Protein AF-A0A7L4TT10-F1 (afdb_monomer_lite)

Foldseek 3Di:
DDDDDDDYDDDDDDDDDDDDDDDDDDDDDDDDDDDDDDDPVVVVVVVVVVCPDPVVVVVVVVVVVVVVPDDDDDDDDDDDDDDDDDDQFDAAAQWEEEEADDCVQCVVCVVVVQVVFCVHHNAGEAELQRDDLDDDDDDDDDDDDDPPPQPDPQNLLLLLLLLLLLQLLVLLVVLVVLCVVPVDLDDDPVVLVVSLVSNVVSLVSNLVSLVSSQVSLVVVPCPDPSVVNDDPLLSVLSVVSNVLSVVLNVLSVVLVVVSVVDGPSRCSVVVSVVSSVVSNVSSVSNNVSSCSNANPHSVSSLLVSLVSNLVSSQSNGSHTTYYYDHQVSLVSVVVVPPDDDDGSGHYHHNVSHCVVPLQRFGDDPNDTDRRDDDDDDDDDDDDDDDDDDPDPVVVVVVVVVVVVVPPPDDDDDDDDDDDDPDPPPDPPPDPPPDDPDDDDDDDDDDPPVVVVVVVVVVVCVCPPPVVLVVVLVVVLVRLLVQVQVLVVLLVVLLVVLVPDDQPPVVVNVVSLVVNVVSLVVLLVSLVVCVVSVHFQHADPLQDPVLRVLLRVLLVCALVVNFLEDEDDVDPVRSSSVSSLSSLLSNFPLSSVLSVVLRHQDDVPNFAREYEYEDDDDDAKDFPDDDPVLQAATYIYQYDDPPDDFFQFAFPVRHGWNHDRSLVSQLSSLCRSCRRRSNQDQPDDLVVPPPDPLLCVLEPGVNSVCSLPPTSQSSCVSSSTTGGDGPDHSQVSVLSVVVVVLLVVLLVLLVVLVVLCVVLVCVVVLVVDPVSVVLNCVLVQSNPCVRPVVVDGPVCVVVVSVVNVVSSVVNVVVSVVSSVVSD

Radius of gyration: 45.11 Å; chains: 1; bounding box: 110×108×139 Å

Sequence (822 aa):
MNTYADNSKENNKQQTPADTQKKNNKAVVFPISDSHPSSVADQMQLQKIADNSPQVKQAVQLQAIANTHTTVPLEKKDPTTTSSVFQLQKLEKGKLNVVGEHHFESDERREQEIDLAAREVGGEYWTEDNFRIREKESEENYTKDTPEDPRILGDALYLRIAESIQYVYDAKNKFEQKWSQSAKPKLPEKESKKLRGELHDLLVDCKTHTLEANRLAQAYSIYNEESITLPKFVTDQITQLHKLLPKTEELFLMLVETWKSNTLEQLISKRFLNSFNVFGSNIEVLNMYAELIGGASRTDTSKLRSYEMDNAADFAHDKIGVWKIGFDHVTHIQDEMQHNDVKSYVLINREEFNDEYKELPILVGNRMVQRKQDSAKPTLQMKGRVNVNDDAGLEKEADVMGTKALDLSTDKPIQMMPNWANYLLGTAGIVAAGAAAIGTAPIWAGLGGIVALGTAAKGIYDNSPEQVRIKKAKEKIKLDTQFKTLHEQEEQLLGVLREMPADQIERRSEVEQELDKINIKRRSLIDRTIKGDHELWLPPSVQDKDRDTARDLFSSISKNQGNIKIAQNDPKFRLNALSDISKLVQSNHARKMLGSLNATQPGGNLRNIDIAPIAGETANSPKDKNEDGNIGEGSTVSMNYDEPSSNSMGTNGAPIYDPTYIKLGHELGHASHYLAGTASSEVDVPAAKGDRIENELWTDGEEYNNITKEENPMREDLGLTTRVYHKNYSEVPRIRIIRPIQEKIIIRINEILKRIRELNITQQINQNKNHTAVLDAADSWRHPEKRWHQYPTEKLASAEKQAEQEILLLESLVEKVGKKQK

Structure (mmCIF, N/CA/C/O backbone):
data_AF-A0A7L4TT10-F1
#
_entry.id   AF-A0A7L4TT10-F1
#
loop_
_atom_site.group_PDB
_atom_site.id
_atom_site.type_symbol
_atom_site.label_atom_id
_atom_site.label_alt_id
_atom_site.label_comp_id
_atom_site.label_asym_id
_atom_site.label_entity_id
_atom_site.label_seq_id
_atom_site.pdbx_PDB_ins_code
_atom_site.Cartn_x
_atom_site.Cartn_y
_atom_site.Cartn_z
_atom_site.occupancy
_atom_site.B_iso_or_equiv
_atom_site.auth_seq_id
_atom_site.auth_comp_id
_atom_site.auth_asym_id
_atom_site.auth_atom_id
_atom_site.pdbx_PDB_model_num
ATOM 1 N N . MET A 1 1 ? 7.634 -74.064 -0.257 1.00 33.44 1 MET A N 1
ATOM 2 C CA . MET A 1 1 ? 8.195 -74.688 0.963 1.00 33.44 1 MET A CA 1
ATOM 3 C C . MET A 1 1 ? 7.527 -74.030 2.163 1.00 33.44 1 MET A C 1
ATOM 5 O O . MET A 1 1 ? 7.282 -72.841 2.058 1.00 33.44 1 MET A O 1
ATOM 9 N N . ASN A 1 2 ? 7.209 -74.826 3.191 1.00 30.20 2 ASN A N 1
ATOM 10 C CA . ASN A 1 2 ? 6.817 -74.552 4.594 1.00 30.20 2 ASN A CA 1
ATOM 11 C C . ASN A 1 2 ? 6.006 -73.263 4.912 1.00 30.20 2 ASN A C 1
ATOM 13 O O . ASN A 1 2 ? 6.511 -72.183 4.645 1.00 30.20 2 ASN A O 1
ATOM 17 N N . THR A 1 3 ? 4.767 -73.225 5.447 1.00 32.03 3 THR A N 1
ATOM 18 C CA . THR A 1 3 ? 3.895 -74.072 6.331 1.00 32.03 3 THR A CA 1
ATOM 19 C C . THR A 1 3 ? 3.897 -73.717 7.835 1.00 32.03 3 THR A C 1
ATOM 21 O O . THR A 1 3 ? 4.878 -73.171 8.324 1.00 32.03 3 THR A O 1
ATOM 24 N N . TYR A 1 4 ? 2.810 -74.117 8.534 1.00 28.09 4 TYR A N 1
ATOM 25 C CA . TYR A 1 4 ? 2.414 -73.869 9.948 1.00 28.09 4 TYR A CA 1
ATOM 26 C C . TYR A 1 4 ? 1.799 -72.481 10.218 1.00 28.09 4 TYR A C 1
ATOM 28 O O . TYR A 1 4 ? 2.460 -71.477 9.987 1.00 28.09 4 TYR A O 1
ATOM 36 N N . ALA A 1 5 ? 0.533 -72.295 10.632 1.00 32.16 5 ALA A N 1
ATOM 37 C CA . ALA A 1 5 ? -0.609 -73.166 11.010 1.00 32.16 5 ALA A CA 1
ATOM 38 C C . ALA A 1 5 ? -0.667 -73.782 12.435 1.00 32.16 5 ALA A C 1
ATOM 40 O O . ALA A 1 5 ? 0.325 -74.321 12.914 1.00 32.16 5 ALA A O 1
ATOM 41 N N . ASP A 1 6 ? -1.898 -73.775 12.991 1.00 30.70 6 ASP A N 1
ATOM 42 C CA . ASP A 1 6 ? -2.439 -74.460 14.194 1.00 30.70 6 ASP A CA 1
ATOM 43 C C . ASP A 1 6 ? -1.944 -74.063 15.617 1.00 30.70 6 ASP A C 1
ATOM 45 O O . ASP A 1 6 ? -0.789 -73.702 15.795 1.00 30.70 6 ASP A O 1
ATOM 49 N N . ASN A 1 7 ? -2.734 -74.170 16.712 1.00 29.75 7 ASN A N 1
ATOM 50 C CA . ASN A 1 7 ? -4.200 -74.011 16.920 1.00 29.75 7 ASN A CA 1
ATOM 51 C C . ASN A 1 7 ? -4.574 -74.024 18.437 1.00 29.75 7 ASN A C 1
ATOM 53 O O . ASN A 1 7 ? -3.866 -74.648 19.225 1.00 29.75 7 ASN A O 1
ATOM 57 N N . SER A 1 8 ? -5.790 -73.555 18.786 1.00 28.00 8 SER A N 1
ATOM 58 C CA . SER A 1 8 ? -6.626 -74.052 19.919 1.00 28.00 8 SER A CA 1
ATOM 59 C C . SER A 1 8 ? -6.226 -73.666 21.385 1.00 28.00 8 SER A C 1
ATOM 61 O O . SER A 1 8 ? -5.067 -73.364 21.634 1.00 28.00 8 SER A O 1
ATOM 63 N N . LYS A 1 9 ? -7.104 -73.642 22.421 1.00 30.75 9 LYS A N 1
ATOM 64 C CA . LYS A 1 9 ? -8.561 -73.949 22.531 1.00 30.75 9 LYS A CA 1
ATOM 65 C C . LYS A 1 9 ? -9.203 -73.550 23.899 1.00 30.75 9 LYS A C 1
ATOM 67 O O . LYS A 1 9 ? -8.480 -73.418 24.876 1.00 30.75 9 LYS A O 1
ATOM 72 N N . GLU A 1 10 ? -10.554 -73.585 23.957 1.00 28.58 10 GLU A N 1
ATOM 73 C CA . GLU A 1 10 ? -11.442 -73.825 25.145 1.00 28.58 10 GLU A CA 1
ATOM 74 C C . GLU A 1 10 ? -11.514 -72.740 26.260 1.00 28.58 10 GLU A C 1
ATOM 76 O O . GLU A 1 10 ? -10.576 -71.978 26.433 1.00 28.58 10 GLU A O 1
ATOM 81 N N . ASN A 1 11 ? -12.577 -72.561 27.077 1.00 27.88 11 ASN A N 1
ATOM 82 C CA . ASN A 1 11 ? -13.992 -73.032 27.177 1.00 27.88 11 ASN A CA 1
ATOM 83 C C . ASN A 1 11 ? -14.731 -72.096 28.201 1.00 27.88 11 ASN A C 1
ATOM 85 O O . ASN A 1 11 ? -14.045 -71.507 29.028 1.00 27.88 11 ASN A O 1
ATOM 89 N N . ASN A 1 12 ? -16.063 -71.919 28.342 1.00 27.02 12 ASN A N 1
ATOM 90 C CA . ASN A 1 12 ? -17.287 -72.141 27.534 1.00 27.02 12 ASN A CA 1
ATOM 91 C C . ASN A 1 12 ? -18.476 -71.333 28.180 1.00 27.02 12 ASN A C 1
ATOM 93 O O . ASN A 1 12 ? -18.236 -70.513 29.064 1.00 27.02 12 ASN A O 1
ATOM 97 N N . LYS A 1 13 ? -19.753 -71.565 27.808 1.00 29.64 13 LYS A N 1
ATOM 98 C CA . LYS A 1 13 ? -20.983 -71.055 28.481 1.00 29.64 13 LYS A CA 1
ATOM 99 C C . LYS A 1 13 ? -21.975 -72.178 28.839 1.00 29.64 13 LYS A C 1
ATOM 101 O O . LYS A 1 13 ? -22.163 -73.073 28.027 1.00 29.64 13 LYS A O 1
ATOM 106 N N . GLN A 1 14 ? -22.689 -72.047 29.967 1.00 27.36 14 GLN A N 1
ATOM 107 C CA . GLN A 1 14 ? -23.980 -72.688 30.339 1.00 27.36 14 GLN A CA 1
ATOM 108 C C . GLN A 1 14 ? -24.475 -72.078 31.685 1.00 27.36 14 GLN A C 1
ATOM 110 O O . GLN A 1 14 ? -23.680 -71.422 32.352 1.00 27.36 14 GLN A O 1
ATOM 115 N N . GLN A 1 15 ? -25.694 -72.297 32.209 1.00 27.19 15 GLN A N 1
ATOM 116 C CA . GLN A 1 15 ? -27.047 -72.025 31.667 1.00 27.19 15 GLN A CA 1
ATOM 117 C C . GLN A 1 15 ? -28.043 -71.904 32.863 1.00 27.19 15 GLN A C 1
ATOM 119 O O . GLN A 1 15 ? -27.603 -71.672 33.987 1.00 27.19 15 GLN A O 1
ATOM 124 N N . THR A 1 16 ? -29.363 -72.016 32.659 1.00 27.47 16 THR A N 1
ATOM 125 C CA . THR A 1 16 ? -30.402 -71.953 33.717 1.00 27.47 16 THR A CA 1
ATOM 126 C C . THR A 1 16 ? -30.709 -73.322 34.348 1.00 27.47 16 THR A C 1
ATOM 128 O O . THR A 1 16 ? -30.311 -74.358 33.812 1.00 27.47 16 THR A O 1
ATOM 131 N N . PRO A 1 17 ? -31.424 -73.347 35.491 1.00 32.91 17 PRO A N 1
ATOM 132 C CA . PRO A 1 17 ? -32.827 -73.790 35.427 1.00 32.91 17 PRO A CA 1
ATOM 133 C C . PRO A 1 17 ? -33.784 -72.970 36.324 1.00 32.91 17 PRO A C 1
ATOM 135 O O . PRO A 1 17 ? -33.376 -72.043 37.018 1.00 32.91 17 PRO A O 1
ATOM 138 N N . ALA A 1 18 ? -35.069 -73.333 36.319 1.00 26.81 18 ALA A N 1
ATOM 139 C CA . ALA A 1 18 ? -36.117 -72.820 37.208 1.00 26.81 18 ALA A CA 1
ATOM 140 C C . ALA A 1 18 ? -37.000 -73.984 37.693 1.00 26.81 18 ALA A C 1
ATOM 142 O O . ALA A 1 18 ? -37.070 -74.980 36.979 1.00 26.81 18 ALA A O 1
ATOM 143 N N . ASP A 1 19 ? -37.726 -73.836 38.814 1.00 27.30 19 ASP A N 1
ATOM 144 C CA . ASP A 1 19 ? -39.100 -74.368 38.911 1.00 27.30 19 ASP A CA 1
ATOM 145 C C . ASP A 1 19 ? -39.956 -73.764 40.058 1.00 27.30 19 ASP A C 1
ATOM 147 O O . ASP A 1 19 ? -39.551 -72.849 40.774 1.00 27.30 19 ASP A O 1
ATOM 151 N N . THR A 1 20 ? -41.186 -74.268 40.171 1.00 27.02 20 THR A N 1
ATOM 152 C CA . THR A 1 20 ? -42.421 -73.640 40.653 1.00 27.02 20 THR A CA 1
ATOM 153 C C . THR A 1 20 ? -42.983 -74.319 41.912 1.00 27.02 20 THR A C 1
ATOM 155 O O . THR A 1 20 ? -42.921 -75.542 41.994 1.00 27.02 20 THR A O 1
ATOM 158 N N . GLN A 1 21 ? -43.726 -73.612 42.791 1.00 28.42 21 GLN A N 1
ATOM 159 C CA . GLN A 1 21 ? -44.864 -74.240 43.511 1.00 28.42 21 GLN A CA 1
ATOM 160 C C . GLN A 1 21 ? -45.961 -73.285 44.053 1.00 28.42 21 GLN A C 1
ATOM 162 O O . GLN A 1 21 ? -45.891 -72.072 43.877 1.00 28.42 21 GLN A O 1
ATOM 167 N N . LYS A 1 22 ? -47.070 -73.876 44.542 1.00 27.27 22 LYS A N 1
ATOM 168 C CA . LYS A 1 22 ? -48.467 -73.358 44.651 1.00 27.27 22 LYS A CA 1
ATOM 169 C C . LYS A 1 22 ? -49.164 -74.095 45.838 1.00 27.27 22 LYS A C 1
ATOM 171 O O . LYS A 1 22 ? -48.719 -75.197 46.131 1.00 27.27 22 LYS A O 1
ATOM 176 N N . LYS A 1 23 ? -50.256 -73.700 46.531 1.00 28.25 23 LYS A N 1
ATOM 177 C CA . LYS A 1 23 ? -51.237 -72.571 46.540 1.00 28.25 23 LYS A CA 1
ATOM 178 C C . LYS A 1 23 ? -52.095 -72.657 47.845 1.00 28.25 23 LYS A C 1
ATOM 180 O O . LYS A 1 23 ? -52.117 -73.745 48.411 1.00 28.25 23 LYS A O 1
ATOM 185 N N . ASN A 1 24 ? -52.891 -71.629 48.231 1.00 24.72 24 ASN A N 1
ATOM 186 C CA . ASN A 1 24 ? -54.351 -71.697 48.595 1.00 24.72 24 ASN A CA 1
ATOM 187 C C . ASN A 1 24 ? -54.901 -70.596 49.551 1.00 24.72 24 ASN A C 1
ATOM 189 O O . ASN A 1 24 ? -54.150 -69.820 50.129 1.00 24.72 24 ASN A O 1
ATOM 193 N N . ASN A 1 25 ? -56.243 -70.531 49.664 1.00 26.95 25 ASN A N 1
ATOM 194 C CA . ASN A 1 25 ? -57.062 -69.449 50.254 1.00 26.95 25 ASN A CA 1
ATOM 195 C C . ASN A 1 25 ? -57.770 -69.842 51.577 1.00 26.95 25 ASN A C 1
ATOM 197 O O . ASN A 1 25 ? -58.043 -71.028 51.768 1.00 26.95 25 ASN A O 1
ATOM 201 N N . LYS A 1 26 ? -58.280 -68.852 52.347 1.00 26.20 26 LYS A N 1
ATOM 202 C CA . LYS A 1 26 ? -59.691 -68.775 52.841 1.00 26.20 26 LYS A CA 1
ATOM 203 C C . LYS A 1 26 ? -60.035 -67.407 53.489 1.00 26.20 26 LYS A C 1
ATOM 205 O O . LYS A 1 26 ? -59.153 -66.568 53.616 1.00 26.20 26 LYS A O 1
ATOM 210 N N . ALA A 1 27 ? -61.316 -67.171 53.814 1.00 29.25 27 ALA A N 1
ATOM 211 C CA . ALA A 1 27 ? -61.894 -65.899 54.307 1.00 29.25 27 ALA A CA 1
ATOM 212 C C . ALA A 1 27 ? -63.097 -66.132 55.274 1.00 29.25 27 ALA A C 1
ATOM 214 O O . ALA A 1 27 ? -63.343 -67.293 55.601 1.00 29.25 27 ALA A O 1
ATOM 215 N N . VAL A 1 28 ? -63.857 -65.061 55.622 1.00 28.28 28 VAL A N 1
ATOM 216 C CA . VAL A 1 28 ? -64.974 -64.898 56.623 1.00 28.28 28 VAL A CA 1
ATOM 217 C C . VAL A 1 28 ? -64.461 -64.316 57.976 1.00 28.28 28 VAL A C 1
ATOM 219 O O . VAL A 1 28 ? -63.549 -64.920 58.524 1.00 28.28 28 VAL A O 1
ATOM 222 N N . VAL A 1 29 ? -64.807 -63.121 58.532 1.00 26.70 29 VAL A N 1
ATOM 223 C CA . VAL A 1 29 ? -66.037 -62.250 58.672 1.00 26.70 29 VAL A CA 1
ATOM 224 C C . VAL A 1 29 ? -66.858 -62.615 59.944 1.00 26.70 29 VAL A C 1
ATOM 226 O O . VAL A 1 29 ? -67.051 -63.801 60.169 1.00 26.70 29 VAL A O 1
ATOM 229 N N . PHE A 1 30 ? -67.347 -61.746 60.863 1.00 25.19 30 PHE A N 1
ATOM 230 C CA . PHE A 1 30 ? -67.697 -60.288 60.930 1.00 25.19 30 PHE A CA 1
ATOM 231 C C . PHE A 1 30 ? -67.393 -59.712 62.375 1.00 25.19 30 PHE A C 1
ATOM 233 O O . PHE A 1 30 ? -66.417 -60.202 62.937 1.00 25.19 30 PHE A O 1
ATOM 240 N N . PRO A 1 31 ? -68.210 -58.888 63.108 1.00 42.62 31 PRO A N 1
ATOM 241 C CA . PRO A 1 31 ? -68.772 -57.511 62.940 1.00 42.62 31 PRO A CA 1
ATOM 242 C C . PRO A 1 31 ? -68.476 -56.524 64.146 1.00 42.62 31 PRO A C 1
ATOM 244 O O . PRO A 1 31 ? -67.684 -56.871 65.011 1.00 42.62 31 PRO A O 1
ATOM 247 N N . ILE A 1 32 ? -69.200 -55.372 64.255 1.00 26.41 32 ILE A N 1
ATOM 248 C CA . ILE A 1 32 ? -69.393 -54.450 65.444 1.00 26.41 32 ILE A CA 1
ATOM 249 C C . ILE A 1 32 ? -68.222 -53.460 65.752 1.00 26.41 32 ILE A C 1
ATOM 251 O O . ILE A 1 32 ? -67.072 -53.873 65.697 1.00 26.41 32 ILE A O 1
ATOM 255 N N . SER A 1 33 ? -68.384 -52.153 66.078 1.00 27.89 33 SER A N 1
ATOM 256 C CA . SER A 1 33 ? -69.539 -51.218 66.264 1.00 27.89 33 SER A CA 1
ATOM 257 C C . SER A 1 33 ? -69.210 -49.758 65.851 1.00 27.89 33 SER A C 1
ATOM 259 O O . SER A 1 33 ? -68.042 -49.384 65.813 1.00 27.89 33 SER A O 1
ATOM 261 N N . ASP A 1 34 ? -70.241 -48.923 65.649 1.00 31.75 34 ASP A N 1
ATOM 262 C CA . ASP A 1 34 ? -70.188 -47.456 65.430 1.00 31.75 34 ASP A CA 1
ATOM 263 C C . ASP A 1 34 ? -70.658 -46.671 66.683 1.00 31.75 34 ASP A C 1
ATOM 265 O O . ASP A 1 34 ? -71.505 -47.174 67.426 1.00 31.75 34 ASP A O 1
ATOM 269 N N . SER A 1 35 ? -70.134 -45.453 66.909 1.00 29.11 35 SER A N 1
ATOM 270 C CA . SER A 1 35 ? -70.649 -44.474 67.890 1.00 29.11 35 SER A CA 1
ATOM 271 C C . SER A 1 35 ? -70.096 -43.035 67.703 1.00 29.11 35 SER A C 1
ATOM 273 O O . SER A 1 35 ? -69.298 -42.547 68.508 1.00 29.11 35 SER A O 1
ATOM 275 N N . HIS A 1 36 ? -70.542 -42.317 66.669 1.00 40.72 36 HIS A N 1
ATOM 276 C CA . HIS A 1 36 ? -70.510 -40.834 66.604 1.00 40.72 36 HIS A CA 1
ATOM 277 C C . HIS A 1 36 ? -71.454 -40.197 67.670 1.00 40.72 36 HIS A C 1
ATOM 279 O O . HIS A 1 36 ? -72.407 -40.880 68.057 1.00 40.72 36 HIS A O 1
ATOM 285 N N . PRO A 1 37 ? -71.263 -38.934 68.164 1.00 43.03 37 PRO A N 1
ATOM 286 C CA . PRO A 1 37 ? -71.516 -37.713 67.359 1.00 43.03 37 PRO A CA 1
ATOM 287 C C . PRO A 1 37 ? -70.772 -36.393 67.722 1.00 43.03 37 PRO A C 1
ATOM 289 O O . PRO A 1 37 ? -70.325 -36.186 68.845 1.00 43.03 37 PRO A O 1
ATOM 292 N N . SER A 1 38 ? -70.830 -35.419 66.790 1.00 33.03 38 SER A N 1
ATOM 293 C CA . SER A 1 38 ? -70.415 -33.991 66.909 1.00 33.03 38 SER A CA 1
ATOM 294 C C . SER A 1 38 ? -68.906 -33.749 67.155 1.00 33.03 38 SER A C 1
ATOM 296 O O . SER A 1 38 ? -68.234 -34.595 67.721 1.00 33.03 38 SER A O 1
ATOM 298 N N . SER A 1 39 ? -68.267 -32.677 66.669 1.00 42.91 39 SER A N 1
ATOM 299 C CA . SER A 1 39 ? -68.687 -31.267 66.558 1.00 42.91 39 SER A CA 1
ATOM 300 C C . SER A 1 39 ? -68.222 -30.572 65.256 1.00 42.91 39 SER A C 1
ATOM 302 O O . SER A 1 39 ? -67.076 -30.156 65.111 1.00 42.91 39 SER A O 1
ATOM 304 N N . VAL A 1 40 ? -69.150 -30.300 64.323 1.00 46.22 40 VAL A N 1
ATOM 305 C CA . VAL A 1 40 ? -68.875 -29.456 63.127 1.00 46.22 40 VAL A CA 1
ATOM 306 C C . VAL A 1 40 ? -68.472 -28.018 63.514 1.00 46.22 40 VAL A C 1
ATOM 308 O O . VAL A 1 40 ? -67.747 -27.345 62.782 1.00 46.22 40 VAL A O 1
ATOM 311 N N . ALA A 1 41 ? -68.890 -27.561 64.700 1.00 44.31 41 ALA A N 1
ATOM 312 C CA . ALA A 1 41 ? -68.535 -26.258 65.257 1.00 44.31 41 ALA A CA 1
ATOM 313 C C . ALA A 1 41 ? -67.015 -26.033 65.372 1.00 44.31 41 ALA A C 1
ATOM 315 O O . ALA A 1 41 ? -66.553 -24.919 65.124 1.00 44.31 41 ALA A O 1
ATOM 316 N N . ASP A 1 42 ? -66.236 -27.074 65.675 1.00 44.94 42 ASP A N 1
ATOM 317 C CA . ASP A 1 42 ? -64.803 -26.930 65.959 1.00 44.94 42 ASP A CA 1
ATOM 318 C C . ASP A 1 42 ? -64.000 -26.779 64.658 1.00 44.94 42 ASP A C 1
ATOM 320 O O . ASP A 1 42 ? -63.100 -25.941 64.566 1.00 44.94 42 ASP A O 1
ATOM 324 N N . GLN A 1 43 ? -64.418 -27.476 63.592 1.00 54.62 43 GLN A N 1
ATOM 325 C CA . GLN A 1 43 ? -63.947 -27.209 62.228 1.00 54.62 43 GLN A CA 1
ATOM 326 C C . GLN A 1 43 ? -64.294 -25.780 61.779 1.00 54.62 43 GLN A C 1
ATOM 328 O O . GLN A 1 43 ? -63.447 -25.096 61.203 1.00 54.62 43 GLN A O 1
ATOM 333 N N . MET A 1 44 ? -65.499 -25.285 62.085 1.00 50.03 44 MET A N 1
ATOM 334 C CA . MET A 1 44 ? -65.886 -23.906 61.754 1.00 50.03 44 MET A CA 1
ATOM 335 C C . MET A 1 44 ? -65.135 -22.843 62.574 1.00 50.03 44 MET A C 1
ATOM 337 O O . MET A 1 44 ? -64.932 -21.735 62.072 1.00 50.03 44 MET A O 1
ATOM 341 N N . GLN A 1 45 ? -64.700 -23.141 63.804 1.00 49.00 45 GLN A N 1
ATOM 342 C CA . GLN A 1 45 ? -63.816 -22.246 64.561 1.00 49.00 45 GLN A CA 1
ATOM 343 C C . GLN A 1 45 ? -62.403 -22.219 63.972 1.00 49.00 45 GLN A C 1
ATOM 345 O O . GLN A 1 45 ? -61.877 -21.133 63.733 1.00 49.00 45 GLN A O 1
ATOM 350 N N . LEU A 1 46 ? -61.817 -23.383 63.674 1.00 50.69 46 LEU A N 1
ATOM 351 C CA . LEU A 1 46 ? -60.492 -23.472 63.048 1.00 50.69 46 LEU A CA 1
ATOM 352 C C . LEU A 1 46 ? -60.450 -22.740 61.697 1.00 50.69 46 LEU A C 1
ATOM 354 O O . LEU A 1 46 ? -59.512 -21.981 61.448 1.00 50.69 46 LEU A O 1
ATOM 358 N N . GLN A 1 47 ? -61.498 -22.869 60.877 1.00 53.28 47 GLN A N 1
ATOM 359 C CA . GLN A 1 47 ? -61.614 -22.123 59.621 1.00 53.28 47 GLN A CA 1
ATOM 360 C C . GLN A 1 47 ? -61.664 -20.603 59.859 1.00 53.28 47 GLN A C 1
ATOM 362 O O . GLN A 1 47 ? -60.870 -19.870 59.279 1.00 53.28 47 GLN A O 1
ATOM 367 N N . LYS A 1 48 ? -62.497 -20.112 60.791 1.00 56.88 48 LYS A N 1
ATOM 368 C CA . LYS A 1 48 ? -62.587 -18.669 61.103 1.00 56.88 48 LYS A CA 1
ATOM 369 C C . LYS A 1 48 ? -61.296 -18.056 61.658 1.00 56.88 48 LYS A C 1
ATOM 371 O O . LYS A 1 48 ? -61.107 -16.843 61.532 1.00 56.88 48 LYS A O 1
ATOM 376 N N . ILE A 1 49 ? -60.432 -18.861 62.279 1.00 61.19 49 ILE A N 1
ATOM 377 C CA . ILE A 1 49 ? -59.089 -18.454 62.722 1.00 61.19 49 ILE A CA 1
ATOM 378 C C . ILE A 1 49 ? -58.149 -18.369 61.511 1.00 61.19 49 ILE A C 1
ATOM 380 O O . ILE A 1 49 ? -57.454 -17.362 61.364 1.00 61.19 49 ILE A O 1
ATOM 384 N N . ALA A 1 50 ? -58.173 -19.360 60.611 1.00 52.22 50 ALA A N 1
ATOM 385 C CA . ALA A 1 50 ? -57.407 -19.333 59.363 1.00 52.22 50 ALA A CA 1
ATOM 386 C C . ALA A 1 50 ? -57.782 -18.121 58.487 1.00 52.22 50 ALA A C 1
ATOM 388 O O . ALA A 1 50 ? -56.907 -17.335 58.125 1.00 52.22 50 ALA A O 1
ATOM 389 N N . ASP A 1 51 ? -59.077 -17.899 58.246 1.00 50.84 51 ASP A N 1
ATOM 390 C CA . ASP A 1 51 ? -59.611 -16.805 57.417 1.00 50.84 51 ASP A CA 1
ATOM 391 C C . ASP A 1 51 ? -59.234 -15.404 57.940 1.00 50.84 51 ASP A C 1
ATOM 393 O O . ASP A 1 51 ? -59.223 -14.422 57.195 1.00 50.84 51 ASP A O 1
ATOM 397 N N . ASN A 1 52 ? -58.916 -15.285 59.235 1.00 57.16 52 ASN A N 1
ATOM 398 C CA . ASN A 1 52 ? -58.535 -14.021 59.862 1.00 57.16 52 ASN A CA 1
ATOM 399 C C . ASN A 1 52 ? -57.028 -13.756 59.925 1.00 57.16 52 ASN A C 1
ATOM 401 O O . ASN A 1 52 ? -56.646 -12.653 60.339 1.00 57.16 52 ASN A O 1
ATOM 405 N N . SER A 1 53 ? -56.196 -14.706 59.494 1.00 71.06 53 SER A N 1
ATOM 406 C CA . SER A 1 53 ? -54.738 -14.581 59.459 1.00 71.06 53 SER A CA 1
ATOM 407 C C . SER A 1 53 ? -54.263 -13.327 58.692 1.00 71.06 53 SER A C 1
ATOM 409 O O . SER A 1 53 ? -54.818 -12.999 57.636 1.00 71.06 53 SER A O 1
ATOM 411 N N . PRO A 1 54 ? -53.183 -12.653 59.148 1.00 57.97 54 PRO A N 1
ATOM 412 C CA . PRO A 1 54 ? -52.499 -11.624 58.364 1.00 57.97 54 PRO A CA 1
ATOM 413 C C . PRO A 1 54 ? -52.027 -12.122 56.990 1.00 57.97 54 PRO A C 1
ATOM 415 O O . PRO A 1 54 ? -52.125 -11.378 56.017 1.00 57.97 54 PRO A O 1
ATOM 418 N N . GLN A 1 55 ? -51.578 -13.381 56.884 1.00 60.06 55 GLN A N 1
ATOM 419 C CA . GLN A 1 55 ? -51.149 -13.966 55.609 1.00 60.06 55 GLN A CA 1
ATOM 420 C C . GLN A 1 55 ? -52.328 -14.150 54.641 1.00 60.06 55 GLN A C 1
ATOM 422 O O . GLN A 1 55 ? -52.198 -13.848 53.457 1.00 60.06 55 GLN A O 1
ATOM 427 N N . VAL A 1 56 ? -53.501 -14.571 55.133 1.00 66.81 56 VAL A N 1
ATOM 428 C CA . VAL A 1 56 ? -54.712 -14.689 54.297 1.00 66.81 56 VAL A CA 1
ATOM 429 C C . VAL A 1 56 ? -55.210 -13.310 53.856 1.00 66.81 56 VAL A C 1
ATOM 431 O O . VAL A 1 56 ? -55.588 -13.133 52.700 1.00 66.81 56 VAL A O 1
ATOM 434 N N . LYS A 1 57 ? -55.123 -12.291 54.718 1.00 55.59 57 LYS A N 1
ATOM 435 C CA . LYS A 1 57 ? -55.474 -10.905 54.358 1.00 55.59 57 LYS A CA 1
ATOM 436 C C . LYS A 1 57 ? -54.518 -10.305 53.316 1.00 55.59 57 LYS A C 1
ATOM 438 O O . LYS A 1 57 ? -54.990 -9.627 52.406 1.00 55.59 57 LYS A O 1
ATOM 443 N N . GLN A 1 58 ? -53.220 -10.621 53.367 1.00 55.28 58 GLN A N 1
ATOM 444 C CA . GLN A 1 58 ? -52.281 -10.291 52.283 1.00 55.28 58 GLN A CA 1
ATOM 445 C C . GLN A 1 58 ? -52.598 -11.050 50.985 1.00 55.28 58 GLN A C 1
ATOM 447 O O . GLN A 1 58 ? -52.604 -10.439 49.918 1.00 55.28 58 GLN A O 1
ATOM 452 N N . ALA A 1 59 ? -52.922 -12.345 51.054 1.00 56.31 59 ALA A N 1
ATOM 453 C CA . ALA A 1 59 ? -53.301 -13.131 49.877 1.00 56.31 59 ALA A CA 1
ATOM 454 C C . ALA A 1 59 ? -54.563 -12.578 49.187 1.00 56.31 59 ALA A C 1
ATOM 456 O O . ALA A 1 59 ? -54.582 -12.444 47.966 1.00 56.31 59 ALA A O 1
ATOM 457 N N . VAL A 1 60 ? -55.582 -12.171 49.951 1.00 61.56 60 VAL A N 1
ATOM 458 C CA . VAL A 1 60 ? -56.800 -11.538 49.410 1.00 61.56 60 VAL A CA 1
ATOM 459 C C . VAL A 1 60 ? -56.505 -10.171 48.777 1.00 61.56 60 VAL A C 1
ATOM 461 O O . VAL A 1 60 ? -57.079 -9.855 47.736 1.00 61.56 60 VAL A O 1
ATOM 464 N N . GLN A 1 61 ? -55.582 -9.374 49.331 1.00 53.56 61 GLN A N 1
ATOM 465 C CA . GLN A 1 61 ? -55.141 -8.127 48.687 1.00 53.56 61 GLN A CA 1
ATOM 466 C C . GLN A 1 61 ? -54.384 -8.380 47.374 1.00 53.56 61 GLN A C 1
ATOM 468 O O . GLN A 1 61 ? -54.660 -7.711 46.380 1.00 53.56 61 GLN A O 1
ATOM 473 N N . LEU A 1 62 ? -53.490 -9.372 47.329 1.00 51.69 62 LEU A N 1
ATOM 474 C CA . LEU A 1 62 ? -52.792 -9.769 46.099 1.00 51.69 62 LEU A CA 1
ATOM 475 C C . LEU A 1 62 ? -53.770 -10.294 45.033 1.00 51.69 62 LEU A C 1
ATOM 477 O O . LEU A 1 62 ? -53.660 -9.924 43.865 1.00 51.69 62 LEU A O 1
ATOM 481 N N . GLN A 1 63 ? -54.777 -11.074 45.435 1.00 47.81 63 GLN A N 1
ATOM 482 C CA . GLN A 1 63 ? -55.845 -11.544 44.550 1.00 47.81 63 GLN A CA 1
ATOM 483 C C . GLN A 1 63 ? -56.688 -10.382 43.994 1.00 47.81 63 GLN A C 1
ATOM 485 O O . GLN A 1 63 ? -57.047 -10.393 42.818 1.00 47.81 63 GLN A O 1
ATOM 490 N N . ALA A 1 64 ? -56.980 -9.361 44.807 1.00 47.38 64 ALA A N 1
ATOM 491 C CA . ALA A 1 64 ? -57.695 -8.167 44.356 1.00 47.38 64 ALA A CA 1
ATOM 492 C C . ALA A 1 64 ? -56.888 -7.366 43.316 1.00 47.38 64 ALA A C 1
ATOM 494 O O . ALA A 1 64 ? -57.447 -6.978 42.293 1.00 47.38 64 ALA A O 1
ATOM 495 N N . ILE A 1 65 ? -55.578 -7.191 43.538 1.00 52.66 65 ILE A N 1
ATOM 496 C CA . ILE A 1 65 ? -54.660 -6.510 42.606 1.00 52.66 65 ILE A CA 1
ATOM 497 C C . ILE A 1 65 ? -54.561 -7.269 41.271 1.00 52.66 65 ILE A C 1
ATOM 499 O O . ILE A 1 65 ? -54.623 -6.654 40.204 1.00 52.66 65 ILE A O 1
ATOM 503 N N . ALA A 1 66 ? -54.471 -8.602 41.313 1.00 41.09 66 ALA A N 1
ATOM 504 C CA . ALA A 1 66 ? -54.473 -9.440 40.112 1.00 41.09 66 ALA A CA 1
ATOM 505 C C . ALA A 1 66 ? -55.784 -9.315 39.313 1.00 41.09 66 ALA A C 1
ATOM 507 O O . ALA A 1 66 ? -55.762 -9.216 38.087 1.00 41.09 66 ALA A O 1
ATOM 508 N N . ASN A 1 67 ? -56.929 -9.263 39.999 1.00 38.09 67 ASN A N 1
ATOM 509 C CA . ASN A 1 67 ? -58.240 -9.191 39.353 1.00 38.09 67 ASN A CA 1
ATOM 510 C C . ASN A 1 67 ? -58.535 -7.818 38.711 1.00 38.09 67 ASN A C 1
ATOM 512 O O . ASN A 1 67 ? -59.365 -7.745 37.807 1.00 38.09 67 ASN A O 1
ATOM 516 N N . THR A 1 68 ? -57.872 -6.733 39.133 1.00 38.09 68 THR A N 1
ATOM 517 C CA . THR A 1 68 ? -58.105 -5.379 38.587 1.00 38.09 68 THR A CA 1
ATOM 518 C C . THR A 1 68 ? -57.502 -5.106 37.205 1.00 38.09 68 THR A C 1
ATOM 520 O O . THR A 1 68 ? -57.798 -4.060 36.632 1.00 38.09 68 THR A O 1
ATOM 523 N N . HIS A 1 69 ? -56.693 -6.012 36.643 1.00 37.88 69 HIS A N 1
ATOM 524 C CA . HIS A 1 69 ? -55.990 -5.783 35.369 1.00 37.88 69 HIS A CA 1
ATOM 525 C C . HIS A 1 69 ? -56.483 -6.617 34.170 1.00 37.88 69 HIS A C 1
ATOM 527 O O . HIS A 1 69 ? -55.884 -6.525 33.099 1.00 37.88 69 HIS A O 1
ATOM 533 N N . THR A 1 70 ? -57.584 -7.373 34.298 1.00 33.84 70 THR A N 1
ATOM 534 C CA . THR A 1 70 ? -57.996 -8.338 33.254 1.00 33.84 70 THR A CA 1
ATOM 535 C C . THR A 1 70 ? -59.500 -8.341 32.929 1.00 33.84 70 THR A C 1
ATOM 537 O O . THR A 1 70 ? -60.143 -9.389 32.915 1.00 33.84 70 THR A O 1
ATOM 540 N N . THR A 1 71 ? -60.071 -7.180 32.592 1.00 29.17 71 THR A N 1
ATOM 541 C CA . THR A 1 71 ? -61.345 -7.089 31.846 1.00 29.17 71 THR A CA 1
ATOM 542 C C . THR A 1 71 ? -61.270 -6.034 30.738 1.00 29.17 71 THR A C 1
ATOM 544 O O . THR A 1 71 ? -60.705 -4.959 30.914 1.00 29.17 71 THR A O 1
ATOM 547 N N . VAL A 1 72 ? -61.814 -6.378 29.567 1.00 35.16 72 VAL A N 1
ATOM 548 C CA . VAL A 1 72 ? -61.722 -5.613 28.305 1.00 35.16 72 VAL A CA 1
ATOM 549 C C . VAL A 1 72 ? -63.037 -4.855 28.033 1.00 35.16 72 VAL A C 1
ATOM 551 O O . VAL A 1 72 ? -64.035 -5.091 28.718 1.00 35.16 72 VAL A O 1
ATOM 554 N N . PRO A 1 73 ? -63.094 -4.008 26.993 1.00 27.45 73 PRO A N 1
ATOM 555 C CA . PRO A 1 73 ? -63.959 -4.406 25.874 1.00 27.45 73 PRO A CA 1
ATOM 556 C C . PRO A 1 73 ? -63.301 -4.258 24.491 1.00 27.45 73 PRO A C 1
ATOM 558 O O . PRO A 1 73 ? -62.468 -3.385 24.264 1.00 27.45 73 PRO A O 1
ATOM 561 N N . LEU A 1 74 ? -63.706 -5.118 23.552 1.00 28.70 74 LEU A N 1
ATOM 562 C CA . LEU A 1 74 ? -63.309 -5.033 22.145 1.00 28.70 74 LEU A CA 1
ATOM 563 C C . LEU A 1 74 ? -64.138 -3.966 21.418 1.00 28.70 74 LEU A C 1
ATOM 565 O O . LEU A 1 74 ? -65.361 -3.951 21.555 1.00 28.70 74 LEU A O 1
ATOM 569 N N . GLU A 1 75 ? -63.512 -3.222 20.507 1.00 25.91 75 GLU A N 1
ATOM 570 C CA . GLU A 1 75 ? -64.205 -2.690 19.330 1.00 25.91 75 GLU A CA 1
ATOM 571 C C . GLU A 1 75 ? -63.323 -2.836 18.073 1.00 25.91 75 GLU A C 1
ATOM 573 O O . GLU A 1 75 ? -62.137 -3.153 18.162 1.00 25.91 75 GLU A O 1
ATOM 578 N N . LYS A 1 76 ? -63.930 -2.770 16.885 1.00 36.56 76 LYS A N 1
ATOM 579 C CA . LYS A 1 76 ? -63.401 -3.396 15.660 1.00 36.56 76 LYS A CA 1
ATOM 580 C C . LYS A 1 76 ? -62.515 -2.461 14.832 1.00 36.56 76 LYS A C 1
ATOM 582 O O . LYS A 1 76 ? -63.005 -1.402 14.445 1.00 36.56 76 LYS A O 1
ATOM 587 N N . LYS A 1 77 ? -61.355 -2.952 14.361 1.00 25.30 77 LYS A N 1
ATOM 588 C CA . LYS A 1 77 ? -60.990 -2.880 12.927 1.00 25.30 77 LYS A CA 1
ATOM 589 C C . LYS A 1 77 ? -59.761 -3.702 12.502 1.00 25.30 77 LYS A C 1
ATOM 591 O O . LYS A 1 77 ? -58.773 -3.718 13.217 1.00 25.30 77 LYS A O 1
ATOM 596 N N . ASP A 1 78 ? -59.892 -4.272 11.297 1.00 24.98 78 ASP A N 1
ATOM 597 C CA . ASP A 1 78 ? -58.915 -4.656 10.253 1.00 24.98 78 ASP A CA 1
ATOM 598 C C . ASP A 1 78 ? -57.661 -5.524 10.608 1.00 24.98 78 ASP A C 1
ATOM 600 O O . ASP A 1 78 ? -57.128 -5.430 11.710 1.00 24.98 78 ASP A O 1
ATOM 604 N N . PRO A 1 79 ? -57.172 -6.426 9.713 1.00 33.53 79 PRO A N 1
ATOM 605 C CA . PRO A 1 79 ? -56.414 -7.608 10.149 1.00 33.53 79 PRO A CA 1
ATOM 606 C C . PRO A 1 79 ? -55.018 -7.778 9.501 1.00 33.53 79 PRO A C 1
ATOM 608 O O . PRO A 1 79 ? -54.868 -8.568 8.570 1.00 33.53 79 PRO A O 1
ATOM 611 N N . THR A 1 80 ? -53.974 -7.122 10.026 1.00 33.59 80 THR A N 1
ATOM 612 C CA . THR A 1 80 ? -52.561 -7.418 9.666 1.00 33.59 80 THR A CA 1
ATOM 613 C C . THR A 1 80 ? -51.557 -7.138 10.799 1.00 33.59 80 THR A C 1
ATOM 615 O O . THR A 1 80 ? -50.780 -6.188 10.717 1.00 33.59 80 THR A O 1
ATOM 618 N N . THR A 1 81 ? -51.508 -8.002 11.820 1.00 26.28 81 THR A N 1
ATOM 619 C CA . THR A 1 81 ? -50.287 -8.220 12.628 1.00 26.28 81 THR A CA 1
ATOM 620 C C . THR A 1 81 ? -50.352 -9.556 13.367 1.00 26.28 81 THR A C 1
ATOM 622 O O . THR A 1 81 ? -51.186 -9.754 14.246 1.00 26.28 81 THR A O 1
ATOM 625 N N . THR A 1 82 ? -49.458 -10.486 13.032 1.00 28.80 82 THR A N 1
ATOM 626 C CA . THR A 1 82 ? -49.224 -11.706 13.818 1.00 28.80 82 THR A CA 1
ATOM 627 C C . THR A 1 82 ? -48.252 -11.407 14.953 1.00 28.80 82 THR A C 1
ATOM 629 O O . THR A 1 82 ? -47.121 -10.997 14.694 1.00 28.80 82 THR A O 1
ATOM 632 N N . SER A 1 83 ? -48.662 -11.635 16.202 1.00 28.27 83 SER A N 1
ATOM 633 C CA . SER A 1 83 ? -47.759 -11.545 17.353 1.00 28.27 83 SER A CA 1
ATOM 634 C C . SER A 1 83 ? -46.660 -12.602 17.251 1.00 28.27 83 SER A C 1
ATOM 636 O O . SER A 1 83 ? -46.953 -13.796 17.291 1.00 28.27 83 SER A O 1
ATOM 638 N N . SER A 1 84 ? -45.401 -12.169 17.155 1.00 28.95 84 SER A N 1
ATOM 639 C CA . SER A 1 84 ? -44.259 -13.070 17.310 1.00 28.95 84 SER A CA 1
ATOM 640 C C . SER A 1 84 ? -44.132 -13.487 18.775 1.00 28.95 84 SER A C 1
ATOM 642 O O . SER A 1 84 ? -44.116 -12.636 19.668 1.00 28.95 84 SER A O 1
ATOM 644 N N . VAL A 1 85 ? -44.045 -14.792 19.025 1.00 31.66 85 VAL A N 1
ATOM 645 C CA . VAL A 1 85 ? -43.637 -15.330 20.325 1.00 31.66 85 VAL A CA 1
ATOM 646 C C . VAL A 1 85 ? -42.116 -15.410 20.308 1.00 31.66 85 VAL A C 1
ATOM 648 O O . VAL A 1 85 ? -41.560 -16.138 19.490 1.00 31.66 85 VAL A O 1
ATOM 651 N N . PHE A 1 86 ? -41.444 -14.682 21.203 1.00 36.78 86 PHE A N 1
ATOM 652 C CA . PHE A 1 86 ? -40.000 -14.831 21.394 1.00 36.78 86 PHE A CA 1
ATOM 653 C C . PHE A 1 86 ? -39.702 -16.241 21.918 1.00 36.78 86 PHE A C 1
ATOM 655 O O . PHE A 1 86 ? -39.942 -16.552 23.085 1.00 36.78 86 PHE A O 1
ATOM 662 N N . GLN A 1 87 ? -39.210 -17.097 21.028 1.00 45.75 87 GLN A N 1
ATOM 663 C CA . GLN A 1 87 ? -38.724 -18.431 21.339 1.00 45.75 87 GLN A CA 1
ATOM 664 C C . GLN A 1 87 ? -37.213 -18.337 21.567 1.00 45.75 87 GLN A C 1
ATOM 666 O O . GLN A 1 87 ? -36.486 -17.972 20.648 1.00 45.75 87 GLN A O 1
ATOM 671 N N . LEU A 1 88 ? -36.753 -18.641 22.786 1.00 65.94 88 LEU A N 1
ATOM 672 C CA . LEU A 1 88 ? -35.322 -18.675 23.103 1.00 65.94 88 LEU A CA 1
ATOM 673 C C . LEU A 1 88 ? -34.610 -19.710 22.224 1.00 65.94 88 LEU A C 1
ATOM 675 O O . LEU A 1 88 ? -35.112 -20.826 22.041 1.00 65.94 88 LEU A O 1
ATOM 679 N N . GLN A 1 89 ? -33.446 -19.334 21.699 1.00 76.81 89 GLN A N 1
ATOM 680 C CA . GLN A 1 89 ? -32.610 -20.219 20.902 1.00 76.81 89 GLN A CA 1
ATOM 681 C C . GLN A 1 89 ? -31.877 -21.197 21.827 1.00 76.81 89 GLN A C 1
ATOM 683 O O . GLN A 1 89 ? -31.272 -20.800 22.822 1.00 76.81 89 GLN A O 1
ATOM 688 N N . LYS A 1 90 ? -31.991 -22.494 21.530 1.00 87.94 90 LYS A N 1
ATOM 689 C CA . LYS A 1 90 ? -31.431 -23.585 22.340 1.00 87.94 90 LYS A CA 1
ATOM 690 C C . LYS A 1 90 ? -30.243 -24.214 21.631 1.00 87.94 90 LYS A C 1
ATOM 692 O O . LYS A 1 90 ? -30.110 -24.070 20.418 1.00 87.94 90 LYS A O 1
ATOM 697 N N . LEU A 1 91 ? -29.436 -24.968 22.376 1.00 93.56 91 LEU A N 1
ATOM 698 C CA . LEU A 1 91 ? -28.434 -25.845 21.778 1.00 93.56 91 LEU A CA 1
ATOM 699 C C . LEU A 1 91 ? -29.114 -26.855 20.838 1.00 93.56 91 LEU A C 1
ATOM 701 O O . LEU A 1 91 ? -30.046 -27.552 21.250 1.00 93.56 91 LEU A O 1
ATOM 705 N N . GLU A 1 92 ? -28.644 -26.965 19.594 1.00 93.75 92 GLU A N 1
ATOM 706 C CA . GLU A 1 92 ? -29.093 -28.010 18.670 1.00 93.75 92 GLU A CA 1
ATOM 707 C C . GLU A 1 92 ? -28.144 -29.209 18.696 1.00 93.75 92 GLU A C 1
ATOM 709 O O . GLU A 1 92 ? -26.919 -29.083 18.619 1.00 93.75 92 GLU A O 1
ATOM 714 N N . LYS A 1 93 ? -28.736 -30.401 18.775 1.00 93.88 93 LYS A N 1
ATOM 715 C CA . LYS A 1 93 ? -28.014 -31.670 18.817 1.00 93.88 93 LYS A CA 1
ATOM 716 C C . LYS A 1 93 ? -27.425 -32.030 17.455 1.00 93.88 93 LYS A C 1
ATOM 718 O O . LYS A 1 93 ? -28.143 -32.014 16.458 1.00 93.88 93 LYS A O 1
ATOM 723 N N . GLY A 1 94 ? -26.155 -32.439 17.429 1.00 90.50 94 GLY A N 1
ATOM 724 C CA . GLY A 1 94 ? -25.486 -32.851 16.190 1.00 90.50 94 GLY A CA 1
ATOM 725 C C . GLY A 1 94 ? -25.032 -31.698 15.285 1.00 90.50 94 GLY A C 1
ATOM 726 O O . GLY A 1 94 ? -24.953 -31.894 14.078 1.00 90.50 94 GLY A O 1
ATOM 727 N N . LYS A 1 95 ? -24.759 -30.516 15.854 1.00 94.12 95 LYS A N 1
ATOM 728 C CA . LYS A 1 95 ? -24.219 -29.332 15.162 1.00 94.12 95 LYS A CA 1
ATOM 729 C C . LYS A 1 95 ? -23.125 -28.645 15.982 1.00 94.12 95 LYS A C 1
ATOM 731 O O . LYS A 1 95 ? -23.023 -28.863 17.195 1.00 94.12 95 LYS A O 1
ATOM 736 N N . LEU A 1 96 ? -22.395 -27.735 15.341 1.00 95.06 96 LEU A N 1
ATOM 737 C CA . LEU A 1 96 ? -21.620 -26.703 16.018 1.00 95.06 96 LEU A CA 1
ATOM 738 C C . LEU A 1 96 ? -22.567 -25.668 16.643 1.00 95.06 96 LEU A C 1
ATOM 740 O O . LEU A 1 96 ? -23.437 -25.110 15.969 1.00 95.06 96 LEU A O 1
ATOM 744 N N . ASN A 1 97 ? -22.377 -25.399 17.932 1.00 95.94 97 ASN A N 1
ATOM 745 C CA . ASN A 1 97 ? -23.093 -24.370 18.677 1.00 95.94 97 ASN A CA 1
ATOM 746 C C . ASN A 1 97 ? -22.090 -23.321 19.175 1.00 95.94 97 ASN A C 1
ATOM 748 O O . ASN A 1 97 ? -21.309 -23.588 20.087 1.00 95.94 97 ASN A O 1
ATOM 752 N N . VAL A 1 98 ? -22.109 -22.134 18.578 1.00 94.62 98 VAL A N 1
ATOM 753 C CA . VAL A 1 98 ? -21.287 -20.980 18.953 1.00 94.62 98 VAL A CA 1
ATOM 754 C C . VAL A 1 98 ? -22.034 -20.175 20.013 1.00 94.62 98 VAL A C 1
ATOM 756 O O . VAL A 1 98 ? -23.127 -19.664 19.767 1.00 94.62 98 VAL A O 1
ATOM 759 N N . VAL A 1 99 ? -21.462 -20.092 21.213 1.00 94.81 99 VAL A N 1
ATOM 760 C CA . VAL A 1 99 ? -22.141 -19.595 22.416 1.00 94.81 99 VAL A CA 1
ATOM 761 C C . VAL A 1 99 ? -21.338 -18.476 23.072 1.00 94.81 99 VAL A C 1
ATOM 763 O O . VAL A 1 99 ? -20.174 -18.659 23.432 1.00 94.81 99 VAL A O 1
ATOM 766 N N . GLY A 1 100 ? -21.992 -17.338 23.299 1.00 93.25 100 GLY A N 1
ATOM 767 C CA . GLY A 1 100 ? -21.396 -16.195 23.992 1.00 93.25 100 GLY A CA 1
ATOM 768 C C . GLY A 1 100 ? -21.037 -16.488 25.455 1.00 93.25 100 GLY A C 1
ATOM 769 O O . GLY A 1 100 ? -21.842 -17.037 26.210 1.00 93.25 100 GLY A O 1
ATOM 770 N N . GLU A 1 101 ? -19.850 -16.068 25.891 1.00 91.69 101 GLU A N 1
ATOM 771 C CA . GLU A 1 101 ? -19.433 -16.061 27.296 1.00 91.69 101 GLU A CA 1
ATOM 772 C C . GLU A 1 101 ? -18.875 -14.722 27.778 1.00 91.69 101 GLU A C 1
ATOM 774 O O . GLU A 1 101 ? -18.319 -13.916 27.035 1.00 91.69 101 GLU A O 1
ATOM 779 N N . HIS A 1 102 ? -18.978 -14.526 29.089 1.00 89.00 102 HIS A N 1
ATOM 780 C CA . HIS A 1 102 ? -18.094 -13.649 29.837 1.00 89.00 102 HIS A CA 1
ATOM 781 C C . HIS A 1 102 ? -17.065 -14.552 30.532 1.00 89.00 102 HIS A C 1
ATOM 783 O O . HIS A 1 102 ? -17.454 -15.283 31.442 1.00 89.00 102 HIS A O 1
ATOM 789 N N . HIS A 1 103 ? -15.789 -14.532 30.114 1.00 84.12 103 HIS A N 1
ATOM 790 C CA . HIS A 1 103 ? -14.791 -15.549 30.503 1.00 84.12 103 HIS A CA 1
ATOM 791 C C . HIS A 1 103 ? -14.818 -15.888 32.004 1.00 84.12 103 HIS A C 1
ATOM 793 O O . HIS A 1 103 ? -15.077 -17.032 32.344 1.00 84.12 103 HIS A O 1
ATOM 799 N N . PHE A 1 104 ? -14.737 -14.892 32.899 1.00 81.75 104 PHE A N 1
ATOM 800 C CA . PHE A 1 104 ? -14.781 -15.091 34.361 1.00 81.75 104 PHE A CA 1
ATOM 801 C C . PHE A 1 104 ? -15.999 -15.893 34.874 1.00 81.75 104 PHE A C 1
ATOM 803 O O . PHE A 1 104 ? -15.887 -16.655 35.827 1.00 81.75 104 PHE A O 1
ATOM 810 N N . GLU A 1 105 ? -17.172 -15.737 34.252 1.00 87.00 105 GLU A N 1
ATOM 811 C CA . GLU A 1 105 ? -18.385 -16.483 34.625 1.00 87.00 105 GLU A CA 1
ATOM 812 C C . GLU A 1 105 ? -18.297 -17.948 34.192 1.00 87.00 105 GLU A C 1
ATOM 814 O O . GLU A 1 105 ? -18.758 -18.836 34.904 1.00 87.00 105 GLU A O 1
ATOM 819 N N . SER A 1 106 ? -17.717 -18.181 33.014 1.00 87.56 106 SER A N 1
ATOM 820 C CA . SER A 1 106 ? -17.566 -19.508 32.414 1.00 87.56 106 SER A CA 1
ATOM 821 C C . SER A 1 106 ? -16.365 -20.257 33.005 1.00 87.56 106 SER A C 1
ATOM 823 O O . SER A 1 106 ? -16.439 -21.460 33.209 1.00 87.56 106 SER A O 1
ATOM 825 N N . ASP A 1 107 ? -15.307 -19.551 33.412 1.00 86.56 107 ASP A N 1
ATOM 826 C CA . ASP A 1 107 ? -14.149 -20.089 34.133 1.00 86.56 107 ASP A CA 1
ATOM 827 C C . ASP A 1 107 ? -14.562 -20.740 35.465 1.00 86.56 107 ASP A C 1
ATOM 829 O O . ASP A 1 107 ? -14.146 -21.863 35.746 1.00 86.56 107 ASP A O 1
ATOM 833 N N . GLU A 1 108 ? -15.430 -20.092 36.258 1.00 87.31 108 GLU A N 1
ATOM 834 C CA . GLU A 1 108 ? -15.926 -20.645 37.534 1.00 87.31 108 GLU A CA 1
ATOM 835 C C . GLU A 1 108 ? -16.899 -21.834 37.369 1.00 87.31 108 GLU A C 1
ATOM 837 O O . GLU A 1 108 ? -17.180 -22.527 38.350 1.00 87.31 108 GLU A O 1
ATOM 842 N N . ARG A 1 109 ? -17.419 -22.101 36.160 1.00 91.75 109 ARG A N 1
ATOM 843 C CA . ARG A 1 109 ? -18.428 -23.154 35.911 1.00 91.75 109 ARG A CA 1
ATOM 844 C C . ARG A 1 109 ? -18.101 -24.109 34.755 1.00 91.75 109 ARG A C 1
ATOM 846 O O . ARG A 1 109 ? -18.965 -24.898 34.381 1.00 91.75 109 ARG A O 1
ATOM 853 N N . ARG A 1 110 ? -16.885 -24.080 34.192 1.00 92.06 110 ARG A N 1
ATOM 854 C CA . ARG A 1 110 ? -16.590 -24.723 32.894 1.00 92.06 110 ARG A CA 1
ATOM 855 C C . ARG A 1 110 ? -16.863 -26.228 32.859 1.00 92.06 110 ARG A C 1
ATOM 857 O O . ARG A 1 110 ? -17.365 -26.712 31.854 1.00 92.06 110 ARG A O 1
ATOM 864 N N . GLU A 1 111 ? -16.619 -26.952 33.952 1.00 91.25 111 GLU A N 1
ATOM 865 C CA . GLU A 1 111 ? -16.972 -28.381 34.072 1.00 91.25 111 GLU A CA 1
ATOM 866 C C . GLU A 1 111 ? -18.477 -28.625 33.843 1.00 91.25 111 GLU A C 1
ATOM 868 O O . GLU A 1 111 ? -18.863 -29.569 33.161 1.00 91.25 111 GLU A O 1
ATOM 873 N N . GLN A 1 112 ? -19.329 -27.721 34.335 1.00 92.12 112 GLN A N 1
ATOM 874 C CA . GLN A 1 112 ? -20.788 -27.802 34.218 1.00 92.12 112 GLN A CA 1
ATOM 875 C C . GLN A 1 112 ? -21.263 -27.457 32.799 1.00 92.12 112 GLN A C 1
ATOM 877 O O . GLN A 1 112 ? -22.247 -28.021 32.327 1.00 92.12 112 GLN A O 1
ATOM 882 N N . GLU A 1 113 ? -20.565 -26.556 32.101 1.00 92.69 113 GLU A N 1
ATOM 883 C CA . GLU A 1 113 ? -20.834 -26.252 30.689 1.00 92.69 113 GLU A CA 1
ATOM 884 C C . GLU A 1 113 ? -20.332 -27.358 29.742 1.00 92.69 113 GLU A C 1
ATOM 886 O O . GLU A 1 113 ? -20.984 -27.619 28.731 1.00 92.69 113 GLU A O 1
ATOM 891 N N . ILE A 1 114 ? -19.245 -28.057 30.090 1.00 93.56 114 ILE A N 1
ATOM 892 C CA . ILE A 1 114 ? -18.773 -29.266 29.390 1.00 93.56 114 ILE A CA 1
ATOM 893 C C . ILE A 1 114 ? -19.795 -30.402 29.545 1.00 93.56 114 ILE A C 1
ATOM 895 O O . ILE A 1 114 ? -20.240 -30.962 28.541 1.00 93.56 114 ILE A O 1
ATOM 899 N N . ASP A 1 115 ? -20.224 -30.703 30.777 1.00 91.69 115 ASP A N 1
ATOM 900 C CA . ASP A 1 115 ? -21.270 -31.702 31.050 1.00 91.69 115 ASP A CA 1
ATOM 901 C C . ASP A 1 115 ? -22.570 -31.373 30.296 1.00 91.69 115 ASP A C 1
ATOM 903 O O . ASP A 1 115 ? -23.212 -32.258 29.726 1.00 91.69 115 ASP A O 1
ATOM 907 N N . LEU A 1 116 ? -22.950 -30.092 30.248 1.00 91.25 116 LEU A N 1
ATOM 908 C CA . LEU A 1 116 ? -24.121 -29.614 29.515 1.00 91.25 116 LEU A CA 1
ATOM 909 C C . LEU A 1 116 ? -23.981 -29.808 27.997 1.00 91.25 116 LEU A C 1
ATOM 911 O O . LEU A 1 116 ? -24.906 -30.313 27.360 1.00 91.25 116 LEU A O 1
ATOM 915 N N . ALA A 1 117 ? -22.834 -29.460 27.411 1.00 92.56 117 ALA A N 1
ATOM 916 C CA . ALA A 1 117 ? -22.568 -29.652 25.985 1.00 92.56 117 ALA A CA 1
ATOM 917 C C . ALA A 1 117 ? -22.598 -31.138 25.589 1.00 92.56 117 ALA A C 1
ATOM 919 O O . ALA A 1 117 ? -23.244 -31.510 24.605 1.00 92.56 117 ALA A O 1
ATOM 920 N N . ALA A 1 118 ? -21.984 -32.006 26.397 1.00 92.12 118 ALA A N 1
ATOM 921 C CA . ALA A 1 118 ? -22.028 -33.453 26.201 1.00 92.12 118 ALA A CA 1
ATOM 922 C C . ALA A 1 118 ? -23.462 -34.018 26.312 1.00 92.12 118 ALA A C 1
ATOM 924 O O . ALA A 1 118 ? -23.835 -34.922 25.560 1.00 92.12 118 ALA A O 1
ATOM 925 N N . ARG A 1 119 ? -24.284 -33.467 27.218 1.00 92.69 119 ARG A N 1
ATOM 926 C CA . ARG A 1 119 ? -25.680 -33.877 27.459 1.00 92.69 119 ARG A CA 1
ATOM 927 C C . ARG A 1 119 ? -26.628 -33.459 26.330 1.00 92.69 119 ARG A C 1
ATOM 929 O O . ARG A 1 119 ? -27.369 -34.300 25.814 1.00 92.69 119 ARG A O 1
ATOM 936 N N . GLU A 1 120 ? -26.605 -32.182 25.951 1.00 92.81 120 GLU A N 1
ATOM 937 C CA . GLU A 1 120 ? -27.548 -31.592 24.990 1.00 92.81 120 GLU A CA 1
ATOM 938 C C . GLU A 1 120 ? -27.080 -31.773 23.534 1.00 92.81 120 GLU A C 1
ATOM 940 O O . GLU A 1 120 ? -27.815 -32.328 22.711 1.00 92.81 120 GLU A O 1
ATOM 945 N N . VAL A 1 121 ? -25.840 -31.373 23.219 1.00 94.06 121 VAL A N 1
ATOM 946 C CA . VAL A 1 121 ? -25.301 -31.363 21.842 1.00 94.06 121 VAL A CA 1
ATOM 947 C C . VAL A 1 121 ? -24.728 -32.719 21.434 1.00 94.06 121 VAL A C 1
ATOM 949 O O . VAL A 1 121 ? -24.941 -33.158 20.302 1.00 94.06 121 VAL A O 1
ATOM 952 N N . GLY A 1 122 ? -24.048 -33.407 22.357 1.00 81.94 122 GLY A N 1
ATOM 953 C CA . GLY A 1 122 ? -23.433 -34.714 22.108 1.00 81.94 122 GLY A CA 1
ATOM 954 C C . GLY A 1 122 ? -22.172 -34.644 21.244 1.00 81.94 122 GLY A C 1
ATOM 955 O O . GLY A 1 122 ? -22.073 -35.372 20.260 1.00 81.94 122 GLY A O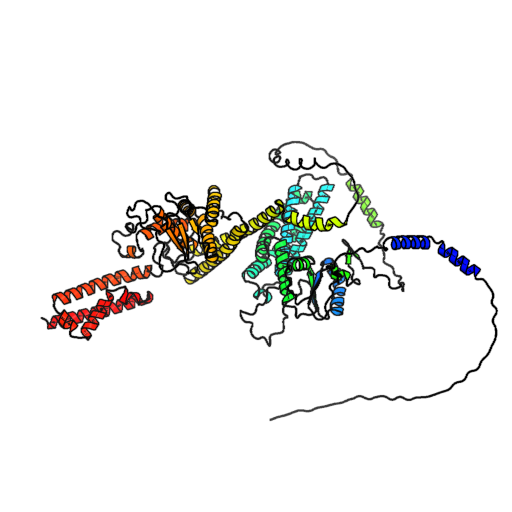 1
ATOM 956 N N . GLY A 1 123 ? -21.236 -33.768 21.613 1.00 86.56 123 GLY A N 1
ATOM 957 C CA . GLY A 1 123 ? -19.946 -33.574 20.948 1.00 86.56 123 GLY A CA 1
ATOM 958 C C . GLY A 1 123 ? -18.910 -32.954 21.889 1.00 86.56 123 GLY A C 1
ATOM 959 O O . GLY A 1 123 ? -19.042 -33.092 23.106 1.00 86.56 123 GLY A O 1
ATOM 960 N N . GLU A 1 124 ? -17.893 -32.283 21.347 1.00 91.81 124 GLU A N 1
ATOM 961 C CA . GLU A 1 124 ? -16.820 -31.679 22.154 1.00 91.81 124 GLU A CA 1
ATOM 962 C C . GLU A 1 124 ? -17.198 -30.309 22.761 1.00 91.81 124 GLU A C 1
ATOM 964 O O . GLU A 1 124 ? -18.296 -29.776 22.569 1.00 91.81 124 GLU A O 1
ATOM 969 N N . TYR A 1 125 ? -16.253 -29.728 23.504 1.00 93.56 125 TYR A N 1
ATOM 970 C CA . TYR A 1 125 ? -16.342 -28.395 24.090 1.00 93.56 125 TYR A CA 1
ATOM 971 C C . TYR A 1 125 ? -15.027 -27.642 23.882 1.00 93.56 125 TYR A C 1
ATOM 973 O O . TYR A 1 125 ? -13.978 -28.090 24.348 1.00 93.56 125 TYR A O 1
ATOM 981 N N . TRP A 1 126 ? -15.081 -26.477 23.240 1.00 92.12 126 TRP A N 1
ATOM 982 C CA . TRP A 1 126 ? -13.898 -25.677 22.924 1.00 92.12 126 TRP A CA 1
ATOM 983 C C . TRP A 1 126 ? -13.989 -24.281 23.542 1.00 92.12 126 TRP A C 1
ATOM 985 O O . TRP A 1 126 ? -14.987 -23.575 23.374 1.00 92.12 126 TRP A O 1
ATOM 995 N N . THR A 1 127 ? -12.920 -23.848 24.213 1.00 88.56 127 THR A N 1
ATOM 996 C CA . THR A 1 127 ? -12.703 -22.422 24.497 1.00 88.56 127 THR A CA 1
ATOM 997 C C . THR A 1 127 ? -12.233 -21.698 23.240 1.00 88.56 127 THR A C 1
ATOM 999 O O . THR A 1 127 ? -11.755 -22.307 22.282 1.00 88.56 127 THR A O 1
ATOM 1002 N N . GLU A 1 128 ? -12.327 -20.374 23.272 1.00 83.44 128 GLU A N 1
ATOM 1003 C CA . GLU A 1 128 ? -11.948 -19.476 22.182 1.00 83.44 128 GLU A CA 1
ATOM 1004 C C . GLU A 1 128 ? -10.516 -19.679 21.646 1.00 83.44 128 GLU A C 1
ATOM 1006 O O . GLU A 1 128 ? -10.278 -19.437 20.469 1.00 83.44 128 GLU A O 1
ATOM 1011 N N . ASP A 1 129 ? -9.576 -20.145 22.476 1.00 75.19 129 ASP A N 1
ATOM 1012 C CA . ASP A 1 129 ? -8.184 -20.436 22.102 1.00 75.19 129 ASP A CA 1
ATOM 1013 C C . ASP A 1 129 ? -7.899 -21.912 21.748 1.00 75.19 129 ASP A C 1
ATOM 1015 O O . ASP A 1 129 ? -6.815 -22.214 21.243 1.00 75.19 129 ASP A O 1
ATOM 1019 N N . ASN A 1 130 ? -8.865 -22.820 21.946 1.00 79.25 130 ASN A N 1
ATOM 1020 C CA . ASN A 1 130 ? -8.737 -24.262 21.678 1.00 79.25 130 ASN A CA 1
ATOM 1021 C C . ASN A 1 130 ? -9.590 -24.772 20.499 1.00 79.25 130 ASN A C 1
ATOM 1023 O O . ASN A 1 130 ? -9.437 -25.925 20.101 1.00 79.25 130 ASN A O 1
ATOM 1027 N N . PHE A 1 131 ? -10.477 -23.955 19.920 1.00 82.50 131 PHE A N 1
ATOM 1028 C CA . PHE A 1 131 ? -11.188 -24.330 18.691 1.00 82.50 131 PHE A CA 1
ATOM 1029 C C . PHE A 1 131 ? -10.228 -24.362 17.496 1.00 82.50 131 PHE A C 1
ATOM 1031 O O . PHE A 1 131 ? -9.335 -23.520 17.395 1.00 82.50 131 PHE A O 1
ATOM 1038 N N . ARG A 1 132 ? -10.394 -25.333 16.591 1.00 74.62 132 ARG A N 1
ATOM 1039 C CA . ARG A 1 132 ? -9.593 -25.492 15.366 1.00 74.62 132 ARG A CA 1
ATOM 1040 C C . ARG A 1 132 ? -10.457 -26.043 14.239 1.00 74.62 132 ARG A C 1
ATOM 1042 O O . ARG A 1 132 ? -11.191 -27.007 14.454 1.00 74.62 132 ARG A O 1
ATOM 1049 N N . ILE A 1 133 ? -10.324 -25.466 13.041 1.00 72.19 133 ILE A N 1
ATOM 1050 C CA . ILE A 1 133 ? -11.131 -25.837 11.867 1.00 72.19 133 ILE A CA 1
ATOM 1051 C C . ILE A 1 133 ? -10.917 -27.303 11.465 1.00 72.19 133 ILE A C 1
ATOM 1053 O O . ILE A 1 133 ? -11.879 -28.057 11.378 1.00 72.19 133 ILE A O 1
ATOM 1057 N N . ARG A 1 134 ? -9.667 -27.714 11.208 1.00 63.66 134 ARG A N 1
ATOM 1058 C CA . ARG A 1 134 ? -9.319 -29.083 10.786 1.00 63.66 134 ARG A CA 1
ATOM 1059 C C . ARG A 1 134 ? -8.547 -29.797 11.898 1.00 63.66 134 ARG A C 1
ATOM 1061 O O . ARG A 1 134 ? -7.795 -29.163 12.634 1.00 63.66 134 ARG A O 1
ATOM 1068 N N . GLU A 1 135 ? -8.736 -31.107 12.016 1.00 53.62 135 GLU A N 1
ATOM 1069 C CA . GLU A 1 135 ? -7.975 -31.965 12.934 1.00 53.62 135 GLU A CA 1
ATOM 1070 C C . GLU A 1 135 ? -6.686 -32.495 12.296 1.00 53.62 135 GLU A C 1
ATOM 1072 O O . GLU A 1 135 ? -6.529 -32.492 11.074 1.00 53.62 135 GLU A O 1
ATOM 1077 N N . LYS A 1 136 ? -5.751 -32.946 13.139 1.00 48.28 136 LYS A N 1
ATOM 1078 C CA . LYS A 1 136 ? -4.444 -33.457 12.720 1.00 48.28 136 LYS A CA 1
ATOM 1079 C C . LYS A 1 136 ? -4.401 -34.984 12.784 1.00 48.28 136 LYS A C 1
ATOM 1081 O O . LYS A 1 136 ? -3.973 -35.552 13.787 1.00 48.28 136 LYS A O 1
ATOM 1086 N N . GLU A 1 137 ? -4.819 -35.642 11.706 1.00 41.09 137 GLU A N 1
ATOM 1087 C CA . GLU A 1 137 ? -4.578 -37.080 11.530 1.00 41.09 137 GLU A CA 1
ATOM 1088 C C . GLU A 1 137 ? -3.116 -37.385 11.145 1.00 41.09 137 GLU A C 1
ATOM 1090 O O . GLU A 1 137 ? -2.373 -36.533 10.653 1.00 41.09 137 GLU A O 1
ATOM 1095 N N . SER A 1 138 ? -2.676 -38.615 11.421 1.00 39.84 138 SER A N 1
ATOM 1096 C CA . SER A 1 138 ? -1.263 -39.006 11.408 1.00 39.84 138 SER A CA 1
ATOM 1097 C C . SER A 1 138 ? -0.758 -39.509 10.047 1.00 39.84 138 SER A C 1
ATOM 1099 O O . SER A 1 138 ? -1.044 -40.644 9.672 1.00 39.84 138 SER A O 1
ATOM 1101 N N . GLU A 1 139 ? 0.056 -38.680 9.386 1.00 45.00 139 GLU A N 1
ATOM 1102 C CA . GLU A 1 139 ? 1.114 -38.936 8.372 1.00 45.00 139 GLU A CA 1
ATOM 1103 C C . GLU A 1 139 ? 0.894 -39.880 7.159 1.00 45.00 139 GLU A C 1
ATOM 1105 O O . GLU A 1 139 ? 1.523 -39.640 6.129 1.00 45.00 139 GLU A O 1
ATOM 1110 N N . GLU A 1 140 ? 0.063 -40.929 7.194 1.00 40.31 140 GLU A N 1
ATOM 1111 C CA . GLU A 1 140 ? 0.143 -42.021 6.198 1.00 40.31 140 GLU A CA 1
ATOM 1112 C C . GLU A 1 140 ? -0.775 -41.910 4.963 1.00 40.31 140 GLU A C 1
ATOM 1114 O O . GLU A 1 140 ? -0.496 -42.573 3.965 1.00 40.31 140 GLU A O 1
ATOM 1119 N N . ASN A 1 141 ? -1.849 -41.107 4.968 1.00 42.75 141 ASN A N 1
ATOM 1120 C CA . ASN A 1 141 ? -2.775 -41.013 3.820 1.00 42.75 141 ASN A CA 1
ATOM 1121 C C . ASN A 1 141 ? -3.358 -39.604 3.604 1.00 42.75 141 ASN A C 1
ATOM 1123 O O . ASN A 1 141 ? -4.519 -39.360 3.918 1.00 42.75 141 ASN A O 1
ATOM 1127 N N . TYR A 1 142 ? -2.593 -38.696 2.986 1.00 41.47 142 TYR A N 1
ATOM 1128 C CA . TYR A 1 142 ? -3.150 -37.452 2.436 1.00 41.47 142 TYR A CA 1
ATOM 1129 C C . TYR A 1 142 ? -2.862 -37.297 0.941 1.00 41.47 142 TYR A C 1
ATOM 1131 O O . TYR A 1 142 ? -1.719 -37.394 0.483 1.00 41.47 142 TYR A O 1
ATOM 1139 N N . THR A 1 143 ? -3.908 -37.014 0.164 1.00 36.59 143 THR A N 1
ATOM 1140 C CA . THR A 1 143 ? -3.760 -36.425 -1.170 1.00 36.59 143 THR A CA 1
ATOM 1141 C C . THR A 1 143 ? -3.176 -35.033 -1.005 1.00 36.59 143 THR A C 1
ATOM 1143 O O . THR A 1 143 ? -3.798 -34.187 -0.380 1.00 36.59 143 THR A O 1
ATOM 1146 N N . LYS A 1 144 ? -1.984 -34.812 -1.562 1.00 38.06 144 LYS A N 1
ATOM 1147 C CA . LYS A 1 144 ? -1.213 -33.575 -1.409 1.00 38.06 144 LYS A CA 1
ATOM 1148 C C . LYS A 1 144 ? -2.037 -32.322 -1.747 1.00 38.06 144 LYS A C 1
ATOM 1150 O O . LYS A 1 144 ? -2.302 -32.088 -2.927 1.00 38.06 144 LYS A O 1
ATOM 1155 N N . ASP A 1 145 ? -2.337 -31.520 -0.725 1.00 43.19 145 ASP A N 1
ATOM 1156 C CA . ASP A 1 145 ? -2.973 -30.203 -0.821 1.00 43.19 145 ASP A CA 1
ATOM 1157 C C . ASP A 1 145 ? -2.340 -29.379 -1.953 1.00 43.19 145 ASP A C 1
ATOM 1159 O O . ASP A 1 145 ? -1.109 -29.260 -2.057 1.00 43.19 145 ASP A O 1
ATOM 1163 N N . THR A 1 146 ? -3.177 -28.825 -2.825 1.00 44.78 146 THR A N 1
ATOM 1164 C CA . THR A 1 146 ? -2.733 -27.997 -3.950 1.00 44.78 146 THR A CA 1
ATOM 1165 C C . THR A 1 146 ? -2.716 -26.514 -3.546 1.00 44.78 146 THR A C 1
ATOM 1167 O O . THR A 1 146 ? -3.256 -26.163 -2.494 1.00 44.78 146 THR A O 1
ATOM 1170 N N . PRO A 1 147 ? -2.108 -25.605 -4.338 1.00 38.97 147 PRO A N 1
ATOM 1171 C CA . PRO A 1 147 ? -2.131 -24.162 -4.055 1.00 38.97 147 PRO A CA 1
ATOM 1172 C C . PRO A 1 147 ? -3.540 -23.551 -3.953 1.00 38.97 147 PRO A C 1
ATOM 1174 O O . PRO A 1 147 ? -3.681 -22.416 -3.506 1.00 38.97 147 PRO A O 1
ATOM 1177 N N . GLU A 1 148 ? -4.562 -24.292 -4.384 1.00 40.88 148 GLU A N 1
ATOM 1178 C CA . GLU A 1 148 ? -5.971 -23.921 -4.352 1.00 40.88 148 GLU A CA 1
ATOM 1179 C C . GLU A 1 148 ? -6.739 -24.452 -3.124 1.00 40.88 148 GLU A C 1
ATOM 1181 O O . GLU A 1 148 ? -7.894 -24.064 -2.977 1.00 40.88 148 GLU A O 1
ATOM 1186 N N . ASP A 1 149 ? -6.161 -25.294 -2.246 1.00 45.19 149 ASP A N 1
ATOM 1187 C CA . ASP A 1 149 ? -6.819 -25.679 -0.978 1.00 45.19 149 ASP A CA 1
ATOM 1188 C C . ASP A 1 149 ? -6.716 -24.524 0.040 1.00 45.19 149 ASP A C 1
ATOM 1190 O O . ASP A 1 149 ? -5.625 -24.235 0.556 1.00 45.19 149 ASP A O 1
ATOM 1194 N N . PRO A 1 150 ? -7.835 -23.849 0.370 1.00 41.84 150 PRO A N 1
ATOM 1195 C CA . PRO A 1 150 ? -7.813 -22.721 1.268 1.00 41.84 150 PRO A CA 1
ATOM 1196 C C . PRO A 1 150 ? -7.881 -23.243 2.709 1.00 41.84 150 PRO A C 1
ATOM 1198 O O . PRO A 1 150 ? -8.949 -23.458 3.291 1.00 41.84 150 PRO A O 1
ATOM 1201 N N . ARG A 1 151 ? -6.710 -23.399 3.330 1.00 51.69 151 ARG A N 1
ATOM 1202 C CA . ARG A 1 151 ? -6.588 -23.524 4.791 1.00 51.69 151 ARG A CA 1
ATOM 1203 C C . ARG A 1 151 ? -6.860 -22.148 5.422 1.00 51.69 151 ARG A C 1
ATOM 1205 O O . ARG A 1 151 ? -5.948 -21.380 5.704 1.00 51.69 151 ARG A O 1
ATOM 1212 N N . ILE A 1 152 ? -8.152 -21.829 5.512 1.00 44.97 152 ILE A N 1
ATOM 1213 C CA . ILE A 1 152 ? -8.740 -20.510 5.800 1.00 44.97 152 ILE A CA 1
ATOM 1214 C C . ILE A 1 152 ? -8.282 -19.913 7.137 1.00 44.97 152 ILE A C 1
ATOM 1216 O O . ILE A 1 152 ? -7.946 -20.625 8.078 1.00 44.97 152 ILE A O 1
ATOM 1220 N N . LEU A 1 153 ? -8.319 -18.577 7.198 1.00 43.22 153 LEU A N 1
ATOM 1221 C CA . LEU A 1 153 ? -7.869 -17.687 8.280 1.00 43.22 153 LEU A CA 1
ATOM 1222 C C . LEU A 1 153 ? -8.553 -17.865 9.649 1.00 43.22 153 LEU A C 1
ATOM 1224 O O . LEU A 1 153 ? -8.255 -17.113 10.573 1.00 43.22 153 LEU A O 1
ATOM 1228 N N . GLY A 1 154 ? -9.438 -18.846 9.814 1.00 46.88 154 GLY A N 1
ATOM 1229 C CA . GLY A 1 154 ? -10.191 -19.054 11.047 1.00 46.88 154 GLY A CA 1
ATOM 1230 C C . GLY A 1 154 ? -9.401 -19.757 12.152 1.00 46.88 154 GLY A C 1
ATOM 1231 O O . GLY A 1 154 ? -9.823 -20.787 12.671 1.00 46.88 154 GLY A O 1
ATOM 1232 N N . ASP A 1 155 ? -8.294 -19.145 12.565 1.00 59.41 155 ASP A N 1
ATOM 1233 C CA . ASP A 1 155 ? -8.010 -19.048 13.992 1.00 59.41 155 ASP A CA 1
ATOM 1234 C C . ASP A 1 155 ? -7.899 -17.566 14.386 1.00 59.41 155 ASP A C 1
ATOM 1236 O O . ASP A 1 155 ? -6.892 -16.892 14.169 1.00 59.41 155 ASP A O 1
ATOM 1240 N N . ALA A 1 156 ? -8.964 -17.053 15.004 1.00 70.94 156 ALA A N 1
ATOM 1241 C CA . ALA A 1 156 ? -9.087 -15.676 15.480 1.00 70.94 156 ALA A CA 1
ATOM 1242 C C . ALA A 1 156 ? -8.111 -15.328 16.634 1.00 70.94 156 ALA A C 1
ATOM 1244 O O . ALA A 1 156 ? -8.130 -14.211 17.172 1.00 70.94 156 ALA A O 1
ATOM 1245 N N . LEU A 1 157 ? -7.247 -16.267 17.027 1.00 77.94 157 LEU A N 1
ATOM 1246 C CA . LEU A 1 157 ? -6.186 -16.129 18.017 1.00 77.94 157 LEU A CA 1
ATOM 1247 C C . LEU A 1 157 ? -5.070 -15.163 17.579 1.00 77.94 157 LEU A C 1
ATOM 1249 O O . LEU A 1 157 ? -4.556 -14.425 18.422 1.00 77.94 157 LEU A O 1
ATOM 1253 N N . TYR A 1 158 ? -4.727 -15.060 16.284 1.00 81.75 158 TYR A N 1
ATOM 1254 C CA . TYR A 1 158 ? -3.723 -14.069 15.844 1.00 81.75 158 TYR A CA 1
ATOM 1255 C C . TYR A 1 158 ? -4.266 -12.633 15.960 1.00 81.75 158 TYR A C 1
ATOM 1257 O O . TYR A 1 158 ? -3.537 -11.703 16.315 1.00 81.75 158 TYR A O 1
ATOM 1265 N N . LEU A 1 159 ? -5.579 -12.466 15.774 1.00 87.31 159 LEU A N 1
ATOM 1266 C CA . LEU A 1 159 ? -6.296 -11.228 16.077 1.00 87.31 159 LEU A CA 1
ATOM 1267 C C . LEU A 1 159 ? -6.457 -11.016 17.594 1.00 87.31 159 LEU A C 1
ATOM 1269 O O . LEU A 1 159 ? -6.416 -9.870 18.030 1.00 87.31 159 LEU A O 1
ATOM 1273 N N . ARG A 1 160 ? -6.538 -12.076 18.418 1.00 89.12 160 ARG A N 1
ATOM 1274 C CA . ARG A 1 160 ? -6.518 -11.983 19.900 1.00 89.12 160 ARG A CA 1
ATOM 1275 C C . ARG A 1 160 ? -5.182 -11.444 20.421 1.00 89.12 160 ARG A C 1
ATOM 1277 O O . ARG A 1 160 ? -5.179 -10.668 21.377 1.00 89.12 160 ARG A O 1
ATOM 1284 N N . ILE A 1 161 ? -4.057 -11.786 19.779 1.00 90.69 161 ILE A N 1
ATOM 1285 C CA . ILE A 1 161 ? -2.743 -11.177 20.064 1.00 90.69 161 ILE A CA 1
ATOM 1286 C C . ILE A 1 161 ? -2.782 -9.674 19.753 1.00 90.69 161 ILE A C 1
ATOM 1288 O O . ILE A 1 161 ? -2.428 -8.864 20.611 1.00 90.69 161 ILE A O 1
ATOM 1292 N N . ALA A 1 162 ? -3.234 -9.294 18.553 1.00 92.62 162 ALA A N 1
ATOM 1293 C CA . ALA A 1 162 ? -3.316 -7.893 18.136 1.00 92.62 162 ALA A CA 1
ATOM 1294 C C . ALA A 1 162 ? -4.251 -7.066 19.042 1.00 92.62 162 ALA A C 1
ATOM 1296 O O . ALA A 1 162 ? -3.872 -5.997 19.521 1.00 92.62 162 ALA A O 1
ATOM 1297 N N . GLU A 1 163 ? -5.436 -7.594 19.353 1.00 93.69 163 GLU A N 1
ATOM 1298 C CA . GLU A 1 163 ? -6.407 -6.982 20.261 1.00 93.69 163 GLU A CA 1
ATOM 1299 C C . GLU A 1 163 ? -5.832 -6.825 21.675 1.00 93.69 163 GLU A C 1
ATOM 1301 O O . GLU A 1 163 ? -5.941 -5.749 22.261 1.00 93.69 163 GLU A O 1
ATOM 1306 N N . SER A 1 164 ? -5.142 -7.844 22.203 1.00 94.81 164 SER A N 1
ATOM 1307 C CA . SER A 1 164 ? -4.487 -7.774 23.518 1.00 94.81 164 SER A CA 1
ATOM 1308 C C . SER A 1 164 ? -3.405 -6.693 23.563 1.00 94.81 164 SER A C 1
ATOM 1310 O O . SER A 1 164 ? -3.365 -5.898 24.499 1.00 94.81 164 SER A O 1
ATOM 1312 N N . ILE A 1 165 ? -2.570 -6.577 22.529 1.00 96.69 165 ILE A N 1
ATOM 1313 C CA . ILE A 1 165 ? -1.581 -5.492 22.434 1.00 96.69 165 ILE A CA 1
ATOM 1314 C C . ILE A 1 165 ? -2.273 -4.121 22.410 1.00 96.69 165 ILE A C 1
ATOM 1316 O O . ILE A 1 165 ? -1.844 -3.203 23.112 1.00 96.69 165 ILE A O 1
ATOM 1320 N N . GLN A 1 166 ? -3.375 -3.990 21.669 1.00 96.00 166 GLN A N 1
ATOM 1321 C CA . GLN A 1 166 ? -4.166 -2.759 21.616 1.00 96.00 166 GLN A CA 1
ATOM 1322 C C . GLN A 1 166 ? -4.834 -2.434 22.963 1.00 96.00 166 GLN A C 1
ATOM 1324 O O . GLN A 1 166 ? -4.891 -1.262 23.328 1.00 96.00 166 GLN A O 1
ATOM 1329 N N . TYR A 1 167 ? -5.254 -3.431 23.753 1.00 95.75 167 TYR A N 1
ATOM 1330 C CA . TYR A 1 167 ? -5.668 -3.249 25.154 1.00 95.75 167 TYR A CA 1
ATOM 1331 C C . TYR A 1 167 ? -4.536 -2.657 26.014 1.00 95.75 167 TYR A C 1
ATOM 1333 O O . TYR A 1 167 ? -4.779 -1.707 26.764 1.00 95.75 167 TYR A O 1
ATOM 1341 N N . VAL A 1 168 ? -3.299 -3.160 25.888 1.00 96.75 168 VAL A N 1
ATOM 1342 C CA . VAL A 1 168 ? -2.140 -2.612 26.621 1.00 96.75 168 VAL A CA 1
ATOM 1343 C C . VAL A 1 168 ? -1.825 -1.184 26.175 1.00 96.75 168 VAL A C 1
ATOM 1345 O O . VAL A 1 168 ? -1.597 -0.329 27.027 1.00 96.75 168 VAL A O 1
ATOM 1348 N N . TYR A 1 169 ? -1.852 -0.892 24.872 1.00 97.25 169 TYR A N 1
ATOM 1349 C CA . TYR A 1 169 ? -1.634 0.457 24.332 1.00 97.25 169 TYR A CA 1
ATOM 1350 C C . TYR A 1 169 ? -2.668 1.460 24.869 1.00 97.25 169 TYR A C 1
ATOM 1352 O O . TYR A 1 169 ? -2.309 2.530 25.369 1.00 97.25 169 TYR A O 1
ATOM 1360 N N . ASP A 1 170 ? -3.946 1.078 24.871 1.00 96.00 170 ASP A N 1
ATOM 1361 C CA . ASP A 1 170 ? -5.043 1.840 25.468 1.00 96.00 170 ASP A CA 1
ATOM 1362 C C . ASP A 1 170 ? -4.803 2.137 26.959 1.00 96.00 170 ASP A C 1
ATOM 1364 O O . ASP A 1 170 ? -4.984 3.271 27.412 1.00 96.00 170 ASP A O 1
ATOM 1368 N N . ALA A 1 171 ? -4.413 1.122 27.735 1.00 96.06 171 ALA A N 1
ATOM 1369 C CA . ALA A 1 171 ? -4.181 1.238 29.174 1.00 96.06 171 ALA A CA 1
ATOM 1370 C C . ALA A 1 171 ? -2.930 2.079 29.494 1.00 96.06 171 ALA A C 1
ATOM 1372 O O . ALA A 1 171 ? -2.989 2.968 30.347 1.00 96.06 171 ALA A O 1
ATOM 1373 N N . LYS A 1 172 ? -1.838 1.884 28.743 1.00 95.81 172 LYS A N 1
ATOM 1374 C CA . LYS A 1 172 ? -0.595 2.676 28.775 1.00 95.81 172 LYS A CA 1
ATOM 1375 C C . LYS A 1 172 ? -0.880 4.158 28.537 1.00 95.81 172 LYS A C 1
ATOM 1377 O O . LYS A 1 172 ? -0.482 4.995 29.346 1.00 95.81 172 LYS A O 1
ATOM 1382 N N . ASN A 1 173 ? -1.625 4.498 27.485 1.00 94.50 173 ASN A N 1
ATOM 1383 C CA . ASN A 1 173 ? -1.934 5.894 27.160 1.00 94.50 173 ASN A CA 1
ATOM 1384 C C . ASN A 1 173 ? -2.847 6.544 28.222 1.00 94.50 173 ASN A C 1
ATOM 1386 O O . ASN A 1 173 ? -2.637 7.698 28.604 1.00 94.50 173 ASN A O 1
ATOM 1390 N N . LYS A 1 174 ? -3.818 5.798 28.775 1.00 95.81 174 LYS A N 1
ATOM 1391 C CA . LYS A 1 174 ? -4.649 6.248 29.913 1.00 95.81 174 LYS A CA 1
ATOM 1392 C C . LYS A 1 174 ? -3.814 6.457 31.184 1.00 95.81 174 LYS A C 1
ATOM 1394 O O . LYS A 1 174 ? -4.063 7.417 31.918 1.00 95.81 174 LYS A O 1
ATOM 1399 N N . PHE A 1 175 ? -2.813 5.608 31.434 1.00 94.75 175 PHE A N 1
ATOM 1400 C CA . PHE A 1 175 ? -1.888 5.735 32.565 1.00 94.75 175 PHE A CA 1
ATOM 1401 C C . PHE A 1 175 ? -1.047 7.010 32.439 1.00 94.75 175 PHE A C 1
ATOM 1403 O O . PHE A 1 175 ? -1.049 7.836 33.352 1.00 94.75 175 PHE A O 1
ATOM 1410 N N . GLU A 1 176 ? -0.400 7.227 31.290 1.00 92.38 176 GLU A N 1
ATOM 1411 C CA . GLU A 1 176 ? 0.400 8.430 31.012 1.00 92.38 176 GLU A CA 1
ATOM 1412 C C . GLU A 1 176 ? -0.432 9.714 31.110 1.00 92.38 176 GLU A C 1
ATOM 1414 O O . GLU A 1 176 ? 0.017 10.699 31.704 1.00 92.38 176 GLU A O 1
ATOM 1419 N N . GLN A 1 177 ? -1.670 9.700 30.602 1.00 91.50 177 GLN A N 1
ATOM 1420 C CA . GLN A 1 177 ? -2.598 10.825 30.704 1.00 91.50 177 GLN A CA 1
ATOM 1421 C C . GLN A 1 177 ? -2.962 11.136 32.166 1.00 91.50 177 GLN A C 1
ATOM 1423 O O . GLN A 1 177 ? -2.799 12.279 32.604 1.00 91.50 177 GLN A O 1
ATOM 1428 N N . LYS A 1 178 ? -3.412 10.138 32.943 1.00 90.94 178 LYS A N 1
ATOM 1429 C CA . LYS A 1 178 ? -3.760 10.312 34.367 1.00 90.94 178 LYS A CA 1
ATOM 1430 C C . LYS A 1 178 ? -2.561 10.752 35.200 1.00 90.94 178 LYS A C 1
ATOM 1432 O O . LYS A 1 178 ? -2.704 11.639 36.046 1.00 90.94 178 LYS A O 1
ATOM 1437 N N . TRP A 1 179 ? -1.390 10.168 34.947 1.00 89.62 179 TRP A N 1
ATOM 1438 C CA . TRP A 1 179 ? -0.137 10.537 35.599 1.00 89.62 179 TRP A CA 1
ATOM 1439 C C . TRP A 1 179 ? 0.200 12.002 35.312 1.00 89.62 179 TRP A C 1
ATOM 1441 O O . TRP A 1 179 ? 0.361 12.790 36.241 1.00 89.62 179 TRP A O 1
ATOM 1451 N N . SER A 1 180 ? 0.214 12.405 34.041 1.00 84.19 180 SER A N 1
ATOM 1452 C CA . SER A 1 180 ? 0.586 13.764 33.619 1.00 84.19 180 SER A CA 1
ATOM 1453 C C . SER A 1 180 ? -0.376 14.841 34.130 1.00 84.19 180 SER A C 1
ATOM 1455 O O . SER A 1 180 ? 0.061 15.922 34.520 1.00 84.19 180 SER A O 1
ATOM 1457 N N . GLN A 1 181 ? -1.679 14.550 34.193 1.00 77.75 181 GLN A N 1
ATOM 1458 C CA . GLN A 1 181 ? -2.682 15.467 34.754 1.00 77.75 181 GLN A CA 1
ATOM 1459 C C . GLN A 1 181 ? -2.547 15.653 36.276 1.00 77.75 181 GLN A C 1
ATOM 1461 O O . GLN A 1 181 ? -2.946 16.694 36.811 1.00 77.75 181 GLN A O 1
ATOM 1466 N N . SER A 1 182 ? -1.986 14.661 36.975 1.00 73.19 182 SER A N 1
ATOM 1467 C CA . SER A 1 182 ? -2.085 14.552 38.435 1.00 73.19 182 SER A CA 1
ATOM 1468 C C . SER A 1 182 ? -0.749 14.614 39.184 1.00 73.19 182 SER A C 1
ATOM 1470 O O . SER A 1 182 ? -0.763 14.844 40.391 1.00 73.19 182 SER A O 1
ATOM 1472 N N . ALA A 1 183 ? 0.398 14.471 38.509 1.00 64.00 183 ALA A N 1
ATOM 1473 C CA . ALA A 1 183 ? 1.750 14.484 39.087 1.00 64.00 183 ALA A CA 1
ATOM 1474 C C . ALA A 1 183 ? 2.217 15.884 39.554 1.00 64.00 183 ALA A C 1
ATOM 1476 O O . ALA A 1 183 ? 3.281 16.383 39.184 1.00 64.00 183 ALA A O 1
ATOM 1477 N N . LYS A 1 184 ? 1.414 16.533 40.401 1.00 64.81 184 LYS A N 1
ATOM 1478 C CA . LYS A 1 184 ? 1.769 17.759 41.123 1.00 64.81 184 LYS A CA 1
ATOM 1479 C C . LYS A 1 184 ? 2.627 17.392 42.346 1.00 64.81 184 LYS A C 1
ATOM 1481 O O . LYS A 1 184 ? 2.335 16.385 42.986 1.00 64.81 184 LYS A O 1
ATOM 1486 N N . PRO A 1 185 ? 3.623 18.208 42.753 1.00 59.84 185 PRO A N 1
ATOM 1487 C CA . PRO A 1 185 ? 4.562 17.837 43.824 1.00 59.84 185 PRO A CA 1
ATOM 1488 C C . PRO A 1 185 ? 3.958 17.569 45.213 1.00 59.84 185 PRO A C 1
ATOM 1490 O O . PRO A 1 185 ? 4.654 17.039 46.076 1.00 59.84 185 PRO A O 1
ATOM 1493 N N . LYS A 1 186 ? 2.701 17.967 45.457 1.00 69.06 186 LYS A N 1
ATOM 1494 C CA . LYS A 1 186 ? 1.935 17.670 46.676 1.00 69.06 186 LYS A CA 1
ATOM 1495 C C . LYS A 1 186 ? 0.453 17.484 46.331 1.00 69.06 186 LYS A C 1
ATOM 1497 O O . LYS A 1 186 ? -0.262 18.471 46.169 1.00 69.06 186 LYS A O 1
ATOM 1502 N N . LEU A 1 187 ? 0.004 16.234 46.231 1.00 74.94 187 LEU A N 1
ATOM 1503 C CA . LEU A 1 187 ? -1.417 15.882 46.310 1.00 74.94 187 LEU A CA 1
ATOM 1504 C C . LEU A 1 187 ? -1.819 15.687 47.784 1.00 74.94 187 LEU A C 1
ATOM 1506 O O . LEU A 1 187 ? -0.994 15.222 48.573 1.00 74.94 187 LEU A O 1
ATOM 1510 N N . PRO A 1 188 ? -3.071 15.982 48.176 1.00 84.94 188 PRO A N 1
ATOM 1511 C CA . PRO A 1 188 ? -3.640 15.495 49.431 1.00 84.94 188 PRO A CA 1
ATOM 1512 C C . PRO A 1 188 ? -3.591 13.962 49.502 1.00 84.94 188 PRO A C 1
ATOM 1514 O O . PRO A 1 188 ? -3.830 13.293 48.500 1.00 84.94 188 PRO A O 1
ATOM 1517 N N . GLU A 1 189 ? -3.358 13.383 50.683 1.00 82.44 189 GLU A N 1
ATOM 1518 C CA . GLU A 1 189 ? -3.210 11.924 50.859 1.00 82.44 189 GLU A CA 1
ATOM 1519 C C . GLU A 1 189 ? -4.394 11.125 50.281 1.00 82.44 189 GLU A C 1
ATOM 1521 O O . GLU A 1 189 ? -4.208 10.138 49.571 1.00 82.44 189 GLU A O 1
ATOM 1526 N N . LYS A 1 190 ? -5.626 11.601 50.507 1.00 86.25 190 LYS A N 1
ATOM 1527 C CA . LYS A 1 190 ? -6.857 11.003 49.966 1.00 86.25 190 LYS A CA 1
ATOM 1528 C C . LYS A 1 190 ? -6.882 10.977 48.431 1.00 86.25 190 LYS A C 1
ATOM 1530 O O . LYS A 1 190 ? -7.412 10.035 47.846 1.00 86.25 190 LYS A O 1
ATOM 1535 N N . GLU A 1 191 ? -6.307 11.989 47.785 1.00 85.06 191 GLU A N 1
ATOM 1536 C CA . GLU A 1 191 ? -6.192 12.074 46.326 1.00 85.06 191 GLU A CA 1
ATOM 1537 C C . GLU A 1 191 ? -5.023 11.227 45.815 1.00 85.06 191 GLU A C 1
ATOM 1539 O O . GLU A 1 191 ? -5.215 10.485 44.857 1.00 85.06 191 GLU A O 1
ATOM 1544 N N . SER A 1 192 ? -3.868 11.234 46.497 1.00 83.38 192 SER A N 1
ATOM 1545 C CA . SER A 1 192 ? -2.734 10.337 46.206 1.00 83.38 192 SER A CA 1
ATOM 1546 C C . SER A 1 192 ? -3.163 8.863 46.260 1.00 83.38 192 SER A C 1
ATOM 1548 O O . SER A 1 192 ? -2.919 8.106 45.321 1.00 83.38 192 SER A O 1
ATOM 1550 N N . LYS A 1 193 ? -3.915 8.459 47.294 1.00 87.75 193 LYS A N 1
ATOM 1551 C CA . LYS A 1 193 ? -4.443 7.093 47.444 1.00 87.75 193 LYS A CA 1
ATOM 1552 C C . LYS A 1 193 ? -5.475 6.729 46.369 1.00 87.75 193 LYS A C 1
ATOM 1554 O O . LYS A 1 193 ? -5.416 5.620 45.844 1.00 87.75 193 LYS A O 1
ATOM 1559 N N . LYS A 1 194 ? -6.384 7.647 46.006 1.00 89.56 194 LYS A N 1
ATOM 1560 C CA . LYS A 1 194 ? -7.362 7.443 44.916 1.00 89.56 194 LYS A CA 1
ATOM 1561 C C . LYS A 1 194 ? -6.667 7.291 43.560 1.00 89.56 194 LYS A C 1
ATOM 1563 O O . LYS A 1 194 ? -6.924 6.328 42.847 1.00 89.56 194 LYS A O 1
ATOM 1568 N N . LEU A 1 195 ? -5.749 8.203 43.248 1.00 88.81 195 LEU A N 1
ATOM 1569 C CA . LEU A 1 195 ? -4.948 8.190 42.026 1.00 88.81 195 LEU A CA 1
ATOM 1570 C C . LEU A 1 195 ? -4.075 6.934 41.933 1.00 88.81 195 LEU A C 1
ATOM 1572 O O . LEU A 1 195 ? -3.998 6.331 40.869 1.00 88.81 195 LEU A O 1
ATOM 1576 N N . ARG A 1 196 ? -3.456 6.498 43.040 1.00 90.31 196 ARG A N 1
ATOM 1577 C CA . ARG A 1 196 ? -2.697 5.241 43.072 1.00 90.31 196 ARG A CA 1
ATOM 1578 C C . ARG A 1 196 ? -3.587 4.028 42.792 1.00 90.31 196 ARG A C 1
ATOM 1580 O O . ARG A 1 196 ? -3.100 3.106 42.156 1.00 90.31 196 ARG A O 1
ATOM 1587 N N . GLY A 1 197 ? -4.853 4.037 43.215 1.00 91.94 197 GLY A N 1
ATOM 1588 C CA . GLY A 1 197 ? -5.846 3.036 42.805 1.00 91.94 197 GLY A CA 1
ATOM 1589 C C . GLY A 1 197 ? -6.060 3.044 41.291 1.00 91.94 197 GLY A C 1
ATOM 1590 O O . GLY A 1 197 ? -5.678 2.096 40.620 1.00 91.94 197 GLY A O 1
ATOM 1591 N N . GLU A 1 198 ? -6.526 4.168 40.738 1.00 92.50 198 GLU A N 1
ATOM 1592 C CA . GLU A 1 198 ? -6.827 4.297 39.298 1.00 92.50 198 GLU A CA 1
ATOM 1593 C C . GLU A 1 198 ? -5.629 4.006 38.373 1.00 92.50 198 GLU A C 1
ATOM 1595 O O . GLU A 1 198 ? -5.805 3.556 37.243 1.00 92.50 198 GLU A O 1
ATOM 1600 N N . LEU A 1 199 ? -4.406 4.292 38.826 1.00 93.44 199 LEU A N 1
ATOM 1601 C CA . LEU A 1 199 ? -3.170 3.952 38.118 1.00 93.44 199 LEU A CA 1
ATOM 1602 C C . LEU A 1 199 ? -2.762 2.484 38.314 1.00 93.44 199 LEU A C 1
ATOM 1604 O O . LEU A 1 199 ? -2.139 1.908 37.427 1.00 93.44 199 LEU A O 1
ATOM 1608 N N . HIS A 1 200 ? -3.087 1.874 39.457 1.00 94.44 200 HIS A N 1
ATOM 1609 C CA . HIS A 1 200 ? -2.834 0.456 39.697 1.00 94.44 200 HIS A CA 1
ATOM 1610 C C . HIS A 1 200 ? -3.752 -0.421 38.845 1.00 94.44 200 HIS A C 1
ATOM 1612 O O . HIS A 1 200 ? -3.254 -1.378 38.260 1.00 94.44 200 HIS A O 1
ATOM 1618 N N . ASP A 1 201 ? -5.028 -0.057 38.711 1.00 93.00 201 ASP A N 1
ATOM 1619 C CA . ASP A 1 201 ? -5.999 -0.763 37.866 1.00 93.00 201 ASP A CA 1
ATOM 1620 C C . ASP A 1 201 ? -5.505 -0.813 36.405 1.00 93.00 201 ASP A C 1
ATOM 1622 O O . ASP A 1 201 ? -5.374 -1.885 35.822 1.00 93.00 201 ASP A O 1
ATOM 1626 N N . LEU A 1 202 ? -5.057 0.325 35.857 1.00 94.94 202 LEU A N 1
ATOM 1627 C CA . LEU A 1 202 ? -4.464 0.397 34.512 1.00 94.94 202 LEU A CA 1
ATOM 1628 C C . LEU A 1 202 ? -3.144 -0.387 34.369 1.00 94.94 202 LEU A C 1
ATOM 1630 O O . LEU A 1 202 ? -2.814 -0.848 33.276 1.00 94.94 202 LEU A O 1
ATOM 1634 N N . LEU A 1 203 ? -2.380 -0.564 35.453 1.00 93.75 203 LEU A N 1
ATOM 1635 C CA . LEU A 1 203 ? -1.219 -1.461 35.464 1.00 93.75 203 LEU A CA 1
ATOM 1636 C C . LEU A 1 203 ? -1.629 -2.939 35.534 1.00 93.75 203 LEU A C 1
ATOM 1638 O O . LEU A 1 203 ? -0.893 -3.780 35.024 1.00 93.75 203 LEU A O 1
ATOM 1642 N N . VAL A 1 204 ? -2.780 -3.276 36.123 1.00 92.81 204 VAL A N 1
ATOM 1643 C CA . VAL A 1 204 ? -3.352 -4.632 36.072 1.00 92.81 204 VAL A CA 1
ATOM 1644 C C . VAL A 1 204 ? -3.855 -4.947 34.661 1.00 92.81 204 VAL A C 1
ATOM 1646 O O . VAL A 1 204 ? -3.552 -6.033 34.165 1.00 92.81 204 VAL A O 1
ATOM 1649 N N . ASP A 1 205 ? -4.496 -3.997 33.974 1.00 91.56 205 ASP A N 1
ATOM 1650 C CA . ASP A 1 205 ? -4.854 -4.122 32.550 1.00 91.56 205 ASP A CA 1
ATOM 1651 C C . ASP A 1 205 ? -3.601 -4.372 31.693 1.00 91.56 205 ASP A C 1
ATOM 1653 O O . ASP A 1 205 ? -3.513 -5.376 30.979 1.00 91.56 205 ASP A O 1
ATOM 1657 N N . CYS A 1 206 ? -2.582 -3.506 31.825 1.00 94.88 206 CYS A N 1
ATOM 1658 C CA . CYS A 1 206 ? -1.308 -3.659 31.116 1.00 94.88 206 CYS A CA 1
ATOM 1659 C C . CYS A 1 206 ? -0.656 -5.020 31.401 1.00 94.88 206 CYS A C 1
ATOM 1661 O O . CYS A 1 206 ? -0.176 -5.669 30.471 1.00 94.88 206 CYS A O 1
ATOM 1663 N N . LYS A 1 207 ? -0.663 -5.480 32.663 1.00 93.12 207 LYS A N 1
ATOM 1664 C CA . LYS A 1 207 ? -0.112 -6.788 33.047 1.00 93.12 207 LYS A CA 1
ATOM 1665 C C . LYS A 1 207 ? -0.838 -7.920 32.326 1.00 93.12 207 LYS A C 1
ATOM 1667 O O . LYS A 1 207 ? -0.196 -8.751 31.692 1.00 93.12 207 LYS A O 1
ATOM 1672 N N . THR A 1 208 ? -2.161 -7.950 32.458 1.00 92.12 208 THR A N 1
ATOM 1673 C CA . THR A 1 208 ? -3.018 -9.048 32.000 1.00 92.12 208 THR A CA 1
ATOM 1674 C C . THR A 1 208 ? -2.884 -9.238 30.496 1.00 92.12 208 THR A C 1
ATOM 1676 O O . THR A 1 208 ? -2.576 -10.337 30.043 1.00 92.12 208 THR A O 1
ATOM 1679 N N . HIS A 1 209 ? -2.999 -8.156 29.726 1.00 95.12 209 HIS A N 1
ATOM 1680 C CA . HIS A 1 209 ? -2.940 -8.242 28.271 1.00 95.12 209 HIS A CA 1
ATOM 1681 C C . HIS A 1 209 ? -1.511 -8.358 27.704 1.00 95.12 209 HIS A C 1
ATOM 1683 O O . HIS A 1 209 ? -1.351 -8.927 26.628 1.00 95.12 209 HIS A O 1
ATOM 1689 N N . THR A 1 210 ? -0.460 -7.920 28.421 1.00 95.31 210 THR A N 1
ATOM 1690 C CA . THR A 1 210 ? 0.937 -8.209 28.017 1.00 95.31 210 THR A CA 1
ATOM 1691 C C . THR A 1 210 ? 1.256 -9.695 28.188 1.00 95.31 210 THR A C 1
ATOM 1693 O O . THR A 1 210 ? 1.805 -10.309 27.273 1.00 95.31 210 THR A O 1
ATOM 1696 N N . LEU A 1 211 ? 0.874 -10.280 29.332 1.00 93.06 211 LEU A N 1
ATOM 1697 C CA . LEU A 1 211 ? 1.032 -11.714 29.598 1.00 93.06 211 LEU A CA 1
ATOM 1698 C C . LEU A 1 211 ? 0.240 -12.556 28.594 1.00 93.06 211 LEU A C 1
ATOM 1700 O O . LEU A 1 211 ? 0.777 -13.516 28.051 1.00 93.06 211 LEU A O 1
ATOM 1704 N N . GLU A 1 212 ? -1.011 -12.182 28.313 1.00 91.25 212 GLU A N 1
ATOM 1705 C CA . GLU A 1 212 ? -1.843 -12.901 27.348 1.00 91.25 212 GLU A CA 1
ATOM 1706 C C . GLU A 1 212 ? -1.274 -12.808 25.928 1.00 91.25 212 GLU A C 1
ATOM 1708 O O . GLU A 1 212 ? -1.089 -13.836 25.281 1.00 91.25 212 GLU A O 1
ATOM 1713 N N . ALA A 1 213 ? -0.896 -11.614 25.454 1.00 92.75 213 ALA A N 1
ATOM 1714 C CA . ALA A 1 213 ? -0.271 -11.466 24.139 1.00 92.75 213 ALA A CA 1
ATOM 1715 C C . ALA A 1 213 ? 1.001 -12.324 24.003 1.00 92.75 213 ALA A C 1
ATOM 1717 O O . ALA A 1 213 ? 1.204 -12.951 22.963 1.00 92.75 213 ALA A O 1
ATOM 1718 N N . ASN A 1 214 ? 1.835 -12.399 25.049 1.00 93.12 214 ASN A N 1
ATOM 1719 C CA . ASN A 1 214 ? 3.046 -13.220 25.043 1.00 93.12 214 ASN A CA 1
ATOM 1720 C C . ASN A 1 214 ? 2.745 -14.731 25.124 1.00 93.12 214 ASN A C 1
ATOM 1722 O O . ASN A 1 214 ? 3.330 -15.496 24.357 1.00 93.12 214 ASN A O 1
ATOM 1726 N N . ARG A 1 215 ? 1.798 -15.168 25.975 1.00 89.31 215 ARG A N 1
ATOM 1727 C CA . ARG A 1 215 ? 1.309 -16.565 26.035 1.00 89.31 215 ARG A CA 1
ATOM 1728 C C . ARG A 1 215 ? 0.847 -17.026 24.659 1.00 89.31 215 ARG A C 1
ATOM 1730 O O . ARG A 1 215 ? 1.278 -18.071 24.176 1.00 89.31 215 ARG A O 1
ATOM 1737 N N . LEU A 1 216 ? -0.015 -16.230 24.034 1.00 85.12 216 LEU A N 1
ATOM 1738 C CA . LEU A 1 216 ? -0.597 -16.533 22.736 1.00 85.12 216 LEU A CA 1
ATOM 1739 C C . LEU A 1 216 ? 0.456 -16.552 21.629 1.00 85.12 216 LEU A C 1
ATOM 1741 O O . LEU A 1 216 ? 0.481 -17.495 20.848 1.00 85.12 216 LEU A O 1
ATOM 1745 N N . ALA A 1 217 ? 1.372 -15.579 21.591 1.00 85.44 217 ALA A N 1
ATOM 1746 C CA . ALA A 1 217 ? 2.456 -15.565 20.610 1.00 85.44 217 ALA A CA 1
ATOM 1747 C C . ALA A 1 217 ? 3.411 -16.766 20.751 1.00 85.44 217 ALA A C 1
ATOM 1749 O O . ALA A 1 217 ? 3.916 -17.253 19.742 1.00 85.44 217 ALA A O 1
ATOM 1750 N N . GLN A 1 218 ? 3.654 -17.256 21.973 1.00 83.12 218 GLN A N 1
ATOM 1751 C CA . GLN A 1 218 ? 4.460 -18.461 22.215 1.00 83.12 218 GLN A CA 1
ATOM 1752 C C . GLN A 1 218 ? 3.720 -19.748 21.830 1.00 83.12 218 GLN A C 1
ATOM 1754 O O . GLN A 1 218 ? 4.332 -20.640 21.244 1.00 83.12 218 GLN A O 1
ATOM 1759 N N . ALA A 1 219 ? 2.412 -19.839 22.099 1.00 73.00 219 ALA A N 1
ATOM 1760 C CA . ALA A 1 219 ? 1.574 -20.933 21.602 1.00 73.00 219 ALA A CA 1
ATOM 1761 C C . ALA A 1 219 ? 1.570 -20.975 20.060 1.00 73.00 219 ALA A C 1
ATOM 1763 O O . ALA A 1 219 ? 1.693 -22.045 19.470 1.00 73.00 219 ALA A O 1
ATOM 1764 N N . TYR A 1 220 ? 1.564 -19.802 19.418 1.00 69.88 220 TYR A N 1
ATOM 1765 C CA . TYR A 1 220 ? 1.706 -19.612 17.970 1.00 69.88 220 TYR A CA 1
ATOM 1766 C C . TYR A 1 220 ? 3.121 -19.804 17.404 1.00 69.88 220 TYR A C 1
ATOM 1768 O O . TYR A 1 220 ? 3.369 -19.387 16.270 1.00 69.88 220 TYR A O 1
ATOM 1776 N N . SER A 1 221 ? 4.050 -20.391 18.175 1.00 58.44 221 SER A N 1
ATOM 1777 C CA . SER A 1 221 ? 5.435 -20.686 17.777 1.00 58.44 221 SER A CA 1
ATOM 1778 C C . SER A 1 221 ? 5.550 -20.937 16.273 1.00 58.44 221 SER A C 1
ATOM 1780 O O . SER A 1 221 ? 4.962 -21.883 15.757 1.00 58.44 221 SER A O 1
ATOM 1782 N N . ILE A 1 222 ? 6.304 -20.078 15.575 1.00 52.44 222 ILE A N 1
ATOM 1783 C CA . ILE A 1 222 ? 6.338 -19.927 14.103 1.00 52.44 222 ILE A CA 1
ATOM 1784 C C . ILE A 1 222 ? 6.601 -21.211 13.289 1.00 52.44 222 ILE A C 1
ATOM 1786 O O . ILE A 1 222 ? 6.458 -21.198 12.069 1.00 52.44 222 ILE A O 1
ATOM 1790 N N . TYR A 1 223 ? 6.952 -22.311 13.954 1.00 51.34 223 TYR A N 1
ATOM 1791 C CA . TYR A 1 223 ? 7.108 -23.653 13.394 1.00 51.34 223 TYR A CA 1
ATOM 1792 C C . TYR A 1 223 ? 5.818 -24.499 13.389 1.00 51.34 223 TYR A C 1
ATOM 1794 O O . TYR A 1 223 ? 5.858 -25.622 12.892 1.00 51.34 223 TYR A O 1
ATOM 1802 N N . ASN A 1 224 ? 4.695 -24.012 13.932 1.00 59.09 224 ASN A N 1
ATOM 1803 C CA . ASN A 1 224 ? 3.403 -24.690 13.808 1.00 59.09 224 ASN A CA 1
ATOM 1804 C C . ASN A 1 224 ? 2.881 -24.593 12.365 1.00 59.09 224 ASN A C 1
ATOM 1806 O O . ASN A 1 224 ? 3.028 -23.560 11.716 1.00 59.09 224 ASN A O 1
ATOM 1810 N N . GLU A 1 225 ? 2.227 -25.642 11.870 1.00 55.19 225 GLU A N 1
ATOM 1811 C CA . GLU A 1 225 ? 1.738 -25.724 10.483 1.00 55.19 225 GLU A CA 1
ATOM 1812 C C . GLU A 1 225 ? 0.655 -24.678 10.163 1.00 55.19 225 GLU A C 1
ATOM 1814 O O . GLU A 1 225 ? 0.516 -24.270 9.010 1.00 55.19 225 GLU A O 1
ATOM 1819 N N . GLU A 1 226 ? -0.043 -24.184 11.189 1.00 55.19 226 GLU A N 1
ATOM 1820 C CA . GLU A 1 226 ? -0.960 -23.036 11.137 1.00 55.19 226 GLU A CA 1
ATOM 1821 C C . GLU A 1 226 ? -0.271 -21.745 10.654 1.00 55.19 226 GLU A C 1
ATOM 1823 O O . GLU A 1 226 ? -0.894 -20.922 9.988 1.00 55.19 226 GLU A O 1
ATOM 1828 N N . SER A 1 227 ? 1.031 -21.555 10.918 1.00 60.03 227 SER A N 1
ATOM 1829 C CA . SER A 1 227 ? 1.754 -20.361 10.453 1.00 60.03 227 SER A CA 1
ATOM 1830 C C . SER A 1 227 ? 1.916 -20.335 8.928 1.00 60.03 227 SER A C 1
ATOM 1832 O O . SER A 1 227 ? 2.051 -19.266 8.341 1.00 60.03 227 SER A O 1
ATOM 1834 N N . ILE A 1 228 ? 1.863 -21.500 8.275 1.00 57.75 228 ILE A N 1
ATOM 1835 C CA . ILE A 1 228 ? 2.071 -21.669 6.829 1.00 57.75 228 ILE A CA 1
ATOM 1836 C C . ILE A 1 228 ? 0.844 -21.192 6.030 1.00 57.75 228 ILE A C 1
ATOM 1838 O O . ILE A 1 228 ? 0.957 -20.918 4.836 1.00 57.75 228 ILE A O 1
ATOM 1842 N N . THR A 1 229 ? -0.328 -21.097 6.667 1.00 60.03 229 THR A N 1
ATOM 1843 C CA . THR A 1 229 ? -1.602 -20.775 6.001 1.00 60.03 229 THR A CA 1
ATOM 1844 C C . THR A 1 229 ? -1.925 -19.280 6.024 1.00 60.03 229 THR A C 1
ATOM 1846 O O . THR A 1 229 ? -2.622 -18.776 5.142 1.00 60.03 229 THR A O 1
ATOM 1849 N N . LEU A 1 230 ? -1.377 -18.547 6.998 1.00 67.81 230 LEU A N 1
ATOM 1850 C CA . LEU A 1 230 ? -1.510 -17.098 7.095 1.00 67.81 230 LEU A CA 1
ATOM 1851 C C . LEU A 1 230 ? -0.748 -16.398 5.946 1.00 67.81 230 LEU A C 1
ATOM 1853 O O . LEU A 1 230 ? 0.362 -16.809 5.595 1.00 67.81 230 LEU A O 1
ATOM 1857 N N . PRO A 1 231 ? -1.266 -15.284 5.386 1.00 68.06 231 PRO A N 1
ATOM 1858 C CA . PRO A 1 231 ? -0.538 -14.485 4.406 1.00 68.06 231 PRO A CA 1
ATOM 1859 C C . PRO A 1 231 ? 0.842 -14.080 4.932 1.00 68.06 231 PRO A C 1
ATOM 1861 O O . PRO A 1 231 ? 0.951 -13.605 6.062 1.00 68.06 231 PRO A O 1
ATOM 1864 N N . LYS A 1 232 ? 1.892 -14.183 4.103 1.00 74.38 232 LYS A N 1
ATOM 1865 C CA . LYS A 1 232 ? 3.288 -13.919 4.517 1.00 74.38 232 LYS A CA 1
ATOM 1866 C C . LYS A 1 232 ? 3.471 -12.583 5.257 1.00 74.38 232 LYS A C 1
ATOM 1868 O O . LYS A 1 232 ? 4.238 -12.486 6.203 1.00 74.38 232 LYS A O 1
ATOM 1873 N N . PHE A 1 233 ? 2.734 -11.548 4.862 1.00 74.44 233 PHE A N 1
ATOM 1874 C CA . PHE A 1 233 ? 2.735 -10.260 5.555 1.00 74.44 233 PHE A CA 1
ATOM 1875 C C . PHE A 1 233 ? 2.302 -10.365 7.034 1.00 74.44 233 PHE A C 1
ATOM 1877 O O . PHE A 1 233 ? 2.919 -9.737 7.892 1.00 74.44 233 PHE A O 1
ATOM 1884 N N . VAL A 1 234 ? 1.289 -11.178 7.344 1.00 76.81 234 VAL A N 1
ATOM 1885 C CA . VAL A 1 234 ? 0.815 -11.437 8.713 1.00 76.81 234 VAL A CA 1
ATOM 1886 C C . VAL A 1 234 ? 1.847 -12.266 9.483 1.00 76.81 234 VAL A C 1
ATOM 1888 O O . VAL A 1 234 ? 2.194 -11.904 10.607 1.00 76.81 234 VAL A O 1
ATOM 1891 N N . THR A 1 235 ? 2.416 -13.314 8.873 1.00 79.06 235 THR A N 1
ATOM 1892 C CA . THR A 1 235 ? 3.459 -14.137 9.521 1.00 79.06 235 THR A CA 1
ATOM 1893 C C . THR A 1 235 ? 4.728 -13.339 9.810 1.00 79.06 235 THR A C 1
ATOM 1895 O O . THR A 1 235 ? 5.311 -13.485 10.886 1.00 79.06 235 THR A O 1
ATOM 1898 N N . ASP A 1 236 ? 5.121 -12.432 8.910 1.00 80.94 236 ASP A N 1
ATOM 1899 C CA . ASP A 1 236 ? 6.232 -11.500 9.108 1.00 80.94 236 ASP A CA 1
ATOM 1900 C C . ASP A 1 236 ? 5.985 -10.591 10.327 1.00 80.94 236 ASP A C 1
ATOM 1902 O O . ASP A 1 236 ? 6.908 -10.384 11.118 1.00 80.94 236 ASP A O 1
ATOM 1906 N N . GLN A 1 237 ? 4.755 -10.092 10.528 1.00 83.94 237 GLN A N 1
ATOM 1907 C CA . GLN A 1 237 ? 4.411 -9.242 11.678 1.00 83.94 237 GLN A CA 1
ATOM 1908 C C . GLN A 1 237 ? 4.375 -10.051 12.988 1.00 83.94 237 GLN A C 1
ATOM 1910 O O . GLN A 1 237 ? 5.017 -9.656 13.963 1.00 83.94 237 GLN A O 1
ATOM 1915 N N . ILE A 1 238 ? 3.715 -11.219 13.008 1.00 83.25 238 ILE A N 1
ATOM 1916 C CA . ILE A 1 238 ? 3.698 -12.142 14.165 1.00 83.25 238 ILE A CA 1
ATOM 1917 C C . ILE A 1 238 ? 5.131 -12.530 14.564 1.00 83.25 238 ILE A C 1
ATOM 1919 O O . ILE A 1 238 ? 5.474 -12.560 15.747 1.00 83.25 238 ILE A O 1
ATOM 1923 N N . THR A 1 239 ? 6.013 -12.725 13.581 1.00 86.31 239 THR A N 1
ATOM 1924 C CA . THR A 1 239 ? 7.438 -13.004 13.799 1.00 86.31 239 THR A CA 1
ATOM 1925 C C . THR A 1 239 ? 8.177 -11.852 14.495 1.00 86.31 239 THR A C 1
ATOM 1927 O O . THR A 1 239 ? 9.145 -12.115 15.212 1.00 86.31 239 THR A O 1
ATOM 1930 N N . GLN A 1 240 ? 7.761 -10.588 14.340 1.00 87.62 240 GLN A N 1
ATOM 1931 C CA . GLN A 1 240 ? 8.319 -9.481 15.136 1.00 87.62 240 GLN A CA 1
ATOM 1932 C C . GLN A 1 240 ? 7.681 -9.393 16.526 1.00 87.62 240 GLN A C 1
ATOM 1934 O O . GLN A 1 240 ? 8.408 -9.206 17.504 1.00 87.62 240 GLN A O 1
ATOM 1939 N N . LEU A 1 241 ? 6.363 -9.606 16.636 1.00 89.25 241 LEU A N 1
ATOM 1940 C CA . LEU A 1 241 ? 5.655 -9.667 17.921 1.00 89.25 241 LEU A CA 1
ATOM 1941 C C . LEU A 1 241 ? 6.302 -10.696 18.860 1.00 89.25 241 LEU A C 1
ATOM 1943 O O . LEU A 1 241 ? 6.723 -10.345 19.961 1.00 89.25 241 LEU A O 1
ATOM 1947 N N . HIS A 1 242 ? 6.498 -11.930 18.390 1.00 89.25 242 HIS A N 1
ATOM 1948 C CA . HIS A 1 242 ? 7.121 -13.020 19.148 1.00 89.25 242 HIS A CA 1
ATOM 1949 C C . HIS A 1 242 ? 8.561 -12.706 19.621 1.00 89.25 242 HIS A C 1
ATOM 1951 O O . HIS A 1 242 ? 8.990 -13.176 20.672 1.00 89.25 242 HIS A O 1
ATOM 1957 N N . LYS A 1 243 ? 9.319 -11.865 18.899 1.00 90.50 243 LYS A N 1
ATOM 1958 C CA . LYS A 1 243 ? 10.681 -11.441 19.300 1.00 90.50 243 LYS A CA 1
ATOM 1959 C C . LYS A 1 243 ? 10.704 -10.321 20.345 1.00 90.50 243 LYS A C 1
ATOM 1961 O O . LYS A 1 243 ? 11.733 -10.132 21.003 1.00 90.50 243 LYS A O 1
ATOM 1966 N N . LEU A 1 244 ? 9.631 -9.535 20.441 1.00 92.50 244 LEU A N 1
ATOM 1967 C CA . LEU A 1 244 ? 9.568 -8.308 21.240 1.00 92.50 244 LEU A CA 1
ATOM 1968 C C . LEU A 1 244 ? 8.691 -8.460 22.493 1.00 92.50 244 LEU A C 1
ATOM 1970 O O . LEU A 1 244 ? 9.008 -7.860 23.522 1.00 92.50 244 LEU A O 1
ATOM 1974 N N . LEU A 1 245 ? 7.654 -9.302 22.454 1.00 94.25 245 LEU A N 1
ATOM 1975 C CA . LEU A 1 245 ? 6.763 -9.570 23.589 1.00 94.25 245 LEU A CA 1
ATOM 1976 C C . LEU A 1 245 ? 7.502 -10.080 24.845 1.00 94.25 245 LEU A C 1
ATOM 1978 O O . LEU A 1 245 ? 7.340 -9.433 25.879 1.00 94.25 245 LEU A O 1
ATOM 1982 N N . PRO A 1 246 ? 8.393 -11.098 24.797 1.00 94.62 246 PRO A N 1
ATOM 1983 C CA . PRO A 1 246 ? 9.082 -11.587 26.001 1.00 94.62 246 PRO A CA 1
ATOM 1984 C C . PRO A 1 246 ? 9.908 -10.514 26.724 1.00 94.62 246 PRO A C 1
ATOM 1986 O O . PRO A 1 246 ? 9.863 -10.398 27.945 1.00 94.62 246 PRO A O 1
ATOM 1989 N N . LYS A 1 247 ? 10.610 -9.664 25.964 1.00 92.44 247 LYS A N 1
ATOM 1990 C CA . LYS A 1 247 ? 11.402 -8.543 26.505 1.00 92.44 247 LYS A CA 1
ATOM 1991 C C . LYS A 1 247 ? 10.516 -7.450 27.103 1.00 92.44 247 LYS A C 1
ATOM 1993 O O . LYS A 1 247 ? 10.920 -6.744 28.022 1.00 92.44 247 LYS A O 1
ATOM 1998 N N . THR A 1 248 ? 9.319 -7.280 26.550 1.00 93.31 248 THR A N 1
ATOM 1999 C CA . THR A 1 248 ? 8.354 -6.267 26.989 1.00 93.31 248 THR A CA 1
ATOM 2000 C C . THR A 1 248 ? 7.631 -6.712 28.258 1.00 93.31 248 THR A C 1
ATOM 2002 O O . THR A 1 248 ? 7.427 -5.894 29.151 1.00 93.31 248 THR A O 1
ATOM 2005 N N . GLU A 1 249 ? 7.346 -8.010 28.392 1.00 94.81 249 GLU A N 1
ATOM 2006 C CA . GLU A 1 249 ? 6.918 -8.621 29.653 1.00 94.81 249 GLU A CA 1
ATOM 2007 C C . GLU A 1 249 ? 7.991 -8.473 30.741 1.00 94.81 249 GLU A C 1
ATOM 2009 O O . GLU A 1 249 ? 7.683 -7.977 31.822 1.00 94.81 249 GLU A O 1
ATOM 2014 N N . GLU A 1 250 ? 9.252 -8.823 30.460 1.00 92.56 250 GLU A N 1
ATOM 2015 C CA . GLU A 1 250 ? 10.366 -8.699 31.416 1.00 92.56 250 GLU A CA 1
ATOM 2016 C C . GLU A 1 250 ? 10.508 -7.259 31.949 1.00 92.56 250 GLU A C 1
ATOM 2018 O O . GLU A 1 250 ? 10.544 -7.030 33.163 1.00 92.56 250 GLU A O 1
ATOM 2023 N N . LEU A 1 251 ? 10.497 -6.270 31.045 1.00 90.25 251 LEU A N 1
ATOM 2024 C CA . LEU A 1 251 ? 10.473 -4.846 31.395 1.00 90.25 251 LEU A CA 1
ATOM 2025 C C . LEU A 1 251 ? 9.255 -4.485 32.259 1.00 90.25 251 LEU A C 1
ATOM 2027 O O . LEU A 1 251 ? 9.395 -3.762 33.249 1.00 90.25 251 LEU A O 1
ATOM 2031 N N . PHE A 1 252 ? 8.069 -4.995 31.924 1.00 93.44 252 PHE A N 1
ATOM 2032 C CA . PHE A 1 252 ? 6.851 -4.702 32.672 1.00 93.44 252 PHE A CA 1
ATOM 2033 C C . PHE A 1 252 ? 6.839 -5.328 34.073 1.00 93.44 252 PHE A C 1
ATOM 2035 O O . PHE A 1 252 ? 6.428 -4.678 35.034 1.00 93.44 252 PHE A O 1
ATOM 2042 N N . LEU A 1 253 ? 7.344 -6.552 34.239 1.00 89.88 253 LEU A N 1
ATOM 2043 C CA . LEU A 1 253 ? 7.455 -7.200 35.549 1.00 89.88 253 LEU A CA 1
ATOM 2044 C C . LEU A 1 253 ? 8.398 -6.419 36.482 1.00 89.88 253 LEU A C 1
ATOM 2046 O O . LEU A 1 253 ? 8.061 -6.198 37.648 1.00 89.88 253 LEU A O 1
ATOM 2050 N N . MET A 1 254 ? 9.512 -5.886 35.966 1.00 89.06 254 MET A N 1
ATOM 2051 C CA . MET A 1 254 ? 10.380 -4.975 36.731 1.00 89.06 254 MET A CA 1
ATOM 2052 C C . MET A 1 254 ? 9.670 -3.666 37.130 1.00 89.06 254 MET A C 1
ATOM 2054 O O . MET A 1 254 ? 9.881 -3.155 38.238 1.00 89.06 254 MET A O 1
ATOM 2058 N N . LEU A 1 255 ? 8.793 -3.129 36.273 1.00 91.44 255 LEU A N 1
ATOM 2059 C CA . LEU A 1 255 ? 7.957 -1.967 36.601 1.00 91.44 255 LEU A CA 1
ATOM 2060 C C . LEU A 1 255 ? 6.914 -2.293 37.681 1.00 91.44 255 LEU A C 1
ATOM 2062 O O . LEU A 1 255 ? 6.705 -1.474 38.574 1.00 91.44 255 LEU A O 1
ATOM 2066 N N . VAL A 1 256 ? 6.311 -3.486 37.663 1.00 90.19 256 VAL A N 1
ATOM 2067 C CA . VAL A 1 256 ? 5.343 -3.941 38.680 1.00 90.19 256 VAL A CA 1
ATOM 2068 C C . VAL A 1 256 ? 5.989 -4.092 40.058 1.00 90.19 256 VAL A C 1
ATOM 2070 O O . VAL A 1 256 ? 5.437 -3.587 41.040 1.00 90.19 256 VAL A O 1
ATOM 2073 N N . GLU A 1 257 ? 7.167 -4.711 40.170 1.00 90.19 257 GLU A N 1
ATOM 2074 C CA . GLU A 1 257 ? 7.857 -4.801 41.469 1.00 90.19 257 GLU A CA 1
ATOM 2075 C C . GLU A 1 257 ? 8.336 -3.429 41.963 1.00 90.19 257 GLU A C 1
ATOM 2077 O O . GLU A 1 257 ? 8.257 -3.132 43.161 1.00 90.19 257 GLU A O 1
ATOM 2082 N N . THR A 1 258 ? 8.720 -2.533 41.048 1.00 91.06 258 THR A N 1
ATOM 2083 C CA . THR A 1 258 ? 8.995 -1.127 41.380 1.00 91.06 258 THR A CA 1
ATOM 2084 C C . THR A 1 258 ? 7.735 -0.418 41.894 1.00 91.06 258 THR A C 1
ATOM 2086 O O . THR A 1 258 ? 7.799 0.265 42.917 1.00 91.06 258 THR A O 1
ATOM 2089 N N . TRP A 1 259 ? 6.581 -0.610 41.249 1.00 93.75 259 TRP A N 1
ATOM 2090 C CA . TRP A 1 259 ? 5.296 -0.019 41.642 1.00 93.75 259 TRP A CA 1
ATOM 2091 C C . TRP A 1 259 ? 4.821 -0.479 43.024 1.00 93.75 259 TRP A C 1
ATOM 2093 O O . TRP A 1 259 ? 4.345 0.337 43.817 1.00 93.75 259 TRP A O 1
ATOM 2103 N N . LYS A 1 260 ? 4.964 -1.773 43.332 1.00 92.75 260 LYS A N 1
ATOM 2104 C CA . LYS A 1 260 ? 4.648 -2.346 44.651 1.00 92.75 260 LYS A CA 1
ATOM 2105 C C . LYS A 1 260 ? 5.534 -1.752 45.748 1.00 92.75 260 LYS A C 1
ATOM 2107 O O . LYS A 1 260 ? 5.029 -1.284 46.765 1.00 92.75 260 LYS A O 1
ATOM 2112 N N . SER A 1 261 ? 6.847 -1.734 45.517 1.00 91.75 261 SER A N 1
ATOM 2113 C CA . SER A 1 261 ? 7.879 -1.480 46.538 1.00 91.75 261 SER A CA 1
ATOM 2114 C C . SER A 1 261 ? 8.075 -0.006 46.932 1.00 91.75 261 SER A C 1
ATOM 2116 O O . SER A 1 261 ? 9.041 0.319 47.621 1.00 91.75 261 SER A O 1
ATOM 2118 N N . ASN A 1 262 ? 7.222 0.911 46.464 1.00 89.56 262 ASN A N 1
ATOM 2119 C CA . ASN A 1 262 ? 7.371 2.358 46.661 1.00 89.56 262 ASN A CA 1
ATOM 2120 C C . ASN A 1 262 ? 6.013 3.033 46.933 1.00 89.56 262 ASN A C 1
ATOM 2122 O O . ASN A 1 262 ? 4.966 2.493 46.581 1.00 89.56 262 ASN A O 1
ATOM 2126 N N . THR A 1 263 ? 6.002 4.229 47.529 1.00 88.88 263 THR A N 1
ATOM 2127 C CA . THR A 1 263 ? 4.816 5.115 47.550 1.00 88.88 263 THR A CA 1
ATOM 2128 C C . THR A 1 263 ? 4.690 5.907 46.242 1.00 88.88 263 THR A C 1
ATOM 2130 O O . THR A 1 263 ? 5.633 5.955 45.451 1.00 88.88 263 THR A O 1
ATOM 2133 N N . LEU A 1 264 ? 3.550 6.565 45.996 1.00 86.38 264 LEU A N 1
ATOM 2134 C CA . LEU A 1 264 ? 3.369 7.365 44.777 1.00 86.38 264 LEU A CA 1
ATOM 2135 C C . LEU A 1 264 ? 4.353 8.548 44.719 1.00 86.38 264 LEU A C 1
ATOM 2137 O O . LEU A 1 264 ? 4.924 8.846 43.674 1.00 86.38 264 LEU A O 1
ATOM 2141 N N . GLU A 1 265 ? 4.630 9.161 45.865 1.00 83.56 265 GLU A N 1
ATOM 2142 C CA . GLU A 1 265 ? 5.585 10.257 46.038 1.00 83.56 265 GLU A CA 1
ATOM 2143 C C . GLU A 1 265 ? 7.024 9.782 45.770 1.00 83.56 265 GLU A C 1
ATOM 2145 O O . GLU A 1 265 ? 7.814 10.486 45.135 1.00 83.56 265 GLU A O 1
ATOM 2150 N N . GLN A 1 266 ? 7.359 8.558 46.194 1.00 87.31 266 GLN A N 1
ATOM 2151 C CA . GLN A 1 266 ? 8.640 7.914 45.893 1.00 87.31 266 GLN A CA 1
ATOM 2152 C C . GLN A 1 266 ? 8.768 7.549 44.408 1.00 87.31 266 GLN A C 1
ATOM 2154 O O . GLN A 1 266 ? 9.841 7.732 43.839 1.00 87.31 266 GLN A O 1
ATOM 2159 N N . LEU A 1 267 ? 7.694 7.083 43.761 1.00 88.19 267 LEU A N 1
ATOM 2160 C CA . LEU A 1 267 ? 7.662 6.782 42.324 1.00 88.19 267 LEU A CA 1
ATOM 2161 C C . LEU A 1 267 ? 7.830 8.055 41.479 1.00 88.19 267 LEU A C 1
ATOM 2163 O O . LEU A 1 267 ? 8.630 8.063 40.543 1.00 88.19 267 LEU A O 1
ATOM 2167 N N . ILE A 1 268 ? 7.163 9.153 41.849 1.00 83.38 268 ILE A N 1
ATOM 2168 C CA . ILE A 1 268 ? 7.370 10.481 41.245 1.00 83.38 268 ILE A CA 1
ATOM 2169 C C . ILE A 1 268 ? 8.830 10.927 41.427 1.00 83.38 268 ILE A C 1
ATOM 2171 O O . ILE A 1 268 ? 9.494 11.275 40.451 1.00 83.38 268 ILE A O 1
ATOM 2175 N N . SER A 1 269 ? 9.365 10.845 42.650 1.00 79.12 269 SER A N 1
ATOM 2176 C CA . SER A 1 269 ? 10.744 11.255 42.967 1.00 79.12 269 SER A CA 1
ATOM 2177 C C . SER A 1 269 ? 11.805 10.431 42.226 1.00 79.12 269 SER A C 1
ATOM 2179 O O . SER A 1 269 ? 12.803 10.978 41.761 1.00 79.12 269 SER A O 1
ATOM 2181 N N . LYS A 1 270 ? 11.574 9.122 42.059 1.00 80.94 270 LYS A N 1
ATOM 2182 C CA . LYS A 1 270 ? 12.425 8.199 41.286 1.00 80.94 270 LYS A CA 1
ATOM 2183 C C . LYS A 1 270 ? 12.229 8.305 39.768 1.00 80.94 270 LYS A C 1
ATOM 2185 O O . LYS A 1 270 ? 12.872 7.561 39.036 1.00 80.94 270 LYS A O 1
ATOM 2190 N N . ARG A 1 271 ? 11.371 9.219 39.289 1.00 84.25 271 ARG A N 1
ATOM 2191 C CA . ARG A 1 271 ? 11.002 9.379 37.871 1.00 84.25 271 ARG A CA 1
ATOM 2192 C C . ARG A 1 271 ? 10.494 8.072 37.246 1.00 84.25 271 ARG A C 1
ATOM 2194 O O . ARG A 1 271 ? 10.884 7.739 36.134 1.00 84.25 271 ARG A O 1
ATOM 2201 N N . PHE A 1 272 ? 9.612 7.346 37.941 1.00 88.44 272 PHE A N 1
ATOM 2202 C CA . PHE A 1 272 ? 9.036 6.073 37.472 1.00 88.44 272 PHE A CA 1
ATOM 2203 C C . PHE A 1 272 ? 8.504 6.146 36.032 1.00 88.44 272 PHE A C 1
ATOM 2205 O O . PHE A 1 272 ? 8.717 5.217 35.259 1.00 88.44 272 PHE A O 1
ATOM 2212 N N . LEU A 1 273 ? 7.896 7.279 35.655 1.00 86.06 273 LEU A N 1
ATOM 2213 C CA . LEU A 1 273 ? 7.432 7.538 34.292 1.00 86.06 273 LEU A CA 1
ATOM 2214 C C . LEU A 1 273 ? 8.542 7.360 33.239 1.00 86.06 273 LEU A C 1
ATOM 2216 O O . LEU A 1 273 ? 8.279 6.804 32.187 1.00 86.06 273 LEU A O 1
ATOM 2220 N N . ASN A 1 274 ? 9.796 7.735 33.514 1.00 86.12 274 ASN A N 1
ATOM 2221 C CA . ASN A 1 274 ? 10.894 7.534 32.563 1.00 86.12 274 ASN A CA 1
ATOM 2222 C C . ASN A 1 274 ? 11.117 6.045 32.252 1.00 86.12 274 ASN A C 1
ATOM 2224 O O . ASN A 1 274 ? 11.372 5.702 31.103 1.00 86.12 274 ASN A O 1
ATOM 2228 N N . SER A 1 275 ? 11.009 5.170 33.256 1.00 83.88 275 SER A N 1
ATOM 2229 C CA . SER A 1 275 ? 11.106 3.718 33.066 1.00 83.88 275 SER A CA 1
ATOM 2230 C C . SER A 1 275 ? 9.834 3.147 32.435 1.00 83.88 275 SER A C 1
ATOM 2232 O O . SER A 1 275 ? 9.916 2.259 31.590 1.00 83.88 275 SER A O 1
ATOM 2234 N N . PHE A 1 276 ? 8.662 3.678 32.801 1.00 89.44 276 PHE A N 1
ATOM 2235 C CA . PHE A 1 276 ? 7.383 3.303 32.195 1.00 89.44 276 PHE A CA 1
ATOM 2236 C C . PHE A 1 276 ? 7.345 3.629 30.696 1.00 89.44 276 PHE A C 1
ATOM 2238 O O . PHE A 1 276 ? 6.906 2.800 29.909 1.00 89.44 276 PHE A O 1
ATOM 2245 N N . ASN A 1 277 ? 7.900 4.769 30.281 1.00 86.38 277 ASN A N 1
ATOM 2246 C CA . ASN A 1 277 ? 7.987 5.171 28.878 1.00 86.38 277 ASN A CA 1
ATOM 2247 C C . ASN A 1 277 ? 8.867 4.222 28.039 1.00 86.38 277 ASN A C 1
ATOM 2249 O O . ASN A 1 277 ? 8.619 4.085 26.849 1.00 86.38 277 ASN A O 1
ATOM 2253 N N . VAL A 1 278 ? 9.856 3.528 28.625 1.00 83.44 278 VAL A N 1
ATOM 2254 C CA . VAL A 1 278 ? 10.645 2.506 27.898 1.00 83.44 278 VAL A CA 1
ATOM 2255 C C . VAL A 1 278 ? 9.770 1.300 27.542 1.00 83.44 278 VAL A C 1
ATOM 2257 O O . VAL A 1 278 ? 9.804 0.823 26.411 1.00 83.44 278 VAL A O 1
ATOM 2260 N N . PHE A 1 279 ? 8.928 0.848 28.477 1.00 90.94 279 PHE A N 1
ATOM 2261 C CA . PHE A 1 279 ? 7.865 -0.117 28.179 1.00 90.94 279 PHE A CA 1
ATOM 2262 C C . PHE A 1 279 ? 6.848 0.472 27.185 1.00 90.94 279 PHE A C 1
ATOM 2264 O O . PHE A 1 279 ? 6.474 -0.198 26.227 1.00 90.94 279 PHE A O 1
ATOM 2271 N N . GLY A 1 280 ? 6.474 1.743 27.350 1.00 87.69 280 GLY A N 1
ATOM 2272 C CA . GLY A 1 280 ? 5.582 2.480 26.456 1.00 87.69 280 GLY A CA 1
ATOM 2273 C C . GLY A 1 280 ? 6.026 2.457 24.992 1.00 87.69 280 GLY A C 1
ATOM 2274 O O . GLY A 1 280 ? 5.217 2.121 24.132 1.00 87.69 280 GLY A O 1
ATOM 2275 N N . SER A 1 281 ? 7.306 2.706 24.707 1.00 84.75 281 SER A N 1
ATOM 2276 C CA . SER A 1 281 ? 7.851 2.652 23.343 1.00 84.75 281 SER A CA 1
ATOM 2277 C C . SER A 1 281 ? 7.939 1.235 22.770 1.00 84.75 281 SER A C 1
ATOM 2279 O O . SER A 1 281 ? 7.739 1.054 21.569 1.00 84.75 281 SER A O 1
ATOM 2281 N N . ASN A 1 282 ? 8.149 0.204 23.597 1.00 86.94 282 ASN A N 1
ATOM 2282 C CA . ASN A 1 282 ? 7.981 -1.180 23.140 1.00 86.94 282 ASN A CA 1
ATOM 2283 C C . ASN A 1 282 ? 6.518 -1.466 22.763 1.00 86.94 282 ASN A C 1
ATOM 2285 O O . ASN A 1 282 ? 6.265 -2.077 21.726 1.00 86.94 282 ASN A O 1
ATOM 2289 N N . ILE A 1 283 ? 5.560 -1.010 23.576 1.00 95.06 283 ILE A N 1
ATOM 2290 C CA . ILE A 1 283 ? 4.123 -1.160 23.308 1.00 95.06 283 ILE A CA 1
ATOM 2291 C C . ILE A 1 283 ? 3.694 -0.361 22.070 1.00 95.06 283 ILE A C 1
ATOM 2293 O O . ILE A 1 283 ? 2.879 -0.855 21.306 1.00 95.06 283 ILE A O 1
ATOM 2297 N N . GLU A 1 284 ? 4.272 0.811 21.801 1.00 87.31 284 GLU A N 1
ATOM 2298 C CA . GLU A 1 284 ? 4.046 1.573 20.560 1.00 87.31 284 GLU A CA 1
ATOM 2299 C C . GLU A 1 284 ? 4.490 0.790 19.310 1.00 87.31 284 GLU A C 1
ATOM 2301 O O . GLU A 1 284 ? 3.754 0.734 18.324 1.00 87.31 284 GLU A O 1
ATOM 2306 N N . VAL A 1 285 ? 5.649 0.120 19.358 1.00 83.88 285 VAL A N 1
ATOM 2307 C CA . VAL A 1 285 ? 6.137 -0.737 18.259 1.00 83.88 285 VAL A CA 1
ATOM 2308 C C . VAL A 1 285 ? 5.302 -2.016 18.119 1.00 83.88 285 VAL A C 1
ATOM 2310 O O . VAL A 1 285 ? 4.948 -2.397 17.005 1.00 83.88 285 VAL A O 1
ATOM 2313 N N . LEU A 1 286 ? 4.932 -2.666 19.226 1.00 91.19 286 LEU A N 1
ATOM 2314 C CA . LEU A 1 286 ? 4.024 -3.819 19.207 1.00 91.19 286 LEU A CA 1
ATOM 2315 C C . LEU A 1 286 ? 2.647 -3.434 18.644 1.00 91.19 286 LEU A C 1
ATOM 2317 O O . LEU A 1 286 ? 2.085 -4.175 17.839 1.00 91.19 286 LEU A O 1
ATOM 2321 N N . ASN A 1 287 ? 2.121 -2.267 19.022 1.00 94.44 287 ASN A N 1
ATOM 2322 C CA . ASN A 1 287 ? 0.834 -1.755 18.559 1.00 94.44 287 ASN A CA 1
ATOM 2323 C C . ASN A 1 287 ? 0.848 -1.442 17.057 1.00 94.44 287 ASN A C 1
ATOM 2325 O O . ASN A 1 287 ? -0.123 -1.748 16.375 1.00 94.44 287 ASN A O 1
ATOM 2329 N N . MET A 1 288 ? 1.960 -0.935 16.514 1.00 86.31 288 MET A N 1
ATOM 2330 C CA . MET A 1 288 ? 2.134 -0.779 15.064 1.00 86.31 288 MET A CA 1
ATOM 2331 C C . MET A 1 288 ? 1.966 -2.118 14.326 1.00 86.31 288 MET A C 1
ATOM 2333 O O . MET A 1 288 ? 1.250 -2.188 13.331 1.00 86.31 288 MET A O 1
ATOM 2337 N N . TYR A 1 289 ? 2.564 -3.202 14.830 1.00 85.88 289 TYR A N 1
ATOM 2338 C CA . TYR A 1 289 ? 2.366 -4.540 14.259 1.00 85.88 289 TYR A CA 1
ATOM 2339 C C . TYR A 1 289 ? 0.937 -5.069 14.469 1.00 85.88 289 TYR A C 1
ATOM 2341 O O . TYR A 1 289 ? 0.396 -5.717 13.576 1.00 85.88 289 TYR A O 1
ATOM 2349 N N . ALA A 1 290 ? 0.294 -4.763 15.600 1.00 89.31 290 ALA A N 1
ATOM 2350 C CA . ALA A 1 290 ? -1.100 -5.128 15.859 1.00 89.31 290 ALA A CA 1
ATOM 2351 C C . ALA A 1 290 ? -2.090 -4.421 14.911 1.00 89.31 290 ALA A C 1
ATOM 2353 O O . ALA A 1 290 ? -2.980 -5.071 14.366 1.00 89.31 290 ALA A O 1
ATOM 2354 N N . GLU A 1 291 ? -1.909 -3.123 14.652 1.00 86.31 291 GLU A N 1
ATOM 2355 C CA . GLU A 1 291 ? -2.721 -2.342 13.703 1.00 86.31 291 GLU A CA 1
ATOM 2356 C C . GLU A 1 291 ? -2.561 -2.811 12.249 1.00 86.31 291 GLU A C 1
ATOM 2358 O O . GLU A 1 291 ? -3.500 -2.698 11.461 1.00 86.31 291 GLU A O 1
ATOM 2363 N N . LEU A 1 292 ? -1.390 -3.358 11.901 1.00 78.88 292 LEU A N 1
ATOM 2364 C CA . LEU A 1 292 ? -1.114 -3.970 10.597 1.00 78.88 292 LEU A CA 1
ATOM 2365 C C . LEU A 1 292 ? -1.751 -5.362 10.433 1.00 78.88 292 LEU A C 1
ATOM 2367 O O . LEU A 1 292 ? -2.028 -5.758 9.303 1.00 78.88 292 LEU A O 1
ATOM 2371 N N . ILE A 1 293 ? -1.964 -6.100 11.527 1.00 81.25 293 ILE A N 1
ATOM 2372 C CA . ILE A 1 293 ? -2.576 -7.441 11.528 1.00 81.25 293 ILE A CA 1
ATOM 2373 C C . ILE A 1 293 ? -4.109 -7.368 11.618 1.00 81.25 293 ILE A C 1
ATOM 2375 O O . ILE A 1 293 ? -4.798 -8.107 10.919 1.00 81.25 293 ILE A O 1
ATOM 2379 N N . GLY A 1 294 ? -4.629 -6.520 12.509 1.00 82.00 294 GLY A N 1
ATOM 2380 C CA . GLY A 1 294 ? -6.056 -6.364 12.788 1.00 82.00 294 GLY A CA 1
ATOM 2381 C C . GLY A 1 294 ? -6.639 -5.128 12.110 1.00 82.00 294 GLY A C 1
ATOM 2382 O O . GLY A 1 294 ? -6.952 -5.130 10.921 1.00 82.00 294 GLY A O 1
ATOM 2383 N N . GLY A 1 295 ? -6.793 -4.050 12.875 1.00 78.44 295 GLY A N 1
ATOM 2384 C CA . GLY A 1 295 ? -7.179 -2.749 12.341 1.00 78.44 295 GLY A CA 1
ATOM 2385 C C . GLY A 1 295 ? -6.687 -1.578 13.186 1.00 78.44 295 GLY A C 1
ATOM 2386 O O . GLY A 1 295 ? -6.155 -1.751 14.279 1.00 78.44 295 GLY A O 1
ATOM 2387 N N . ALA A 1 296 ? -6.913 -0.362 12.684 1.00 76.94 296 ALA A N 1
ATOM 2388 C CA . ALA A 1 296 ? -6.429 0.904 13.256 1.00 76.94 296 ALA A CA 1
ATOM 2389 C C . ALA A 1 296 ? -7.088 1.318 14.595 1.00 76.94 296 ALA A C 1
ATOM 2391 O O . ALA A 1 296 ? -6.956 2.459 15.035 1.00 76.94 296 ALA A O 1
ATOM 2392 N N . SER A 1 297 ? -7.848 0.424 15.228 1.00 86.19 297 SER A N 1
ATOM 2393 C CA . SER A 1 297 ? -8.325 0.574 16.598 1.00 86.19 297 SER A CA 1
ATOM 2394 C C . SER A 1 297 ? -8.638 -0.795 17.196 1.00 86.19 297 SER A C 1
ATOM 2396 O O . SER A 1 297 ? -8.934 -1.746 16.471 1.00 86.19 297 SER A O 1
ATOM 2398 N N . ARG A 1 298 ? -8.673 -0.873 18.530 1.00 90.31 298 ARG A N 1
ATOM 2399 C CA . ARG A 1 298 ? -9.113 -2.070 19.259 1.00 90.31 298 ARG A CA 1
ATOM 2400 C C . ARG A 1 298 ? -10.495 -2.558 18.806 1.00 90.31 298 ARG A C 1
ATOM 2402 O O . ARG A 1 298 ? -10.715 -3.755 18.696 1.00 90.31 298 ARG A O 1
ATOM 2409 N N . THR A 1 299 ? -11.414 -1.637 18.501 1.00 87.62 299 THR A N 1
ATOM 2410 C CA . THR A 1 299 ? -12.764 -1.954 18.003 1.00 87.62 299 THR A CA 1
ATOM 2411 C C . THR A 1 299 ? -12.746 -2.469 16.563 1.00 87.62 299 THR A C 1
ATOM 2413 O O . THR A 1 299 ? -13.515 -3.370 16.243 1.00 87.62 299 THR A O 1
ATOM 2416 N N . ASP A 1 300 ? -11.865 -1.945 15.703 1.00 85.06 300 ASP A N 1
ATOM 2417 C CA . ASP A 1 300 ? -11.682 -2.449 14.335 1.00 85.06 300 ASP A CA 1
ATOM 2418 C C . ASP A 1 300 ? -11.176 -3.900 14.370 1.00 85.06 300 ASP A C 1
ATOM 2420 O O . ASP A 1 300 ? -11.742 -4.766 13.704 1.00 85.06 300 ASP A O 1
ATOM 2424 N N . THR A 1 301 ? -10.156 -4.173 15.193 1.00 87.81 301 THR A N 1
ATOM 2425 C CA . THR A 1 301 ? -9.609 -5.522 15.392 1.00 87.81 301 THR A CA 1
ATOM 2426 C C . THR A 1 301 ? -10.656 -6.464 15.980 1.00 87.81 301 THR A C 1
ATOM 2428 O O . THR A 1 301 ? -10.840 -7.550 15.446 1.00 87.81 301 THR A O 1
ATOM 2431 N N . SER A 1 302 ? -11.394 -6.048 17.017 1.00 88.75 302 SER A N 1
ATOM 2432 C CA . SER A 1 302 ? -12.445 -6.864 17.648 1.00 88.75 302 SER A CA 1
ATOM 2433 C C . SER A 1 302 ? -13.561 -7.255 16.669 1.00 88.75 302 SER A C 1
ATOM 2435 O O . SER A 1 302 ? -14.046 -8.388 16.684 1.00 88.75 302 SER A O 1
ATOM 2437 N N . LYS A 1 303 ? -13.940 -6.350 15.755 1.00 86.50 303 LYS A N 1
ATOM 2438 C CA . LYS A 1 303 ? -14.907 -6.640 14.686 1.00 86.50 303 LYS A CA 1
ATOM 2439 C C . LYS A 1 303 ? -14.364 -7.625 13.658 1.00 86.50 303 LYS A C 1
ATOM 2441 O O . LYS A 1 303 ? -14.992 -8.657 13.450 1.00 86.50 303 LYS A O 1
ATOM 2446 N N . LEU A 1 304 ? -13.176 -7.374 13.100 1.00 83.94 304 LEU A N 1
ATOM 2447 C CA . LEU A 1 304 ? -12.523 -8.311 12.174 1.00 83.94 304 LEU A CA 1
ATOM 2448 C C . LEU A 1 304 ? -12.357 -9.702 12.810 1.00 83.94 304 LEU A C 1
ATOM 2450 O O . LEU A 1 304 ? -12.577 -10.720 12.170 1.00 83.94 304 LEU A O 1
ATOM 2454 N N . ARG A 1 305 ? -12.046 -9.740 14.104 1.00 87.94 305 ARG A N 1
ATOM 2455 C CA . ARG A 1 305 ? -11.933 -10.960 14.900 1.00 87.94 305 ARG A CA 1
ATOM 2456 C C . ARG A 1 305 ? -13.256 -11.710 15.053 1.00 87.94 305 ARG A C 1
ATOM 2458 O O . ARG A 1 305 ? -13.255 -12.932 15.008 1.00 87.94 305 ARG A O 1
ATOM 2465 N N . SER A 1 306 ? -14.367 -10.985 15.169 1.00 88.81 306 SER A N 1
ATOM 2466 C CA . SER A 1 306 ? -15.722 -11.558 15.185 1.00 88.81 306 SER A CA 1
ATOM 2467 C C . SER A 1 306 ? -16.103 -12.126 13.810 1.00 88.81 306 SER A C 1
ATOM 2469 O O . SER A 1 306 ? -16.680 -13.204 13.728 1.00 88.81 306 SER A O 1
ATOM 2471 N N . TYR A 1 307 ? -15.719 -11.437 12.732 1.00 85.56 307 TYR A N 1
ATOM 2472 C CA . TYR A 1 307 ? -15.906 -11.887 11.350 1.00 85.56 307 TYR A CA 1
ATOM 2473 C C . TYR A 1 307 ? -15.101 -13.162 11.035 1.00 85.56 307 TYR A C 1
ATOM 2475 O O . TYR A 1 307 ? -15.649 -14.111 10.483 1.00 85.56 307 TYR A O 1
ATOM 2483 N N . GLU A 1 308 ? -13.833 -13.259 11.454 1.00 82.25 308 GLU A N 1
ATOM 2484 C CA . GLU A 1 308 ? -13.066 -14.503 11.264 1.00 82.25 308 GLU A CA 1
ATOM 2485 C C . GLU A 1 308 ? -13.543 -15.653 12.172 1.00 82.25 308 GLU A C 1
ATOM 2487 O O . GLU A 1 308 ? -13.391 -16.816 11.801 1.00 82.25 308 GLU A O 1
ATOM 2492 N N . MET A 1 309 ? -14.176 -15.370 13.321 1.00 86.81 309 MET A N 1
ATOM 2493 C CA . MET A 1 309 ? -14.884 -16.399 14.102 1.00 86.81 309 MET A CA 1
ATOM 2494 C C . MET A 1 309 ? -16.119 -16.927 13.368 1.00 86.81 309 MET A C 1
ATOM 2496 O O . MET A 1 309 ? -16.346 -18.134 13.356 1.00 86.81 309 MET A O 1
ATOM 2500 N N . ASP A 1 310 ? -16.890 -16.048 12.727 1.00 87.56 310 ASP A N 1
ATOM 2501 C CA . ASP A 1 310 ? -18.035 -16.431 11.899 1.00 87.56 310 ASP A CA 1
ATOM 2502 C C . ASP A 1 310 ? -17.601 -17.306 10.708 1.00 87.56 310 ASP A C 1
ATOM 2504 O O . ASP A 1 310 ? -18.148 -18.390 10.503 1.00 87.56 310 ASP A O 1
ATOM 2508 N N . ASN A 1 311 ? -16.537 -16.910 9.997 1.00 82.19 311 ASN A N 1
ATOM 2509 C CA . ASN A 1 311 ? -15.932 -17.715 8.928 1.00 82.19 311 ASN A CA 1
ATOM 2510 C C . ASN A 1 311 ? -15.441 -19.083 9.433 1.00 82.19 311 ASN A C 1
ATOM 2512 O O . ASN A 1 311 ? -15.626 -20.098 8.760 1.00 82.19 311 ASN A O 1
ATOM 2516 N N . ALA A 1 312 ? -14.809 -19.126 10.613 1.00 83.12 312 ALA A N 1
ATOM 2517 C CA . ALA A 1 312 ? -14.330 -20.368 11.217 1.00 83.12 312 ALA A CA 1
ATOM 2518 C C . ALA A 1 312 ? -15.486 -21.316 11.569 1.00 83.12 312 ALA A C 1
ATOM 2520 O O . ALA A 1 312 ? -15.389 -22.516 11.313 1.00 83.12 312 ALA A O 1
ATOM 2521 N N . ALA A 1 313 ? -16.576 -20.781 12.125 1.00 88.44 313 ALA A N 1
ATOM 2522 C CA . ALA A 1 313 ? -17.763 -21.546 12.488 1.00 88.44 313 ALA A CA 1
ATOM 2523 C C . ALA A 1 313 ? -18.549 -22.039 11.264 1.00 88.44 313 ALA A C 1
ATOM 2525 O O . ALA A 1 313 ? -19.027 -23.172 11.270 1.00 88.44 313 ALA A O 1
ATOM 2526 N N . ASP A 1 314 ? -18.661 -21.226 10.209 1.00 86.56 314 ASP A N 1
ATOM 2527 C CA . ASP A 1 314 ? -19.361 -21.619 8.981 1.00 86.56 314 ASP A CA 1
ATOM 2528 C C . ASP A 1 314 ? -18.553 -22.619 8.137 1.00 86.56 314 ASP A C 1
ATOM 2530 O O . ASP A 1 314 ? -19.137 -23.479 7.481 1.00 86.56 314 ASP A O 1
ATOM 2534 N N . PHE A 1 315 ? -17.215 -22.601 8.209 1.00 81.38 315 PHE A N 1
ATOM 2535 C CA . PHE A 1 315 ? -16.405 -23.682 7.635 1.00 81.38 315 PHE A CA 1
ATOM 2536 C C . PHE A 1 315 ? -16.501 -24.968 8.470 1.00 81.38 315 PHE A C 1
ATOM 2538 O O . PHE A 1 315 ? -16.766 -26.029 7.915 1.00 81.38 315 PHE A O 1
ATOM 2545 N N . ALA A 1 316 ? -16.302 -24.890 9.790 1.00 85.06 316 ALA A N 1
ATOM 2546 C CA . ALA A 1 316 ? -16.265 -26.044 10.700 1.00 85.06 316 ALA A CA 1
ATOM 2547 C C . ALA A 1 316 ? -17.658 -26.484 11.202 1.00 85.06 316 ALA A C 1
ATOM 2549 O O . ALA A 1 316 ? -17.808 -26.958 12.329 1.00 85.06 316 ALA A O 1
ATOM 2550 N N . HIS A 1 317 ? -18.696 -26.302 10.384 1.00 85.69 317 HIS A N 1
ATOM 2551 C CA . HIS A 1 317 ? -20.090 -26.586 10.739 1.00 85.69 317 HIS A CA 1
ATOM 2552 C C . HIS A 1 317 ? -20.417 -28.082 10.849 1.00 85.69 317 HIS A C 1
ATOM 2554 O O . HIS A 1 317 ? -21.459 -28.458 11.391 1.00 85.69 317 HIS A O 1
ATOM 2560 N N . ASP A 1 318 ? -19.541 -28.926 10.306 1.00 87.00 318 ASP A N 1
ATOM 2561 C CA . ASP A 1 318 ? -19.554 -30.381 10.418 1.00 87.00 318 ASP A CA 1
ATOM 2562 C C . ASP A 1 318 ? -19.118 -30.865 11.810 1.00 87.00 318 ASP A C 1
ATOM 2564 O O . ASP A 1 318 ? -19.503 -31.960 12.232 1.00 87.00 318 ASP A O 1
ATOM 2568 N N . LYS A 1 319 ? -18.374 -30.040 12.559 1.00 89.75 319 LYS A N 1
ATOM 2569 C CA . LYS A 1 319 ? -18.033 -30.320 13.953 1.00 89.75 319 LYS A CA 1
ATOM 2570 C C . LYS A 1 319 ? -19.274 -30.293 14.837 1.00 89.75 319 LYS A C 1
ATOM 2572 O O . LYS A 1 319 ? -20.138 -29.429 14.728 1.00 89.75 319 LYS A O 1
ATOM 2577 N N . ILE A 1 320 ? -19.333 -31.230 15.778 1.00 93.50 320 ILE A N 1
ATOM 2578 C CA . ILE A 1 320 ? -20.429 -31.355 16.741 1.00 93.50 320 ILE A CA 1
ATOM 2579 C C . ILE A 1 320 ? -19.896 -30.960 18.115 1.00 93.50 320 ILE A C 1
ATOM 2581 O O . ILE A 1 320 ? -18.926 -31.551 18.589 1.00 93.50 320 ILE A O 1
ATOM 2585 N N . GLY A 1 321 ? -20.525 -29.981 18.766 1.00 95.00 321 GLY A N 1
ATOM 2586 C CA . GLY A 1 321 ? -20.093 -29.512 20.084 1.00 95.00 321 GLY A CA 1
ATOM 2587 C C . GLY A 1 321 ? -20.484 -28.070 20.390 1.00 95.00 321 GLY A C 1
ATOM 2588 O O . GLY A 1 321 ? -21.280 -27.457 19.673 1.00 95.00 321 GLY A O 1
ATOM 2589 N N . VAL A 1 322 ? -19.908 -27.528 21.464 1.00 95.94 322 VAL A N 1
ATOM 2590 C CA . VAL A 1 322 ? -20.066 -26.124 21.876 1.00 95.94 322 VAL A CA 1
ATOM 2591 C C . VAL A 1 322 ? -18.733 -25.391 21.758 1.00 95.94 322 VAL A C 1
ATOM 2593 O O . VAL A 1 322 ? -17.763 -25.758 22.418 1.00 95.94 322 VAL A O 1
ATOM 2596 N N . TRP A 1 323 ? -18.697 -24.323 20.962 1.00 94.69 323 TRP A N 1
ATOM 2597 C CA . TRP A 1 323 ? -17.586 -23.375 20.923 1.00 94.69 323 TRP A CA 1
ATOM 2598 C C . TRP A 1 323 ? -17.960 -22.111 21.698 1.00 94.69 323 TRP A C 1
ATOM 2600 O O . TRP A 1 323 ? -18.957 -21.452 21.402 1.00 94.69 323 TRP A O 1
ATOM 2610 N N . LYS A 1 324 ? -17.165 -21.773 22.713 1.00 93.94 324 LYS A N 1
ATOM 2611 C CA . LYS A 1 324 ? -17.332 -20.564 23.519 1.00 93.94 324 LYS A CA 1
ATOM 2612 C C . LYS A 1 324 ? -16.523 -19.402 22.935 1.00 93.94 324 LYS A C 1
ATOM 2614 O O . LYS A 1 324 ? -15.306 -19.520 22.793 1.00 93.94 324 LYS A O 1
ATOM 2619 N N . ILE A 1 325 ? -17.185 -18.273 22.679 1.00 92.38 325 ILE A N 1
ATOM 2620 C CA . ILE A 1 325 ? -16.562 -17.010 22.240 1.00 92.38 325 ILE A CA 1
ATOM 2621 C C . ILE A 1 325 ? -17.011 -15.849 23.135 1.00 92.38 325 ILE A C 1
ATOM 2623 O O . ILE A 1 325 ? -18.075 -15.921 23.750 1.00 92.38 325 ILE A O 1
ATOM 2627 N N . GLY A 1 326 ? -16.240 -14.764 23.219 1.00 90.44 326 GLY A N 1
ATOM 2628 C CA . GLY A 1 326 ? -16.634 -13.567 23.976 1.00 90.44 326 GLY A CA 1
ATOM 2629 C C . GLY A 1 326 ? -18.017 -13.022 23.571 1.00 90.44 326 GLY A C 1
ATOM 2630 O O . GLY A 1 326 ? -18.348 -12.957 22.389 1.00 90.44 326 GLY A O 1
ATOM 2631 N N . PHE A 1 327 ? -18.845 -12.617 24.541 1.00 89.56 327 PHE A N 1
ATOM 2632 C CA . PHE A 1 327 ? -20.241 -12.202 24.302 1.00 89.56 327 PHE A CA 1
ATOM 2633 C C . PHE A 1 327 ? -20.388 -11.017 23.317 1.00 89.56 327 PHE A C 1
ATOM 2635 O O . PHE A 1 327 ? -21.346 -10.975 22.539 1.00 89.56 327 PHE A O 1
ATOM 2642 N N . ASP A 1 328 ? -19.421 -10.091 23.296 1.00 88.25 328 ASP A N 1
ATOM 2643 C CA . ASP A 1 328 ? -19.358 -8.998 22.315 1.00 88.25 328 ASP A CA 1
ATOM 2644 C C . ASP A 1 328 ? -19.226 -9.533 20.873 1.00 88.25 328 ASP A C 1
ATOM 2646 O O . ASP A 1 328 ? -19.820 -8.970 19.955 1.00 88.25 328 ASP A O 1
ATOM 2650 N N . HIS A 1 329 ? -18.520 -10.653 20.656 1.00 91.12 329 HIS A N 1
ATOM 2651 C CA . HIS A 1 329 ? -18.363 -11.264 19.331 1.00 91.12 329 HIS A CA 1
ATOM 2652 C C . HIS A 1 329 ? -19.692 -11.803 18.787 1.00 91.12 329 HIS A C 1
ATOM 2654 O O . HIS A 1 329 ? -20.003 -11.553 17.625 1.00 91.12 329 HIS A O 1
ATOM 2660 N N . VAL A 1 330 ? -20.530 -12.440 19.620 1.00 89.56 330 VAL A N 1
ATOM 2661 C CA . VAL A 1 330 ? -21.894 -12.839 19.205 1.00 89.56 330 VAL A CA 1
ATOM 2662 C C . VAL A 1 330 ? -22.706 -11.619 18.770 1.00 89.56 330 VAL A C 1
ATOM 2664 O O . VAL A 1 330 ? -23.371 -11.656 17.737 1.00 89.56 330 VAL A O 1
ATOM 2667 N N . THR A 1 331 ? -22.604 -10.519 19.521 1.00 88.38 331 THR A N 1
ATOM 2668 C CA . THR A 1 331 ? -23.310 -9.270 19.204 1.00 88.38 331 THR A CA 1
ATOM 2669 C C . THR A 1 331 ? -22.815 -8.677 17.884 1.00 88.38 331 THR A C 1
ATOM 2671 O O . THR A 1 331 ? -23.630 -8.274 17.063 1.00 88.38 331 THR A O 1
ATOM 2674 N N . HIS A 1 332 ? -21.502 -8.668 17.626 1.00 87.88 332 HIS A N 1
ATOM 2675 C CA . HIS A 1 332 ? -20.942 -8.208 16.351 1.00 87.88 332 HIS A CA 1
ATOM 2676 C C . HIS A 1 332 ? -21.405 -9.050 15.154 1.00 87.88 332 HIS A C 1
ATOM 2678 O O . HIS A 1 332 ? -21.759 -8.469 14.129 1.00 87.88 332 HIS A O 1
ATOM 2684 N N . ILE A 1 333 ? -21.429 -10.382 15.284 1.00 88.06 333 ILE A N 1
ATOM 2685 C CA . ILE A 1 333 ? -21.903 -11.285 14.223 1.00 88.06 333 ILE A CA 1
ATOM 2686 C C . ILE A 1 333 ? -23.393 -11.021 13.948 1.00 88.06 333 ILE A C 1
ATOM 2688 O O . ILE A 1 333 ? -23.7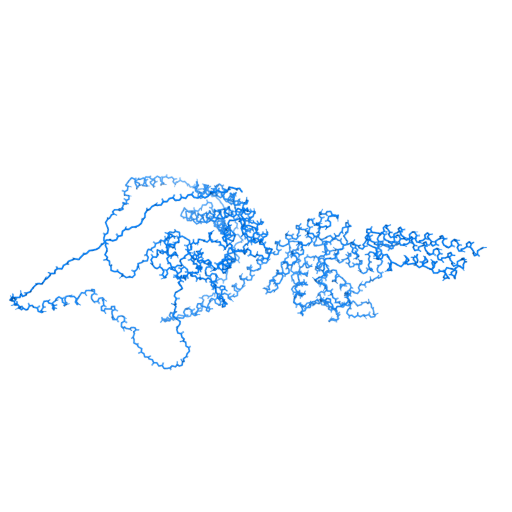85 -10.843 12.798 1.00 88.06 333 ILE A O 1
ATOM 2692 N N . GLN A 1 334 ? -24.218 -10.883 14.993 1.00 86.44 334 GLN A N 1
ATOM 2693 C CA . GLN A 1 334 ? -25.644 -10.552 14.854 1.00 86.44 334 GLN A CA 1
ATOM 2694 C C . GLN A 1 334 ? -25.890 -9.153 14.245 1.00 86.44 334 GLN A C 1
ATOM 2696 O O . GLN A 1 334 ? -26.768 -9.012 13.394 1.00 86.44 334 GLN A O 1
ATOM 2701 N N . ASP A 1 335 ? -25.120 -8.126 14.629 1.00 81.94 335 ASP A N 1
ATOM 2702 C CA . ASP A 1 335 ? -25.280 -6.745 14.134 1.00 81.94 335 ASP A CA 1
ATOM 2703 C C . ASP A 1 335 ? -24.868 -6.578 12.658 1.00 81.94 335 ASP A C 1
ATOM 2705 O O . ASP A 1 335 ? -25.441 -5.744 11.950 1.00 81.94 335 ASP A O 1
ATOM 2709 N N . GLU A 1 336 ? -23.872 -7.335 12.183 1.00 70.75 336 GLU A N 1
ATOM 2710 C CA . GLU A 1 336 ? -23.419 -7.284 10.782 1.00 70.75 336 GLU A CA 1
ATOM 2711 C C . GLU A 1 336 ? -24.315 -8.132 9.851 1.00 70.75 336 GLU A C 1
ATOM 2713 O O . GLU A 1 336 ? -24.439 -7.824 8.663 1.00 70.75 336 GLU A O 1
ATOM 2718 N N . MET A 1 337 ? -25.063 -9.100 10.395 1.00 59.72 337 MET A N 1
ATOM 2719 C CA . MET A 1 337 ? -26.039 -9.946 9.688 1.00 59.72 337 MET A CA 1
ATOM 2720 C C . MET A 1 337 ? -27.412 -9.283 9.423 1.00 59.72 337 MET A C 1
ATOM 2722 O O . MET A 1 337 ? -28.466 -9.893 9.599 1.00 59.72 337 MET A O 1
ATOM 2726 N N . GLN A 1 338 ? -27.452 -8.054 8.896 1.00 52.09 338 GLN A N 1
ATOM 2727 C CA . GLN A 1 338 ? -28.717 -7.461 8.399 1.00 52.09 338 GLN A CA 1
ATOM 2728 C C . GLN A 1 338 ? -29.154 -7.997 7.015 1.00 52.09 338 GLN A C 1
ATOM 2730 O O . GLN A 1 338 ? -30.007 -7.400 6.350 1.00 52.09 338 GLN A O 1
ATOM 2735 N N . HIS A 1 339 ? -28.576 -9.112 6.559 1.00 44.84 339 HIS A N 1
ATOM 2736 C CA . HIS A 1 339 ? -28.896 -9.819 5.315 1.00 44.84 339 HIS A CA 1
ATOM 2737 C C . HIS A 1 339 ? -29.184 -11.304 5.612 1.00 44.84 339 HIS A C 1
ATOM 2739 O O . HIS A 1 339 ? -28.636 -11.877 6.548 1.00 44.84 339 HIS A O 1
ATOM 2745 N N . ASN A 1 340 ? -30.105 -11.903 4.848 1.00 45.38 340 ASN A N 1
ATOM 2746 C CA . ASN A 1 340 ? -30.862 -13.110 5.231 1.00 45.38 340 ASN A CA 1
ATOM 2747 C C . ASN A 1 340 ? -30.113 -14.453 5.053 1.00 45.38 340 ASN A C 1
ATOM 2749 O O . ASN A 1 340 ? -30.729 -15.439 4.638 1.00 45.38 340 ASN A O 1
ATOM 2753 N N . ASP A 1 341 ? -28.813 -14.511 5.329 1.00 59.75 341 ASP A N 1
ATOM 2754 C CA . ASP A 1 341 ? -28.031 -15.735 5.139 1.00 59.75 341 ASP A CA 1
ATOM 2755 C C . ASP A 1 341 ? -28.232 -16.723 6.299 1.00 59.75 341 ASP A C 1
ATOM 2757 O O . ASP A 1 341 ? -28.059 -16.404 7.477 1.00 59.75 341 ASP A O 1
ATOM 2761 N N . VAL A 1 342 ? -28.628 -17.951 5.952 1.00 70.31 342 VAL A N 1
ATOM 2762 C CA . VAL A 1 342 ? -28.874 -19.036 6.909 1.00 70.31 342 VAL A CA 1
ATOM 2763 C C . VAL A 1 342 ? -27.540 -19.666 7.295 1.00 70.31 342 VAL A C 1
ATOM 2765 O O . VAL A 1 342 ? -26.917 -20.329 6.468 1.00 70.31 342 VAL A O 1
ATOM 2768 N N . LYS A 1 343 ? -27.121 -19.489 8.552 1.00 79.75 343 LYS A N 1
ATOM 2769 C CA . LYS A 1 343 ? -25.905 -20.121 9.076 1.00 79.75 343 LYS A CA 1
ATOM 2770 C C . LYS A 1 343 ? -26.018 -21.641 9.101 1.00 79.75 343 LYS A C 1
ATOM 2772 O O . LYS A 1 343 ? -27.066 -22.210 9.415 1.00 79.75 343 LYS A O 1
ATOM 2777 N N . SER A 1 344 ? -24.901 -22.283 8.789 1.00 88.62 344 SER A N 1
ATOM 2778 C CA . SER A 1 344 ? -24.712 -23.729 8.904 1.00 88.62 344 SER A CA 1
ATOM 2779 C C . SER A 1 344 ? -24.634 -24.193 10.372 1.00 88.62 344 SER A C 1
ATOM 2781 O O . SER A 1 344 ? -25.126 -25.272 10.713 1.00 88.62 344 SER A O 1
ATOM 2783 N N . TYR A 1 345 ? -24.098 -23.339 11.250 1.00 92.38 345 TYR A N 1
ATOM 2784 C CA . TYR A 1 345 ? -23.971 -23.526 12.698 1.00 92.38 345 TYR A CA 1
ATOM 2785 C C . TYR A 1 345 ? -25.063 -22.778 13.497 1.00 92.38 345 TYR A C 1
ATOM 2787 O O . TYR A 1 345 ? -25.801 -21.951 12.961 1.00 92.38 345 TYR A O 1
ATOM 2795 N N . VAL A 1 346 ? -25.173 -23.057 14.801 1.00 93.56 346 VAL A N 1
ATOM 2796 C CA . VAL A 1 346 ? -26.100 -22.365 15.721 1.00 93.56 346 VAL A CA 1
ATOM 2797 C C . VAL A 1 346 ? -25.368 -21.252 16.467 1.00 93.56 346 VAL A C 1
ATOM 2799 O O . VAL A 1 346 ? -24.388 -21.534 17.147 1.00 93.56 346 VAL A O 1
ATOM 2802 N N . LEU A 1 347 ? -25.853 -20.011 16.402 1.00 92.69 347 LEU A N 1
ATOM 2803 C CA . LEU A 1 347 ? -25.330 -18.880 17.180 1.00 92.69 347 LEU A CA 1
ATOM 2804 C C . LEU A 1 347 ? -26.275 -18.551 18.348 1.00 92.69 347 LEU A C 1
ATOM 2806 O O . LEU A 1 347 ? -27.460 -18.338 18.110 1.00 92.69 347 LEU A O 1
ATOM 2810 N N . ILE A 1 348 ? -25.771 -18.496 19.585 1.00 93.25 348 ILE A N 1
ATOM 2811 C CA . ILE A 1 348 ? -26.567 -18.226 20.800 1.00 93.25 348 ILE A CA 1
ATOM 2812 C C . ILE A 1 348 ? -25.866 -17.159 21.647 1.00 93.25 348 ILE A C 1
ATOM 2814 O O . ILE A 1 348 ? -24.670 -17.284 21.938 1.00 93.25 348 ILE A O 1
ATOM 2818 N N . ASN A 1 349 ? -26.581 -16.115 22.081 1.00 93.06 349 ASN A N 1
ATOM 2819 C CA . ASN A 1 349 ? -25.989 -15.122 22.986 1.00 93.06 349 ASN A CA 1
ATOM 2820 C C . ASN A 1 349 ? -25.930 -15.622 24.443 1.00 93.06 349 ASN A C 1
ATOM 2822 O O . ASN A 1 349 ? -26.537 -16.624 24.832 1.00 93.06 349 ASN A O 1
ATOM 2826 N N . ARG A 1 350 ? -25.125 -14.930 25.257 1.00 91.69 350 ARG A N 1
ATOM 2827 C CA . ARG A 1 350 ? -24.868 -15.291 26.658 1.00 91.69 350 ARG A CA 1
ATOM 2828 C C . ARG A 1 350 ? -26.164 -15.334 27.473 1.00 91.69 350 ARG A C 1
ATOM 2830 O O . ARG A 1 350 ? -26.335 -16.205 28.326 1.00 91.69 350 ARG A O 1
ATOM 2837 N N . GLU A 1 351 ? -27.056 -14.382 27.231 1.00 89.81 351 GLU A N 1
ATOM 2838 C CA . GLU A 1 351 ? -28.310 -14.197 27.954 1.00 89.81 351 GLU A CA 1
ATOM 2839 C C . GLU A 1 351 ? -29.305 -15.320 27.640 1.00 89.81 351 GLU A C 1
ATOM 2841 O O . GLU A 1 351 ? -29.825 -15.923 28.575 1.00 89.81 351 GLU A O 1
ATOM 2846 N N . GLU A 1 352 ? -29.498 -15.668 26.365 1.00 90.81 352 GLU A N 1
ATOM 2847 C CA . GLU A 1 352 ? -30.307 -16.812 25.911 1.00 90.81 352 GLU A CA 1
ATOM 2848 C C . GLU A 1 352 ? -29.834 -18.126 26.537 1.00 90.81 352 GLU A C 1
ATOM 2850 O O . GLU A 1 352 ? -30.631 -18.857 27.129 1.00 90.81 352 GLU A O 1
ATOM 2855 N N . PHE A 1 353 ? -28.527 -18.393 26.476 1.00 91.81 353 PHE A N 1
ATOM 2856 C CA . PHE A 1 353 ? -27.920 -19.586 27.064 1.00 91.81 353 PHE A CA 1
ATOM 2857 C C . PHE A 1 353 ? -28.137 -19.645 28.587 1.00 91.81 353 PHE A C 1
ATOM 2859 O O . PHE A 1 353 ? -28.555 -20.672 29.123 1.00 91.81 353 PHE A O 1
ATOM 2866 N N . ASN A 1 354 ? -27.924 -18.530 29.294 1.00 89.56 354 ASN A N 1
ATOM 2867 C CA . ASN A 1 354 ? -28.142 -18.434 30.741 1.00 89.56 354 ASN A CA 1
ATOM 2868 C C . ASN A 1 354 ? -29.635 -18.476 31.148 1.00 89.56 354 ASN A C 1
ATOM 2870 O O . ASN A 1 354 ? -29.947 -18.845 32.287 1.00 89.56 354 ASN A O 1
ATOM 2874 N N . ASP A 1 355 ? -30.560 -18.081 30.268 1.00 87.69 355 ASP A N 1
ATOM 2875 C CA . ASP A 1 355 ? -32.010 -18.101 30.512 1.00 87.69 355 ASP A CA 1
ATOM 2876 C C . ASP A 1 355 ? -32.682 -19.431 30.166 1.00 87.69 355 ASP A C 1
ATOM 2878 O O . ASP A 1 355 ? -33.672 -19.773 30.818 1.00 87.69 355 ASP A O 1
ATOM 2882 N N . GLU A 1 356 ? -32.126 -20.217 29.246 1.00 88.69 356 GLU A N 1
ATOM 2883 C CA . GLU A 1 356 ? -32.500 -21.620 29.049 1.00 88.69 356 GLU A CA 1
ATOM 2884 C C . GLU A 1 356 ? -31.923 -22.503 30.175 1.00 88.69 356 GLU A C 1
ATOM 2886 O O . GLU A 1 356 ? -32.680 -23.132 30.921 1.00 88.69 356 GLU A O 1
ATOM 2891 N N . TYR A 1 357 ? -30.600 -22.495 30.374 1.00 86.81 357 TYR A N 1
ATOM 2892 C CA . TYR A 1 357 ? -29.889 -23.432 31.261 1.00 86.81 357 TYR A CA 1
ATOM 2893 C C . TYR A 1 357 ? -29.775 -22.922 32.702 1.00 86.81 357 TYR A C 1
ATOM 2895 O O . TYR A 1 357 ? -28.695 -22.680 33.249 1.00 86.81 357 TYR A O 1
ATOM 2903 N N . LYS A 1 358 ? -30.939 -22.747 33.338 1.00 85.06 358 LYS A N 1
ATOM 2904 C CA . LYS A 1 358 ? -31.087 -22.173 34.689 1.00 85.06 358 LYS A CA 1
ATOM 2905 C C . LYS A 1 358 ? -30.491 -23.023 35.816 1.00 85.06 358 LYS A C 1
ATOM 2907 O O . LYS A 1 358 ? -30.494 -22.566 36.958 1.00 85.06 358 LYS A O 1
ATOM 2912 N N . GLU A 1 359 ? -30.010 -24.237 35.553 1.00 81.56 359 GLU A N 1
ATOM 2913 C CA . GLU A 1 359 ? -29.184 -24.975 36.512 1.00 81.56 359 GLU A CA 1
ATOM 2914 C C . GLU A 1 359 ? -27.805 -24.336 36.731 1.00 81.56 359 GLU A C 1
ATOM 2916 O O . GLU A 1 359 ? -27.241 -24.504 37.813 1.00 81.56 359 GLU A O 1
ATOM 2921 N N . LEU A 1 360 ? -27.281 -23.575 35.762 1.00 84.69 360 LEU A N 1
ATOM 2922 C CA . LEU A 1 360 ? -25.957 -22.968 35.860 1.00 84.69 360 LEU A CA 1
ATOM 2923 C C . LEU A 1 360 ? -25.935 -21.778 36.847 1.00 84.69 360 LEU A C 1
ATOM 2925 O O . LEU A 1 360 ? -26.862 -20.956 36.877 1.00 84.69 360 LEU A O 1
ATOM 2929 N N . PRO A 1 361 ? -24.858 -21.626 37.640 1.00 83.12 361 PRO A N 1
ATOM 2930 C CA . PRO A 1 361 ? -24.530 -20.370 38.306 1.00 83.12 361 PRO A CA 1
ATOM 2931 C C . PRO A 1 361 ? -24.381 -19.236 37.283 1.00 83.12 361 PRO A C 1
ATOM 2933 O O . PRO A 1 361 ? -23.813 -19.445 36.209 1.00 83.12 361 PRO A O 1
ATOM 2936 N N . ILE A 1 362 ? -24.843 -18.030 37.628 1.00 82.12 362 ILE A N 1
ATOM 2937 C CA . ILE A 1 362 ? -24.660 -16.830 36.793 1.00 82.12 362 ILE A CA 1
ATOM 2938 C C . ILE A 1 362 ? -23.943 -15.707 37.536 1.00 82.12 362 ILE A C 1
ATOM 2940 O O . ILE A 1 362 ? -24.030 -15.599 38.764 1.00 82.12 362 ILE A O 1
ATOM 2944 N N . LEU A 1 363 ? -23.292 -14.828 36.779 1.00 78.00 363 LEU A N 1
ATOM 2945 C CA . LEU A 1 363 ? -22.628 -13.640 37.311 1.00 78.00 363 LEU A CA 1
ATOM 2946 C C . LEU A 1 363 ? -23.636 -12.503 37.550 1.00 78.00 363 LEU A C 1
ATOM 2948 O O . LEU A 1 363 ? -24.302 -12.043 36.621 1.00 78.00 363 LEU A O 1
ATOM 2952 N N . VAL A 1 364 ? -23.730 -12.019 38.795 1.00 75.19 364 VAL A N 1
ATOM 2953 C CA . VAL A 1 364 ? -24.579 -10.878 39.184 1.00 75.19 364 VAL A CA 1
ATOM 2954 C C . VAL A 1 364 ? -23.707 -9.795 39.820 1.00 75.19 364 VAL A C 1
ATOM 2956 O O . VAL A 1 364 ? -23.348 -9.857 40.998 1.00 75.19 364 VAL A O 1
ATOM 2959 N N . GLY A 1 365 ? -23.331 -8.795 39.020 1.00 75.75 365 GLY A N 1
ATOM 2960 C CA . GLY A 1 365 ? -22.270 -7.855 39.388 1.00 75.75 365 GLY A CA 1
ATOM 2961 C C . GLY A 1 365 ? -20.928 -8.585 39.453 1.00 75.75 365 GLY A C 1
ATOM 2962 O O . GLY A 1 365 ? -20.526 -9.211 38.483 1.00 75.75 365 GLY A O 1
ATOM 2963 N N . ASN A 1 366 ? -20.260 -8.554 40.608 1.00 72.12 366 ASN A N 1
ATOM 2964 C CA . ASN A 1 366 ? -18.945 -9.177 40.811 1.00 72.12 366 ASN A CA 1
ATOM 2965 C C . ASN A 1 366 ? -19.025 -10.433 41.706 1.00 72.12 366 ASN A C 1
ATOM 2967 O O . ASN A 1 366 ? -18.126 -10.674 42.512 1.00 72.12 366 ASN A O 1
ATOM 2971 N N . ARG A 1 367 ? -20.135 -11.184 41.657 1.00 74.94 367 ARG A N 1
ATOM 2972 C CA . ARG A 1 367 ? -20.316 -12.447 42.397 1.00 74.94 367 ARG A CA 1
ATOM 2973 C C . ARG A 1 367 ? -21.137 -13.445 41.590 1.00 74.94 367 ARG A C 1
ATOM 2975 O O . ARG A 1 367 ? -22.177 -13.077 41.043 1.00 74.94 367 ARG A O 1
ATOM 2982 N N . MET A 1 368 ? -20.712 -14.704 41.593 1.00 81.12 368 MET A N 1
ATOM 2983 C CA . MET A 1 368 ? -21.529 -15.810 41.104 1.00 81.12 368 MET A CA 1
ATOM 2984 C C . MET A 1 368 ? -22.683 -16.096 42.070 1.00 81.12 368 MET A C 1
ATOM 2986 O O . MET A 1 368 ? -22.525 -16.063 43.294 1.00 81.12 368 MET A O 1
ATOM 2990 N N . VAL A 1 369 ? -23.865 -16.359 41.515 1.00 81.06 369 VAL A N 1
ATOM 2991 C CA . VAL A 1 369 ? -25.088 -16.670 42.260 1.00 81.06 369 VAL A CA 1
ATOM 2992 C C . VAL A 1 369 ? -25.792 -17.840 41.580 1.00 81.06 369 VAL A C 1
ATOM 2994 O O . VAL A 1 369 ? -26.106 -17.782 40.391 1.00 81.06 369 VAL A O 1
ATOM 2997 N N . GLN A 1 370 ? -26.089 -18.896 42.342 1.00 79.62 370 GLN A N 1
ATOM 2998 C CA . GLN A 1 370 ? -26.952 -19.973 41.860 1.00 79.62 370 GLN A CA 1
ATOM 2999 C C . GLN A 1 370 ? -28.347 -19.407 41.568 1.00 79.62 370 GLN A C 1
ATOM 3001 O O . GLN A 1 370 ? -28.989 -18.848 42.468 1.00 79.62 370 GLN A O 1
ATOM 3006 N N . ARG A 1 371 ? -28.852 -19.578 40.342 1.00 67.56 371 ARG A N 1
ATOM 3007 C CA . ARG A 1 371 ? -30.263 -19.295 40.059 1.00 67.56 371 ARG A CA 1
ATOM 3008 C C . ARG A 1 371 ? -31.124 -20.200 40.941 1.00 67.56 371 ARG A C 1
ATOM 3010 O O . ARG A 1 371 ? -30.942 -21.415 40.980 1.00 67.56 371 ARG A O 1
ATOM 3017 N N . LYS A 1 372 ? -32.069 -19.611 41.676 1.00 52.97 372 LYS A N 1
ATOM 3018 C CA . LYS A 1 372 ? -33.098 -20.399 42.362 1.00 52.97 372 LYS A CA 1
ATOM 3019 C C . LYS A 1 372 ? -34.034 -20.950 41.296 1.00 52.97 372 LYS A C 1
ATOM 3021 O O . LYS A 1 372 ? -34.718 -20.170 40.643 1.00 52.97 372 LYS A O 1
ATOM 3026 N N . GLN A 1 373 ? -34.075 -22.271 41.147 1.00 44.69 373 GLN A N 1
ATOM 3027 C CA . GLN A 1 373 ? -35.158 -22.922 40.418 1.00 44.69 373 GLN A CA 1
ATOM 3028 C C . GLN A 1 373 ? -36.497 -22.573 41.083 1.00 44.69 373 GLN A C 1
ATOM 3030 O O . GLN A 1 373 ? -36.611 -22.609 42.315 1.00 44.69 373 GLN A O 1
ATOM 3035 N N . ASP A 1 374 ? -37.507 -22.257 40.273 1.00 43.91 374 ASP A N 1
ATOM 3036 C CA . ASP A 1 374 ? -38.882 -22.135 40.751 1.00 43.91 374 ASP A CA 1
ATOM 3037 C C . ASP A 1 374 ? -39.347 -23.467 41.365 1.00 43.91 374 ASP A C 1
ATOM 3039 O O . ASP A 1 374 ? -38.914 -24.556 40.980 1.00 43.91 374 ASP A O 1
ATOM 3043 N N . SER A 1 375 ? -40.149 -23.383 42.426 1.00 38.97 375 SER A N 1
ATOM 3044 C CA . SER A 1 375 ? -40.030 -24.324 43.544 1.00 38.97 375 SER A CA 1
ATOM 3045 C C . SER A 1 375 ? -40.584 -25.739 43.309 1.00 38.97 375 SER A C 1
ATOM 3047 O O . SER A 1 375 ? -41.742 -26.051 43.599 1.00 38.97 375 SER A O 1
ATOM 3049 N N . ALA A 1 376 ? -39.685 -26.666 42.971 1.00 36.34 376 ALA A N 1
ATOM 3050 C CA . ALA A 1 376 ? -39.826 -28.062 43.383 1.00 36.34 376 ALA A CA 1
ATOM 3051 C C . ALA A 1 376 ? -39.730 -28.185 44.925 1.00 36.34 376 ALA A C 1
ATOM 3053 O O . ALA A 1 376 ? -39.082 -27.383 45.601 1.00 36.34 376 ALA A O 1
ATOM 3054 N N . LYS A 1 377 ? -40.428 -29.168 45.509 1.00 30.81 377 LYS A N 1
ATOM 3055 C CA . LYS A 1 377 ? -40.664 -29.242 46.967 1.00 30.81 377 LYS A CA 1
ATOM 3056 C C . LYS A 1 377 ? -39.377 -29.541 47.766 1.00 30.81 377 LYS A C 1
ATOM 3058 O O . LYS A 1 377 ? -38.633 -30.442 47.382 1.00 30.81 377 LYS A O 1
ATOM 3063 N N . PRO A 1 378 ? -39.136 -28.870 48.910 1.00 33.41 378 PRO A N 1
ATOM 3064 C CA . PRO A 1 378 ? -37.910 -29.049 49.683 1.00 33.41 378 PRO A CA 1
ATOM 3065 C C . PRO A 1 378 ? -37.935 -30.324 50.540 1.00 33.41 378 PRO A C 1
ATOM 3067 O O . PRO A 1 378 ? -38.751 -30.441 51.453 1.00 33.41 378 PRO A O 1
ATOM 3070 N N . THR A 1 379 ? -36.972 -31.227 50.326 1.00 35.81 379 THR A N 1
ATOM 3071 C CA . THR A 1 379 ? -36.655 -32.306 51.283 1.00 35.81 379 THR A CA 1
ATOM 3072 C C . THR A 1 379 ? -35.210 -32.792 51.145 1.00 35.81 379 THR A C 1
ATOM 3074 O O . THR A 1 379 ? -34.948 -33.758 50.439 1.00 35.81 379 THR A O 1
ATOM 3077 N N . LEU A 1 380 ? -34.276 -32.154 51.860 1.00 34.47 380 LEU A N 1
ATOM 3078 C CA . LEU A 1 380 ? -33.439 -32.814 52.879 1.00 34.47 380 LEU A CA 1
ATOM 3079 C C . LEU A 1 380 ? -32.531 -31.807 53.605 1.00 34.47 380 LEU A C 1
ATOM 3081 O O . LEU A 1 380 ? -32.283 -30.703 53.133 1.00 34.47 380 LEU A O 1
ATOM 3085 N N . GLN A 1 381 ? -32.086 -32.186 54.804 1.00 36.97 381 GLN A N 1
ATOM 3086 C CA . GLN A 1 381 ? -31.312 -31.350 55.723 1.00 36.97 381 GLN A CA 1
ATOM 3087 C C . GLN A 1 381 ? -29.889 -31.902 55.846 1.00 36.97 381 GLN A C 1
ATOM 3089 O O . GLN A 1 381 ? -29.720 -33.052 56.245 1.00 36.97 381 GLN A O 1
ATOM 3094 N N . MET A 1 382 ? -28.870 -31.070 55.614 1.00 30.86 382 MET A N 1
ATOM 3095 C CA . MET A 1 382 ? -27.489 -31.371 56.008 1.00 30.86 382 MET A CA 1
ATOM 3096 C C . MET A 1 382 ? -26.987 -30.369 57.052 1.00 30.86 382 MET A C 1
ATOM 3098 O O . MET A 1 382 ? -27.333 -29.191 57.033 1.00 30.86 382 MET A O 1
ATOM 3102 N N . LYS A 1 383 ? -26.194 -30.873 58.003 1.00 39.62 383 LYS A N 1
ATOM 3103 C CA . LYS A 1 383 ? -25.584 -30.126 59.111 1.00 39.62 383 LYS A CA 1
ATOM 3104 C C . LYS A 1 383 ? -24.067 -30.262 58.985 1.00 39.62 383 LYS A C 1
ATOM 3106 O O . LYS A 1 383 ? -23.596 -31.393 58.924 1.00 39.62 383 LYS A O 1
ATOM 3111 N N . GLY A 1 384 ? -23.299 -29.171 59.022 1.00 36.41 384 GLY A N 1
ATOM 3112 C CA . GLY A 1 384 ? -21.835 -29.292 59.010 1.00 36.41 384 GLY A CA 1
ATOM 3113 C C . GLY A 1 384 ? -21.059 -27.980 58.893 1.00 36.41 384 GLY A C 1
ATOM 3114 O O . GLY A 1 384 ? -20.883 -27.470 57.800 1.00 36.41 384 GLY A O 1
ATOM 3115 N N . ARG A 1 385 ? -20.593 -27.486 60.046 1.00 42.12 385 ARG A N 1
ATOM 3116 C CA . ARG A 1 385 ? -19.462 -26.563 60.291 1.00 42.12 385 ARG A CA 1
ATOM 3117 C C . ARG A 1 385 ? -18.667 -26.047 59.070 1.00 42.12 385 ARG A C 1
ATOM 3119 O O . ARG A 1 385 ? -17.955 -26.812 58.429 1.00 42.12 385 ARG A O 1
ATOM 3126 N N . VAL A 1 386 ? -18.616 -24.721 58.937 1.00 35.16 386 VAL A N 1
ATOM 3127 C CA . VAL A 1 386 ? -17.469 -23.975 58.388 1.00 35.16 386 VAL A CA 1
ATOM 3128 C C . VAL A 1 386 ? -17.023 -22.998 59.482 1.00 35.16 386 VAL A C 1
ATOM 3130 O O . VAL A 1 386 ? -17.881 -22.408 60.140 1.00 35.16 386 VAL A O 1
ATOM 3133 N N . ASN A 1 387 ? -15.717 -22.866 59.727 1.00 38.62 387 ASN A N 1
ATOM 3134 C CA . ASN A 1 387 ? -15.191 -21.970 60.763 1.00 38.62 387 ASN A CA 1
ATOM 3135 C C . ASN A 1 387 ? -14.958 -20.557 60.208 1.00 38.62 387 ASN A C 1
ATOM 3137 O O . ASN A 1 387 ? -14.396 -20.402 59.126 1.00 38.62 387 ASN A O 1
ATOM 3141 N N . VAL A 1 388 ? -15.318 -19.544 60.998 1.00 45.62 388 VAL A N 1
ATOM 3142 C CA . VAL A 1 388 ? -14.813 -18.166 60.876 1.00 45.62 388 VAL A CA 1
ATOM 3143 C C . VAL A 1 388 ? -13.614 -18.022 61.829 1.00 45.62 388 VAL A C 1
ATOM 3145 O O . VAL A 1 388 ? -13.516 -18.781 62.796 1.00 45.62 388 VAL A O 1
ATOM 3148 N N . ASN A 1 389 ? -12.670 -17.124 61.531 1.00 46.69 389 ASN A N 1
ATOM 3149 C CA . ASN A 1 389 ? -11.445 -16.945 62.316 1.00 46.69 389 ASN A CA 1
ATOM 3150 C C . ASN A 1 389 ? -11.457 -15.624 63.101 1.00 46.69 389 ASN A C 1
ATOM 3152 O O . ASN A 1 389 ? -11.058 -14.586 62.574 1.00 46.69 389 ASN A O 1
ATOM 3156 N N . ASP A 1 390 ? -11.870 -15.695 64.364 1.00 50.06 390 ASP A N 1
ATOM 3157 C CA . ASP A 1 390 ? -12.066 -14.541 65.251 1.00 50.06 390 ASP A CA 1
ATOM 3158 C C . ASP A 1 390 ? -10.811 -14.263 66.120 1.00 50.06 390 ASP A C 1
ATOM 3160 O O . ASP A 1 390 ? -10.871 -14.247 67.352 1.00 50.06 390 ASP A O 1
ATOM 3164 N N . ASP A 1 391 ? -9.634 -14.117 65.493 1.00 62.38 391 ASP A N 1
ATOM 3165 C CA . ASP A 1 391 ? -8.354 -13.964 66.211 1.00 62.38 391 ASP A CA 1
ATOM 3166 C C . ASP A 1 391 ? -8.099 -12.519 66.691 1.00 62.38 391 ASP A C 1
ATOM 3168 O O . ASP A 1 391 ? -7.637 -11.647 65.949 1.00 62.38 391 ASP A O 1
ATOM 3172 N N . ALA A 1 392 ? -8.347 -12.294 67.984 1.00 57.84 392 ALA A N 1
ATOM 3173 C CA . ALA A 1 392 ? -8.148 -11.019 68.677 1.00 57.84 392 ALA A CA 1
ATOM 3174 C C . ALA A 1 392 ? -6.680 -10.534 68.761 1.00 57.84 392 ALA A C 1
ATOM 3176 O O . ALA A 1 392 ? -6.427 -9.425 69.241 1.00 57.84 392 ALA A O 1
ATOM 3177 N N . GLY A 1 393 ? -5.695 -11.329 68.325 1.00 67.19 393 GLY A N 1
ATOM 3178 C CA . GLY A 1 393 ? -4.309 -10.880 68.184 1.00 67.19 393 GLY A CA 1
ATOM 3179 C C . GLY A 1 393 ? -4.135 -9.841 67.073 1.00 67.19 393 GLY A C 1
ATOM 3180 O O . GLY A 1 393 ? -3.405 -8.867 67.258 1.00 67.19 393 GLY A O 1
ATOM 3181 N N . LEU A 1 394 ? -4.847 -10.011 65.953 1.00 54.41 394 LEU A N 1
ATOM 3182 C CA . LEU A 1 394 ? -4.686 -9.191 64.745 1.00 54.41 394 LEU A CA 1
ATOM 3183 C C . LEU A 1 394 ? -5.240 -7.768 64.906 1.00 54.41 394 LEU A C 1
ATOM 3185 O O . LEU A 1 394 ? -4.590 -6.806 64.499 1.00 54.41 394 LEU A O 1
ATOM 3189 N N . GLU A 1 395 ? -6.402 -7.608 65.547 1.00 65.94 395 GLU A N 1
ATOM 3190 C CA . GLU A 1 395 ? -6.980 -6.276 65.806 1.00 65.94 395 GLU A CA 1
ATOM 3191 C C . GLU A 1 395 ? -6.054 -5.428 66.694 1.00 65.94 395 GLU A C 1
ATOM 3193 O O . GLU A 1 395 ? -5.852 -4.236 66.463 1.00 65.94 395 GLU A O 1
ATOM 3198 N N . LYS A 1 396 ? -5.404 -6.072 67.668 1.00 60.31 396 LYS A N 1
ATOM 3199 C CA . LYS A 1 396 ? -4.537 -5.414 68.650 1.00 60.31 396 LYS A CA 1
ATOM 3200 C C . LYS A 1 396 ? -3.222 -4.890 68.063 1.00 60.31 396 LYS A C 1
ATOM 3202 O O . LYS A 1 396 ? -2.625 -3.975 68.630 1.00 60.31 396 LYS A O 1
ATOM 3207 N N . GLU A 1 397 ? -2.760 -5.447 66.944 1.00 58.81 397 GLU A N 1
ATOM 3208 C CA . GLU A 1 397 ? -1.586 -4.943 66.221 1.00 58.81 397 GLU A CA 1
ATOM 3209 C C . GLU A 1 397 ? -1.927 -3.706 65.368 1.00 58.81 397 GLU A C 1
ATOM 3211 O O . GLU A 1 397 ? -1.119 -2.775 65.272 1.00 58.81 397 GLU A O 1
ATOM 3216 N N . ALA A 1 398 ? -3.152 -3.632 64.832 1.00 55.69 398 ALA A N 1
ATOM 3217 C CA . ALA A 1 398 ? -3.627 -2.489 64.051 1.00 55.69 398 ALA A CA 1
ATOM 3218 C C . ALA A 1 398 ? -3.700 -1.190 64.882 1.00 55.69 398 ALA A C 1
ATOM 3220 O O . ALA A 1 398 ? -3.201 -0.152 64.437 1.00 55.69 398 ALA A O 1
ATOM 3221 N N . ASP A 1 399 ? -4.230 -1.246 66.109 1.00 62.03 399 ASP A N 1
ATOM 3222 C CA . ASP A 1 399 ? -4.315 -0.084 67.016 1.00 62.03 399 ASP A CA 1
ATOM 3223 C C . ASP A 1 399 ? -2.933 0.504 67.365 1.00 62.03 399 ASP A C 1
ATOM 3225 O O . ASP A 1 399 ? -2.735 1.726 67.400 1.00 62.03 399 ASP A O 1
ATOM 3229 N N . VAL A 1 400 ? -1.940 -0.365 67.588 1.00 64.62 400 VAL A N 1
ATOM 3230 C CA . VAL A 1 400 ? -0.560 0.035 67.921 1.00 64.62 400 VAL A CA 1
ATOM 3231 C C . VAL A 1 400 ? 0.120 0.724 66.733 1.00 64.62 400 VAL A C 1
ATOM 3233 O O . VAL A 1 400 ? 0.891 1.670 66.923 1.00 64.62 400 VAL A O 1
ATOM 3236 N N . MET A 1 401 ? -0.181 0.285 65.509 1.00 48.22 401 MET A N 1
ATOM 3237 C CA . MET A 1 401 ? 0.304 0.908 64.274 1.00 48.22 401 MET A CA 1
ATOM 3238 C C . MET A 1 401 ? -0.362 2.269 64.031 1.00 48.22 401 MET A C 1
ATOM 3240 O O . MET A 1 401 ? 0.336 3.243 63.746 1.00 48.22 401 MET A O 1
ATOM 3244 N N . GLY A 1 402 ? -1.685 2.369 64.214 1.00 49.34 402 GLY A N 1
ATOM 3245 C CA . GLY A 1 402 ? -2.428 3.626 64.067 1.00 49.34 402 GLY A CA 1
ATOM 3246 C C . GLY A 1 402 ? -1.964 4.714 65.039 1.00 49.34 402 GLY A C 1
ATOM 3247 O O . GLY A 1 402 ? -1.776 5.862 64.639 1.00 49.34 402 GLY A O 1
ATOM 3248 N N . THR A 1 403 ? -1.688 4.346 66.294 1.00 57.38 403 THR A N 1
ATOM 3249 C CA . THR A 1 403 ? -1.229 5.296 67.324 1.00 57.38 403 THR A CA 1
ATOM 3250 C C . THR A 1 403 ? 0.120 5.938 66.965 1.00 57.38 403 THR A C 1
ATOM 3252 O O . THR A 1 403 ? 0.283 7.147 67.110 1.00 57.38 403 THR A O 1
ATOM 3255 N N . LYS A 1 404 ? 1.079 5.169 66.425 1.00 43.56 404 LYS A N 1
ATOM 3256 C CA . LYS A 1 404 ? 2.423 5.676 66.068 1.00 43.56 404 LYS A CA 1
ATOM 3257 C C . LYS A 1 404 ? 2.450 6.622 64.862 1.00 43.56 404 LYS A C 1
ATOM 3259 O O . LYS A 1 404 ? 3.452 7.303 64.660 1.00 43.56 404 LYS A O 1
ATOM 3264 N N . ALA A 1 405 ? 1.392 6.664 64.054 1.00 44.91 405 ALA A N 1
ATOM 3265 C CA . ALA A 1 405 ? 1.338 7.514 62.865 1.00 44.91 405 ALA A CA 1
ATOM 3266 C C . ALA A 1 405 ? 1.110 9.007 63.183 1.00 44.91 405 ALA A C 1
ATOM 3268 O O . ALA A 1 405 ? 1.387 9.856 62.338 1.00 44.91 405 ALA A O 1
ATOM 3269 N N . LEU A 1 406 ? 0.611 9.334 64.382 1.00 44.53 406 LEU A N 1
ATOM 3270 C CA . LEU A 1 406 ? 0.163 10.686 64.742 1.00 44.53 406 LEU A CA 1
ATOM 3271 C C . LEU A 1 406 ? 1.287 11.626 65.222 1.00 44.53 406 LEU A C 1
ATOM 3273 O O . LEU A 1 406 ? 1.152 12.840 65.092 1.00 44.53 406 LEU A O 1
ATOM 3277 N N . ASP A 1 407 ? 2.404 11.094 65.728 1.00 36.50 407 ASP A N 1
ATOM 3278 C CA . ASP A 1 407 ? 3.438 11.881 66.430 1.00 36.50 407 ASP A CA 1
ATOM 3279 C C . ASP A 1 407 ? 4.485 12.567 65.518 1.00 36.50 407 ASP A C 1
ATOM 3281 O O . ASP A 1 407 ? 5.388 13.242 66.011 1.00 36.50 407 ASP A O 1
ATOM 3285 N N . LEU A 1 408 ? 4.413 12.406 64.188 1.00 38.91 408 LEU A N 1
ATOM 3286 C CA . LEU A 1 408 ? 5.514 12.761 63.267 1.00 38.91 408 LEU A CA 1
ATOM 3287 C C . LEU A 1 408 ? 5.288 14.006 62.381 1.00 38.91 408 LEU A C 1
ATOM 3289 O O . LEU A 1 408 ? 6.084 14.255 61.475 1.00 38.91 408 LEU A O 1
ATOM 3293 N N . SER A 1 409 ? 4.235 14.806 62.599 1.00 36.38 409 SER A N 1
ATOM 3294 C CA . SER A 1 409 ? 3.808 15.844 61.637 1.00 36.38 409 SER A CA 1
ATOM 3295 C C . SER A 1 409 ? 3.831 17.302 62.137 1.00 36.38 409 SER A C 1
ATOM 3297 O O . SER A 1 409 ? 2.803 17.983 62.101 1.00 36.38 409 SER A O 1
ATOM 3299 N N . THR A 1 410 ? 4.999 17.838 62.515 1.00 33.62 410 THR A N 1
ATOM 3300 C CA . THR A 1 410 ? 5.187 19.299 62.677 1.00 33.62 410 THR A CA 1
ATOM 3301 C C . THR A 1 410 ? 6.554 19.799 62.199 1.00 33.62 410 THR A C 1
ATOM 3303 O O . THR A 1 410 ? 7.530 19.655 62.925 1.00 33.62 410 THR A O 1
ATOM 3306 N N . ASP A 1 411 ? 6.604 20.489 61.049 1.00 31.00 411 ASP A N 1
ATOM 3307 C CA . ASP A 1 411 ? 7.201 21.839 60.989 1.00 31.00 411 ASP A CA 1
ATOM 3308 C C . ASP A 1 411 ? 6.759 22.645 59.740 1.00 31.00 411 ASP A C 1
ATOM 3310 O O . ASP A 1 411 ? 6.052 22.125 58.868 1.00 31.00 411 ASP A O 1
ATOM 3314 N N . LYS A 1 412 ? 7.092 23.945 59.685 1.00 32.00 412 LYS A N 1
ATOM 3315 C CA . LYS A 1 412 ? 6.497 24.956 58.775 1.00 32.00 412 LYS A CA 1
ATOM 3316 C C . LYS A 1 412 ? 7.442 25.517 57.675 1.00 32.00 412 LYS A C 1
ATOM 3318 O O . LYS A 1 412 ? 8.629 25.210 57.665 1.00 32.00 412 LYS A O 1
ATOM 3323 N N . PRO A 1 413 ? 6.912 26.253 56.663 1.00 47.03 413 PRO A N 1
ATOM 3324 C CA . PRO A 1 413 ? 7.526 26.339 55.328 1.00 47.03 413 PRO A CA 1
ATOM 3325 C C . PRO A 1 413 ? 8.277 27.648 55.013 1.00 47.03 413 PRO A C 1
ATOM 3327 O O . PRO A 1 413 ? 8.141 28.651 55.709 1.00 47.03 413 PRO A O 1
ATOM 3330 N N . ILE A 1 414 ? 8.953 27.661 53.856 1.00 24.88 414 ILE A N 1
ATOM 3331 C CA . ILE A 1 414 ? 9.458 28.862 53.165 1.00 24.88 414 ILE A CA 1
ATOM 3332 C C . ILE A 1 414 ? 8.770 28.991 51.788 1.00 24.88 414 ILE A C 1
ATOM 3334 O O . ILE A 1 414 ? 8.372 27.995 51.183 1.00 24.88 414 ILE A O 1
ATOM 3338 N N . GLN A 1 415 ? 8.577 30.229 51.326 1.00 27.83 415 GLN A N 1
ATOM 3339 C CA . GLN A 1 415 ? 7.848 30.605 50.104 1.00 27.83 415 GLN A CA 1
ATOM 3340 C C . GLN A 1 415 ? 8.795 30.869 48.916 1.00 27.83 415 GLN A C 1
ATOM 3342 O O . GLN A 1 415 ? 9.926 31.285 49.139 1.00 27.83 415 GLN A O 1
ATOM 3347 N N . MET A 1 416 ? 8.301 30.754 47.671 1.00 23.95 416 MET A N 1
ATOM 3348 C CA . MET A 1 416 ? 8.145 31.884 46.720 1.00 23.95 416 MET A CA 1
ATOM 3349 C C . MET A 1 416 ? 7.501 31.438 45.379 1.00 23.95 416 MET A C 1
ATOM 3351 O O . MET A 1 416 ? 7.251 30.256 45.157 1.00 23.95 416 MET A O 1
ATOM 3355 N N . MET A 1 417 ? 7.145 32.414 44.537 1.00 23.30 417 MET A N 1
ATOM 3356 C CA . MET A 1 417 ? 6.304 32.369 43.316 1.00 23.30 417 MET A CA 1
ATOM 3357 C C . MET A 1 417 ? 6.921 33.292 42.231 1.00 23.30 417 MET A C 1
ATOM 3359 O O . MET A 1 417 ? 7.855 34.019 42.580 1.00 23.30 417 MET A O 1
ATOM 3363 N N . PRO A 1 418 ? 6.368 33.431 40.997 1.00 43.31 418 PRO A N 1
ATOM 3364 C CA . PRO A 1 418 ? 5.396 32.617 40.237 1.00 43.31 418 PRO A CA 1
ATOM 3365 C C . PRO A 1 418 ? 6.118 32.075 38.954 1.00 43.31 418 PRO A C 1
ATOM 3367 O O . PRO A 1 418 ? 7.260 31.662 39.102 1.00 43.31 418 PRO A O 1
ATOM 3370 N N . ASN A 1 419 ? 5.645 31.982 37.693 1.00 30.84 419 ASN A N 1
ATOM 3371 C CA . ASN A 1 419 ? 4.353 32.142 36.990 1.00 30.84 419 ASN A CA 1
ATOM 3372 C C . ASN A 1 419 ? 4.370 31.312 35.675 1.00 30.84 419 ASN A C 1
ATOM 3374 O O . ASN A 1 419 ? 5.448 31.052 35.149 1.00 30.84 419 ASN A O 1
ATOM 3378 N N . TRP A 1 420 ? 3.204 30.988 35.099 1.00 28.48 420 TRP A N 1
ATOM 3379 C CA . TRP A 1 420 ? 3.038 30.550 33.692 1.00 28.48 420 TRP A CA 1
ATOM 3380 C C . TRP A 1 420 ? 1.599 30.721 33.133 1.00 28.48 420 TRP A C 1
ATOM 3382 O O . TRP A 1 420 ? 1.276 30.212 32.063 1.00 28.48 420 TRP A O 1
ATOM 3392 N N . ALA A 1 421 ? 0.708 31.437 33.829 1.00 27.31 421 ALA A N 1
ATOM 3393 C CA . ALA A 1 421 ? -0.751 31.274 33.708 1.00 27.31 421 ALA A CA 1
ATOM 3394 C C . ALA A 1 421 ? -1.459 31.852 32.449 1.00 27.31 421 ALA A C 1
ATOM 3396 O O . ALA A 1 421 ? -2.686 31.888 32.415 1.00 27.31 421 ALA A O 1
ATOM 3397 N N . ASN A 1 422 ? -0.739 32.291 31.409 1.00 34.81 422 ASN A N 1
ATOM 3398 C CA . ASN A 1 422 ? -1.307 33.104 30.315 1.00 34.81 422 ASN A CA 1
ATOM 3399 C C . ASN A 1 422 ? -1.680 32.349 29.016 1.00 34.81 422 ASN A C 1
ATOM 3401 O O . ASN A 1 422 ? -2.007 33.001 28.030 1.00 34.81 422 ASN A O 1
ATOM 3405 N N . TYR A 1 423 ? -1.646 31.010 28.982 1.00 31.25 423 TYR A N 1
ATOM 3406 C CA . TYR A 1 423 ? -1.815 30.233 27.733 1.00 31.25 423 TYR A CA 1
ATOM 3407 C C . TYR A 1 423 ? -3.035 29.288 27.672 1.00 31.25 423 TYR A C 1
ATOM 3409 O O . TYR A 1 423 ? -3.127 28.471 26.761 1.00 31.25 423 TYR A O 1
ATOM 3417 N N . LEU A 1 424 ? -3.977 29.373 28.625 1.00 30.70 424 LEU A N 1
ATOM 3418 C CA . LEU A 1 424 ? -5.047 28.366 28.794 1.00 30.70 424 LEU A CA 1
ATOM 3419 C C . LEU A 1 424 ? -6.477 28.925 28.971 1.00 30.70 424 LEU A C 1
ATOM 3421 O O . LEU A 1 424 ? -7.358 28.235 29.477 1.00 30.70 424 LEU A O 1
ATOM 3425 N N . LEU A 1 425 ? -6.735 30.161 28.529 1.00 30.62 425 LEU A N 1
ATOM 3426 C CA . LEU A 1 425 ? -8.035 30.841 28.672 1.00 30.62 425 LEU A CA 1
ATOM 3427 C C . LEU A 1 425 ? -8.639 31.267 27.316 1.00 30.62 425 LEU A C 1
ATOM 3429 O O . LEU A 1 425 ? -8.999 32.422 27.112 1.00 30.62 425 LEU A O 1
ATOM 3433 N N . GLY A 1 426 ? -8.734 30.317 26.376 1.00 30.44 426 GLY A N 1
ATOM 3434 C CA . GLY A 1 426 ? -9.244 30.555 25.013 1.00 30.44 426 GLY A CA 1
ATOM 3435 C C . GLY A 1 426 ? -10.509 29.785 24.596 1.00 30.44 426 GLY A C 1
ATOM 3436 O O . GLY A 1 426 ? -11.112 30.137 23.589 1.00 30.44 426 GLY A O 1
ATOM 3437 N N . THR A 1 427 ? -10.924 28.739 25.323 1.00 32.59 427 THR A N 1
ATOM 3438 C CA . THR A 1 427 ? -11.881 27.728 24.803 1.00 32.59 427 THR A CA 1
ATOM 3439 C C . THR A 1 427 ? -13.062 27.385 25.727 1.00 32.59 427 THR A C 1
ATOM 3441 O O . THR A 1 427 ? -13.827 26.471 25.434 1.00 32.59 427 THR A O 1
ATOM 3444 N N . ALA A 1 428 ? -13.278 28.132 26.814 1.00 28.36 428 ALA A N 1
ATOM 3445 C CA . ALA A 1 428 ? -14.308 27.845 27.827 1.00 28.36 428 ALA A CA 1
ATOM 3446 C C . ALA A 1 428 ? -15.591 28.711 27.704 1.00 28.36 428 ALA A C 1
ATOM 3448 O O . ALA A 1 428 ? -16.161 29.113 28.715 1.00 28.36 428 ALA A O 1
ATOM 3449 N N . GLY A 1 429 ? -16.024 29.054 26.480 1.00 30.08 429 GLY A N 1
ATOM 3450 C CA . GLY A 1 429 ? -16.990 30.150 26.252 1.00 30.08 429 GLY A CA 1
ATOM 3451 C C . GLY A 1 429 ? -18.388 29.819 25.698 1.00 30.08 429 GLY A C 1
ATOM 3452 O O . GLY A 1 429 ? -19.217 30.720 25.656 1.00 30.08 429 GLY A O 1
ATOM 3453 N N . ILE A 1 430 ? -18.674 28.592 25.237 1.00 30.08 430 ILE A N 1
ATOM 3454 C CA . ILE A 1 430 ? -19.802 28.354 24.295 1.00 30.08 430 ILE A CA 1
ATOM 3455 C C . ILE A 1 430 ? -21.006 27.576 24.881 1.00 30.08 430 ILE A C 1
ATOM 3457 O O . ILE A 1 430 ? -22.107 27.653 24.344 1.00 30.08 430 ILE A O 1
ATOM 3461 N N . VAL A 1 431 ? -20.869 26.887 26.020 1.00 29.45 431 VAL A N 1
ATOM 3462 C CA . VAL A 1 431 ? -21.920 25.971 26.538 1.00 29.45 431 VAL A CA 1
ATOM 3463 C C . VAL A 1 431 ? -23.058 26.687 27.308 1.00 29.45 431 VAL A C 1
ATOM 3465 O O . VAL A 1 431 ? -24.086 26.091 27.610 1.00 29.45 431 VAL A O 1
ATOM 3468 N N . ALA A 1 432 ? -22.931 27.986 27.603 1.00 27.97 432 ALA A N 1
ATOM 3469 C CA . ALA A 1 432 ? -23.819 28.696 28.538 1.00 27.97 432 ALA A CA 1
ATOM 3470 C C . ALA A 1 432 ? -25.147 29.245 27.955 1.00 27.97 432 ALA A C 1
ATOM 3472 O O . ALA A 1 432 ? -25.926 29.837 28.697 1.00 27.97 432 ALA A O 1
ATOM 3473 N N . ALA A 1 433 ? -25.423 29.082 26.654 1.00 26.70 433 ALA A N 1
ATOM 3474 C CA . ALA A 1 433 ? -26.521 29.789 25.969 1.00 26.70 433 ALA A CA 1
ATOM 3475 C C . ALA A 1 433 ? -27.798 28.958 25.689 1.00 26.70 433 ALA A C 1
ATOM 3477 O O . ALA A 1 433 ? -28.789 29.511 25.220 1.00 26.70 433 ALA A O 1
ATOM 3478 N N . GLY A 1 434 ? -27.799 27.645 25.951 1.00 27.92 434 GLY A N 1
ATOM 3479 C CA . GLY A 1 434 ? -28.864 26.731 25.494 1.00 27.92 434 GLY A CA 1
ATOM 3480 C C . GLY A 1 434 ? -30.038 26.475 26.453 1.00 27.92 434 GLY A C 1
ATOM 3481 O O . GLY A 1 434 ? -30.972 25.774 26.080 1.00 27.92 434 GLY A O 1
ATOM 3482 N N . ALA A 1 435 ? -30.008 26.993 27.685 1.00 27.56 435 ALA A N 1
ATOM 3483 C CA . ALA A 1 435 ? -30.857 26.507 28.787 1.00 27.56 435 ALA A CA 1
ATOM 3484 C C . ALA A 1 435 ? -32.027 27.436 29.194 1.00 27.56 435 ALA A C 1
ATOM 3486 O O . ALA A 1 435 ? -32.556 27.306 30.296 1.00 27.56 435 ALA A O 1
ATOM 3487 N N . ALA A 1 436 ? -32.420 28.392 28.343 1.00 28.17 436 ALA A N 1
ATOM 3488 C CA . ALA A 1 436 ? -33.307 29.504 28.721 1.00 28.17 436 ALA A CA 1
ATOM 3489 C C . ALA A 1 436 ? -34.648 29.580 27.953 1.00 28.17 436 ALA A C 1
ATOM 3491 O O . ALA A 1 436 ? -35.231 30.659 27.853 1.00 28.17 436 ALA A O 1
ATOM 3492 N N . ALA A 1 437 ? -35.157 28.464 27.414 1.00 29.34 437 ALA A N 1
ATOM 3493 C CA . ALA A 1 437 ? -36.469 28.433 26.754 1.00 29.34 437 ALA A CA 1
ATOM 3494 C C . ALA A 1 437 ? -37.153 27.049 26.784 1.00 29.34 437 ALA A C 1
ATOM 3496 O O . ALA A 1 437 ? -36.996 26.266 25.856 1.00 29.34 437 ALA A O 1
ATOM 3497 N N . ILE A 1 438 ? -37.946 26.780 27.830 1.00 30.28 438 ILE A N 1
ATOM 3498 C CA . ILE A 1 438 ? -39.212 26.008 27.816 1.00 30.28 438 ILE A CA 1
ATOM 3499 C C . ILE A 1 438 ? -39.888 26.205 29.187 1.00 30.28 438 ILE A C 1
ATOM 3501 O O . ILE A 1 438 ? -39.221 26.216 30.220 1.00 30.28 438 ILE A O 1
ATOM 3505 N N . GLY A 1 439 ? -41.203 26.444 29.192 1.00 26.81 439 GLY A N 1
ATOM 3506 C CA . GLY A 1 439 ? -41.963 26.804 30.396 1.00 26.81 439 GLY A CA 1
ATOM 3507 C C . GLY A 1 439 ? -42.406 25.612 31.254 1.00 26.81 439 GLY A C 1
ATOM 3508 O O . GLY A 1 439 ? -42.458 24.472 30.801 1.00 26.81 439 GLY A O 1
ATOM 3509 N N . THR A 1 440 ? -42.773 25.893 32.505 1.00 38.59 440 THR A N 1
ATOM 3510 C CA . THR A 1 440 ? -43.209 24.898 33.497 1.00 38.59 440 THR A CA 1
ATOM 3511 C C . THR A 1 440 ? -44.658 24.432 33.300 1.00 38.59 440 THR A C 1
ATOM 3513 O O . THR A 1 440 ? -45.579 25.232 33.468 1.00 38.59 440 THR A O 1
ATOM 3516 N N . ALA A 1 441 ? -44.875 23.131 33.082 1.00 24.97 441 ALA A N 1
ATOM 3517 C CA . ALA A 1 441 ? -46.157 22.447 33.316 1.00 24.97 441 ALA A CA 1
ATOM 3518 C C . ALA A 1 441 ? -45.929 20.934 33.575 1.00 24.97 441 ALA A C 1
ATOM 3520 O O . ALA A 1 441 ? -45.169 20.324 32.823 1.00 24.97 441 ALA A O 1
ATOM 3521 N N . PRO A 1 442 ? -46.543 20.304 34.602 1.00 49.66 442 PRO A N 1
ATOM 3522 C CA . PRO A 1 442 ? -46.292 18.896 34.936 1.00 49.66 442 PRO A CA 1
ATOM 3523 C C . PRO A 1 442 ? -47.460 17.956 34.574 1.00 49.66 442 PRO A C 1
ATOM 3525 O O . PRO A 1 442 ? -48.571 18.137 35.068 1.00 49.66 442 PRO A O 1
ATOM 3528 N N . ILE A 1 443 ? -47.205 16.890 33.801 1.00 28.08 443 ILE A N 1
ATOM 3529 C CA . ILE A 1 443 ? -48.137 15.754 33.628 1.00 28.08 443 ILE A CA 1
ATOM 3530 C C . ILE A 1 443 ? -47.364 14.424 33.635 1.00 28.08 443 ILE A C 1
ATOM 3532 O O . ILE A 1 443 ? -46.389 14.256 32.909 1.00 28.08 443 ILE A O 1
ATOM 3536 N N . TRP A 1 444 ? -47.834 13.465 34.438 1.00 36.16 444 TRP A N 1
ATOM 3537 C CA . TRP A 1 444 ? -47.422 12.056 34.401 1.00 36.16 444 TRP A CA 1
ATOM 3538 C C . TRP A 1 444 ? -48.221 11.292 33.330 1.00 36.16 444 TRP A C 1
ATOM 3540 O O . TRP A 1 444 ? -49.425 11.111 33.505 1.00 36.16 444 TRP A O 1
ATOM 3550 N N . ALA A 1 445 ? -47.572 10.790 32.272 1.00 28.44 445 ALA A N 1
ATOM 3551 C CA . ALA A 1 445 ? -48.132 9.763 31.380 1.00 28.44 445 ALA A CA 1
ATOM 3552 C C . ALA A 1 445 ? -47.055 9.104 30.488 1.00 28.44 445 ALA A C 1
ATOM 3554 O O . ALA A 1 445 ? -46.130 9.773 30.042 1.00 28.44 445 ALA A O 1
ATOM 3555 N N . GLY A 1 446 ? -47.239 7.823 30.135 1.00 28.95 446 GLY A N 1
ATOM 3556 C CA . GLY A 1 446 ? -46.750 7.293 28.849 1.00 28.95 446 GLY A CA 1
ATOM 3557 C C . GLY A 1 446 ? -45.320 6.733 28.754 1.00 28.95 446 GLY A C 1
ATOM 3558 O O . GLY A 1 446 ? -44.614 7.044 27.798 1.00 28.95 446 GLY A O 1
ATOM 3559 N N . LEU A 1 447 ? -44.915 5.814 29.641 1.00 30.89 447 LEU A N 1
ATOM 3560 C CA . LEU A 1 447 ? -43.611 5.114 29.553 1.00 30.89 447 LEU A CA 1
ATOM 3561 C C . LEU A 1 447 ? -43.408 4.273 28.261 1.00 30.89 447 LEU A C 1
ATOM 3563 O O . LEU A 1 447 ? -42.292 3.862 27.964 1.00 30.89 447 LEU A O 1
ATOM 3567 N N . GLY A 1 448 ? -44.454 4.065 27.451 1.00 27.89 448 GLY A N 1
ATOM 3568 C CA . GLY A 1 448 ? -44.371 3.378 26.153 1.00 27.89 448 GLY A CA 1
ATOM 3569 C C . GLY A 1 448 ? -43.741 4.190 25.008 1.00 27.89 448 GLY A C 1
ATOM 3570 O O . GLY A 1 448 ? -43.367 3.608 23.995 1.00 27.89 448 GLY A O 1
ATOM 3571 N N . GLY A 1 449 ? -43.585 5.514 25.143 1.00 27.80 449 GLY A N 1
ATOM 3572 C CA . GLY A 1 449 ? -42.997 6.347 24.079 1.00 27.80 449 GLY A CA 1
ATOM 3573 C C . GLY A 1 449 ? -41.472 6.226 23.939 1.00 27.80 449 GLY A C 1
ATOM 3574 O O . GLY A 1 449 ? -40.917 6.570 22.896 1.00 27.80 449 GLY A O 1
ATOM 3575 N N . ILE A 1 450 ? -40.785 5.736 24.977 1.00 31.25 450 ILE A N 1
ATOM 3576 C CA . ILE A 1 450 ? -39.326 5.873 25.116 1.00 31.25 450 ILE A CA 1
ATOM 3577 C C . ILE A 1 450 ? -38.547 4.975 24.144 1.00 31.25 450 ILE A C 1
ATOM 3579 O O . ILE A 1 450 ? -37.482 5.379 23.694 1.00 31.25 450 ILE A O 1
ATOM 3583 N N . VAL A 1 451 ? -39.064 3.806 23.750 1.00 34.12 451 VAL A N 1
ATOM 3584 C CA . VAL A 1 451 ? -38.340 2.896 22.834 1.00 34.12 451 VAL A CA 1
ATOM 3585 C C . VAL A 1 451 ? -38.362 3.411 21.390 1.00 34.12 451 VAL A C 1
ATOM 3587 O O . VAL A 1 451 ? -37.326 3.419 20.732 1.00 34.12 451 VAL A O 1
ATOM 3590 N N . ALA A 1 452 ? -39.505 3.924 20.920 1.00 29.61 452 ALA A N 1
ATOM 3591 C CA . ALA A 1 452 ? -39.614 4.552 19.600 1.00 29.61 452 ALA A CA 1
ATOM 3592 C C . ALA A 1 452 ? -38.847 5.885 19.531 1.00 29.61 452 ALA A C 1
ATOM 3594 O O . ALA A 1 452 ? -38.190 6.174 18.532 1.00 29.61 452 ALA A O 1
ATOM 3595 N N . LEU A 1 453 ? -38.865 6.671 20.616 1.00 29.89 453 LEU A N 1
ATOM 3596 C CA . LEU A 1 453 ? -37.968 7.818 20.759 1.00 29.89 453 LEU A CA 1
ATOM 3597 C C . LEU A 1 453 ? -36.500 7.388 20.837 1.00 29.89 453 LEU A C 1
ATOM 3599 O O . LEU A 1 453 ? -35.660 8.115 20.335 1.00 29.89 453 LEU A O 1
ATOM 3603 N N . GLY A 1 454 ? -36.177 6.230 21.413 1.00 34.38 454 GLY A N 1
ATOM 3604 C CA . GLY A 1 454 ? -34.814 5.715 21.548 1.00 34.38 454 GLY A CA 1
ATOM 3605 C C . GLY A 1 454 ? -34.197 5.274 20.222 1.00 34.38 454 GLY A C 1
ATOM 3606 O O . GLY A 1 454 ? -33.058 5.633 19.938 1.00 34.38 454 GLY A O 1
ATOM 3607 N N . THR A 1 455 ? -34.941 4.566 19.369 1.00 37.62 455 THR A N 1
ATOM 3608 C CA . THR A 1 455 ? -34.465 4.192 18.024 1.00 37.62 455 THR A CA 1
ATOM 3609 C C . THR A 1 455 ? -34.416 5.393 17.083 1.00 37.62 455 THR A C 1
ATOM 3611 O O . THR A 1 455 ? -33.424 5.563 16.373 1.00 37.62 455 THR A O 1
ATOM 3614 N N . ALA A 1 456 ? -35.410 6.288 17.135 1.00 31.48 456 ALA A N 1
ATOM 3615 C CA . ALA A 1 456 ? -35.358 7.559 16.413 1.00 31.48 456 ALA A CA 1
ATOM 3616 C C . ALA A 1 456 ? -34.197 8.445 16.901 1.00 31.48 456 ALA A C 1
ATOM 3618 O O . ALA A 1 456 ? -33.465 8.992 16.081 1.00 31.48 456 ALA A O 1
ATOM 3619 N N . ALA A 1 457 ? -33.969 8.547 18.214 1.00 34.25 457 ALA A N 1
ATOM 3620 C CA . ALA A 1 457 ? -32.862 9.308 18.788 1.00 34.25 457 ALA A CA 1
ATOM 3621 C C . ALA A 1 457 ? -31.504 8.676 18.481 1.00 34.25 457 ALA A C 1
ATOM 3623 O O . ALA A 1 457 ? -30.583 9.429 18.200 1.00 34.25 457 ALA A O 1
ATOM 3624 N N . LYS A 1 458 ? -31.365 7.341 18.451 1.00 36.31 458 LYS A N 1
ATOM 3625 C CA . LYS A 1 458 ? -30.139 6.680 17.971 1.00 36.31 458 LYS A CA 1
ATOM 3626 C C . LYS A 1 458 ? -29.886 7.036 16.503 1.00 36.31 458 LYS A C 1
ATOM 3628 O O . LYS A 1 458 ? -28.813 7.528 16.182 1.00 36.31 458 LYS A O 1
ATOM 3633 N N . GLY A 1 459 ? -30.901 6.941 15.640 1.00 38.94 459 GLY A N 1
ATOM 3634 C CA . GLY A 1 459 ? -30.803 7.376 14.240 1.00 38.94 459 GLY A CA 1
ATOM 3635 C C . GLY A 1 459 ? -30.452 8.863 14.067 1.00 38.94 459 GLY A C 1
ATOM 3636 O O . GLY A 1 459 ? -29.656 9.202 13.195 1.00 38.94 459 GLY A O 1
ATOM 3637 N N . ILE A 1 460 ? -30.994 9.748 14.909 1.00 41.53 460 ILE A N 1
ATOM 3638 C CA . ILE A 1 460 ? -30.715 11.198 14.912 1.00 41.53 460 ILE A CA 1
ATOM 3639 C C . ILE A 1 460 ? -29.345 11.521 15.536 1.00 41.53 460 ILE A C 1
ATOM 3641 O O . ILE A 1 460 ? -28.713 12.500 15.146 1.00 41.53 460 ILE A O 1
ATOM 3645 N N . TYR A 1 461 ? -28.866 10.708 16.479 1.00 42.84 461 TYR A N 1
ATOM 3646 C CA . TYR A 1 461 ? -27.569 10.852 17.139 1.00 42.84 461 TYR A CA 1
ATOM 3647 C C . TYR A 1 461 ? -26.434 10.343 16.248 1.00 42.84 461 TYR A C 1
ATOM 3649 O O . TYR A 1 461 ? -25.481 11.080 16.008 1.00 42.84 461 TYR A O 1
ATOM 3657 N N . ASP A 1 462 ? -26.568 9.148 15.674 1.00 45.06 462 ASP A N 1
ATOM 3658 C CA . ASP A 1 462 ? -25.575 8.539 14.781 1.00 45.06 462 ASP A CA 1
ATOM 3659 C C . ASP A 1 462 ? -25.446 9.320 13.457 1.00 45.06 462 ASP A C 1
ATOM 3661 O O . ASP A 1 462 ? -24.348 9.439 12.911 1.00 45.06 462 ASP A O 1
ATOM 3665 N N . ASN A 1 463 ? -26.540 9.936 12.982 1.00 50.56 463 ASN A N 1
ATOM 3666 C CA . ASN A 1 463 ? -26.536 10.889 11.862 1.00 50.56 463 ASN A CA 1
ATOM 3667 C C . ASN A 1 463 ? -26.461 12.362 12.311 1.00 50.56 463 ASN A C 1
ATOM 3669 O O . ASN A 1 463 ? -26.691 13.266 11.503 1.00 50.56 463 ASN A O 1
ATOM 3673 N N . SER A 1 464 ? -26.139 12.643 13.579 1.00 61.47 464 SER A N 1
ATOM 3674 C CA . SER A 1 464 ? -25.947 14.026 14.023 1.00 61.47 464 SER A CA 1
ATOM 3675 C C . SER A 1 464 ? -24.745 14.647 13.297 1.00 61.47 464 SER A C 1
ATOM 3677 O O . SER A 1 464 ? -23.761 13.949 13.027 1.00 61.47 464 SER A O 1
ATOM 3679 N N . PRO A 1 465 ? -24.744 15.966 13.021 1.00 63.78 465 PRO A N 1
ATOM 3680 C CA . PRO A 1 465 ? -23.598 16.629 12.394 1.00 63.78 465 PRO A CA 1
ATOM 3681 C C . PRO A 1 465 ? -22.279 16.448 13.162 1.00 63.78 465 PRO A C 1
ATOM 3683 O O . PRO A 1 465 ? -21.205 16.563 12.575 1.00 63.78 465 PRO A O 1
ATOM 3686 N N . GLU A 1 466 ? -22.349 16.153 14.463 1.00 56.69 466 GLU A N 1
ATOM 3687 C CA . GLU A 1 466 ? -21.197 15.847 15.308 1.00 56.69 466 GLU A CA 1
ATOM 3688 C C . GLU A 1 466 ? -20.712 14.400 15.135 1.00 56.69 466 GLU A C 1
ATOM 3690 O O . GLU A 1 466 ? -19.534 14.206 14.841 1.00 56.69 466 GLU A O 1
ATOM 3695 N N . GLN A 1 467 ? -21.585 13.386 15.196 1.00 62.00 467 GLN A N 1
ATOM 3696 C CA . GLN A 1 467 ? -21.163 11.995 14.959 1.00 62.00 467 GLN A CA 1
ATOM 3697 C C . GLN A 1 467 ? -20.728 11.750 13.509 1.00 62.00 467 GLN A C 1
ATOM 3699 O O . GLN A 1 467 ? -19.736 11.056 13.278 1.00 62.00 467 GLN A O 1
ATOM 3704 N N . VAL A 1 468 ? -21.361 12.396 12.523 1.00 69.12 468 VAL A N 1
ATOM 3705 C CA . VAL A 1 468 ? -20.897 12.366 11.123 1.00 69.12 468 VAL A CA 1
ATOM 3706 C C . VAL A 1 468 ? -19.501 12.992 10.990 1.00 69.12 468 VAL A C 1
ATOM 3708 O O . VAL A 1 468 ? -18.646 12.439 10.293 1.00 69.12 468 VAL A O 1
ATOM 3711 N N . ARG A 1 469 ? -19.217 14.092 11.706 1.00 67.19 469 ARG A N 1
ATOM 3712 C CA . ARG A 1 469 ? -17.865 14.679 11.786 1.00 67.19 469 ARG A CA 1
ATOM 3713 C C . ARG A 1 469 ? -16.865 13.739 12.458 1.00 67.19 469 ARG A C 1
ATOM 3715 O O . ARG A 1 469 ? -15.774 13.567 11.923 1.00 67.19 469 ARG A O 1
ATOM 3722 N N . ILE A 1 470 ? -17.224 13.105 13.574 1.00 61.50 470 ILE A N 1
ATOM 3723 C CA . ILE A 1 470 ? -16.366 12.141 14.285 1.00 61.50 470 ILE A CA 1
ATOM 3724 C C . ILE A 1 470 ? -16.064 10.928 13.392 1.00 61.50 470 ILE A C 1
ATOM 3726 O O . ILE A 1 470 ? -14.909 10.514 13.298 1.00 61.50 470 ILE A O 1
ATOM 3730 N N . LYS A 1 471 ? -17.060 10.395 12.673 1.00 71.25 471 LYS A N 1
ATOM 3731 C CA . LYS A 1 471 ? -16.887 9.284 11.724 1.00 71.25 471 LYS A CA 1
ATOM 3732 C C . LYS A 1 471 ? -15.980 9.675 10.552 1.00 71.25 471 LYS A C 1
ATOM 3734 O O . LYS A 1 471 ? -15.030 8.947 10.271 1.00 71.25 471 LYS A O 1
ATOM 3739 N N . LYS A 1 472 ? -16.194 10.847 9.931 1.00 74.44 472 LYS A N 1
ATOM 3740 C CA . LYS A 1 472 ? -15.281 11.381 8.898 1.00 74.44 472 LYS A CA 1
ATOM 3741 C C . LYS A 1 472 ? -13.861 11.609 9.434 1.00 74.44 472 LYS A C 1
ATOM 3743 O O . LYS A 1 472 ? -12.906 11.336 8.715 1.00 74.44 472 LYS A O 1
ATOM 3748 N N . ALA A 1 473 ? -13.700 12.083 10.670 1.00 62.81 473 ALA A N 1
ATOM 3749 C CA . ALA A 1 473 ? -12.386 12.303 11.275 1.00 62.81 473 ALA A CA 1
ATOM 3750 C C . ALA A 1 473 ? -11.639 10.984 11.539 1.00 62.81 473 ALA A C 1
ATOM 3752 O O . ALA A 1 473 ? -10.462 10.882 11.203 1.00 62.81 473 ALA A O 1
ATOM 3753 N N . LYS A 1 474 ? -12.324 9.958 12.066 1.00 69.69 474 LYS A N 1
ATOM 3754 C CA . LYS A 1 474 ? -11.753 8.613 12.262 1.00 69.69 474 LYS A CA 1
ATOM 3755 C C . LYS A 1 474 ? -11.297 7.984 10.943 1.00 69.69 474 LYS A C 1
ATOM 3757 O O . LYS A 1 474 ? -10.159 7.532 10.858 1.00 69.69 474 LYS A O 1
ATOM 3762 N N . GLU A 1 475 ? -12.140 8.006 9.907 1.00 78.31 475 GLU A N 1
ATOM 3763 C CA . GLU A 1 475 ? -11.769 7.457 8.593 1.00 78.31 475 GLU A CA 1
ATOM 3764 C C . GLU A 1 475 ? -10.645 8.270 7.931 1.00 78.31 475 GLU A C 1
ATOM 3766 O O . GLU A 1 475 ? -9.737 7.679 7.350 1.00 78.31 475 GLU A O 1
ATOM 3771 N N . LYS A 1 476 ? -10.614 9.604 8.100 1.00 81.31 476 LYS A N 1
ATOM 3772 C CA . LYS A 1 476 ? -9.477 10.421 7.644 1.00 81.31 476 LYS A CA 1
ATOM 3773 C C . LYS A 1 476 ? -8.172 9.997 8.324 1.00 81.31 476 LYS A C 1
ATOM 3775 O O . LYS A 1 476 ? -7.189 9.798 7.627 1.00 81.31 476 LYS A O 1
ATOM 3780 N N . ILE A 1 477 ? -8.159 9.815 9.648 1.00 72.69 477 ILE A N 1
ATOM 3781 C CA . ILE A 1 477 ? -6.965 9.361 10.387 1.00 72.69 477 ILE A CA 1
ATOM 3782 C C . ILE A 1 477 ? -6.521 7.974 9.894 1.00 72.69 477 ILE A C 1
ATOM 3784 O O . ILE A 1 477 ? -5.339 7.764 9.634 1.00 72.69 477 ILE A O 1
ATOM 3788 N N . LYS A 1 478 ? -7.465 7.045 9.692 1.00 76.19 478 LYS A N 1
ATOM 3789 C CA . LYS A 1 478 ? -7.189 5.701 9.159 1.00 76.19 478 LYS A CA 1
ATOM 3790 C C . LYS A 1 478 ? -6.575 5.754 7.754 1.00 76.19 478 LYS A C 1
ATOM 3792 O O . LYS A 1 478 ? -5.589 5.066 7.498 1.00 76.19 478 LYS A O 1
ATOM 3797 N N . LEU A 1 479 ? -7.110 6.596 6.868 1.00 80.69 479 LEU A N 1
ATOM 3798 C CA . LEU A 1 479 ? -6.552 6.846 5.535 1.00 80.69 479 LEU A CA 1
ATOM 3799 C C . LEU A 1 479 ? -5.167 7.506 5.608 1.00 80.69 479 LEU A C 1
ATOM 3801 O O . LEU A 1 479 ? -4.244 7.023 4.958 1.00 80.69 479 LEU A O 1
ATOM 3805 N N . ASP A 1 480 ? -4.999 8.558 6.414 1.00 81.94 480 ASP A N 1
ATOM 3806 C CA . ASP A 1 480 ? -3.732 9.281 6.581 1.00 81.94 480 ASP A CA 1
ATOM 3807 C C . ASP A 1 480 ? -2.603 8.338 7.049 1.00 81.94 480 ASP A C 1
ATOM 3809 O O . ASP A 1 480 ? -1.490 8.392 6.519 1.00 81.94 480 ASP A O 1
ATOM 3813 N N . THR A 1 481 ? -2.888 7.433 7.995 1.00 76.94 481 THR A N 1
ATOM 3814 C CA . THR A 1 481 ? -1.948 6.390 8.443 1.00 76.94 481 THR A CA 1
ATOM 3815 C C . THR A 1 481 ? -1.636 5.395 7.324 1.00 76.94 481 THR A C 1
ATOM 3817 O O . THR A 1 481 ? -0.467 5.116 7.066 1.00 76.94 481 THR A O 1
ATOM 3820 N N . GLN A 1 482 ? -2.647 4.896 6.604 1.00 82.81 482 GLN A N 1
ATOM 3821 C CA . GLN A 1 482 ? -2.439 3.935 5.513 1.00 82.81 482 GLN A CA 1
ATOM 3822 C C . GLN A 1 482 ? -1.628 4.531 4.347 1.00 82.81 482 GLN A C 1
ATOM 3824 O O . GLN A 1 482 ? -0.740 3.861 3.817 1.00 82.81 482 GLN A O 1
ATOM 3829 N N . PHE A 1 483 ? -1.859 5.796 3.978 1.00 92.25 483 PHE A N 1
ATOM 3830 C CA . PHE A 1 483 ? -1.030 6.497 2.990 1.00 92.25 483 PHE A CA 1
ATOM 3831 C C . PHE A 1 483 ? 0.406 6.698 3.475 1.00 92.25 483 PHE A C 1
ATOM 3833 O O . PHE A 1 483 ? 1.335 6.498 2.689 1.00 92.25 483 PHE A O 1
ATOM 3840 N N . LYS A 1 484 ? 0.599 7.047 4.755 1.00 89.06 484 LYS A N 1
ATOM 3841 C CA . LYS A 1 484 ? 1.931 7.172 5.358 1.00 89.06 484 LYS A CA 1
ATOM 3842 C C . LYS A 1 484 ? 2.712 5.860 5.239 1.00 89.06 484 LYS A C 1
ATOM 3844 O O . LYS A 1 484 ? 3.817 5.881 4.706 1.00 89.06 484 LYS A O 1
ATOM 3849 N N . THR A 1 485 ? 2.129 4.727 5.637 1.00 85.31 485 THR A N 1
ATOM 3850 C CA . THR A 1 485 ? 2.793 3.415 5.540 1.00 85.31 485 THR A CA 1
ATOM 3851 C C . THR A 1 485 ? 3.142 3.043 4.095 1.00 85.31 485 THR A C 1
ATOM 3853 O O . THR A 1 485 ? 4.246 2.562 3.847 1.00 85.31 485 THR A O 1
ATOM 3856 N N . LEU A 1 486 ? 2.257 3.300 3.122 1.00 88.50 486 LEU A N 1
ATOM 3857 C CA . LEU A 1 486 ? 2.570 3.057 1.705 1.00 88.50 486 LEU A CA 1
ATOM 3858 C C . LEU A 1 486 ? 3.694 3.962 1.179 1.00 88.50 486 LEU A C 1
ATOM 3860 O O . LEU A 1 486 ? 4.497 3.511 0.368 1.00 88.50 486 LEU A O 1
ATOM 3864 N N . HIS A 1 487 ? 3.773 5.217 1.626 1.00 91.12 487 HIS A N 1
ATOM 3865 C CA . HIS A 1 487 ? 4.857 6.128 1.250 1.00 91.12 487 HIS A CA 1
ATOM 3866 C C . HIS A 1 487 ? 6.198 5.736 1.890 1.00 91.12 487 HIS A C 1
ATOM 3868 O O . HIS A 1 487 ? 7.226 5.769 1.222 1.00 91.12 487 HIS A O 1
ATOM 3874 N N . GLU A 1 488 ? 6.198 5.302 3.152 1.00 88.00 488 GLU A N 1
ATOM 3875 C CA . GLU A 1 488 ? 7.406 4.801 3.824 1.00 88.00 488 GLU A CA 1
ATOM 3876 C C . GLU A 1 488 ? 7.938 3.521 3.150 1.00 88.00 488 GLU A C 1
ATOM 3878 O O . GLU A 1 488 ? 9.149 3.367 3.002 1.00 88.00 488 GLU A O 1
ATOM 3883 N N . GLN A 1 489 ? 7.051 2.643 2.662 1.00 89.75 489 GLN A N 1
ATOM 3884 C CA . GLN A 1 489 ? 7.421 1.480 1.840 1.00 89.75 489 GLN A CA 1
ATOM 3885 C C . GLN A 1 489 ? 7.931 1.883 0.443 1.00 89.75 489 GLN A C 1
ATOM 3887 O O . GLN A 1 489 ? 8.913 1.320 -0.039 1.00 89.75 489 GLN A O 1
ATOM 3892 N N . GLU A 1 490 ? 7.303 2.875 -0.196 1.00 93.62 490 GLU A N 1
ATOM 3893 C CA . GLU A 1 490 ? 7.718 3.416 -1.498 1.00 93.62 490 GLU A CA 1
ATOM 3894 C C . GLU A 1 490 ? 9.141 3.990 -1.438 1.00 93.62 490 GLU A C 1
ATOM 3896 O O . GLU A 1 490 ? 9.990 3.593 -2.231 1.00 93.62 490 GLU A O 1
ATOM 3901 N N . GLU A 1 491 ? 9.445 4.854 -0.464 1.00 92.44 491 GLU A N 1
ATOM 3902 C CA . GLU A 1 491 ? 10.782 5.451 -0.323 1.00 92.44 491 GLU A CA 1
ATOM 3903 C C . GLU A 1 491 ? 11.875 4.429 0.006 1.00 92.44 491 GLU A C 1
ATOM 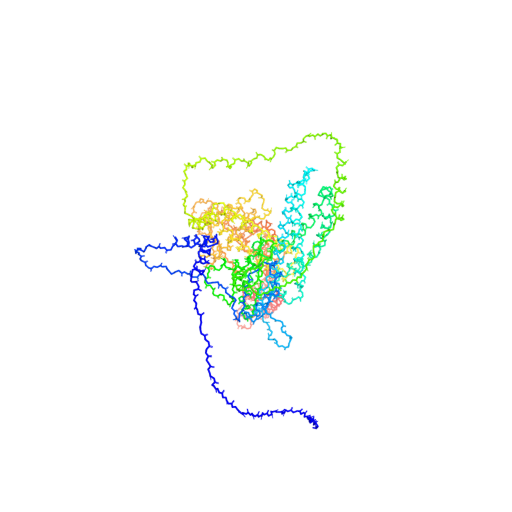3905 O O . GLU A 1 491 ? 13.010 4.578 -0.453 1.00 92.44 491 GLU A O 1
ATOM 3910 N N . GLN A 1 492 ? 11.550 3.371 0.756 1.00 91.69 492 GLN A N 1
ATOM 3911 C CA . GLN A 1 492 ? 12.487 2.275 1.023 1.00 91.69 492 GLN A CA 1
ATOM 3912 C C . GLN A 1 492 ? 12.839 1.513 -0.261 1.00 91.69 492 GLN A C 1
ATOM 3914 O O . GLN A 1 492 ? 14.020 1.316 -0.549 1.00 91.69 492 GLN A O 1
ATOM 3919 N N . LEU A 1 493 ? 11.840 1.130 -1.062 1.00 91.69 493 LEU A N 1
ATOM 3920 C CA . LEU A 1 493 ? 12.062 0.413 -2.323 1.00 91.69 493 LEU A CA 1
ATOM 3921 C C . LEU A 1 493 ? 12.737 1.298 -3.383 1.00 91.69 493 LEU A C 1
ATOM 3923 O O . LEU A 1 493 ? 13.648 0.834 -4.069 1.00 91.69 493 LEU A O 1
ATOM 3927 N N . LEU A 1 494 ? 12.379 2.584 -3.469 1.00 90.69 494 LEU A N 1
ATOM 3928 C CA . LEU A 1 494 ? 13.097 3.549 -4.309 1.00 90.69 494 LEU A CA 1
ATOM 3929 C C . LEU A 1 494 ? 14.541 3.754 -3.829 1.00 90.69 494 LEU A C 1
ATOM 3931 O O . LEU A 1 494 ? 15.444 3.850 -4.654 1.00 90.69 494 LEU A O 1
ATOM 3935 N N . GLY A 1 495 ? 14.793 3.757 -2.515 1.00 89.62 495 GLY A N 1
ATOM 3936 C CA . GLY A 1 495 ? 16.142 3.733 -1.936 1.00 89.62 495 GLY A CA 1
ATOM 3937 C C . GLY A 1 495 ? 16.963 2.550 -2.444 1.00 89.62 495 GLY A C 1
ATOM 3938 O O . GLY A 1 495 ? 18.022 2.746 -3.038 1.00 89.62 495 GLY A O 1
ATOM 3939 N N . VAL A 1 496 ? 16.422 1.337 -2.308 1.00 89.56 496 VAL A N 1
ATOM 3940 C CA . VAL A 1 496 ? 17.048 0.103 -2.806 1.00 89.56 496 VAL A CA 1
ATOM 3941 C C . VAL A 1 496 ? 17.311 0.171 -4.315 1.00 89.56 496 VAL A C 1
ATOM 3943 O O . VAL A 1 496 ? 18.400 -0.191 -4.754 1.00 89.56 496 VAL A O 1
ATOM 3946 N N . LEU A 1 497 ? 16.367 0.666 -5.121 1.00 86.81 497 LEU A N 1
ATOM 3947 C CA . LEU A 1 497 ? 16.525 0.749 -6.579 1.00 86.81 497 LEU A CA 1
ATOM 3948 C C . LEU A 1 497 ? 17.566 1.798 -7.025 1.00 86.81 497 LEU A C 1
ATOM 3950 O O . LEU A 1 497 ? 18.234 1.601 -8.047 1.00 86.81 497 LEU A O 1
ATOM 3954 N N . ARG A 1 498 ? 17.721 2.890 -6.258 1.00 84.75 498 ARG A N 1
ATOM 3955 C CA . ARG A 1 498 ? 18.757 3.923 -6.455 1.00 84.75 498 ARG A CA 1
ATOM 3956 C C . ARG A 1 498 ? 20.164 3.387 -6.160 1.00 84.75 498 ARG A C 1
ATOM 3958 O O . ARG A 1 498 ? 21.096 3.734 -6.879 1.00 84.75 498 ARG A O 1
ATOM 3965 N N . GLU A 1 499 ? 20.315 2.541 -5.140 1.00 84.62 499 GLU A N 1
ATOM 3966 C CA . GLU A 1 499 ? 21.604 1.941 -4.751 1.00 84.62 499 GLU A CA 1
ATOM 3967 C C . GLU A 1 499 ? 21.962 0.665 -5.536 1.00 84.62 499 GLU A C 1
ATOM 3969 O O . GLU A 1 499 ? 23.132 0.284 -5.605 1.00 84.62 499 GLU A O 1
ATOM 3974 N N . MET A 1 500 ? 20.980 -0.014 -6.139 1.00 83.31 500 MET A N 1
ATOM 3975 C CA . MET A 1 500 ? 21.214 -1.269 -6.855 1.00 83.31 500 MET A CA 1
ATOM 3976 C C . MET A 1 500 ? 22.043 -1.057 -8.142 1.00 83.31 500 MET A C 1
ATOM 3978 O O . MET A 1 500 ? 21.759 -0.127 -8.903 1.00 83.31 500 MET A O 1
ATOM 3982 N N . PRO A 1 501 ? 23.013 -1.942 -8.455 1.00 81.75 501 PRO A N 1
ATOM 3983 C CA . PRO A 1 501 ? 23.751 -1.912 -9.719 1.00 81.75 501 PRO A CA 1
ATOM 3984 C C . PRO A 1 501 ? 22.874 -2.074 -10.976 1.00 81.75 501 PRO A C 1
ATOM 3986 O O . PRO A 1 501 ? 21.754 -2.592 -10.929 1.00 81.75 501 PRO A O 1
ATOM 3989 N N . ALA A 1 502 ? 23.395 -1.624 -12.120 1.00 73.12 502 ALA A N 1
ATOM 3990 C CA . ALA A 1 502 ? 22.687 -1.610 -13.406 1.00 73.12 502 ALA A CA 1
ATOM 3991 C C . ALA A 1 502 ? 22.539 -3.003 -14.053 1.00 73.12 502 ALA A C 1
ATOM 3993 O O . ALA A 1 502 ? 21.600 -3.235 -14.809 1.00 73.12 502 ALA A O 1
ATOM 3994 N N . ASP A 1 503 ? 23.458 -3.921 -13.750 1.00 77.06 503 ASP A N 1
ATOM 3995 C CA . ASP A 1 503 ? 23.533 -5.295 -14.264 1.00 77.06 503 ASP A CA 1
ATOM 3996 C C . ASP A 1 503 ? 22.577 -6.274 -13.560 1.00 77.06 503 ASP A C 1
ATOM 3998 O O . ASP A 1 503 ? 22.287 -7.344 -14.090 1.00 77.06 503 ASP A O 1
ATOM 4002 N N . GLN A 1 504 ? 22.042 -5.907 -12.393 1.00 81.31 504 GLN A N 1
ATOM 4003 C CA . GLN A 1 504 ? 21.181 -6.751 -11.553 1.00 81.31 504 GLN A CA 1
ATOM 4004 C C . GLN A 1 504 ? 19.718 -6.792 -12.049 1.00 81.31 504 GLN A C 1
ATOM 4006 O O . GLN A 1 504 ? 18.786 -6.674 -11.258 1.00 81.31 504 GLN A O 1
ATOM 4011 N N . ILE A 1 505 ? 19.512 -6.916 -13.365 1.00 76.75 505 ILE A N 1
ATOM 4012 C CA . ILE A 1 505 ? 18.240 -6.650 -14.067 1.00 76.75 505 ILE A CA 1
ATOM 4013 C C . ILE A 1 505 ? 17.049 -7.417 -13.464 1.00 76.75 505 ILE A C 1
ATOM 4015 O O . ILE A 1 505 ? 16.013 -6.810 -13.204 1.00 76.75 505 ILE A O 1
ATOM 4019 N N . GLU A 1 506 ? 17.196 -8.716 -13.187 1.00 80.25 506 GLU A N 1
ATOM 4020 C CA . GLU A 1 506 ? 16.127 -9.537 -12.589 1.00 80.25 506 GLU A CA 1
ATOM 4021 C C . GLU A 1 506 ? 15.689 -8.981 -11.224 1.00 80.25 506 GLU A C 1
ATOM 4023 O O . GLU A 1 506 ? 14.506 -8.743 -10.988 1.00 80.25 506 GLU A O 1
ATOM 4028 N N . ARG A 1 507 ? 16.658 -8.657 -10.361 1.00 81.81 507 ARG A N 1
ATOM 4029 C CA . ARG A 1 507 ? 16.424 -8.124 -9.013 1.00 81.81 507 ARG A CA 1
ATOM 4030 C C . ARG A 1 507 ? 15.921 -6.674 -9.011 1.00 81.81 507 ARG A C 1
ATOM 4032 O O . ARG A 1 507 ? 15.217 -6.277 -8.083 1.00 81.81 507 ARG A O 1
ATOM 4039 N N . ARG A 1 508 ? 16.233 -5.883 -10.047 1.00 86.00 508 ARG A N 1
ATOM 4040 C CA . ARG A 1 508 ? 15.574 -4.582 -10.279 1.00 86.00 508 ARG A CA 1
ATOM 4041 C C . ARG A 1 508 ? 14.088 -4.805 -10.560 1.00 86.00 508 ARG A C 1
ATOM 4043 O O . ARG A 1 508 ? 13.258 -4.203 -9.887 1.00 86.00 508 ARG A O 1
ATOM 4050 N N . SER A 1 509 ? 13.759 -5.739 -11.456 1.00 83.62 509 SER A N 1
ATOM 4051 C CA . SER A 1 509 ? 12.370 -6.066 -11.803 1.00 83.62 509 SER A CA 1
ATOM 4052 C C . SER A 1 509 ? 11.555 -6.582 -10.607 1.00 83.62 509 SER A C 1
ATOM 4054 O O . SER A 1 509 ? 10.390 -6.218 -10.472 1.00 83.62 509 SER A O 1
ATOM 4056 N N . GLU A 1 510 ? 12.149 -7.358 -9.694 1.00 87.44 510 GLU A N 1
ATOM 4057 C CA . GLU A 1 510 ? 11.496 -7.754 -8.430 1.00 87.44 510 GLU A CA 1
ATOM 4058 C C . GLU A 1 510 ? 11.080 -6.538 -7.578 1.00 87.44 510 GLU A C 1
ATOM 4060 O O . GLU A 1 510 ? 9.952 -6.473 -7.088 1.00 87.44 510 GLU A O 1
ATOM 4065 N N . VAL A 1 511 ? 11.971 -5.550 -7.421 1.00 89.38 511 VAL A N 1
ATOM 4066 C CA . VAL A 1 511 ? 11.701 -4.315 -6.658 1.00 89.38 511 VAL A CA 1
ATOM 4067 C C . VAL A 1 511 ? 10.657 -3.440 -7.357 1.00 89.38 511 VAL A C 1
ATOM 4069 O O . VAL A 1 511 ? 9.791 -2.862 -6.699 1.00 89.38 511 VAL A O 1
ATOM 4072 N N . GLU A 1 512 ? 10.694 -3.379 -8.685 1.00 88.62 512 GLU A N 1
ATOM 4073 C CA . GLU A 1 512 ? 9.726 -2.650 -9.512 1.00 88.62 512 GLU A CA 1
ATOM 4074 C C . GLU A 1 512 ? 8.318 -3.261 -9.406 1.00 88.62 512 GLU A C 1
ATOM 4076 O O . GLU A 1 512 ? 7.345 -2.532 -9.215 1.00 88.62 512 GLU A O 1
ATOM 4081 N N . GLN A 1 513 ? 8.201 -4.593 -9.377 1.00 87.75 513 GLN A N 1
ATOM 4082 C CA . GLN A 1 513 ? 6.928 -5.286 -9.139 1.00 87.75 513 GLN A CA 1
ATOM 4083 C C . GLN A 1 513 ? 6.342 -5.018 -7.740 1.00 87.75 513 GLN A C 1
ATOM 4085 O O . GLN A 1 513 ? 5.119 -4.980 -7.588 1.00 87.75 513 GLN A O 1
ATOM 4090 N N . GLU A 1 514 ? 7.167 -4.820 -6.705 1.00 89.31 514 GLU A N 1
ATOM 4091 C CA . GLU A 1 514 ? 6.679 -4.400 -5.380 1.00 89.31 514 GLU A CA 1
ATOM 4092 C C . GLU A 1 514 ? 6.247 -2.924 -5.355 1.00 89.31 514 GLU A C 1
ATOM 4094 O O . GLU A 1 514 ? 5.229 -2.589 -4.741 1.00 89.31 514 GLU A O 1
ATOM 4099 N N . LEU A 1 515 ? 6.942 -2.044 -6.080 1.00 91.06 515 LEU A N 1
ATOM 4100 C CA . LEU A 1 515 ? 6.529 -0.647 -6.260 1.00 91.06 515 LEU A CA 1
ATOM 4101 C C . LEU A 1 515 ? 5.184 -0.538 -7.010 1.00 91.06 515 LEU A C 1
ATOM 4103 O O . LEU A 1 515 ? 4.324 0.256 -6.615 1.00 91.06 515 LEU A O 1
ATOM 4107 N N . ASP A 1 516 ? 4.933 -1.389 -8.007 1.00 86.88 516 ASP A N 1
ATOM 4108 C CA . ASP A 1 516 ? 3.627 -1.465 -8.676 1.00 86.88 516 ASP A CA 1
ATOM 4109 C C . ASP A 1 516 ? 2.520 -2.005 -7.755 1.00 86.88 516 ASP A C 1
ATOM 4111 O O . ASP A 1 516 ? 1.398 -1.485 -7.756 1.00 86.88 516 ASP A O 1
ATOM 4115 N N . LYS A 1 517 ? 2.819 -2.970 -6.873 1.00 88.44 517 LYS A N 1
ATOM 4116 C CA . LYS A 1 517 ? 1.874 -3.411 -5.825 1.00 88.44 517 LYS A CA 1
ATOM 4117 C C . LYS A 1 517 ? 1.533 -2.276 -4.851 1.00 88.44 517 LYS A C 1
ATOM 4119 O O . LYS A 1 517 ? 0.386 -2.187 -4.406 1.00 88.44 517 LYS A O 1
ATOM 4124 N N . ILE A 1 518 ? 2.471 -1.374 -4.544 1.00 90.75 518 ILE A N 1
ATOM 4125 C CA . ILE A 1 518 ? 2.192 -0.152 -3.766 1.00 90.75 518 ILE A CA 1
ATOM 4126 C C . ILE A 1 518 ? 1.282 0.805 -4.549 1.00 90.75 518 ILE A C 1
ATOM 4128 O O . ILE A 1 518 ? 0.316 1.316 -3.977 1.00 90.75 518 ILE A O 1
ATOM 4132 N N . ASN A 1 519 ? 1.509 1.002 -5.851 1.00 88.38 519 ASN A N 1
ATOM 4133 C CA . ASN A 1 519 ? 0.623 1.808 -6.702 1.00 88.38 519 ASN A CA 1
ATOM 4134 C C . ASN A 1 519 ? -0.808 1.242 -6.762 1.00 88.38 519 ASN A C 1
ATOM 4136 O O . ASN A 1 519 ? -1.774 1.999 -6.649 1.00 88.38 519 ASN A O 1
ATOM 4140 N N . ILE A 1 520 ? -0.969 -0.083 -6.847 1.00 87.38 520 ILE A N 1
ATOM 4141 C CA . ILE A 1 520 ? -2.281 -0.752 -6.787 1.00 87.38 520 ILE A CA 1
ATOM 4142 C C . ILE A 1 520 ? -2.973 -0.494 -5.438 1.00 87.38 520 ILE A C 1
ATOM 4144 O O . ILE A 1 520 ? -4.146 -0.112 -5.412 1.00 87.38 520 ILE A O 1
ATOM 4148 N N . LYS A 1 521 ? -2.256 -0.613 -4.311 1.00 90.88 521 LYS A N 1
ATOM 4149 C CA . LYS A 1 521 ? -2.801 -0.276 -2.979 1.00 90.88 521 LYS A CA 1
ATOM 4150 C C . LYS A 1 521 ? -3.188 1.208 -2.879 1.00 90.88 521 LYS A C 1
ATOM 4152 O O . LYS A 1 521 ? -4.250 1.523 -2.343 1.00 90.88 521 LYS A O 1
ATOM 4157 N N . ARG A 1 522 ? -2.383 2.119 -3.443 1.00 93.69 522 ARG A N 1
ATOM 4158 C CA . ARG A 1 522 ? -2.652 3.571 -3.465 1.00 93.69 522 ARG A CA 1
ATOM 4159 C C . ARG A 1 522 ? -3.960 3.904 -4.186 1.00 93.69 522 ARG A C 1
ATOM 4161 O O . ARG A 1 522 ? -4.732 4.702 -3.659 1.00 93.69 522 ARG A O 1
ATOM 4168 N N . ARG A 1 523 ? -4.250 3.255 -5.322 1.00 93.25 523 ARG A N 1
ATOM 4169 C CA . ARG A 1 523 ? -5.516 3.418 -6.071 1.00 93.25 523 ARG A CA 1
ATOM 4170 C C . ARG A 1 523 ? -6.740 3.147 -5.179 1.00 93.25 523 ARG A C 1
ATOM 4172 O O . ARG A 1 523 ? -7.677 3.940 -5.181 1.00 93.25 523 ARG A O 1
ATOM 4179 N N . SER A 1 524 ? -6.698 2.101 -4.349 1.00 92.81 524 SER A N 1
ATOM 4180 C CA . SER A 1 524 ? -7.769 1.770 -3.387 1.00 92.81 524 SER A CA 1
ATOM 4181 C C . SER A 1 524 ? -7.936 2.816 -2.270 1.00 92.81 524 SER A C 1
ATOM 4183 O O . SER A 1 524 ? -9.058 3.179 -1.912 1.00 92.81 524 SER A O 1
ATOM 4185 N N . LEU A 1 525 ? -6.836 3.371 -1.745 1.00 94.00 525 LEU A N 1
ATOM 4186 C CA . LEU A 1 525 ? -6.925 4.459 -0.761 1.00 94.00 525 LEU A CA 1
ATOM 4187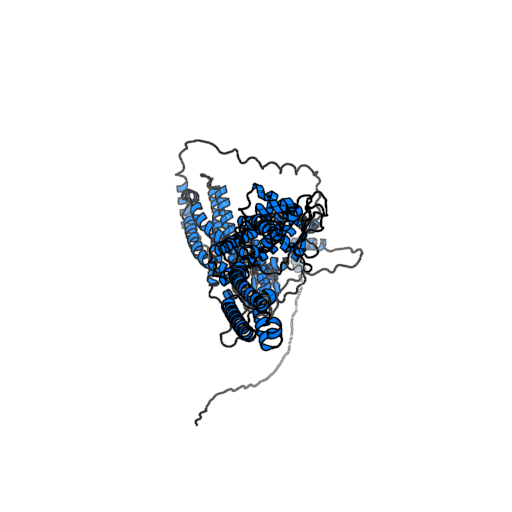 C C . LEU A 1 525 ? -7.486 5.750 -1.381 1.00 94.00 525 LEU A C 1
ATOM 4189 O O . LEU A 1 525 ? -8.310 6.411 -0.756 1.00 94.00 525 LEU A O 1
ATOM 4193 N N . ILE A 1 526 ? -7.094 6.085 -2.615 1.00 96.44 526 ILE A N 1
ATOM 4194 C CA . ILE A 1 526 ? -7.597 7.264 -3.342 1.00 96.44 526 ILE A CA 1
ATOM 4195 C C . ILE A 1 526 ? -9.099 7.149 -3.635 1.00 96.44 526 ILE A C 1
ATOM 4197 O O . ILE A 1 526 ? -9.824 8.127 -3.454 1.00 96.44 526 ILE A O 1
ATOM 4201 N N . ASP A 1 527 ? -9.591 5.960 -3.994 1.00 95.06 527 ASP A N 1
ATOM 4202 C CA . ASP A 1 527 ? -11.027 5.686 -4.139 1.00 95.06 527 ASP A CA 1
ATOM 4203 C C . ASP A 1 527 ? -11.803 5.988 -2.843 1.00 95.06 527 ASP A C 1
ATOM 4205 O O . ASP A 1 527 ? -12.805 6.708 -2.869 1.00 95.06 527 ASP A O 1
ATOM 4209 N N . ARG A 1 528 ? -11.297 5.528 -1.688 1.00 93.38 528 ARG A N 1
ATOM 4210 C CA . ARG A 1 528 ? -11.876 5.831 -0.365 1.00 93.38 528 ARG A CA 1
ATOM 4211 C C . ARG A 1 528 ? -11.788 7.316 -0.001 1.00 93.38 528 ARG A C 1
ATOM 4213 O O . ARG A 1 528 ? -12.780 7.868 0.470 1.00 93.38 528 ARG A O 1
ATOM 4220 N N . THR A 1 529 ? -10.666 7.988 -0.267 1.00 94.00 529 THR A N 1
ATOM 4221 C CA . THR A 1 529 ? -10.516 9.445 -0.071 1.00 94.00 529 THR A CA 1
ATOM 4222 C C . THR A 1 529 ? -11.563 10.233 -0.857 1.00 94.00 529 THR A C 1
ATOM 4224 O O . THR A 1 529 ? -12.195 11.130 -0.299 1.00 94.00 529 THR A O 1
ATOM 4227 N N . ILE A 1 530 ? -11.785 9.880 -2.128 1.00 92.50 530 ILE A N 1
ATOM 4228 C CA . ILE A 1 530 ? -12.771 10.541 -2.994 1.00 92.50 530 ILE A CA 1
ATOM 4229 C C . ILE A 1 530 ? -14.198 10.236 -2.518 1.00 92.50 530 ILE A C 1
ATOM 4231 O O . ILE A 1 530 ? -14.984 11.162 -2.327 1.00 92.50 530 ILE A O 1
ATOM 4235 N N . LYS A 1 531 ? -14.538 8.961 -2.280 1.00 91.00 531 LYS A N 1
ATOM 4236 C CA . LYS A 1 531 ? -15.889 8.535 -1.862 1.00 91.00 531 LYS A CA 1
ATOM 4237 C C . LYS A 1 531 ? -16.296 9.061 -0.486 1.00 91.00 531 LYS A C 1
ATOM 4239 O O . LYS A 1 531 ? -17.464 9.379 -0.282 1.00 91.00 531 LYS A O 1
ATOM 4244 N N . GLY A 1 532 ? -15.352 9.169 0.446 1.00 87.50 532 GLY A N 1
ATOM 4245 C CA . GLY A 1 532 ? -15.587 9.753 1.766 1.00 87.50 532 GLY A CA 1
ATOM 4246 C C . GLY A 1 532 ? -15.566 11.285 1.789 1.00 87.50 532 GLY A C 1
ATOM 4247 O O . GLY A 1 532 ? -15.910 11.870 2.817 1.00 87.50 532 GLY A O 1
ATOM 4248 N N . ASP A 1 533 ? -15.196 11.944 0.680 1.00 89.25 533 ASP A N 1
ATOM 4249 C CA . ASP A 1 533 ? -14.956 13.393 0.604 1.00 89.25 533 ASP A CA 1
ATOM 4250 C C . ASP A 1 533 ? -14.004 13.828 1.740 1.00 89.25 533 ASP A C 1
ATOM 4252 O O . ASP A 1 533 ? -14.368 14.526 2.692 1.00 89.25 533 ASP A O 1
ATOM 4256 N N . HIS A 1 534 ? -12.784 13.287 1.671 1.00 90.31 534 HIS A N 1
ATOM 4257 C CA . HIS A 1 534 ? -11.658 13.581 2.555 1.00 90.31 534 HIS A CA 1
ATOM 4258 C C . HIS A 1 534 ? -10.604 14.424 1.822 1.00 90.31 534 HIS A C 1
ATOM 4260 O O . HIS A 1 534 ? -10.472 14.360 0.600 1.00 90.31 534 HIS A O 1
ATOM 4266 N N . GLU A 1 535 ? -9.806 15.189 2.572 1.00 90.88 535 GLU A N 1
ATOM 4267 C CA . GLU A 1 535 ? -8.618 15.848 2.018 1.00 90.88 535 GLU A CA 1
ATOM 4268 C C . GLU A 1 535 ? -7.637 14.815 1.444 1.00 90.88 535 GLU A C 1
ATOM 4270 O O . GLU A 1 535 ? -7.439 13.749 2.032 1.00 90.88 535 GLU A O 1
ATOM 4275 N N . LEU A 1 536 ? -6.945 15.169 0.358 1.00 95.88 536 LEU A N 1
ATOM 4276 C CA . LEU A 1 536 ? -5.804 14.388 -0.107 1.00 95.88 536 LEU A CA 1
ATOM 4277 C C . LEU A 1 536 ? -4.684 14.407 0.951 1.00 95.88 536 LEU A C 1
ATOM 4279 O O . LEU A 1 536 ? -4.259 15.475 1.417 1.00 95.88 536 LEU A O 1
ATOM 4283 N N . TRP A 1 537 ? -4.196 13.215 1.300 1.00 96.44 537 TRP A N 1
ATOM 4284 C CA . TRP A 1 537 ? -2.970 13.039 2.070 1.00 96.44 537 TRP A CA 1
ATOM 4285 C C . TRP A 1 537 ? -1.749 13.377 1.212 1.00 96.44 537 TRP A C 1
ATOM 4287 O O . TRP A 1 537 ? -1.670 12.997 0.045 1.00 96.44 537 TRP A O 1
ATOM 4297 N N . LEU A 1 538 ? -0.778 14.068 1.805 1.00 96.31 538 LEU A N 1
ATOM 4298 C CA . LEU A 1 538 ? 0.457 14.481 1.144 1.00 96.31 538 LEU A CA 1
ATOM 4299 C C . LEU A 1 538 ? 1.654 14.139 2.044 1.00 96.31 538 LEU A C 1
ATOM 4301 O O . LEU A 1 538 ? 1.567 14.365 3.258 1.00 96.31 538 LEU A O 1
ATOM 4305 N N . PRO A 1 539 ? 2.777 13.658 1.488 1.00 94.31 539 PRO A N 1
ATOM 4306 C CA . PRO A 1 539 ? 3.951 13.303 2.278 1.00 94.31 539 PRO A CA 1
ATOM 4307 C C . PRO A 1 539 ? 4.615 14.533 2.926 1.00 94.31 539 PRO A C 1
ATOM 4309 O O . PRO A 1 539 ? 4.334 15.669 2.525 1.00 94.31 539 PRO A O 1
ATOM 4312 N N . PRO A 1 540 ? 5.512 14.345 3.915 1.00 89.38 540 PRO A N 1
ATOM 4313 C CA . PRO A 1 540 ? 6.253 15.442 4.551 1.00 89.38 540 PRO A CA 1
ATOM 4314 C C . PRO A 1 540 ? 7.164 16.235 3.598 1.00 89.38 540 PRO A C 1
ATOM 4316 O O . PRO A 1 540 ? 7.535 17.362 3.910 1.00 89.38 540 PRO A O 1
ATOM 4319 N N . SER A 1 541 ? 7.508 15.679 2.431 1.00 88.25 541 SER A N 1
ATOM 4320 C CA . SER A 1 541 ? 8.267 16.367 1.378 1.00 88.25 541 SER A CA 1
ATOM 4321 C C . SER A 1 541 ? 7.490 17.513 0.708 1.00 88.25 541 SER A C 1
ATOM 4323 O O . SER A 1 541 ? 8.104 18.441 0.177 1.00 88.25 541 SER A O 1
ATOM 4325 N N . VAL A 1 542 ? 6.151 17.514 0.769 1.00 94.00 542 VAL A N 1
ATOM 4326 C CA . VAL A 1 542 ? 5.332 18.638 0.283 1.00 94.00 542 VAL A CA 1
ATOM 4327 C C . VAL A 1 542 ? 5.281 19.733 1.350 1.00 94.00 542 VAL A C 1
ATOM 4329 O O . VAL A 1 542 ? 4.524 19.626 2.319 1.00 94.00 542 VAL A O 1
ATOM 4332 N N . GLN A 1 543 ? 6.080 20.787 1.135 1.00 90.69 543 GLN A N 1
ATOM 4333 C CA . GLN A 1 543 ? 6.187 21.975 1.996 1.00 90.69 543 GLN A CA 1
ATOM 4334 C C . GLN A 1 543 ? 4.813 22.558 2.349 1.00 90.69 543 GLN A C 1
ATOM 4336 O O . GLN A 1 543 ? 3.982 22.720 1.460 1.00 90.69 543 GLN A O 1
ATOM 4341 N N . ASP A 1 544 ? 4.602 22.958 3.607 1.00 86.81 544 ASP A N 1
ATOM 4342 C CA . ASP A 1 544 ? 3.284 23.366 4.128 1.00 86.81 544 ASP A CA 1
ATOM 4343 C C . ASP A 1 544 ? 2.553 24.404 3.268 1.00 86.81 544 ASP A C 1
ATOM 4345 O O . ASP A 1 544 ? 1.381 24.225 2.946 1.00 86.81 544 ASP A O 1
ATOM 4349 N N . LYS A 1 545 ? 3.277 25.426 2.797 1.00 90.75 545 LYS A N 1
ATOM 4350 C CA . LYS A 1 545 ? 2.761 26.493 1.919 1.00 90.75 545 LYS A CA 1
ATOM 4351 C C . LYS A 1 545 ? 2.171 25.989 0.580 1.00 90.75 545 LYS A C 1
ATOM 4353 O O . LYS A 1 545 ? 1.388 26.697 -0.042 1.00 90.75 545 LYS A O 1
ATOM 4358 N N . ASP A 1 546 ? 2.587 24.806 0.118 1.00 93.31 546 ASP A N 1
ATOM 4359 C CA . ASP A 1 546 ? 2.183 24.197 -1.155 1.00 93.31 546 ASP A CA 1
ATOM 4360 C C . ASP A 1 546 ? 1.041 23.179 -0.965 1.00 93.31 546 ASP A C 1
ATOM 4362 O O . ASP A 1 546 ? 0.424 22.768 -1.951 1.00 93.31 546 ASP A O 1
ATOM 4366 N N . ARG A 1 547 ? 0.768 22.734 0.274 1.00 95.25 547 ARG A N 1
ATOM 4367 C CA . ARG A 1 547 ? -0.144 21.608 0.559 1.00 95.25 547 ARG A CA 1
ATOM 4368 C C . ARG A 1 547 ? -1.576 21.916 0.146 1.00 95.25 547 ARG A C 1
ATOM 4370 O O . ARG A 1 547 ? -2.220 21.072 -0.473 1.00 95.25 547 ARG A O 1
ATOM 4377 N N . ASP A 1 548 ? -2.051 23.122 0.430 1.00 95.19 548 ASP A N 1
ATOM 4378 C CA . ASP A 1 548 ? -3.418 23.519 0.090 1.00 95.19 548 ASP A CA 1
ATOM 4379 C C . ASP A 1 548 ? -3.570 23.728 -1.424 1.00 95.19 548 ASP A C 1
ATOM 4381 O O . ASP A 1 548 ? -4.483 23.166 -2.019 1.00 95.19 548 ASP A O 1
ATOM 4385 N N . THR A 1 549 ? -2.584 24.341 -2.092 1.00 95.19 549 THR A N 1
ATOM 4386 C CA . THR A 1 549 ? -2.502 24.393 -3.567 1.00 95.19 549 THR A CA 1
ATOM 4387 C C . THR A 1 549 ? -2.568 22.997 -4.203 1.00 95.19 549 THR A C 1
ATOM 4389 O O . THR A 1 549 ? -3.266 22.799 -5.197 1.00 95.19 549 THR A O 1
ATOM 4392 N N . ALA A 1 550 ? -1.873 22.005 -3.634 1.00 97.38 550 ALA A N 1
ATOM 4393 C CA . ALA A 1 550 ? -1.904 20.620 -4.109 1.00 97.38 550 ALA A CA 1
ATOM 4394 C C . ALA A 1 550 ? -3.297 19.976 -3.951 1.00 97.38 550 ALA A C 1
ATOM 4396 O O . ALA A 1 550 ? -3.766 19.268 -4.847 1.00 97.38 550 ALA A O 1
ATOM 4397 N N . ARG A 1 551 ? -3.967 20.240 -2.823 1.00 97.19 551 ARG A N 1
ATOM 4398 C CA . ARG A 1 551 ? -5.312 19.736 -2.498 1.00 97.19 551 ARG A CA 1
ATOM 4399 C C . ARG A 1 551 ? -6.397 20.383 -3.346 1.00 97.19 551 ARG A C 1
ATOM 4401 O O . ARG A 1 551 ? -7.247 19.664 -3.861 1.00 97.19 551 ARG A O 1
ATOM 4408 N N . ASP A 1 552 ? -6.353 21.698 -3.530 1.00 96.25 552 ASP A N 1
ATOM 4409 C CA . ASP A 1 552 ? -7.306 22.444 -4.356 1.00 96.25 552 ASP A CA 1
ATOM 4410 C C . ASP A 1 552 ? -7.198 22.036 -5.826 1.00 96.25 552 ASP A C 1
ATOM 4412 O O . ASP A 1 552 ? -8.212 21.803 -6.489 1.00 96.25 552 ASP A O 1
ATOM 4416 N N . LEU A 1 553 ? -5.971 21.853 -6.323 1.00 97.38 553 LEU A N 1
ATOM 4417 C CA . LEU A 1 553 ? -5.712 21.362 -7.674 1.00 97.38 553 LEU A CA 1
ATOM 4418 C C . LEU A 1 553 ? -6.246 19.934 -7.868 1.00 97.38 553 LEU A C 1
ATOM 4420 O O . LEU A 1 553 ? -6.979 19.679 -8.825 1.00 97.38 553 LEU A O 1
ATOM 4424 N N . PHE A 1 554 ? -5.975 19.024 -6.926 1.00 98.12 554 PHE A N 1
ATOM 4425 C CA . PHE A 1 554 ? -6.541 17.671 -6.942 1.00 98.12 554 PHE A CA 1
ATOM 4426 C C . PHE A 1 554 ? -8.078 17.670 -6.830 1.00 98.12 554 PHE A C 1
ATOM 4428 O O . PHE A 1 554 ? -8.753 16.941 -7.556 1.00 98.12 554 PHE A O 1
ATOM 4435 N N . SER A 1 555 ? -8.655 18.506 -5.963 1.00 96.44 555 SER A N 1
ATOM 4436 C CA . SER A 1 555 ? -10.107 18.669 -5.780 1.00 96.44 555 SER A CA 1
ATOM 4437 C C . SER A 1 555 ? -10.776 19.168 -7.067 1.00 96.44 555 SER A C 1
ATOM 4439 O O . SER A 1 555 ? -11.770 18.595 -7.511 1.00 96.44 555 SER A O 1
ATOM 4441 N N . SER A 1 556 ? -10.184 20.169 -7.724 1.00 96.25 556 SER A N 1
ATOM 4442 C CA . SER A 1 556 ? -10.652 20.710 -9.003 1.00 96.25 556 SER A CA 1
ATOM 4443 C C . SER A 1 556 ? -10.620 19.662 -10.121 1.00 96.25 556 SER A C 1
ATOM 4445 O O . SER A 1 556 ? -11.629 19.451 -10.799 1.00 96.25 556 SER A O 1
ATOM 4447 N N . ILE A 1 557 ? -9.501 18.947 -10.287 1.00 97.06 557 ILE A N 1
ATOM 4448 C CA . ILE A 1 557 ? -9.349 17.944 -11.354 1.00 97.06 557 ILE A CA 1
ATOM 4449 C C . ILE A 1 557 ? -10.230 16.709 -11.090 1.00 97.06 557 ILE A C 1
ATOM 4451 O O . ILE A 1 557 ? -10.935 16.249 -11.989 1.00 97.06 557 ILE A O 1
ATOM 4455 N N . SER A 1 558 ? -10.287 16.208 -9.850 1.00 95.94 558 SER A N 1
ATOM 4456 C CA . SER A 1 558 ? -11.139 15.059 -9.481 1.00 95.94 558 SER A CA 1
ATOM 4457 C C . SER A 1 558 ? -12.632 15.307 -9.691 1.00 95.94 558 SER A C 1
ATOM 4459 O O . SER A 1 558 ? -13.372 14.366 -9.997 1.00 95.94 558 SER A O 1
ATOM 4461 N N . LYS A 1 559 ? -13.060 16.573 -9.640 1.00 95.06 559 LYS A N 1
ATOM 4462 C CA . LYS A 1 559 ? -14.431 17.024 -9.921 1.00 95.06 559 LYS A CA 1
ATOM 4463 C C . LYS A 1 559 ? -14.630 17.508 -11.374 1.00 95.06 559 LYS A C 1
ATOM 4465 O O . LYS A 1 559 ? -15.718 17.974 -11.699 1.00 95.06 559 LYS A O 1
ATOM 4470 N N . ASN A 1 560 ? -13.625 17.383 -12.257 1.00 94.81 560 ASN A N 1
ATOM 4471 C CA . ASN A 1 560 ? -13.606 17.914 -13.637 1.00 94.81 560 ASN A CA 1
ATOM 4472 C C . ASN A 1 560 ? -13.939 19.433 -13.722 1.00 94.81 560 ASN A C 1
ATOM 4474 O O . ASN A 1 560 ? -14.530 19.893 -14.705 1.00 94.81 560 ASN A O 1
ATOM 4478 N N . GLN A 1 561 ? -13.603 20.220 -12.693 1.00 92.56 561 GLN A N 1
ATOM 4479 C CA . GLN A 1 561 ? -14.032 21.621 -12.549 1.00 92.56 561 GLN A CA 1
ATOM 4480 C C . GLN A 1 561 ? -13.145 22.631 -13.296 1.00 92.56 561 GLN A C 1
ATOM 4482 O O . GLN A 1 561 ? -13.675 23.618 -13.802 1.00 92.56 561 GLN A O 1
ATOM 4487 N N . GLY A 1 562 ? -11.836 22.388 -13.408 1.00 90.88 562 GLY A N 1
ATOM 4488 C CA . GLY A 1 562 ? -10.913 23.232 -14.181 1.00 90.88 562 GLY A CA 1
ATOM 4489 C C . GLY A 1 562 ? -10.812 22.842 -15.662 1.00 90.88 562 GLY A C 1
ATOM 4490 O O . GLY A 1 562 ? -11.690 22.168 -16.200 1.00 90.88 562 GLY A O 1
ATOM 4491 N N . ASN A 1 563 ? -9.755 23.285 -16.340 1.00 93.19 563 ASN A N 1
ATOM 4492 C CA . ASN A 1 563 ? -9.522 23.060 -17.773 1.00 93.19 563 ASN A CA 1
ATOM 4493 C C . ASN A 1 563 ? -9.063 21.622 -18.118 1.00 93.19 563 ASN A C 1
ATOM 4495 O O . ASN A 1 563 ? -9.203 21.202 -19.266 1.00 93.19 563 ASN A O 1
ATOM 4499 N N . ILE A 1 564 ? -8.596 20.839 -17.133 1.00 95.38 564 ILE A N 1
ATOM 4500 C CA . ILE A 1 564 ? -8.356 19.395 -17.290 1.00 95.38 564 ILE A CA 1
ATOM 4501 C C . ILE A 1 564 ? -9.666 18.630 -17.060 1.00 95.38 564 ILE A C 1
ATOM 4503 O O . ILE A 1 564 ? -10.311 18.769 -16.014 1.00 95.38 564 ILE A O 1
ATOM 4507 N N . LYS A 1 565 ? -10.044 17.770 -18.009 1.00 93.88 565 LYS A N 1
ATOM 4508 C CA . LYS A 1 565 ? -11.178 16.842 -17.909 1.00 93.88 565 LYS A CA 1
ATOM 4509 C C . LYS A 1 565 ? -10.665 15.408 -17.990 1.00 93.88 565 LYS A C 1
ATOM 4511 O O . LYS A 1 565 ? -10.022 15.034 -18.958 1.00 93.88 565 LYS A O 1
ATOM 4516 N N . ILE A 1 566 ? -10.987 14.571 -17.009 1.00 94.94 566 ILE A N 1
ATOM 4517 C CA . ILE A 1 566 ? -10.761 13.120 -17.121 1.00 94.94 566 ILE A CA 1
ATOM 4518 C C . ILE A 1 566 ? -12.054 12.470 -17.606 1.00 94.94 566 ILE A C 1
ATOM 4520 O O . ILE A 1 566 ? -13.141 12.892 -17.188 1.00 94.94 566 ILE A O 1
ATOM 4524 N N . ALA A 1 567 ? -11.943 11.429 -18.431 1.00 92.81 567 ALA A N 1
ATOM 4525 C CA . ALA A 1 567 ? -13.055 10.574 -18.838 1.00 92.81 567 ALA A CA 1
ATOM 4526 C C . ALA A 1 567 ? -13.941 10.120 -17.650 1.00 92.81 567 ALA A C 1
ATOM 4528 O O . ALA A 1 567 ? -13.506 10.032 -16.495 1.00 92.81 567 ALA A O 1
ATOM 4529 N N . GLN A 1 568 ? -15.222 9.871 -17.933 1.00 90.44 568 GLN A N 1
ATOM 4530 C CA . GLN A 1 568 ? -16.238 9.479 -16.935 1.00 90.44 568 GLN A CA 1
ATOM 4531 C C . GLN A 1 568 ? -16.994 8.193 -17.301 1.00 90.44 568 GLN A C 1
ATOM 4533 O O . GLN A 1 568 ? -17.640 7.600 -16.444 1.00 90.44 568 GLN A O 1
ATOM 4538 N N . ASN A 1 569 ? -16.896 7.751 -18.555 1.00 89.69 569 ASN A N 1
ATOM 4539 C CA . ASN A 1 569 ? -17.495 6.523 -19.077 1.00 89.69 569 ASN A CA 1
ATOM 4540 C C . ASN A 1 569 ? -16.751 5.244 -18.649 1.00 89.69 569 ASN A C 1
ATOM 4542 O O . ASN A 1 569 ? -17.337 4.169 -18.717 1.00 89.69 569 ASN A O 1
ATOM 4546 N N . ASP A 1 570 ? -15.502 5.355 -18.186 1.00 90.75 570 ASP A N 1
ATOM 4547 C CA . ASP A 1 570 ? -14.735 4.254 -17.593 1.00 90.75 570 ASP A CA 1
ATOM 4548 C C . ASP A 1 570 ? -14.294 4.616 -16.153 1.00 90.75 570 ASP A C 1
ATOM 4550 O O . ASP A 1 570 ? -13.390 5.441 -15.965 1.00 90.75 570 ASP A O 1
ATOM 4554 N N . PRO A 1 571 ? -14.911 4.008 -15.119 1.00 91.31 571 PRO A N 1
ATOM 4555 C CA . PRO A 1 571 ? -14.524 4.205 -13.722 1.00 91.31 571 PRO A CA 1
ATOM 4556 C C . PRO A 1 571 ? -13.138 3.649 -13.349 1.00 91.31 571 PRO A C 1
ATOM 4558 O O . PRO A 1 571 ? -12.486 4.231 -12.481 1.00 91.31 571 PRO A O 1
ATOM 4561 N N . LYS A 1 572 ? -12.666 2.564 -13.986 1.00 92.06 572 LYS A N 1
ATOM 4562 C CA . LYS A 1 572 ? -11.329 1.981 -13.749 1.00 92.06 572 LYS A CA 1
ATOM 4563 C C . LYS A 1 572 ? -10.265 2.951 -14.253 1.00 92.06 572 LYS A C 1
ATOM 4565 O O . LYS A 1 572 ? -9.370 3.330 -13.499 1.00 92.06 572 LYS A O 1
ATOM 4570 N N . PHE A 1 573 ? -10.405 3.403 -15.499 1.00 93.88 573 PHE A N 1
ATOM 4571 C CA . PHE A 1 573 ? -9.536 4.418 -16.090 1.00 93.88 573 PHE A CA 1
ATOM 4572 C C . PHE A 1 573 ? -9.527 5.702 -15.253 1.00 93.88 573 PHE A C 1
ATOM 4574 O O . PHE A 1 573 ? -8.459 6.210 -14.906 1.00 93.88 573 PHE A O 1
ATOM 4581 N N . ARG A 1 574 ? -10.712 6.205 -14.871 1.00 94.62 574 ARG A N 1
ATOM 4582 C CA . ARG A 1 574 ? -10.830 7.425 -14.061 1.00 94.62 574 ARG A CA 1
ATOM 4583 C C . ARG A 1 574 ? -10.110 7.293 -12.719 1.00 94.62 574 ARG A C 1
ATOM 4585 O O . ARG A 1 574 ? -9.410 8.224 -12.328 1.00 94.62 574 ARG A O 1
ATOM 4592 N N . LEU A 1 575 ? -10.259 6.166 -12.020 1.00 95.25 575 LEU A N 1
ATOM 4593 C CA . LEU A 1 575 ? -9.582 5.945 -10.742 1.00 95.25 575 LEU A CA 1
ATOM 4594 C C . LEU A 1 575 ? -8.059 5.859 -10.904 1.00 95.25 575 LEU A C 1
ATOM 4596 O O . LEU A 1 575 ? -7.332 6.446 -10.103 1.00 95.25 575 LEU A O 1
ATOM 4600 N N . ASN A 1 576 ? -7.574 5.188 -11.952 1.00 94.88 576 ASN A N 1
ATOM 4601 C CA . ASN A 1 576 ? -6.145 5.124 -12.254 1.00 94.88 576 ASN A CA 1
ATOM 4602 C C . ASN A 1 576 ? -5.563 6.527 -12.501 1.00 94.88 576 ASN A C 1
ATOM 4604 O O . ASN A 1 576 ? -4.617 6.918 -11.820 1.00 94.88 576 ASN A O 1
ATOM 4608 N N . ALA A 1 577 ? -6.190 7.322 -13.376 1.00 96.44 577 ALA A N 1
ATOM 4609 C CA . ALA A 1 577 ? -5.769 8.695 -13.661 1.00 96.44 577 ALA A CA 1
ATOM 4610 C C . ALA A 1 577 ? -5.792 9.598 -12.416 1.00 96.44 577 ALA A C 1
ATOM 4612 O O . ALA A 1 577 ? -4.882 10.398 -12.212 1.00 96.44 577 ALA A O 1
ATOM 4613 N N . LEU A 1 578 ? -6.789 9.453 -11.537 1.00 97.50 578 LEU A N 1
ATOM 4614 C CA . LEU A 1 578 ? -6.831 10.206 -10.279 1.00 97.50 578 LEU A CA 1
ATOM 4615 C C . LEU A 1 578 ? -5.768 9.745 -9.276 1.00 97.50 578 LEU A C 1
ATOM 4617 O O . LEU A 1 578 ? -5.180 10.586 -8.598 1.00 97.50 578 LEU A O 1
ATOM 4621 N N . SER A 1 579 ? -5.458 8.451 -9.208 1.00 97.12 579 SER A N 1
ATOM 4622 C CA . SER A 1 579 ? -4.334 7.961 -8.403 1.00 97.12 579 SER A CA 1
ATOM 4623 C C . SER A 1 579 ? -2.999 8.518 -8.899 1.00 97.12 579 SER A C 1
ATOM 4625 O O . SER A 1 579 ? -2.170 8.925 -8.085 1.00 97.12 579 SER A O 1
ATOM 4627 N N . ASP A 1 580 ? -2.803 8.605 -10.210 1.00 97.25 580 ASP A N 1
ATOM 4628 C CA . ASP A 1 580 ? -1.577 9.148 -10.792 1.00 97.25 580 ASP A CA 1
ATOM 4629 C C . ASP A 1 580 ? -1.449 10.657 -10.561 1.00 97.25 580 ASP A C 1
ATOM 4631 O O . ASP A 1 580 ? -0.405 11.137 -10.119 1.00 97.25 580 ASP A O 1
ATOM 4635 N N . ILE A 1 581 ? -2.540 11.408 -10.725 1.00 98.25 581 ILE A N 1
ATOM 4636 C CA . ILE A 1 581 ? -2.576 12.843 -10.407 1.00 98.25 581 ILE A CA 1
ATOM 4637 C C . ILE A 1 581 ? -2.329 13.076 -8.908 1.00 98.25 581 ILE A C 1
ATOM 4639 O O . ILE A 1 581 ? -1.667 14.049 -8.549 1.00 98.25 581 ILE A O 1
ATOM 4643 N N . SER A 1 582 ? -2.753 12.157 -8.029 1.00 97.75 582 SER A N 1
ATOM 4644 C CA . SER A 1 582 ? -2.440 12.216 -6.590 1.00 97.75 582 SER A CA 1
ATOM 4645 C C . SER A 1 582 ? -0.943 12.073 -6.273 1.00 97.75 582 SER A C 1
ATOM 4647 O O . SER A 1 582 ? -0.495 12.596 -5.251 1.00 97.75 582 SER A O 1
ATOM 4649 N N . LYS A 1 583 ? -0.161 11.405 -7.139 1.00 97.00 583 LYS A N 1
ATOM 4650 C CA . LYS A 1 583 ? 1.313 11.376 -7.090 1.00 97.00 583 LYS A CA 1
ATOM 4651 C C . LYS A 1 583 ? 1.911 12.623 -7.731 1.00 97.00 583 LYS A C 1
ATOM 4653 O O . LYS A 1 583 ? 2.781 13.239 -7.124 1.00 97.00 583 LYS A O 1
ATOM 4658 N N . LEU A 1 584 ? 1.422 13.037 -8.901 1.00 98.00 584 LEU A N 1
ATOM 4659 C CA . LEU A 1 584 ? 1.923 14.226 -9.598 1.00 98.00 584 LEU A CA 1
ATOM 4660 C C . LEU A 1 584 ? 1.810 15.490 -8.734 1.00 98.00 584 LEU A C 1
ATOM 4662 O O . LEU A 1 584 ? 2.792 16.209 -8.608 1.00 98.00 584 LEU A O 1
ATOM 4666 N N . VAL A 1 585 ? 0.702 15.734 -8.021 1.00 97.88 585 VAL A N 1
ATOM 4667 C CA . VAL A 1 585 ? 0.600 16.917 -7.133 1.00 97.88 585 VAL A CA 1
ATOM 4668 C C . VAL A 1 585 ? 1.571 16.907 -5.936 1.00 97.88 585 VAL A C 1
ATOM 4670 O O . VAL A 1 585 ? 1.635 17.893 -5.200 1.00 97.88 585 VAL A O 1
ATOM 4673 N N . GLN A 1 586 ? 2.363 15.848 -5.735 1.00 96.81 586 GLN A N 1
ATOM 4674 C CA . GLN A 1 586 ? 3.451 15.806 -4.748 1.00 96.81 586 GLN A CA 1
ATOM 4675 C C . GLN A 1 586 ? 4.742 16.447 -5.297 1.00 96.81 586 GLN A C 1
ATOM 4677 O O . GLN A 1 586 ? 5.463 17.084 -4.526 1.00 96.81 586 GLN A O 1
ATOM 4682 N N . SER A 1 587 ? 4.970 16.424 -6.617 1.00 97.19 587 SER A N 1
ATOM 4683 C CA . SER A 1 587 ? 6.050 17.174 -7.278 1.00 97.19 587 SER A CA 1
ATOM 4684 C C . SER A 1 587 ? 5.729 18.672 -7.370 1.00 97.19 587 SER A C 1
ATOM 4686 O O . SER A 1 587 ? 4.603 19.086 -7.642 1.00 97.19 587 SER A O 1
ATOM 4688 N N . ASN A 1 588 ? 6.739 19.506 -7.134 1.00 96.50 588 ASN A N 1
ATOM 4689 C CA . ASN A 1 588 ? 6.698 20.960 -7.260 1.00 96.50 588 ASN A CA 1
ATOM 4690 C C . ASN A 1 588 ? 6.569 21.392 -8.731 1.00 96.50 588 ASN A C 1
ATOM 4692 O O . ASN A 1 588 ? 5.759 22.264 -9.057 1.00 96.50 588 ASN A O 1
ATOM 4696 N N . HIS A 1 589 ? 7.325 20.750 -9.621 1.00 97.31 589 HIS A N 1
ATOM 4697 C CA . HIS A 1 589 ? 7.254 20.947 -11.067 1.00 97.31 589 HIS A CA 1
ATOM 4698 C C . HIS A 1 589 ? 5.889 20.533 -11.627 1.00 97.31 589 HIS A C 1
ATOM 4700 O O . HIS A 1 589 ? 5.174 21.360 -12.195 1.00 97.31 589 HIS A O 1
ATOM 4706 N N . ALA A 1 590 ? 5.454 19.303 -11.346 1.00 97.56 590 ALA A N 1
ATOM 4707 C CA . ALA A 1 590 ? 4.152 18.790 -11.762 1.00 97.56 590 ALA A CA 1
ATOM 4708 C C . ALA A 1 590 ? 2.983 19.641 -11.238 1.00 97.56 590 ALA A C 1
ATOM 4710 O O . ALA A 1 590 ? 2.039 19.886 -11.986 1.00 97.56 590 ALA A O 1
ATOM 4711 N N . ARG A 1 591 ? 3.037 20.154 -9.993 1.00 97.19 591 ARG A N 1
ATOM 4712 C CA . ARG A 1 591 ? 2.029 21.107 -9.473 1.00 97.19 591 ARG A CA 1
ATOM 4713 C C . ARG A 1 591 ? 1.902 22.357 -10.343 1.00 97.19 591 ARG A C 1
ATOM 4715 O O . ARG A 1 591 ? 0.782 22.800 -10.586 1.00 97.19 591 ARG A O 1
ATOM 4722 N N . LYS A 1 592 ? 3.015 22.933 -10.809 1.00 96.81 592 LYS A N 1
ATOM 4723 C CA . LYS A 1 592 ? 3.012 24.136 -11.667 1.00 96.81 592 LYS A CA 1
ATOM 4724 C C . LYS A 1 592 ? 2.476 23.835 -13.063 1.00 96.81 592 LYS A C 1
ATOM 4726 O O . LYS A 1 592 ? 1.669 24.612 -13.577 1.00 96.81 592 LYS A O 1
ATOM 4731 N N . MET A 1 593 ? 2.884 22.706 -13.643 1.00 96.94 593 MET A N 1
ATOM 4732 C CA . MET A 1 593 ? 2.396 22.238 -14.941 1.00 96.94 593 MET A CA 1
ATOM 4733 C C . MET A 1 593 ? 0.885 21.968 -14.880 1.00 96.94 593 MET A C 1
ATOM 4735 O O . MET A 1 593 ? 0.117 22.627 -15.575 1.00 96.94 593 MET A O 1
ATOM 4739 N N . LEU A 1 594 ? 0.430 21.101 -13.966 1.00 97.62 594 LEU A N 1
ATOM 4740 C CA . LEU A 1 594 ? -0.992 20.812 -13.735 1.00 97.62 594 LEU A CA 1
ATOM 4741 C C . LEU A 1 594 ? -1.802 22.074 -13.406 1.00 97.62 594 LEU A C 1
ATOM 4743 O O . LEU A 1 594 ? -2.920 22.220 -13.891 1.00 97.62 594 LEU A O 1
ATOM 4747 N N . GLY A 1 595 ? -1.252 23.000 -12.614 1.00 96.62 595 GLY A N 1
ATOM 4748 C CA . GLY A 1 595 ? -1.892 24.280 -12.302 1.00 96.62 595 GLY A CA 1
ATOM 4749 C C . GLY A 1 595 ? -2.120 25.140 -13.547 1.00 96.62 595 GLY A C 1
ATOM 4750 O O . GLY A 1 595 ? -3.217 25.662 -13.735 1.00 96.62 595 GLY A O 1
ATOM 4751 N N . SER A 1 596 ? -1.120 25.225 -14.427 1.00 93.75 596 SER A N 1
ATOM 4752 C CA . SER A 1 596 ? -1.199 25.946 -15.707 1.00 93.75 596 SER A CA 1
ATOM 4753 C C . SER A 1 596 ? -2.174 25.282 -16.687 1.00 93.75 596 SER A C 1
ATOM 4755 O O . SER A 1 596 ? -3.034 25.956 -17.252 1.00 93.75 596 SER A O 1
ATOM 4757 N N . LEU A 1 597 ? -2.097 23.954 -16.830 1.00 94.06 597 LEU A N 1
ATOM 4758 C CA . LEU A 1 597 ? -2.979 23.141 -17.679 1.00 94.06 597 LEU A CA 1
ATOM 4759 C C . LEU A 1 597 ? -4.448 23.181 -17.233 1.00 94.06 597 LEU A C 1
ATOM 4761 O O . LEU A 1 597 ? -5.348 23.102 -18.069 1.00 94.06 597 LEU A O 1
ATOM 4765 N N . ASN A 1 598 ? -4.697 23.285 -15.923 1.00 95.50 598 ASN A N 1
ATOM 4766 C CA . ASN A 1 598 ? -6.035 23.291 -15.329 1.00 95.50 598 ASN A CA 1
ATOM 4767 C C . ASN A 1 598 ? -6.631 24.703 -15.154 1.00 95.50 598 ASN A C 1
ATOM 4769 O O . ASN A 1 598 ? -7.823 24.823 -14.859 1.00 95.50 598 ASN A O 1
ATOM 4773 N N . ALA A 1 599 ? -5.843 25.763 -15.348 1.00 92.00 599 ALA A N 1
ATOM 4774 C CA . ALA A 1 599 ? -6.322 27.144 -15.332 1.00 92.00 599 ALA A CA 1
ATOM 4775 C C . ALA A 1 599 ? -7.211 27.463 -16.548 1.00 92.00 599 ALA A C 1
ATOM 4777 O O . ALA A 1 599 ? -7.032 26.906 -17.631 1.00 92.00 599 ALA A O 1
ATOM 4778 N N . THR A 1 600 ? -8.162 28.386 -16.376 1.00 86.44 600 THR A N 1
ATOM 4779 C CA . THR A 1 600 ? -9.107 28.814 -17.421 1.00 86.44 600 THR A CA 1
ATOM 4780 C C . THR A 1 600 ? -8.386 29.397 -18.637 1.00 86.44 600 THR A C 1
ATOM 4782 O O . THR A 1 600 ? -7.705 30.416 -18.527 1.00 86.44 600 THR A O 1
ATOM 4785 N N . GLN A 1 601 ? -8.589 28.794 -19.810 1.00 83.31 601 GLN A N 1
ATOM 4786 C CA . GLN A 1 601 ? -7.894 29.181 -21.036 1.00 83.31 601 GLN A CA 1
ATOM 4787 C C . GLN A 1 601 ? -8.678 30.207 -21.878 1.00 83.31 601 GLN A C 1
ATOM 4789 O O . GLN A 1 601 ? -9.869 30.002 -22.142 1.00 83.31 601 GLN A O 1
ATOM 4794 N N . PRO A 1 602 ? -8.038 31.287 -22.378 1.00 71.31 602 PRO A N 1
ATOM 4795 C CA . PRO A 1 602 ? -8.645 32.138 -23.400 1.00 71.31 602 PRO A CA 1
ATOM 4796 C C . PRO A 1 602 ? -8.855 31.309 -24.673 1.00 71.31 602 PRO A C 1
ATOM 4798 O O . PRO A 1 602 ? -7.911 30.690 -25.155 1.00 71.31 602 PRO A O 1
ATOM 4801 N N . GLY A 1 603 ? -10.094 31.264 -25.172 1.00 66.44 603 GLY A N 1
ATOM 4802 C CA . GLY A 1 603 ? -10.541 30.357 -26.244 1.00 66.44 603 GLY A CA 1
ATOM 4803 C C . GLY A 1 603 ? -11.604 29.338 -25.800 1.00 66.44 603 GLY A C 1
ATOM 4804 O O . GLY A 1 603 ? -12.347 28.826 -26.634 1.00 66.44 603 GLY A O 1
ATOM 4805 N N . GLY A 1 604 ? -11.753 29.091 -24.493 1.00 66.62 604 GLY A N 1
ATOM 4806 C CA . GLY A 1 604 ? -12.774 28.177 -23.967 1.00 66.62 604 GLY A CA 1
ATOM 4807 C C . GLY A 1 604 ? -12.527 26.713 -24.352 1.00 66.62 604 GLY A C 1
ATOM 4808 O O . GLY A 1 604 ? -11.383 26.273 -24.412 1.00 66.62 604 GLY A O 1
ATOM 4809 N N . ASN A 1 605 ? -13.603 25.958 -24.614 1.00 65.62 605 ASN A N 1
ATOM 4810 C CA . ASN A 1 605 ? -13.574 24.488 -24.706 1.00 65.62 605 ASN A CA 1
ATOM 4811 C C . ASN A 1 605 ? -12.577 23.897 -25.723 1.00 65.62 605 ASN A C 1
ATOM 4813 O O . ASN A 1 605 ? -12.135 22.768 -25.529 1.00 65.62 605 ASN A O 1
ATOM 4817 N N . LEU A 1 606 ? -12.200 24.643 -26.769 1.00 67.81 606 LEU A N 1
ATOM 4818 C CA . LEU A 1 606 ? -11.190 24.220 -27.753 1.00 67.81 606 LEU A CA 1
ATOM 4819 C C . LEU A 1 606 ? -9.787 24.044 -27.136 1.00 67.81 606 LEU A C 1
ATOM 4821 O O . LEU A 1 606 ? -8.936 23.378 -27.716 1.00 67.81 606 LEU A O 1
ATOM 4825 N N . ARG A 1 607 ? -9.543 24.617 -25.947 1.00 78.88 607 ARG A N 1
ATOM 4826 C CA . ARG A 1 607 ? -8.261 24.560 -25.223 1.00 78.88 607 ARG A CA 1
ATOM 4827 C C . ARG A 1 607 ? -8.318 23.745 -23.921 1.00 78.88 607 ARG A C 1
ATOM 4829 O O . ARG A 1 607 ? -7.388 23.796 -23.116 1.00 78.88 607 ARG A O 1
ATOM 4836 N N . ASN A 1 608 ? -9.377 22.948 -23.742 1.00 87.19 608 ASN A N 1
ATOM 4837 C CA . ASN A 1 608 ? -9.468 21.941 -22.680 1.00 87.19 608 ASN A CA 1
ATOM 4838 C C . ASN A 1 608 ? -8.413 20.839 -22.883 1.00 87.19 608 ASN A C 1
ATOM 4840 O O . ASN A 1 608 ? -8.119 20.464 -24.023 1.00 87.19 608 ASN A O 1
ATOM 4844 N N . ILE A 1 609 ? -7.926 20.252 -21.789 1.00 91.44 609 ILE A N 1
ATOM 4845 C CA . ILE A 1 609 ? -7.049 19.070 -21.804 1.00 91.44 609 ILE A CA 1
ATOM 4846 C C . ILE A 1 609 ? -7.879 17.851 -21.403 1.00 91.44 609 ILE A C 1
ATOM 4848 O O . ILE A 1 609 ? -8.324 17.773 -20.257 1.00 91.44 609 ILE A O 1
ATOM 4852 N N . ASP A 1 610 ? -8.096 16.910 -22.324 1.00 91.31 610 ASP A N 1
ATOM 4853 C CA . ASP A 1 610 ? -8.935 15.731 -22.051 1.00 91.31 610 ASP A CA 1
ATOM 4854 C C . ASP A 1 610 ? -8.054 14.491 -21.849 1.00 91.31 610 ASP A C 1
ATOM 4856 O O . ASP A 1 610 ? -7.305 14.120 -22.745 1.00 91.31 610 ASP A O 1
ATOM 4860 N N . ILE A 1 611 ? -8.144 13.854 -20.679 1.00 94.00 611 ILE A N 1
ATOM 4861 C CA . ILE A 1 611 ? -7.421 12.625 -20.319 1.00 94.00 611 ILE A CA 1
ATOM 4862 C C . ILE A 1 611 ? -8.354 11.427 -20.547 1.00 94.00 611 ILE A C 1
ATOM 4864 O O . ILE A 1 611 ? -9.382 11.299 -19.867 1.00 94.00 611 ILE A O 1
ATOM 4868 N N . ALA A 1 612 ? -7.998 10.551 -21.489 1.00 91.31 612 ALA A N 1
ATOM 4869 C CA . ALA A 1 612 ? -8.844 9.471 -22.007 1.00 91.31 612 ALA A CA 1
ATOM 4870 C C . ALA A 1 612 ? -8.061 8.158 -22.255 1.00 91.31 612 ALA A C 1
ATOM 4872 O O . ALA A 1 612 ? -6.835 8.190 -22.389 1.00 91.31 612 ALA A O 1
ATOM 4873 N N . PRO A 1 613 ? -8.735 6.991 -22.300 1.00 87.31 613 PRO A N 1
ATOM 4874 C CA . PRO A 1 613 ? -8.110 5.735 -22.716 1.00 87.31 613 PRO A CA 1
ATOM 4875 C C . PRO A 1 613 ? -7.784 5.737 -24.217 1.00 87.31 613 PRO A C 1
ATOM 4877 O O . PRO A 1 613 ? -8.514 6.338 -25.008 1.00 87.31 613 PRO A O 1
ATOM 4880 N N . ILE A 1 614 ? -6.724 5.025 -24.619 1.00 77.75 614 ILE A N 1
ATOM 4881 C CA . ILE A 1 614 ? -6.345 4.879 -26.037 1.00 77.75 614 ILE A CA 1
ATOM 4882 C C . ILE A 1 614 ? -7.477 4.195 -26.826 1.00 77.75 614 ILE A C 1
ATOM 4884 O O . ILE A 1 614 ? -7.931 3.108 -26.468 1.00 77.75 614 ILE A O 1
ATOM 4888 N N . ALA A 1 615 ? -7.912 4.822 -27.922 1.00 54.75 615 ALA A N 1
ATOM 4889 C CA . ALA A 1 615 ? -9.062 4.405 -28.732 1.00 54.75 615 ALA A CA 1
ATOM 4890 C C . ALA A 1 615 ? -8.667 4.084 -30.191 1.00 54.75 615 ALA A C 1
ATOM 4892 O O . ALA A 1 615 ? -9.305 4.539 -31.139 1.00 54.75 615 ALA A O 1
ATOM 4893 N N . GLY A 1 616 ? -7.596 3.303 -30.362 1.00 51.31 616 GLY A N 1
ATOM 4894 C CA . GLY A 1 616 ? -6.915 3.095 -31.646 1.00 51.31 616 GLY A CA 1
ATOM 4895 C C . GLY A 1 616 ? -5.637 3.934 -31.772 1.00 51.31 616 GLY A C 1
ATOM 4896 O O . GLY A 1 616 ? -5.302 4.704 -30.875 1.00 51.31 616 GLY A O 1
ATOM 4897 N N . GLU A 1 617 ? -4.893 3.747 -32.865 1.00 42.22 617 GLU A N 1
ATOM 4898 C CA . GLU A 1 617 ? -3.555 4.325 -33.061 1.00 42.22 617 GLU A CA 1
ATOM 4899 C C . GLU A 1 617 ? -3.556 5.857 -33.254 1.00 42.22 617 GLU A C 1
ATOM 4901 O O . GLU A 1 617 ? -3.574 6.347 -34.381 1.00 42.22 617 GLU A O 1
ATOM 4906 N N . THR A 1 618 ? -3.430 6.612 -32.161 1.00 44.00 618 THR A N 1
ATOM 4907 C CA . THR A 1 618 ? -2.806 7.951 -32.144 1.00 44.00 618 THR A CA 1
ATOM 4908 C C . THR A 1 618 ? -2.154 8.213 -30.788 1.00 44.00 618 THR A C 1
ATOM 4910 O O . THR A 1 618 ? -2.806 8.054 -29.756 1.00 44.00 618 THR A O 1
ATOM 4913 N N . ALA A 1 619 ? -0.905 8.688 -30.797 1.00 56.94 619 ALA A N 1
ATOM 4914 C CA . ALA A 1 619 ? -0.293 9.352 -29.644 1.00 56.94 619 ALA A CA 1
ATOM 4915 C C . ALA A 1 619 ? -0.997 10.695 -29.344 1.00 56.94 619 ALA A C 1
ATOM 4917 O O . ALA A 1 619 ? -1.872 11.129 -30.106 1.00 56.94 619 ALA A O 1
ATOM 4918 N N . ASN A 1 620 ? -0.614 11.368 -28.254 1.00 65.00 620 ASN A N 1
ATOM 4919 C CA . ASN A 1 620 ? -1.179 12.674 -27.903 1.00 65.00 620 ASN A CA 1
ATOM 4920 C C . ASN A 1 620 ? -1.127 13.640 -29.080 1.00 65.00 620 ASN A C 1
ATOM 4922 O O . ASN A 1 620 ? -0.090 13.825 -29.716 1.00 65.00 620 ASN A O 1
ATOM 4926 N N . SER A 1 621 ? -2.264 14.270 -29.341 1.00 65.81 621 SER A N 1
ATOM 4927 C CA . SER A 1 621 ? -2.450 15.137 -30.496 1.00 65.81 621 SER A CA 1
ATOM 4928 C C . SER A 1 621 ? -3.112 16.447 -30.065 1.00 65.81 621 SER A C 1
ATOM 4930 O O . SER A 1 621 ? -4.019 16.411 -29.219 1.00 65.81 621 SER A O 1
ATOM 4932 N N . PRO A 1 622 ? -2.712 17.596 -30.645 1.00 71.38 622 PRO A N 1
ATOM 4933 C CA . PRO A 1 622 ? -3.510 18.810 -30.558 1.00 71.38 622 PRO A CA 1
ATOM 4934 C C . PRO A 1 622 ? -4.888 18.564 -31.189 1.00 71.38 622 PRO A C 1
ATOM 4936 O O . PRO A 1 622 ? -5.037 17.753 -32.107 1.00 71.38 622 PRO A O 1
ATOM 4939 N N . LYS A 1 623 ? -5.915 19.228 -30.654 1.00 65.62 623 LYS A N 1
ATOM 4940 C CA . LYS A 1 623 ? -7.323 18.982 -31.016 1.00 65.62 623 LYS A CA 1
ATOM 4941 C C . LYS A 1 623 ? -7.751 19.579 -32.356 1.00 65.62 623 LYS A C 1
ATOM 4943 O O . LYS A 1 623 ? -8.734 19.111 -32.921 1.00 65.62 623 LYS A O 1
ATOM 4948 N N . ASP A 1 624 ? -7.008 20.561 -32.849 1.00 61.09 624 ASP A N 1
ATOM 4949 C CA . ASP A 1 624 ? -7.186 21.224 -34.141 1.00 61.09 624 ASP A CA 1
ATOM 4950 C C . ASP A 1 624 ? -5.797 21.431 -34.790 1.00 61.09 624 ASP A C 1
ATOM 4952 O O . ASP A 1 624 ? -4.804 20.851 -34.344 1.00 61.09 624 ASP A O 1
ATOM 4956 N N . LYS A 1 625 ? -5.729 22.209 -35.879 1.00 52.06 625 LYS A N 1
ATOM 4957 C CA . LYS A 1 625 ? -4.475 22.755 -36.422 1.00 52.06 625 LYS A CA 1
ATOM 4958 C C . LYS A 1 625 ? -4.659 24.214 -36.835 1.00 52.06 625 LYS A C 1
ATOM 4960 O O . LYS A 1 625 ? -5.140 24.492 -37.933 1.00 52.06 625 LYS A O 1
ATOM 4965 N N . ASN A 1 626 ? -4.237 25.139 -35.984 1.00 51.06 626 ASN A N 1
ATOM 4966 C CA . ASN A 1 626 ? -4.171 26.566 -36.278 1.00 51.06 626 ASN A CA 1
ATOM 4967 C C . ASN A 1 626 ? -3.093 26.857 -37.336 1.00 51.06 626 ASN A C 1
ATOM 4969 O O . ASN A 1 626 ? -1.905 26.635 -37.105 1.00 51.06 626 ASN A O 1
ATOM 4973 N N . GLU A 1 627 ? -3.493 27.435 -38.471 1.00 46.34 627 GLU A N 1
ATOM 4974 C CA . GLU A 1 627 ? -2.578 27.790 -39.573 1.00 46.34 627 GLU A CA 1
ATOM 4975 C C . GLU A 1 627 ? -1.580 28.915 -39.201 1.00 46.34 627 GLU A C 1
ATOM 4977 O O . GLU A 1 627 ? -0.546 29.061 -39.850 1.00 46.34 627 GLU A O 1
ATOM 4982 N N . ASP A 1 628 ? -1.853 29.674 -38.130 1.00 48.62 628 ASP A N 1
ATOM 4983 C CA . ASP A 1 628 ? -1.092 30.864 -37.710 1.00 48.62 628 ASP A CA 1
ATOM 4984 C C . ASP A 1 628 ? 0.039 30.606 -36.686 1.00 48.62 628 ASP A C 1
ATOM 4986 O O . ASP A 1 628 ? 0.766 31.537 -36.330 1.00 48.62 628 ASP A O 1
ATOM 4990 N N . GLY A 1 629 ? 0.192 29.382 -36.162 1.00 50.84 629 GLY A N 1
ATOM 4991 C CA . GLY A 1 629 ? 1.344 28.933 -35.347 1.00 50.84 629 GLY A CA 1
ATOM 4992 C C . GLY A 1 629 ? 1.636 29.645 -34.007 1.00 50.84 629 GLY A C 1
ATOM 4993 O O . GLY A 1 629 ? 2.529 29.221 -33.286 1.00 50.84 629 GLY A O 1
ATOM 4994 N N . ASN A 1 630 ? 0.912 30.712 -33.652 1.00 51.03 630 ASN A N 1
ATOM 4995 C CA . ASN A 1 630 ? 1.194 31.575 -32.489 1.00 51.03 630 ASN A CA 1
ATOM 4996 C C . ASN A 1 630 ? 0.119 31.505 -31.382 1.00 51.03 630 ASN A C 1
ATOM 4998 O O . ASN A 1 630 ? 0.144 32.292 -30.435 1.00 51.03 630 ASN A O 1
ATOM 5002 N N . ILE A 1 631 ? -0.845 30.587 -31.497 1.00 58.44 631 ILE A N 1
ATOM 5003 C CA . ILE A 1 631 ? -1.899 30.351 -30.502 1.00 58.44 631 ILE A CA 1
ATOM 5004 C C . ILE A 1 631 ? -1.940 28.849 -30.212 1.00 58.44 631 ILE A C 1
ATOM 5006 O O . ILE A 1 631 ? -2.430 28.075 -31.033 1.00 58.44 631 ILE A O 1
ATOM 5010 N N . GLY A 1 632 ? -1.414 28.453 -29.050 1.00 61.81 632 GLY A N 1
ATOM 5011 C CA . GLY A 1 632 ? -1.413 27.061 -28.597 1.00 61.81 632 GLY A CA 1
ATOM 5012 C C . GLY A 1 632 ? -2.814 26.501 -28.342 1.00 61.81 632 GLY A C 1
ATOM 5013 O O . GLY A 1 632 ? -3.776 27.248 -28.160 1.00 61.81 632 GLY A O 1
ATOM 5014 N N . GLU A 1 633 ? -2.943 25.181 -28.306 1.00 73.69 633 GLU A N 1
ATOM 5015 C CA . GLU A 1 633 ? -4.202 24.457 -28.529 1.00 73.69 633 GLU A CA 1
ATOM 5016 C C . GLU A 1 633 ? -4.572 23.519 -27.370 1.00 73.69 633 GLU A C 1
ATOM 5018 O O . GLU A 1 633 ? -3.773 23.246 -26.477 1.00 73.69 633 GLU A O 1
ATOM 5023 N N . GLY A 1 634 ? -5.810 23.018 -27.362 1.00 78.25 634 GLY A N 1
ATOM 5024 C CA . GLY A 1 634 ? -6.186 21.919 -26.472 1.00 78.25 634 GLY A CA 1
ATOM 5025 C C . GLY A 1 634 ? -5.544 20.610 -26.921 1.00 78.25 634 GLY A C 1
ATOM 5026 O O . GLY A 1 634 ? -5.312 20.405 -28.109 1.00 78.25 634 GLY A O 1
ATOM 5027 N N . SER A 1 635 ? -5.301 19.706 -25.975 1.00 85.88 635 SER A N 1
ATOM 5028 C CA . SER A 1 635 ? -4.693 18.396 -26.233 1.00 85.88 635 SER A CA 1
ATOM 5029 C C . SER A 1 635 ? -5.591 17.265 -25.736 1.00 85.88 635 SER A C 1
ATOM 5031 O O . SER A 1 635 ? -6.327 17.420 -24.750 1.00 85.88 635 SER A O 1
ATOM 5033 N N . THR A 1 636 ? -5.536 16.130 -26.425 1.00 87.31 636 THR A N 1
ATOM 5034 C CA . THR A 1 636 ? -6.068 14.855 -25.932 1.00 87.31 636 THR A CA 1
ATOM 5035 C C . THR A 1 636 ? -4.898 14.014 -25.432 1.00 87.31 636 THR A C 1
ATOM 5037 O O . THR A 1 636 ? -4.024 13.640 -26.212 1.00 87.31 636 THR A O 1
ATOM 5040 N N . VAL A 1 637 ? -4.896 13.744 -24.127 1.00 90.56 637 VAL A N 1
ATOM 5041 C CA . VAL A 1 637 ? -3.915 12.918 -23.417 1.00 90.56 637 VAL A CA 1
ATOM 5042 C C . VAL A 1 637 ? -4.436 11.484 -23.359 1.00 90.56 637 VAL A C 1
ATOM 5044 O O . VAL A 1 637 ? -5.424 11.197 -22.676 1.00 90.56 637 VAL A O 1
ATOM 5047 N N . SER A 1 638 ? -3.774 10.593 -24.088 1.00 88.56 638 SER A N 1
ATOM 5048 C CA . SER A 1 638 ? -4.204 9.215 -24.332 1.00 88.56 638 SER A CA 1
ATOM 5049 C C . SER A 1 638 ? -3.368 8.239 -23.505 1.00 88.56 638 SER A C 1
ATOM 5051 O O . SER A 1 638 ? -2.204 8.008 -23.804 1.00 88.56 638 SER A O 1
ATOM 5053 N N . MET A 1 639 ? -3.958 7.639 -22.469 1.00 89.38 639 MET A N 1
ATOM 5054 C CA . MET A 1 639 ? -3.246 6.750 -21.538 1.00 89.38 639 MET A CA 1
ATOM 5055 C C . MET A 1 639 ? -3.669 5.286 -21.690 1.00 89.38 639 MET A C 1
ATOM 5057 O O . MET A 1 639 ? -4.863 4.978 -21.696 1.00 89.38 639 MET A O 1
ATOM 5061 N N . ASN A 1 640 ? -2.699 4.368 -21.703 1.00 87.38 640 ASN A N 1
ATOM 5062 C CA . ASN A 1 640 ? -2.942 2.944 -21.465 1.00 87.38 640 ASN A CA 1
ATOM 5063 C C . ASN A 1 640 ? -2.461 2.554 -20.059 1.00 87.38 640 ASN A C 1
ATOM 5065 O O . ASN A 1 640 ? -1.302 2.755 -19.703 1.00 87.38 640 ASN A O 1
ATOM 5069 N N . TYR A 1 641 ? -3.370 1.996 -19.259 1.00 86.50 641 TYR A N 1
ATOM 5070 C CA . TYR A 1 641 ? -3.117 1.583 -17.874 1.00 86.50 641 TYR A CA 1
ATOM 5071 C C . TYR A 1 641 ? -2.883 0.083 -17.691 1.00 86.50 641 TYR A C 1
ATOM 5073 O O . TYR A 1 641 ? -2.539 -0.336 -16.587 1.00 86.50 641 TYR A O 1
ATOM 5081 N N . ASP A 1 642 ? -3.085 -0.705 -18.747 1.00 80.44 642 ASP A N 1
ATOM 508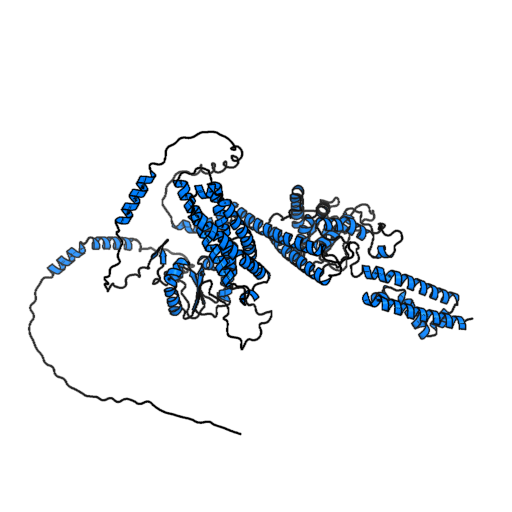2 C CA . ASP A 1 642 ? -2.847 -2.150 -18.768 1.00 80.44 642 ASP A CA 1
ATOM 5083 C C . ASP A 1 642 ? -1.564 -2.504 -19.559 1.00 80.44 642 ASP A C 1
ATOM 5085 O O . ASP A 1 642 ? -1.237 -3.674 -19.748 1.00 80.44 642 ASP A O 1
ATOM 5089 N N . GLU A 1 643 ? -0.813 -1.488 -20.000 1.00 71.12 643 GLU A N 1
ATOM 5090 C CA . GLU A 1 643 ? 0.527 -1.615 -20.581 1.00 71.12 643 GLU A CA 1
ATOM 5091 C C . GLU A 1 643 ? 1.608 -1.718 -19.486 1.00 71.12 643 GLU A C 1
ATOM 5093 O O . GLU A 1 643 ? 1.546 -0.973 -18.503 1.00 71.12 643 GLU A O 1
ATOM 5098 N N . PRO A 1 644 ? 2.632 -2.580 -19.650 1.00 64.56 644 PRO A N 1
ATOM 5099 C CA . PRO A 1 644 ? 3.724 -2.708 -18.685 1.00 64.56 644 PRO A CA 1
ATOM 5100 C C . PRO A 1 644 ? 4.563 -1.424 -18.570 1.00 64.56 644 PRO A C 1
ATOM 5102 O O . PRO A 1 644 ? 4.493 -0.520 -19.412 1.00 64.56 644 PRO A O 1
ATOM 5105 N N . SER A 1 645 ? 5.398 -1.346 -17.532 1.00 66.50 645 SER A N 1
ATOM 5106 C CA . SER A 1 645 ? 6.430 -0.313 -17.422 1.00 66.50 645 SER A CA 1
ATOM 5107 C C . SER A 1 645 ? 7.308 -0.293 -18.679 1.00 66.50 645 SER A C 1
ATOM 5109 O O . SER A 1 645 ? 7.705 -1.328 -19.220 1.00 66.50 645 SER A O 1
ATOM 5111 N N . SER A 1 646 ? 7.584 0.908 -19.184 1.00 64.94 646 SER A N 1
ATOM 5112 C CA . SER A 1 646 ? 8.558 1.100 -20.254 1.00 64.94 646 SER A CA 1
ATOM 5113 C C . SER A 1 646 ? 9.946 0.831 -19.685 1.00 64.94 646 SER A C 1
ATOM 5115 O O . SER A 1 646 ? 10.316 1.392 -18.657 1.00 64.94 646 SER A O 1
ATOM 5117 N N . ASN A 1 647 ? 10.738 0.001 -20.365 1.00 73.75 647 ASN A N 1
ATOM 5118 C CA . ASN A 1 647 ? 12.149 -0.199 -20.031 1.00 73.75 647 ASN A CA 1
ATOM 5119 C C . ASN A 1 647 ? 12.961 1.025 -20.489 1.00 73.75 647 ASN A C 1
ATOM 5121 O O . ASN A 1 647 ? 13.825 0.910 -21.356 1.00 73.75 647 ASN A O 1
ATOM 5125 N N . SER A 1 648 ? 12.658 2.208 -19.959 1.00 84.62 648 SER A N 1
ATOM 5126 C CA . SER A 1 648 ? 13.336 3.467 -20.275 1.00 84.62 648 SER A CA 1
ATOM 5127 C C . SER A 1 648 ? 14.806 3.422 -19.837 1.00 84.62 648 SER A C 1
ATOM 5129 O O . SER A 1 648 ? 15.157 2.739 -18.873 1.00 84.62 648 SER A O 1
ATOM 5131 N N . MET A 1 649 ? 15.696 4.132 -20.542 1.00 83.44 649 MET A N 1
ATOM 5132 C CA . MET A 1 649 ? 17.114 4.220 -20.159 1.00 83.44 649 MET A CA 1
ATOM 5133 C C . MET A 1 649 ? 17.369 5.418 -19.235 1.00 83.44 649 MET A C 1
ATOM 5135 O O . MET A 1 649 ? 17.009 6.549 -19.567 1.00 83.44 649 MET A O 1
ATOM 5139 N N . GLY A 1 650 ? 18.034 5.168 -18.105 1.00 83.81 650 GLY A N 1
ATOM 5140 C CA . GLY A 1 650 ? 18.419 6.168 -17.108 1.00 83.81 650 GLY A CA 1
ATOM 5141 C C . GLY A 1 650 ? 19.813 6.762 -17.295 1.00 83.81 650 GLY A C 1
ATOM 5142 O O . GLY A 1 650 ? 20.662 6.187 -17.976 1.00 83.81 650 GLY A O 1
ATOM 5143 N N . THR A 1 651 ? 20.069 7.914 -16.668 1.00 77.81 651 THR A N 1
ATOM 5144 C CA . THR A 1 651 ? 21.324 8.705 -16.767 1.00 77.81 651 THR A CA 1
ATOM 5145 C C . THR A 1 651 ? 22.592 7.984 -16.305 1.00 77.81 651 THR A C 1
ATOM 5147 O O . THR A 1 651 ? 23.696 8.373 -16.677 1.00 77.81 651 THR A O 1
ATOM 5150 N N . ASN A 1 652 ? 22.443 6.883 -15.573 1.00 73.00 652 ASN A N 1
ATOM 5151 C CA . ASN A 1 652 ? 23.500 5.939 -15.202 1.00 73.00 652 ASN A CA 1
ATOM 5152 C C . ASN A 1 652 ? 23.743 4.818 -16.243 1.00 73.00 652 ASN A C 1
ATOM 5154 O O . ASN A 1 652 ? 24.586 3.953 -16.017 1.00 73.00 652 ASN A O 1
ATOM 5158 N N . GLY A 1 653 ? 23.000 4.796 -17.354 1.00 74.19 653 GLY A N 1
ATOM 5159 C CA . GLY A 1 653 ? 23.030 3.736 -18.366 1.00 74.19 653 GLY A CA 1
ATOM 5160 C C . GLY A 1 653 ? 22.263 2.461 -17.992 1.00 74.19 653 GLY A C 1
ATOM 5161 O O . GLY A 1 653 ? 22.416 1.458 -18.683 1.00 74.19 653 GLY A O 1
ATOM 5162 N N . ALA A 1 654 ? 21.461 2.475 -16.922 1.00 76.81 654 ALA A N 1
ATOM 5163 C CA . ALA A 1 654 ? 20.629 1.353 -16.468 1.00 76.81 654 ALA A CA 1
ATOM 5164 C C . ALA A 1 654 ? 19.196 1.422 -17.044 1.00 76.81 654 ALA A C 1
ATOM 5166 O O . ALA A 1 654 ? 18.789 2.486 -17.523 1.00 76.81 654 ALA A O 1
ATOM 5167 N N . PRO A 1 655 ? 18.393 0.343 -16.961 1.00 81.88 655 PRO A N 1
ATOM 5168 C CA . PRO A 1 655 ? 16.939 0.475 -17.012 1.00 81.88 655 PRO A CA 1
ATOM 5169 C C . PRO A 1 655 ? 16.427 1.221 -15.764 1.00 81.88 655 PRO A C 1
ATOM 5171 O O . PRO A 1 655 ? 16.997 1.085 -14.673 1.00 81.88 655 PRO A O 1
ATOM 5174 N N . ILE A 1 656 ? 15.357 2.004 -15.922 1.00 87.25 656 ILE A N 1
ATOM 5175 C CA . ILE A 1 656 ? 14.701 2.736 -14.826 1.00 87.25 656 ILE A CA 1
ATOM 5176 C C . ILE A 1 656 ? 13.244 2.320 -14.657 1.00 87.25 656 ILE A C 1
ATOM 5178 O O . ILE A 1 656 ? 12.527 2.137 -15.636 1.00 87.25 656 ILE A O 1
ATOM 5182 N N . TYR A 1 657 ? 12.800 2.279 -13.401 1.00 89.19 657 TYR A N 1
ATOM 5183 C CA . TYR A 1 657 ? 11.391 2.163 -13.051 1.00 89.19 657 TYR A CA 1
ATOM 5184 C C . TYR A 1 657 ? 10.590 3.326 -13.640 1.00 89.19 657 TYR A C 1
ATOM 5186 O O . TYR A 1 657 ? 10.905 4.497 -13.391 1.00 89.19 657 TYR A O 1
ATOM 5194 N N . ASP A 1 658 ? 9.552 2.989 -14.405 1.00 88.06 658 ASP A N 1
ATOM 5195 C CA . ASP A 1 658 ? 8.776 3.935 -15.204 1.00 88.06 658 ASP A CA 1
ATOM 5196 C C . ASP A 1 658 ? 7.268 3.841 -14.882 1.00 88.06 658 ASP A C 1
ATOM 5198 O O . ASP A 1 658 ? 6.492 3.250 -15.642 1.00 88.06 658 ASP A O 1
ATOM 5202 N N . PRO A 1 659 ? 6.848 4.352 -13.704 1.00 91.56 659 PRO A N 1
ATOM 5203 C CA . PRO A 1 659 ? 5.490 4.186 -13.194 1.00 91.56 659 PRO A CA 1
ATOM 5204 C C . PRO A 1 659 ? 4.465 4.995 -13.992 1.00 91.56 659 PRO A C 1
ATOM 5206 O O . PRO A 1 659 ? 4.776 6.053 -14.546 1.00 91.56 659 PRO A O 1
ATOM 5209 N N . THR A 1 660 ? 3.202 4.553 -13.963 1.00 91.81 660 THR A N 1
ATOM 5210 C CA . THR A 1 660 ? 2.105 5.173 -14.733 1.00 91.81 660 THR A CA 1
ATOM 5211 C C . THR A 1 660 ? 1.971 6.677 -14.492 1.00 91.81 660 THR A C 1
ATOM 5213 O O . THR A 1 660 ? 1.734 7.421 -15.440 1.00 91.81 660 THR A O 1
ATOM 5216 N N . TYR A 1 661 ? 2.241 7.152 -13.270 1.00 94.00 661 TYR A N 1
ATOM 5217 C CA . TYR A 1 661 ? 2.161 8.577 -12.951 1.00 94.00 661 TYR A CA 1
ATOM 5218 C C . TYR A 1 661 ? 3.253 9.433 -13.603 1.00 94.00 661 TYR A C 1
ATOM 5220 O O . TYR A 1 661 ? 3.008 10.612 -13.842 1.00 94.00 661 TYR A O 1
ATOM 5228 N N . ILE A 1 662 ? 4.427 8.874 -13.928 1.00 94.50 662 ILE A N 1
ATOM 5229 C CA . ILE A 1 662 ? 5.425 9.585 -14.742 1.00 94.50 662 ILE A CA 1
ATOM 5230 C C . ILE A 1 662 ? 5.064 9.512 -16.222 1.00 94.50 662 ILE A C 1
ATOM 5232 O O . ILE A 1 662 ? 5.196 10.534 -16.886 1.00 94.50 662 ILE A O 1
ATOM 5236 N N . LYS A 1 663 ? 4.517 8.389 -16.718 1.00 92.62 663 LYS A N 1
ATOM 5237 C CA . LYS A 1 663 ? 3.947 8.337 -18.078 1.00 92.62 663 LYS A CA 1
ATOM 5238 C C . LYS A 1 663 ? 2.890 9.437 -18.259 1.00 92.62 663 LYS A C 1
ATOM 5240 O O . LYS A 1 663 ? 3.042 10.291 -19.119 1.00 92.62 663 LYS A O 1
ATOM 5245 N N . LEU A 1 664 ? 1.902 9.530 -17.360 1.00 94.38 664 LEU A N 1
ATOM 5246 C CA . LEU A 1 664 ? 0.907 10.612 -17.382 1.00 94.38 664 LEU A CA 1
ATOM 5247 C C . LEU A 1 664 ? 1.544 12.010 -17.262 1.00 94.38 664 LEU A C 1
ATOM 5249 O O . LEU A 1 664 ? 1.063 12.951 -17.886 1.00 94.38 664 LEU A O 1
ATOM 5253 N N . GLY A 1 665 ? 2.616 12.160 -16.479 1.00 95.88 665 GLY A N 1
ATOM 5254 C CA . GLY A 1 665 ? 3.386 13.405 -16.399 1.00 95.88 665 GLY A CA 1
ATOM 5255 C C . GLY A 1 665 ? 4.022 13.796 -17.737 1.00 95.88 665 GLY A C 1
ATOM 5256 O O . GLY A 1 665 ? 3.848 14.927 -18.179 1.00 95.88 665 GLY A O 1
ATOM 5257 N N . HIS A 1 666 ? 4.693 12.853 -18.400 1.00 94.12 666 HIS A N 1
ATOM 5258 C CA . HIS A 1 666 ? 5.272 12.999 -19.737 1.00 94.12 666 HIS A CA 1
ATOM 5259 C C . HIS A 1 666 ? 4.193 13.382 -20.766 1.00 94.12 666 HIS A C 1
ATOM 5261 O O . HIS A 1 666 ? 4.333 14.388 -21.462 1.00 94.12 666 HIS A O 1
ATOM 5267 N N . GLU A 1 667 ? 3.066 12.666 -20.791 1.00 93.12 667 GLU A N 1
ATOM 5268 C CA . GLU A 1 667 ? 1.940 12.975 -21.680 1.00 93.12 667 GLU A CA 1
ATOM 5269 C C . GLU A 1 667 ? 1.376 14.396 -21.460 1.00 93.12 667 GLU A C 1
ATOM 5271 O O . GLU A 1 667 ? 1.071 15.128 -22.409 1.00 93.12 667 GLU A O 1
ATOM 5276 N N . LEU A 1 668 ? 1.272 14.823 -20.196 1.00 94.88 668 LEU A N 1
ATOM 5277 C CA . LEU A 1 668 ? 0.837 16.172 -19.825 1.00 94.88 668 LEU A CA 1
ATOM 5278 C C . LEU A 1 668 ? 1.881 17.255 -20.144 1.00 94.88 668 LEU A C 1
ATOM 5280 O O . LEU A 1 668 ? 1.494 18.404 -20.358 1.00 94.88 668 LEU A O 1
ATOM 5284 N N . GLY A 1 669 ? 3.169 16.916 -20.226 1.00 94.06 669 GLY A N 1
ATOM 5285 C CA . GLY A 1 669 ? 4.229 17.831 -20.657 1.00 94.06 669 GLY A CA 1
ATOM 5286 C C . GLY A 1 669 ? 4.096 18.211 -22.134 1.00 94.06 669 GLY A C 1
ATOM 5287 O O . GLY A 1 669 ? 4.051 19.399 -22.458 1.00 94.06 669 GLY A O 1
ATOM 5288 N N . HIS A 1 670 ? 3.836 17.241 -23.018 1.00 90.44 670 HIS A N 1
ATOM 5289 C CA . HIS A 1 670 ? 3.440 17.534 -24.404 1.00 90.44 670 HIS A CA 1
ATOM 5290 C C . HIS A 1 670 ? 2.157 18.376 -24.468 1.00 90.44 670 HIS A C 1
ATOM 5292 O O . HIS A 1 670 ? 2.086 19.351 -25.214 1.00 90.44 670 HIS A O 1
ATOM 5298 N N . ALA A 1 671 ? 1.149 18.069 -23.641 1.00 90.62 671 ALA A N 1
ATOM 5299 C CA . ALA A 1 671 ? -0.054 18.900 -23.543 1.00 90.62 671 ALA A CA 1
ATOM 5300 C C . ALA A 1 671 ? 0.246 20.343 -23.079 1.00 90.62 671 ALA A C 1
ATOM 5302 O O . ALA A 1 671 ? -0.439 21.269 -23.509 1.00 90.62 671 ALA A O 1
ATOM 5303 N N . SER A 1 672 ? 1.281 20.548 -22.256 1.00 91.69 672 SER A N 1
ATOM 5304 C CA . SER A 1 672 ? 1.772 21.865 -21.827 1.00 91.69 672 SER A CA 1
ATOM 5305 C C . SER A 1 672 ? 2.396 22.628 -22.994 1.00 91.69 672 SER A C 1
ATOM 5307 O O . SER A 1 672 ? 2.023 23.774 -23.251 1.00 91.69 672 SER A O 1
ATOM 5309 N N . HIS A 1 673 ? 3.268 21.978 -23.771 1.00 88.69 673 HIS A N 1
ATOM 5310 C CA . HIS A 1 673 ? 3.885 22.578 -24.953 1.00 88.69 673 HIS A CA 1
ATOM 5311 C C . HIS A 1 673 ? 2.872 22.884 -26.069 1.00 88.69 673 HIS A C 1
ATOM 5313 O O . HIS A 1 673 ? 2.940 23.963 -26.663 1.00 88.69 673 HIS A O 1
ATOM 5319 N N . TYR A 1 674 ? 1.897 22.001 -26.326 1.00 85.25 674 TYR A N 1
ATOM 5320 C CA . TYR A 1 674 ? 0.800 22.282 -27.263 1.00 85.25 674 TYR A CA 1
ATOM 5321 C C . TYR A 1 674 ? -0.045 23.468 -26.788 1.00 85.25 674 TYR A C 1
ATOM 5323 O O . TYR A 1 674 ? -0.291 24.389 -27.566 1.00 85.25 674 TYR A O 1
ATOM 5331 N N . LEU A 1 675 ? -0.425 23.511 -25.506 1.00 84.94 675 LEU A N 1
ATOM 5332 C CA . LEU A 1 675 ? -1.235 24.599 -24.951 1.00 84.94 675 LEU A CA 1
ATOM 5333 C C . LEU A 1 675 ? -0.501 25.947 -24.950 1.00 84.94 675 LEU A C 1
ATOM 5335 O O . LEU A 1 675 ? -1.133 26.984 -25.168 1.00 84.94 675 LEU A O 1
ATOM 5339 N N . ALA A 1 676 ? 0.818 25.940 -24.753 1.00 83.81 676 ALA A N 1
ATOM 5340 C CA . ALA A 1 676 ? 1.675 27.120 -24.844 1.00 83.81 676 ALA A CA 1
ATOM 5341 C C . ALA A 1 676 ? 1.975 27.562 -26.291 1.00 83.81 676 ALA A C 1
ATOM 5343 O O . ALA A 1 676 ? 2.378 28.705 -26.495 1.00 83.81 676 ALA A O 1
ATOM 5344 N N . GLY A 1 677 ? 1.783 26.688 -27.288 1.00 79.31 677 GLY A N 1
ATOM 5345 C CA . GLY A 1 677 ? 2.211 26.928 -28.671 1.00 79.31 677 GLY A CA 1
ATOM 5346 C C . GLY A 1 677 ? 3.729 26.817 -28.858 1.00 79.31 677 GLY A C 1
ATOM 5347 O O . GLY A 1 677 ? 4.285 27.442 -29.755 1.00 79.31 677 GLY A O 1
ATOM 5348 N N . THR A 1 678 ? 4.413 26.066 -27.989 1.00 79.94 678 THR A N 1
ATOM 5349 C CA . THR A 1 678 ? 5.878 25.904 -27.990 1.00 79.94 678 THR A CA 1
ATOM 5350 C C . THR A 1 678 ? 6.345 24.515 -28.419 1.00 79.94 678 THR A C 1
ATOM 5352 O O . THR A 1 678 ? 7.553 24.297 -28.494 1.00 79.94 678 THR A O 1
ATOM 5355 N N . ALA A 1 679 ? 5.423 23.580 -28.675 1.00 77.81 679 ALA A N 1
ATOM 5356 C CA . ALA A 1 679 ? 5.756 22.246 -29.170 1.00 77.81 679 ALA A CA 1
ATOM 5357 C C . ALA A 1 679 ? 6.438 22.348 -30.542 1.00 77.81 679 ALA A C 1
ATOM 5359 O O . ALA A 1 679 ? 5.874 22.932 -31.470 1.00 77.81 679 ALA A O 1
ATOM 5360 N N . SER A 1 680 ? 7.654 21.815 -30.674 1.00 66.69 680 SER A N 1
ATOM 5361 C CA . SER A 1 680 ? 8.412 21.916 -31.927 1.00 66.69 680 SER A CA 1
ATOM 5362 C C . SER A 1 680 ? 9.440 20.804 -32.099 1.00 66.69 680 SER A C 1
ATOM 5364 O O . SER A 1 680 ? 10.373 20.652 -31.308 1.00 66.69 680 SER A O 1
ATOM 5366 N N . SER A 1 681 ? 9.312 20.089 -33.215 1.00 62.62 681 SER A N 1
ATOM 5367 C CA . SER A 1 681 ? 10.277 19.100 -33.692 1.00 62.62 681 SER A CA 1
ATOM 5368 C C . SER A 1 681 ? 11.535 19.721 -34.320 1.00 62.62 681 SER A C 1
ATOM 5370 O O . SER A 1 681 ? 12.501 18.999 -34.556 1.00 62.62 681 SER A O 1
ATOM 5372 N N . GLU A 1 682 ? 11.568 21.042 -34.553 1.00 56.22 682 GLU A N 1
ATOM 5373 C CA . GLU A 1 682 ? 12.714 21.762 -35.145 1.00 56.22 682 GLU A CA 1
ATOM 5374 C C . GLU A 1 682 ? 13.815 22.130 -34.126 1.00 56.22 682 GLU A C 1
ATOM 5376 O O . GLU A 1 682 ? 14.791 22.803 -34.467 1.00 56.22 682 GLU A O 1
ATOM 5381 N N . VAL A 1 683 ? 13.679 21.725 -32.860 1.00 54.84 683 VAL A N 1
ATOM 5382 C CA . VAL A 1 683 ? 14.643 22.073 -31.808 1.00 54.84 683 VAL A CA 1
ATOM 5383 C C . VAL A 1 683 ? 15.918 21.226 -31.920 1.00 54.84 683 VAL A C 1
ATOM 5385 O O . VAL A 1 683 ? 15.915 20.036 -31.616 1.00 54.84 683 VAL A O 1
ATOM 5388 N N . ASP A 1 684 ? 17.019 21.885 -32.309 1.00 56.56 684 ASP A N 1
ATOM 5389 C CA . ASP A 1 684 ? 18.408 21.389 -32.273 1.00 56.56 684 ASP A CA 1
ATOM 5390 C C . ASP A 1 684 ? 18.687 20.658 -30.936 1.00 56.56 684 ASP A C 1
ATOM 5392 O O . ASP A 1 684 ? 18.844 21.300 -29.892 1.00 56.56 684 ASP A O 1
ATOM 5396 N N . VAL A 1 685 ? 18.796 19.321 -30.955 1.00 59.12 685 VAL A N 1
ATOM 5397 C CA . VAL A 1 685 ? 19.196 18.534 -29.774 1.00 59.12 685 VAL A CA 1
ATOM 5398 C C . VAL A 1 685 ? 20.625 18.955 -29.377 1.00 59.12 685 VAL A C 1
ATOM 5400 O O . VAL A 1 685 ? 21.555 18.737 -30.160 1.00 59.12 685 VAL A O 1
ATOM 5403 N N . PRO A 1 686 ? 20.868 19.540 -28.183 1.00 54.91 686 PRO A N 1
ATOM 5404 C CA . PRO A 1 686 ? 22.130 20.227 -27.873 1.00 54.91 686 PRO A CA 1
ATOM 5405 C C . PRO A 1 686 ? 23.396 19.361 -27.926 1.00 54.91 686 PRO A C 1
ATOM 5407 O O . PRO A 1 686 ? 24.491 19.891 -28.105 1.00 54.91 686 PRO A O 1
ATOM 5410 N N . ALA A 1 687 ? 23.261 18.039 -27.792 1.00 50.91 687 ALA A N 1
ATOM 5411 C CA . ALA A 1 687 ? 24.368 17.092 -27.920 1.00 50.91 687 ALA A CA 1
ATOM 5412 C C . ALA A 1 687 ? 24.826 16.869 -29.378 1.00 50.91 687 ALA A C 1
ATOM 5414 O O . ALA A 1 687 ? 25.922 16.360 -29.606 1.00 50.91 687 ALA A O 1
ATOM 5415 N N . ALA A 1 688 ? 24.005 17.224 -30.370 1.00 46.31 688 ALA A N 1
ATOM 5416 C CA . ALA A 1 688 ? 24.026 16.579 -31.680 1.00 46.31 688 ALA A CA 1
ATOM 5417 C C . ALA A 1 688 ? 24.360 17.501 -32.869 1.00 46.31 688 ALA A C 1
ATOM 5419 O O . ALA A 1 688 ? 23.942 17.243 -34.001 1.00 46.31 688 ALA A O 1
ATOM 5420 N N . LYS A 1 689 ? 25.213 18.521 -32.671 1.00 43.50 689 LYS A N 1
ATOM 5421 C CA . LYS A 1 689 ? 25.891 19.221 -33.788 1.00 43.50 689 LYS A CA 1
ATOM 5422 C C . LYS A 1 689 ? 27.001 18.370 -34.412 1.00 43.50 689 LYS A C 1
ATOM 5424 O O . LYS A 1 689 ? 28.178 18.717 -34.375 1.00 43.50 689 LYS A O 1
ATOM 5429 N N . GLY A 1 690 ? 26.591 17.253 -35.010 1.00 52.00 690 GLY A N 1
ATOM 5430 C CA . GLY A 1 690 ? 27.427 16.356 -35.810 1.00 52.00 690 GLY A CA 1
ATOM 5431 C C . GLY A 1 690 ? 27.198 14.869 -35.538 1.00 52.00 690 GLY A C 1
ATOM 5432 O O . GLY A 1 690 ? 27.407 14.065 -36.444 1.00 52.00 690 GLY A O 1
ATOM 5433 N N . ASP A 1 691 ? 26.747 14.494 -34.337 1.00 64.00 691 ASP A N 1
ATOM 5434 C CA . ASP A 1 691 ? 26.527 13.086 -33.992 1.00 64.00 691 ASP A CA 1
ATOM 5435 C C . ASP A 1 691 ? 25.153 12.591 -34.476 1.00 64.00 691 ASP A C 1
ATOM 5437 O O . ASP A 1 691 ? 24.095 12.999 -33.991 1.00 64.00 691 ASP A O 1
ATOM 5441 N N . ARG A 1 692 ? 25.179 11.702 -35.473 1.00 65.69 692 ARG A N 1
ATOM 5442 C CA . ARG A 1 692 ? 23.987 11.041 -36.019 1.00 65.69 692 ARG A CA 1
ATOM 5443 C C . ARG A 1 692 ? 23.388 10.009 -35.071 1.00 65.69 692 ARG A C 1
ATOM 5445 O O . ARG A 1 692 ? 22.184 9.794 -35.121 1.00 65.69 692 ARG A O 1
ATOM 5452 N N . ILE A 1 693 ? 24.210 9.356 -34.254 1.00 69.56 693 ILE A N 1
ATOM 5453 C CA . ILE A 1 693 ? 23.787 8.243 -33.404 1.00 69.56 693 ILE A CA 1
ATOM 5454 C C . ILE A 1 693 ? 22.950 8.789 -32.253 1.00 69.56 693 ILE A C 1
ATOM 5456 O O . ILE A 1 693 ? 21.861 8.280 -32.016 1.00 69.56 693 ILE A O 1
ATOM 5460 N N . GLU A 1 694 ? 23.406 9.861 -31.600 1.00 70.88 694 GLU A N 1
ATOM 5461 C CA . GLU A 1 694 ? 22.662 10.494 -30.503 1.00 70.88 694 GLU A CA 1
ATOM 5462 C C . GLU A 1 694 ? 21.296 11.035 -30.955 1.00 70.88 694 GLU A C 1
ATOM 5464 O O . GLU A 1 694 ? 20.316 10.860 -30.237 1.00 70.88 694 GLU A O 1
ATOM 5469 N N . ASN A 1 695 ? 21.194 11.605 -32.164 1.00 70.50 695 ASN A N 1
ATOM 5470 C CA . ASN A 1 695 ? 19.915 12.062 -32.730 1.00 70.50 695 ASN A CA 1
ATOM 5471 C C . ASN A 1 695 ? 18.868 10.940 -32.881 1.00 70.50 695 ASN A C 1
ATOM 5473 O O . ASN A 1 695 ? 17.677 11.216 -32.802 1.00 70.50 695 ASN A O 1
ATOM 5477 N N . GLU A 1 696 ? 19.282 9.684 -33.072 1.00 74.25 696 GLU A N 1
ATOM 5478 C CA . GLU A 1 696 ? 18.369 8.537 -33.231 1.00 74.25 696 GLU A CA 1
ATOM 5479 C C . GLU A 1 696 ? 17.947 7.880 -31.908 1.00 74.25 696 GLU A C 1
ATOM 5481 O O . GLU A 1 696 ? 17.078 7.006 -31.891 1.00 74.25 696 GLU A O 1
ATOM 5486 N N . LEU A 1 697 ? 18.560 8.286 -30.792 1.00 78.75 697 LEU A N 1
ATOM 5487 C CA . LEU A 1 697 ? 18.113 7.919 -29.443 1.00 78.75 697 LEU A CA 1
ATOM 5488 C C . LEU A 1 697 ? 16.938 8.810 -28.984 1.00 78.75 697 LEU A C 1
ATOM 5490 O O . LEU A 1 697 ? 16.197 8.464 -28.060 1.00 78.75 697 LEU A O 1
ATOM 5494 N N . TRP A 1 698 ? 16.729 9.922 -29.686 1.00 79.81 698 TRP A N 1
ATOM 5495 C CA . TRP A 1 698 ? 15.516 10.731 -29.667 1.00 79.81 698 TRP A CA 1
ATOM 5496 C C . TRP A 1 698 ? 14.595 10.322 -30.822 1.00 79.81 698 TRP A C 1
ATOM 5498 O O . TRP A 1 698 ? 14.966 9.528 -31.686 1.00 79.81 698 TRP A O 1
ATOM 5508 N N . THR A 1 699 ? 13.354 10.800 -30.820 1.00 73.88 699 THR A N 1
ATOM 5509 C CA . THR A 1 699 ? 12.428 10.599 -31.952 1.00 73.88 699 THR A CA 1
ATOM 5510 C C . THR A 1 699 ? 12.156 11.913 -32.680 1.00 73.88 699 THR A C 1
ATOM 5512 O O . THR A 1 699 ? 12.124 11.914 -33.907 1.00 73.88 699 THR A O 1
ATOM 5515 N N . ASP A 1 700 ? 12.139 13.031 -31.954 1.00 77.56 700 ASP A N 1
ATOM 5516 C CA . ASP A 1 700 ? 12.336 14.384 -32.478 1.00 77.56 700 ASP A CA 1
ATOM 5517 C C . ASP A 1 700 ? 12.882 15.328 -31.376 1.00 77.56 700 ASP A C 1
ATOM 5519 O O . ASP A 1 700 ? 13.276 14.884 -30.292 1.00 77.56 700 ASP A O 1
ATOM 5523 N N . GLY A 1 701 ? 12.942 16.635 -31.662 1.00 78.75 701 GLY A N 1
ATOM 5524 C CA . GLY A 1 701 ? 13.323 17.665 -30.688 1.00 78.75 701 GLY A CA 1
ATOM 5525 C C . GLY A 1 701 ? 12.254 17.981 -29.629 1.00 78.75 701 GLY A C 1
ATOM 5526 O O . GLY A 1 701 ? 12.587 18.556 -28.592 1.00 78.75 701 GLY A O 1
ATOM 5527 N N . GLU A 1 702 ? 10.995 17.590 -29.839 1.00 84.06 702 GLU A N 1
ATOM 5528 C CA . GLU A 1 702 ? 9.898 17.791 -28.886 1.00 84.06 702 GLU A CA 1
ATOM 5529 C C . GLU A 1 702 ? 9.983 16.764 -27.748 1.00 84.06 702 GLU A C 1
ATOM 5531 O O . GLU A 1 702 ? 9.936 17.142 -26.580 1.00 84.06 702 GLU A O 1
ATOM 5536 N N . GLU A 1 703 ? 10.270 15.501 -28.067 1.00 86.56 703 GLU A N 1
ATOM 5537 C CA . GLU A 1 703 ? 10.683 14.467 -27.103 1.00 86.56 703 GLU A CA 1
ATOM 5538 C C . GLU A 1 703 ? 11.873 14.911 -26.242 1.00 86.56 703 GLU A C 1
ATOM 5540 O O . GLU A 1 703 ? 11.862 14.768 -25.016 1.00 86.56 703 GLU A O 1
ATOM 5545 N N . TYR A 1 704 ? 12.896 15.511 -26.866 1.00 86.12 704 TYR A N 1
ATOM 5546 C CA . TYR A 1 704 ? 14.037 16.065 -26.135 1.00 86.12 704 TYR A CA 1
ATOM 5547 C C . TYR A 1 704 ? 13.605 17.151 -25.143 1.00 86.12 704 TYR A C 1
ATOM 5549 O O . TYR A 1 704 ? 14.016 17.132 -23.979 1.00 86.12 704 TYR A O 1
ATOM 5557 N N . ASN A 1 705 ? 12.765 18.094 -25.581 1.00 86.94 705 ASN A N 1
ATOM 5558 C CA . ASN A 1 705 ? 12.241 19.147 -24.715 1.00 86.94 705 ASN A CA 1
ATOM 5559 C C . ASN A 1 705 ? 11.424 18.568 -23.559 1.00 86.94 705 ASN A C 1
ATOM 5561 O O . ASN A 1 705 ? 11.683 18.920 -22.412 1.00 86.94 705 ASN A O 1
ATOM 5565 N N . ASN A 1 706 ? 10.472 17.683 -23.850 1.00 91.25 706 ASN A N 1
ATOM 5566 C CA . ASN A 1 706 ? 9.550 17.132 -22.865 1.00 91.25 706 ASN A CA 1
ATOM 5567 C C . ASN A 1 706 ? 10.289 16.319 -21.792 1.00 91.25 706 ASN A C 1
ATOM 5569 O O . ASN A 1 706 ? 10.153 16.585 -20.596 1.00 91.25 706 ASN A O 1
ATOM 5573 N N . ILE A 1 707 ? 11.171 15.404 -22.207 1.00 91.56 707 ILE A N 1
ATOM 5574 C CA . ILE A 1 707 ? 11.941 14.568 -21.279 1.00 91.56 707 ILE A CA 1
ATOM 5575 C C . ILE A 1 707 ? 12.885 15.418 -20.411 1.00 91.56 707 ILE A C 1
ATOM 5577 O O . ILE A 1 707 ? 13.015 15.165 -19.213 1.00 91.56 707 ILE A O 1
ATOM 5581 N N . THR A 1 708 ? 13.533 16.450 -20.969 1.00 90.25 708 THR A N 1
ATOM 5582 C CA . THR A 1 708 ? 14.516 17.255 -20.214 1.00 90.25 708 THR A CA 1
ATOM 5583 C C . THR A 1 708 ? 13.924 18.385 -19.371 1.00 90.25 708 THR A C 1
ATOM 5585 O O . THR A 1 708 ? 14.520 18.719 -18.347 1.00 90.25 708 THR A O 1
ATOM 5588 N N . LYS A 1 709 ? 12.788 18.974 -19.765 1.00 92.06 709 LYS A N 1
ATOM 5589 C CA . LYS A 1 709 ? 12.195 20.154 -19.101 1.00 92.06 709 LYS A CA 1
ATOM 5590 C C . LYS A 1 709 ? 10.987 19.833 -18.232 1.00 92.06 709 LYS A C 1
ATOM 5592 O O . LYS A 1 709 ? 10.756 20.554 -17.268 1.00 92.06 709 LYS A O 1
ATOM 5597 N N . GLU A 1 710 ? 10.254 18.766 -18.545 1.00 94.94 710 GLU A N 1
ATOM 5598 C CA . GLU A 1 710 ? 9.032 18.391 -17.834 1.00 94.94 710 GLU A CA 1
ATOM 5599 C C . GLU A 1 710 ? 9.213 17.053 -17.100 1.00 94.94 710 GLU A C 1
ATOM 5601 O O . GLU A 1 710 ? 9.136 17.011 -15.871 1.00 94.94 710 GLU A O 1
ATOM 5606 N N . GLU A 1 711 ? 9.525 15.963 -17.811 1.00 95.50 711 GLU A N 1
ATOM 5607 C CA . GLU A 1 711 ? 9.604 14.618 -17.217 1.00 95.50 711 GLU A CA 1
ATOM 5608 C C . GLU A 1 711 ? 10.696 14.510 -16.141 1.00 95.50 711 GLU A C 1
ATOM 5610 O O . GLU A 1 711 ? 10.416 14.105 -15.012 1.00 95.50 711 GLU A O 1
ATOM 5615 N N . ASN A 1 712 ? 11.940 14.887 -16.454 1.00 95.88 712 ASN A N 1
ATOM 5616 C CA . ASN A 1 712 ? 13.057 14.726 -15.523 1.00 95.88 712 ASN A CA 1
ATOM 5617 C C . ASN A 1 712 ? 12.917 15.558 -14.234 1.00 95.88 712 ASN A C 1
ATOM 5619 O O . ASN A 1 712 ? 13.098 14.975 -13.165 1.00 95.88 712 ASN A O 1
ATOM 5623 N N . PRO A 1 713 ? 12.504 16.841 -14.260 1.00 97.31 713 PRO A N 1
ATOM 5624 C CA . PRO A 1 713 ? 12.175 17.578 -13.037 1.00 97.31 713 PRO A CA 1
ATOM 5625 C C . PRO A 1 713 ? 11.058 16.932 -12.199 1.00 97.31 713 PRO A C 1
ATOM 5627 O O . PRO A 1 713 ? 11.132 16.944 -10.969 1.00 97.31 713 PRO A O 1
ATOM 5630 N N . MET A 1 714 ? 10.054 16.306 -12.829 1.00 97.00 714 MET A N 1
ATOM 5631 C CA . MET A 1 714 ? 9.034 15.525 -12.110 1.00 97.00 714 MET A CA 1
ATOM 5632 C C . MET A 1 714 ? 9.593 14.227 -11.507 1.00 97.00 714 MET A C 1
ATOM 5634 O O . MET A 1 714 ? 9.173 13.836 -10.416 1.00 97.00 714 MET A O 1
ATOM 5638 N N . ARG A 1 715 ? 10.550 13.567 -12.175 1.00 95.25 715 ARG A N 1
ATOM 5639 C CA . ARG A 1 715 ? 11.264 12.396 -11.636 1.00 95.25 715 ARG A CA 1
ATOM 5640 C C . ARG A 1 715 ? 12.128 12.781 -10.434 1.00 95.25 715 ARG A C 1
ATOM 5642 O O . ARG A 1 715 ? 12.019 12.126 -9.401 1.00 95.25 715 ARG A O 1
ATOM 5649 N N . GLU A 1 716 ? 12.906 13.859 -10.528 1.00 94.56 716 GLU A N 1
ATOM 5650 C CA . GLU A 1 716 ? 13.772 14.356 -9.445 1.00 94.56 716 GLU A CA 1
ATOM 5651 C C . GLU A 1 716 ? 12.973 14.751 -8.192 1.00 94.56 716 GLU A C 1
ATOM 5653 O O . GLU A 1 716 ? 13.286 14.282 -7.097 1.00 94.56 716 GLU A O 1
ATOM 5658 N N . ASP A 1 717 ? 11.889 15.523 -8.347 1.00 94.88 717 ASP A N 1
ATOM 5659 C CA . ASP A 1 717 ? 10.966 15.885 -7.255 1.00 94.88 717 ASP A CA 1
ATOM 5660 C C . ASP A 1 717 ? 10.360 14.664 -6.529 1.00 94.88 717 ASP A C 1
ATOM 5662 O O . ASP A 1 717 ? 9.982 14.758 -5.359 1.00 94.88 717 ASP A O 1
ATOM 5666 N N . LEU A 1 718 ? 10.211 13.535 -7.232 1.00 93.44 718 LEU A N 1
ATOM 5667 C CA . LEU A 1 718 ? 9.635 12.285 -6.721 1.00 93.44 718 LEU A CA 1
ATOM 5668 C C . LEU A 1 718 ? 10.705 11.223 -6.405 1.00 93.44 718 LEU A C 1
ATOM 5670 O O . LEU A 1 718 ? 10.366 10.057 -6.197 1.00 93.44 718 LEU A O 1
ATOM 5674 N N . GLY A 1 719 ? 11.987 11.606 -6.372 1.00 91.31 719 GLY A N 1
ATOM 5675 C CA . GLY A 1 719 ? 13.103 10.732 -6.003 1.00 91.31 719 GLY A CA 1
ATOM 5676 C C . GLY A 1 719 ? 13.414 9.611 -7.005 1.00 91.31 719 GLY A C 1
ATOM 5677 O O . GLY A 1 719 ? 14.097 8.650 -6.642 1.00 91.31 719 GLY A O 1
ATOM 5678 N N . LEU A 1 720 ? 12.919 9.698 -8.238 1.00 91.75 720 LEU A N 1
ATOM 5679 C CA . LEU A 1 720 ? 13.126 8.715 -9.302 1.00 91.75 720 LEU A CA 1
ATOM 5680 C C . LEU A 1 720 ? 14.390 9.022 -10.118 1.00 91.75 720 LEU A C 1
ATOM 5682 O O . LEU A 1 720 ? 14.803 10.171 -10.257 1.00 91.75 720 LEU A O 1
ATOM 5686 N N . THR A 1 721 ? 14.994 7.987 -10.705 1.00 89.56 721 THR A N 1
ATOM 5687 C CA . THR A 1 721 ? 16.111 8.151 -11.648 1.00 89.56 721 THR A CA 1
ATOM 5688 C C . THR A 1 721 ? 15.641 8.852 -12.926 1.00 89.56 721 THR A C 1
ATOM 5690 O O . THR A 1 721 ? 14.578 8.526 -13.459 1.00 89.56 721 THR A O 1
ATOM 5693 N N . THR A 1 722 ? 16.446 9.791 -13.427 1.00 92.06 722 THR A N 1
ATOM 5694 C CA . THR A 1 722 ? 16.182 10.564 -14.648 1.00 92.06 722 THR A CA 1
ATOM 5695 C C . THR A 1 722 ? 16.417 9.757 -15.927 1.00 92.06 722 THR A C 1
ATOM 5697 O O . THR A 1 722 ? 17.364 8.971 -16.009 1.00 92.06 722 THR A O 1
ATOM 5700 N N . ARG A 1 723 ? 15.558 9.970 -16.931 1.00 90.88 723 ARG A N 1
ATOM 5701 C CA . ARG A 1 723 ? 15.572 9.369 -18.276 1.00 90.88 723 ARG A CA 1
ATOM 5702 C C . ARG A 1 723 ? 16.550 10.116 -19.189 1.00 90.88 723 ARG A C 1
ATOM 5704 O O . ARG A 1 723 ? 16.625 11.343 -19.141 1.00 90.88 723 ARG A O 1
ATOM 5711 N N . VAL A 1 724 ? 17.297 9.393 -20.028 1.00 87.06 724 VAL A N 1
ATOM 5712 C CA . VAL A 1 724 ? 18.283 9.995 -20.962 1.00 87.06 724 VAL A CA 1
ATOM 5713 C C . VAL A 1 724 ? 17.728 10.213 -22.352 1.00 87.06 724 VAL A C 1
ATOM 5715 O O . VAL A 1 724 ? 18.172 11.131 -23.019 1.00 87.06 724 VAL A O 1
ATOM 5718 N N . TYR A 1 725 ? 16.837 9.335 -22.802 1.00 85.69 725 TYR A N 1
ATOM 5719 C CA . TYR A 1 725 ? 16.471 9.178 -24.205 1.00 85.69 725 TYR A CA 1
ATOM 5720 C C . TYR A 1 725 ? 14.997 8.804 -24.319 1.00 85.69 725 TYR A C 1
ATOM 5722 O O . TYR A 1 725 ? 14.463 8.118 -23.440 1.00 85.69 725 TYR A O 1
ATOM 5730 N N . HIS A 1 726 ? 14.357 9.176 -25.430 1.00 85.94 726 HIS A N 1
ATOM 5731 C CA . HIS A 1 726 ? 13.035 8.637 -25.745 1.00 85.94 726 HIS A CA 1
ATOM 5732 C C . HIS A 1 726 ? 13.113 7.112 -25.952 1.00 85.94 726 HIS A C 1
ATOM 5734 O O . HIS A 1 726 ? 12.283 6.368 -25.427 1.00 85.94 726 HIS A O 1
ATOM 5740 N N . LYS A 1 727 ? 14.162 6.635 -26.640 1.00 83.00 727 LYS A N 1
ATOM 5741 C CA . LYS A 1 727 ? 14.379 5.211 -26.930 1.00 83.00 727 LYS A CA 1
ATOM 5742 C C . LYS A 1 727 ? 14.630 4.344 -25.692 1.00 83.00 727 LYS A C 1
ATOM 5744 O O . LYS A 1 727 ? 15.350 4.721 -24.768 1.00 83.00 727 LYS A O 1
ATOM 5749 N N . ASN A 1 728 ? 14.072 3.132 -25.719 1.00 81.44 728 ASN A N 1
ATOM 5750 C CA . ASN A 1 728 ? 14.133 2.185 -24.607 1.00 81.44 728 ASN A CA 1
ATOM 5751 C C . ASN A 1 728 ? 15.531 1.568 -24.430 1.00 81.44 728 ASN A C 1
ATOM 5753 O O . ASN A 1 728 ? 16.334 1.479 -25.360 1.00 81.44 728 ASN A O 1
ATOM 5757 N N . TYR A 1 729 ? 15.792 1.039 -23.238 1.00 77.94 729 TYR A N 1
ATOM 5758 C CA . TYR A 1 729 ? 17.018 0.350 -22.832 1.00 77.94 729 TYR A CA 1
ATOM 5759 C C . TYR A 1 729 ? 17.424 -0.809 -23.760 1.00 77.94 729 TYR A C 1
ATOM 5761 O O . TYR A 1 729 ? 18.611 -1.058 -23.946 1.00 77.94 729 TYR A O 1
ATOM 5769 N N . SER A 1 730 ? 16.468 -1.495 -24.393 1.00 74.31 730 SER A N 1
ATOM 5770 C CA . SER A 1 730 ? 16.738 -2.537 -25.398 1.00 74.31 730 SER A CA 1
ATOM 5771 C C . SER A 1 730 ? 17.089 -1.980 -26.788 1.00 74.31 730 SER A C 1
ATOM 5773 O O . SER A 1 730 ? 17.751 -2.660 -27.577 1.00 74.31 730 SER A O 1
ATOM 5775 N N . GLU A 1 731 ? 16.681 -0.746 -27.094 1.00 76.75 731 GLU A N 1
ATOM 5776 C CA . GLU A 1 731 ? 16.945 -0.055 -28.359 1.00 76.75 731 GLU A CA 1
ATOM 5777 C C . GLU A 1 731 ? 18.278 0.704 -28.332 1.00 76.75 731 GLU A C 1
ATOM 5779 O O . GLU A 1 731 ? 19.034 0.620 -29.297 1.00 76.75 731 GLU A O 1
ATOM 5784 N N . VAL A 1 732 ? 18.616 1.406 -27.244 1.00 77.62 732 VAL A N 1
ATOM 5785 C CA . VAL A 1 732 ? 19.795 2.300 -27.200 1.00 77.62 732 VAL A CA 1
ATOM 5786 C C . VAL A 1 732 ? 21.132 1.573 -27.466 1.00 77.62 732 VAL A C 1
ATOM 5788 O O . VAL A 1 732 ? 21.880 2.027 -28.339 1.00 77.62 732 VAL A O 1
ATOM 5791 N N . PRO A 1 733 ? 21.457 0.423 -26.831 1.00 70.81 733 PRO A N 1
ATOM 5792 C CA . PRO A 1 733 ? 22.658 -0.347 -27.164 1.00 70.81 733 PRO A CA 1
ATOM 5793 C C . PRO A 1 733 ? 22.605 -0.893 -28.593 1.00 70.81 733 PRO A C 1
ATOM 5795 O O . PRO A 1 733 ? 23.628 -0.963 -29.274 1.00 70.81 733 PRO A O 1
ATOM 5798 N N . ARG A 1 734 ? 21.406 -1.246 -29.075 1.00 72.56 734 ARG A N 1
ATOM 5799 C CA . ARG A 1 734 ? 21.190 -1.746 -30.434 1.00 72.56 734 ARG A CA 1
ATOM 5800 C C . ARG A 1 734 ? 21.501 -0.659 -31.465 1.00 72.56 734 ARG A C 1
ATOM 5802 O O . ARG A 1 734 ? 22.219 -0.944 -32.413 1.00 72.56 734 ARG A O 1
ATOM 5809 N N . ILE A 1 735 ? 21.051 0.578 -31.261 1.00 76.75 735 ILE A N 1
ATOM 5810 C CA . ILE A 1 735 ? 21.348 1.725 -32.136 1.00 76.75 735 ILE A CA 1
ATOM 5811 C C . ILE A 1 735 ? 22.849 2.046 -32.100 1.00 76.75 735 ILE A C 1
ATOM 5813 O O . ILE A 1 735 ? 23.491 2.064 -33.153 1.00 76.75 735 ILE A O 1
ATOM 5817 N N . ARG A 1 736 ? 23.438 2.190 -30.902 1.00 75.38 736 ARG A N 1
ATOM 5818 C CA . ARG A 1 736 ? 24.870 2.506 -30.724 1.00 75.38 736 ARG A CA 1
ATOM 5819 C C . ARG A 1 736 ? 25.822 1.452 -31.308 1.00 75.38 736 ARG A C 1
ATOM 5821 O O . ARG A 1 736 ? 26.885 1.822 -31.796 1.00 75.38 736 ARG A O 1
ATOM 5828 N N . ILE A 1 737 ? 25.457 0.166 -31.300 1.00 72.62 737 ILE A N 1
ATOM 5829 C CA . ILE A 1 737 ? 26.267 -0.912 -31.902 1.00 72.62 737 ILE A CA 1
ATOM 5830 C C . ILE A 1 737 ? 25.979 -1.067 -33.402 1.00 72.62 737 ILE A C 1
ATOM 5832 O O . ILE A 1 737 ? 26.911 -1.190 -34.197 1.00 72.62 737 ILE A O 1
ATOM 5836 N N . ILE A 1 738 ? 24.707 -1.071 -33.820 1.00 73.50 738 ILE A N 1
ATOM 5837 C CA . ILE A 1 738 ? 24.346 -1.351 -35.216 1.00 73.50 738 ILE A CA 1
ATOM 5838 C C . ILE A 1 738 ? 24.687 -0.179 -36.142 1.00 73.50 738 ILE A C 1
ATOM 5840 O O . ILE A 1 738 ? 25.136 -0.437 -37.258 1.00 73.50 738 ILE A O 1
ATOM 5844 N N . ARG A 1 739 ? 24.489 1.088 -35.745 1.00 76.00 739 ARG A N 1
ATOM 5845 C CA . ARG A 1 739 ? 24.645 2.219 -36.681 1.00 76.00 739 ARG A CA 1
ATOM 5846 C C . ARG A 1 739 ? 26.072 2.354 -37.247 1.00 76.00 739 ARG A C 1
ATOM 5848 O O . ARG A 1 739 ? 26.173 2.407 -38.473 1.00 76.00 739 ARG A O 1
ATOM 5855 N N . PRO A 1 740 ? 27.166 2.294 -36.456 1.00 78.12 740 PRO A N 1
ATOM 5856 C CA . PRO A 1 740 ? 28.528 2.321 -37.007 1.00 78.12 740 PRO A CA 1
ATOM 5857 C C . PRO A 1 740 ? 28.803 1.174 -37.993 1.00 78.12 740 PRO A C 1
ATOM 5859 O O . PRO A 1 740 ? 29.420 1.373 -39.041 1.00 78.12 740 PRO A O 1
ATOM 5862 N N . ILE A 1 741 ? 28.301 -0.026 -37.680 1.00 77.69 741 ILE A N 1
ATOM 5863 C CA . ILE A 1 741 ? 28.432 -1.222 -38.524 1.00 77.69 741 ILE A CA 1
ATOM 5864 C C . ILE A 1 741 ? 27.640 -1.044 -39.832 1.00 77.69 741 ILE A C 1
ATOM 5866 O O . ILE A 1 741 ? 28.154 -1.335 -40.914 1.00 77.69 741 ILE A O 1
ATOM 5870 N N . GLN A 1 742 ? 26.417 -0.510 -39.756 1.00 77.44 742 GLN A N 1
ATOM 5871 C CA . GLN A 1 742 ? 25.584 -0.187 -40.915 1.00 77.44 742 GLN A CA 1
ATOM 5872 C C . GLN A 1 742 ? 26.230 0.859 -41.820 1.00 77.44 742 GLN A C 1
ATOM 5874 O O . GLN A 1 742 ? 26.299 0.624 -43.022 1.00 77.44 742 GLN A O 1
ATOM 5879 N N . GLU A 1 743 ? 26.722 1.982 -41.291 1.00 82.06 743 GLU A N 1
ATOM 5880 C CA . GLU A 1 743 ? 27.334 3.030 -42.121 1.00 82.06 743 GLU A CA 1
ATOM 5881 C C . GLU A 1 743 ? 28.587 2.513 -42.845 1.00 82.06 743 GLU A C 1
ATOM 5883 O O . GLU A 1 743 ? 28.689 2.661 -44.066 1.00 82.06 743 GLU A O 1
ATOM 5888 N N . LYS A 1 744 ? 29.475 1.795 -42.140 1.00 85.00 744 LYS A N 1
ATOM 5889 C CA . LYS A 1 744 ? 30.640 1.081 -42.708 1.00 85.00 744 LYS A CA 1
ATOM 5890 C C . LYS A 1 744 ? 30.245 0.177 -43.887 1.00 85.00 744 LYS A C 1
ATOM 5892 O O . LYS A 1 744 ? 30.865 0.223 -44.953 1.00 85.00 744 LYS A O 1
ATOM 5897 N N . ILE A 1 745 ? 29.197 -0.629 -43.711 1.00 84.88 745 ILE A N 1
ATOM 5898 C CA . ILE A 1 745 ? 28.690 -1.575 -44.717 1.00 84.88 745 ILE A CA 1
ATOM 5899 C C . ILE A 1 745 ? 28.023 -0.852 -45.897 1.00 84.88 745 ILE A C 1
ATOM 5901 O O . ILE A 1 745 ? 28.316 -1.160 -47.055 1.00 84.88 745 ILE A O 1
ATOM 5905 N N . ILE A 1 746 ? 27.185 0.151 -45.628 1.00 85.88 746 ILE A N 1
ATOM 5906 C CA . ILE A 1 746 ? 26.492 0.959 -46.640 1.00 85.88 746 ILE A CA 1
ATOM 5907 C C . ILE A 1 746 ? 27.498 1.688 -47.536 1.00 85.88 746 ILE A C 1
ATOM 5909 O O . ILE A 1 746 ? 27.340 1.666 -48.758 1.00 85.88 746 ILE A O 1
ATOM 5913 N N . ILE A 1 747 ? 28.549 2.284 -46.961 1.00 88.25 747 ILE A N 1
ATOM 5914 C CA . ILE A 1 747 ? 29.630 2.943 -47.711 1.00 88.25 747 ILE A CA 1
ATOM 5915 C C . ILE A 1 747 ? 30.288 1.951 -48.677 1.00 88.25 747 ILE A C 1
ATOM 5917 O O . ILE A 1 747 ? 30.349 2.216 -49.880 1.00 88.25 747 ILE A O 1
ATOM 5921 N N . ARG A 1 748 ? 30.708 0.779 -48.186 1.00 91.06 748 ARG A N 1
ATOM 5922 C CA . ARG A 1 748 ? 31.411 -0.220 -49.005 1.00 91.06 748 ARG A CA 1
ATOM 5923 C C . ARG A 1 748 ? 30.535 -0.793 -50.122 1.00 91.06 748 ARG A C 1
ATOM 5925 O O . ARG A 1 748 ? 30.997 -0.898 -51.256 1.00 91.06 748 ARG A O 1
ATOM 5932 N N . ILE A 1 749 ? 29.255 -1.077 -49.869 1.00 88.81 749 ILE A N 1
ATOM 5933 C CA . ILE A 1 749 ? 28.342 -1.526 -50.936 1.00 88.81 749 ILE A CA 1
ATOM 5934 C C . ILE A 1 749 ? 28.080 -0.391 -51.942 1.00 88.81 749 ILE A C 1
ATOM 5936 O O . ILE A 1 749 ? 28.093 -0.637 -53.148 1.00 88.81 749 ILE A O 1
ATOM 5940 N N . ASN A 1 750 ? 27.930 0.863 -51.498 1.00 89.62 750 ASN A N 1
ATOM 5941 C CA . ASN A 1 750 ? 27.797 2.014 -52.402 1.00 89.62 750 ASN A CA 1
ATOM 5942 C C . ASN A 1 750 ? 29.032 2.185 -53.317 1.00 89.62 750 ASN A C 1
ATOM 5944 O O . ASN A 1 750 ? 28.866 2.486 -54.504 1.00 89.62 750 ASN A O 1
ATOM 5948 N N . GLU A 1 751 ? 30.252 1.945 -52.816 1.00 92.19 751 GLU A N 1
ATOM 5949 C CA . GLU A 1 751 ? 31.469 1.901 -53.642 1.00 92.19 751 GLU A CA 1
ATOM 5950 C C . GLU A 1 751 ? 31.442 0.768 -54.673 1.00 92.19 751 GLU A C 1
ATOM 5952 O O . GLU A 1 751 ? 31.781 0.982 -55.837 1.00 92.19 751 GLU A O 1
ATOM 5957 N N . ILE A 1 752 ? 31.015 -0.435 -54.285 1.00 90.81 752 ILE A N 1
ATOM 5958 C CA . ILE A 1 752 ? 30.939 -1.584 -55.197 1.00 90.81 752 ILE A CA 1
ATOM 5959 C C . ILE A 1 752 ? 29.889 -1.332 -56.291 1.00 90.81 752 ILE A C 1
ATOM 5961 O O . ILE A 1 752 ? 30.170 -1.528 -57.474 1.00 90.81 752 ILE A O 1
ATOM 5965 N N . LEU A 1 753 ? 28.722 -0.789 -55.933 1.00 88.69 753 LEU A N 1
ATOM 5966 C CA . LEU A 1 753 ? 27.688 -0.346 -56.878 1.00 88.69 753 LEU A CA 1
ATOM 5967 C C . LEU A 1 753 ? 28.188 0.776 -57.802 1.00 88.69 753 LEU A C 1
ATOM 5969 O O . LEU A 1 753 ? 27.782 0.863 -58.962 1.00 88.69 753 LEU A O 1
ATOM 5973 N N . LYS A 1 754 ? 29.066 1.665 -57.321 1.00 92.00 754 LYS A N 1
ATOM 5974 C CA . LYS A 1 754 ? 29.759 2.653 -58.162 1.00 92.00 754 LYS A CA 1
ATOM 5975 C C . LYS A 1 754 ? 30.695 1.954 -59.162 1.00 92.00 754 LYS A C 1
ATOM 5977 O O . LYS A 1 754 ? 30.519 2.170 -60.358 1.00 92.00 754 LYS A O 1
ATOM 5982 N N . ARG A 1 755 ? 31.557 1.030 -58.719 1.00 91.00 755 ARG A N 1
ATOM 5983 C CA . ARG A 1 755 ? 32.453 0.248 -59.602 1.00 91.00 755 ARG A CA 1
ATOM 5984 C C . ARG A 1 755 ? 31.691 -0.574 -60.653 1.00 91.00 755 ARG A C 1
ATOM 5986 O O . ARG A 1 755 ? 32.120 -0.630 -61.800 1.00 91.00 755 ARG A O 1
ATOM 5993 N N . ILE A 1 756 ? 30.541 -1.163 -60.305 1.00 90.25 756 ILE A N 1
ATOM 5994 C CA . ILE A 1 756 ? 29.658 -1.888 -61.247 1.00 90.25 756 ILE A CA 1
ATOM 5995 C C . ILE A 1 756 ? 29.202 -0.983 -62.402 1.00 90.25 756 ILE A C 1
ATOM 5997 O O . ILE A 1 756 ? 29.217 -1.407 -63.560 1.00 90.25 756 ILE A O 1
ATOM 6001 N N . ARG A 1 757 ? 28.833 0.269 -62.094 1.00 90.56 757 ARG A N 1
ATOM 6002 C CA . ARG A 1 757 ? 28.431 1.280 -63.087 1.00 90.56 757 ARG A CA 1
ATOM 6003 C C . ARG A 1 757 ? 29.621 1.775 -63.910 1.00 90.56 757 ARG A C 1
ATOM 6005 O O . ARG A 1 757 ? 29.515 1.835 -65.128 1.00 90.56 757 ARG A O 1
ATOM 6012 N N . GLU A 1 758 ? 30.757 2.055 -63.274 1.00 89.81 758 GLU A N 1
ATOM 6013 C CA . GLU A 1 758 ? 31.992 2.510 -63.943 1.00 89.81 758 GLU A CA 1
ATOM 6014 C C . GLU A 1 758 ? 32.580 1.462 -64.904 1.00 89.81 758 GLU A C 1
ATOM 6016 O O . GLU A 1 758 ? 33.141 1.819 -65.936 1.00 89.81 758 GLU A O 1
ATOM 6021 N N . LEU A 1 759 ? 32.421 0.170 -64.601 1.00 89.00 759 LEU A N 1
ATOM 6022 C CA . LEU A 1 759 ? 32.813 -0.942 -65.476 1.00 89.00 759 LEU A CA 1
ATOM 6023 C C . LEU A 1 759 ? 31.730 -1.318 -66.510 1.00 89.00 759 LEU A C 1
ATOM 6025 O O . LEU A 1 759 ? 31.987 -2.152 -67.375 1.00 89.00 759 LEU A O 1
ATOM 6029 N N . ASN A 1 760 ? 30.529 -0.731 -66.423 1.00 90.00 760 ASN A N 1
ATOM 6030 C CA . ASN A 1 760 ? 29.347 -1.042 -67.239 1.00 90.00 760 ASN A CA 1
ATOM 6031 C C . ASN A 1 760 ? 28.933 -2.537 -67.243 1.00 90.00 760 ASN A C 1
ATOM 6033 O O . ASN A 1 760 ? 28.431 -3.060 -68.238 1.00 90.00 760 ASN A O 1
ATOM 6037 N N . ILE A 1 761 ? 29.132 -3.247 -66.125 1.00 89.69 761 ILE A N 1
ATOM 6038 C CA . ILE A 1 761 ? 28.900 -4.706 -66.025 1.00 89.69 761 ILE A CA 1
ATOM 6039 C C . ILE A 1 761 ? 27.498 -5.093 -65.519 1.00 89.69 761 ILE A C 1
ATOM 6041 O O . ILE A 1 761 ? 27.196 -6.280 -65.382 1.00 89.69 761 ILE A O 1
ATOM 6045 N N . THR A 1 762 ? 26.614 -4.124 -65.260 1.00 88.69 762 THR A N 1
ATOM 6046 C CA . THR A 1 762 ? 25.272 -4.342 -64.679 1.00 88.69 762 THR A CA 1
ATOM 6047 C C . THR A 1 762 ? 24.458 -5.405 -65.426 1.00 88.69 762 THR A C 1
ATOM 6049 O O . THR A 1 762 ? 23.884 -6.300 -64.808 1.00 88.69 762 THR A O 1
ATOM 6052 N N . GLN A 1 763 ? 24.447 -5.371 -66.763 1.00 86.75 763 GLN A N 1
ATOM 6053 C CA . GLN A 1 763 ? 23.699 -6.342 -67.571 1.00 86.75 763 GLN A CA 1
ATOM 6054 C C . GLN A 1 763 ? 24.245 -7.775 -67.423 1.00 86.75 763 GLN A C 1
ATOM 6056 O O . GLN A 1 763 ? 23.476 -8.731 -67.430 1.00 86.75 763 GLN A O 1
ATOM 6061 N N . GLN A 1 764 ? 25.558 -7.928 -67.239 1.00 86.06 764 GLN A N 1
ATOM 6062 C CA . GLN A 1 764 ? 26.254 -9.218 -67.136 1.00 86.06 764 GLN A CA 1
ATOM 6063 C C . GLN A 1 764 ? 26.113 -9.848 -65.741 1.00 86.06 764 GLN A C 1
ATOM 6065 O O . GLN A 1 764 ? 26.136 -11.071 -65.593 1.00 86.06 764 GLN A O 1
ATOM 6070 N N . ILE A 1 765 ? 25.929 -9.016 -64.713 1.00 86.94 765 ILE A N 1
ATOM 6071 C CA . ILE A 1 765 ? 25.514 -9.453 -63.375 1.00 86.94 765 ILE A CA 1
ATOM 6072 C C . ILE A 1 765 ? 24.045 -9.906 -63.416 1.00 86.94 765 ILE A C 1
ATOM 6074 O O . ILE A 1 765 ? 23.723 -10.991 -62.937 1.00 86.94 765 ILE A O 1
ATOM 6078 N N . ASN A 1 766 ? 23.163 -9.152 -64.076 1.00 87.44 766 ASN A N 1
ATOM 6079 C CA . ASN A 1 766 ? 21.729 -9.466 -64.123 1.00 87.44 766 ASN A CA 1
ATOM 6080 C C . ASN A 1 766 ? 21.369 -10.640 -65.062 1.00 87.44 766 ASN A C 1
ATOM 6082 O O . ASN A 1 766 ? 20.286 -11.206 -64.951 1.00 87.44 766 ASN A O 1
ATOM 6086 N N . GLN A 1 767 ? 22.265 -11.040 -65.971 1.00 88.06 767 GLN A N 1
ATOM 6087 C CA . GLN A 1 767 ? 22.081 -12.210 -66.846 1.00 88.06 767 GLN A CA 1
ATOM 6088 C C . GLN A 1 767 ? 22.303 -13.563 -66.148 1.00 88.06 767 GLN A C 1
ATOM 6090 O O . GLN A 1 767 ? 21.859 -14.588 -66.664 1.00 88.06 767 GLN A O 1
ATOM 6095 N N . ASN A 1 768 ? 22.971 -13.600 -64.990 1.00 89.31 768 ASN A N 1
ATOM 6096 C CA . ASN A 1 768 ? 23.210 -14.833 -64.240 1.00 89.31 768 ASN A CA 1
ATOM 6097 C C . ASN A 1 768 ? 22.526 -14.762 -62.873 1.00 89.31 768 ASN A C 1
ATOM 6099 O O . ASN A 1 768 ? 22.981 -14.032 -61.998 1.00 89.31 768 ASN A O 1
ATOM 6103 N N . LYS A 1 769 ? 21.505 -15.601 -62.653 1.00 86.88 769 LYS A N 1
ATOM 6104 C CA . LYS A 1 769 ? 20.741 -15.660 -61.394 1.00 86.88 769 LYS A CA 1
ATOM 6105 C C . LYS A 1 769 ? 21.620 -15.781 -60.143 1.00 86.88 769 LYS A C 1
ATOM 6107 O O . LYS A 1 769 ? 21.287 -15.198 -59.119 1.00 86.88 769 LYS A O 1
ATOM 6112 N N . ASN A 1 770 ? 22.758 -16.476 -60.225 1.00 87.00 770 ASN A N 1
ATOM 6113 C CA . ASN A 1 770 ? 23.681 -16.612 -59.094 1.00 87.00 770 ASN A CA 1
ATOM 6114 C C . ASN A 1 770 ? 24.464 -15.316 -58.822 1.00 87.00 770 ASN A C 1
ATOM 6116 O O . ASN A 1 770 ? 24.803 -15.037 -57.679 1.00 87.00 770 ASN A O 1
ATOM 6120 N N . HIS A 1 771 ? 24.754 -14.519 -59.855 1.00 88.69 771 HIS A N 1
ATOM 6121 C CA . HIS A 1 771 ? 25.360 -13.194 -59.697 1.00 88.69 771 HIS A CA 1
ATOM 6122 C C . HIS A 1 771 ? 24.336 -12.193 -59.142 1.00 88.69 771 HIS A C 1
ATOM 6124 O O . HIS A 1 771 ? 24.668 -11.419 -58.248 1.00 88.69 771 HIS A O 1
ATOM 6130 N N . THR A 1 772 ? 23.091 -12.247 -59.630 1.00 88.25 772 THR A N 1
ATOM 6131 C CA . THR A 1 772 ? 21.974 -11.431 -59.129 1.00 88.25 772 THR A CA 1
ATOM 6132 C C . THR A 1 772 ? 21.703 -11.723 -57.653 1.00 88.25 772 THR A C 1
ATOM 6134 O O . THR A 1 772 ? 21.723 -10.802 -56.852 1.00 88.25 772 THR A O 1
ATOM 6137 N N . ALA A 1 773 ? 21.611 -12.996 -57.251 1.00 87.38 773 ALA A N 1
ATOM 6138 C CA . ALA A 1 773 ? 21.404 -13.371 -55.849 1.00 87.38 773 ALA A CA 1
ATOM 6139 C C . ALA A 1 773 ? 22.516 -12.874 -54.900 1.00 87.38 773 ALA A C 1
ATOM 6141 O O . ALA A 1 773 ? 22.228 -12.523 -53.761 1.00 87.38 773 ALA A O 1
ATOM 6142 N N . VAL A 1 774 ? 23.776 -12.808 -55.355 1.00 86.38 774 VAL A N 1
ATOM 6143 C CA . VAL A 1 774 ? 24.887 -12.224 -54.572 1.00 86.38 774 VAL A CA 1
ATOM 6144 C C . VAL A 1 774 ? 24.765 -10.699 -54.473 1.00 86.38 774 VAL A C 1
ATOM 6146 O O . VAL A 1 774 ? 25.043 -10.138 -53.414 1.00 86.38 774 VAL A O 1
ATOM 6149 N N . LEU A 1 775 ? 24.326 -10.030 -55.544 1.00 87.50 775 LEU A N 1
ATOM 6150 C CA . LEU A 1 775 ? 24.045 -8.593 -55.529 1.00 87.50 775 LEU A CA 1
ATOM 6151 C C . LEU A 1 775 ? 22.875 -8.264 -54.591 1.00 87.50 775 LEU A C 1
ATOM 6153 O O . LEU A 1 775 ? 23.030 -7.404 -53.733 1.00 87.50 775 LEU A O 1
ATOM 6157 N N . ASP A 1 776 ? 21.752 -8.974 -54.708 1.00 88.06 776 ASP A N 1
ATOM 6158 C CA . ASP A 1 776 ? 20.547 -8.769 -53.896 1.00 88.06 776 ASP A CA 1
ATOM 6159 C C . ASP A 1 776 ? 20.815 -9.056 -52.408 1.00 88.06 776 ASP A C 1
ATOM 6161 O O . ASP A 1 776 ? 20.386 -8.300 -51.532 1.00 88.06 776 ASP A O 1
ATOM 6165 N N . ALA A 1 777 ? 21.579 -10.115 -52.108 1.00 85.75 777 ALA A N 1
ATOM 6166 C CA . ALA A 1 777 ? 22.012 -10.428 -50.749 1.00 85.75 777 ALA A CA 1
ATOM 6167 C C . ALA A 1 777 ? 22.863 -9.292 -50.161 1.00 85.75 777 ALA A C 1
ATOM 6169 O O . ALA A 1 777 ? 22.538 -8.790 -49.085 1.00 85.75 777 ALA A O 1
ATOM 6170 N N . ALA A 1 778 ? 23.883 -8.814 -50.878 1.00 83.94 778 ALA A N 1
ATOM 6171 C CA . ALA A 1 778 ? 24.687 -7.681 -50.427 1.00 83.94 778 ALA A CA 1
ATOM 6172 C C . ALA A 1 778 ? 23.845 -6.396 -50.271 1.00 83.94 778 ALA A C 1
ATOM 6174 O O . ALA A 1 778 ? 23.877 -5.767 -49.215 1.00 83.94 778 ALA A O 1
ATOM 6175 N N . ASP A 1 779 ? 23.047 -6.026 -51.278 1.00 85.06 779 ASP A N 1
ATOM 6176 C CA . ASP A 1 779 ? 22.252 -4.789 -51.291 1.00 85.06 779 ASP A CA 1
ATOM 6177 C C . ASP A 1 779 ? 21.179 -4.763 -50.190 1.00 85.06 779 ASP A C 1
ATOM 6179 O O . ASP A 1 779 ? 20.930 -3.714 -49.594 1.00 85.06 779 ASP A O 1
ATOM 6183 N N . SER A 1 780 ? 20.624 -5.921 -49.813 1.00 87.44 780 SER A N 1
ATOM 6184 C CA . SER A 1 780 ? 19.674 -6.032 -48.695 1.00 87.44 780 SER A CA 1
ATOM 6185 C C . SER A 1 780 ? 20.232 -5.553 -47.344 1.00 87.44 780 SER A C 1
ATOM 6187 O O . SER A 1 780 ? 19.454 -5.138 -46.485 1.00 87.44 780 SER A O 1
ATOM 6189 N N . TRP A 1 781 ? 21.558 -5.526 -47.149 1.00 84.06 781 TRP A N 1
ATOM 6190 C CA . TRP A 1 781 ? 22.177 -4.959 -45.943 1.00 84.06 781 TRP A CA 1
ATOM 6191 C C . TRP A 1 781 ? 22.187 -3.422 -45.916 1.00 84.06 781 TRP A C 1
ATOM 6193 O O . TRP A 1 781 ? 22.376 -2.851 -44.841 1.00 84.06 781 TRP A O 1
ATOM 6203 N N . ARG A 1 782 ? 21.929 -2.739 -47.045 1.00 80.69 782 ARG A N 1
ATOM 6204 C CA . ARG A 1 782 ? 21.719 -1.273 -47.096 1.00 80.69 782 ARG A CA 1
ATOM 6205 C C . ARG A 1 782 ? 20.348 -0.842 -46.569 1.00 80.69 782 ARG A C 1
ATOM 6207 O O . ARG A 1 782 ? 20.088 0.352 -46.474 1.00 80.69 782 ARG A O 1
ATOM 6214 N N . HIS A 1 783 ? 19.494 -1.804 -46.228 1.00 77.44 783 HIS A N 1
ATOM 6215 C CA . HIS A 1 783 ? 18.122 -1.613 -45.778 1.00 77.44 783 HIS A CA 1
ATOM 6216 C C . HIS A 1 783 ? 17.955 -2.103 -44.326 1.00 77.44 783 HIS A C 1
ATOM 6218 O O . HIS A 1 783 ? 17.687 -3.294 -44.106 1.00 77.44 783 HIS A O 1
ATOM 6224 N N . PRO A 1 784 ? 18.139 -1.223 -43.316 1.00 64.88 784 PRO A N 1
ATOM 6225 C CA . PRO A 1 784 ? 17.960 -1.541 -41.897 1.00 64.88 784 PRO A CA 1
ATOM 6226 C C . PRO A 1 784 ? 16.693 -2.347 -41.605 1.00 64.88 784 PRO A C 1
ATOM 6228 O O . PRO A 1 784 ? 16.751 -3.387 -40.945 1.00 64.88 784 PRO A O 1
ATOM 6231 N N . GLU A 1 785 ? 15.567 -1.888 -42.141 1.00 62.31 785 GLU A N 1
ATOM 6232 C CA . GLU A 1 785 ? 14.215 -2.422 -41.993 1.00 62.31 785 GLU A CA 1
ATOM 6233 C C . GLU A 1 785 ? 14.042 -3.832 -42.574 1.00 62.31 785 GLU A C 1
ATOM 6235 O O . GLU A 1 785 ? 13.266 -4.621 -42.043 1.00 62.31 785 GLU A O 1
ATOM 6240 N N . LYS A 1 786 ? 14.801 -4.194 -43.618 1.00 65.56 786 LYS A N 1
ATOM 6241 C CA . LYS A 1 786 ? 14.658 -5.496 -44.291 1.00 65.56 786 LYS A CA 1
ATOM 6242 C C . LYS A 1 786 ? 15.431 -6.611 -43.600 1.00 65.56 786 LYS A C 1
ATOM 6244 O O . LYS A 1 786 ? 14.941 -7.738 -43.565 1.00 65.56 786 LYS A O 1
ATOM 6249 N N . ARG A 1 787 ? 16.639 -6.329 -43.091 1.00 75.38 787 ARG A N 1
ATOM 6250 C CA . ARG A 1 787 ? 17.586 -7.385 -42.678 1.00 75.38 787 ARG A CA 1
ATOM 6251 C C . ARG A 1 787 ? 18.173 -7.230 -41.279 1.00 75.38 787 ARG A C 1
ATOM 6253 O O . ARG A 1 787 ? 18.217 -8.208 -40.541 1.00 75.38 787 ARG A O 1
ATOM 6260 N N . TRP A 1 788 ? 18.566 -6.026 -40.865 1.00 72.31 788 TRP A N 1
ATOM 6261 C CA . TRP A 1 788 ? 19.194 -5.822 -39.551 1.00 72.31 788 TRP A CA 1
ATOM 6262 C C . TRP A 1 788 ? 18.226 -6.035 -38.382 1.00 72.31 788 TRP A C 1
ATOM 6264 O O . TRP A 1 788 ? 18.617 -6.581 -37.351 1.00 72.31 788 TRP A O 1
ATOM 6274 N N . HIS A 1 789 ? 16.949 -5.683 -38.560 1.00 69.19 789 HIS A N 1
ATOM 6275 C CA . HIS A 1 789 ? 15.923 -5.869 -37.530 1.00 69.19 789 HIS A CA 1
ATOM 6276 C C . HIS A 1 789 ? 15.686 -7.342 -37.148 1.00 69.19 789 HIS A C 1
ATOM 6278 O O . HIS A 1 789 ? 15.229 -7.595 -36.034 1.00 69.19 789 HIS A O 1
ATOM 6284 N N . GLN A 1 790 ? 16.056 -8.299 -38.009 1.00 74.62 790 GLN A N 1
ATOM 6285 C CA . GLN A 1 790 ? 15.871 -9.739 -37.787 1.00 74.62 790 GLN A CA 1
ATOM 6286 C C . GLN A 1 790 ? 16.848 -10.346 -36.759 1.00 74.62 790 GLN A C 1
ATOM 6288 O O . GLN A 1 790 ? 16.608 -11.445 -36.263 1.00 74.62 790 GLN A O 1
ATOM 6293 N N . TYR A 1 791 ? 17.950 -9.659 -36.431 1.00 72.56 791 TYR A N 1
ATOM 6294 C CA . TYR A 1 791 ? 18.981 -10.182 -35.528 1.00 72.56 791 TYR A CA 1
ATOM 6295 C C . TYR A 1 791 ? 18.834 -9.590 -34.111 1.00 72.56 791 TYR A C 1
ATOM 6297 O O . TYR A 1 791 ? 18.857 -8.361 -33.970 1.00 72.56 791 TYR A O 1
ATOM 6305 N N . PRO A 1 792 ? 18.714 -10.416 -33.050 1.00 70.19 792 PRO A N 1
ATOM 6306 C CA . PRO A 1 792 ? 18.770 -9.939 -31.667 1.00 70.19 792 PRO A CA 1
ATOM 6307 C C . PRO A 1 792 ? 20.184 -9.456 -31.315 1.00 70.19 792 PRO A C 1
ATOM 6309 O O . PRO A 1 792 ? 21.158 -9.861 -31.954 1.00 70.19 792 PRO A O 1
ATOM 6312 N N . THR A 1 793 ? 20.302 -8.617 -30.282 1.00 67.44 793 THR A N 1
ATOM 6313 C CA . THR A 1 793 ? 21.538 -7.894 -29.923 1.00 67.44 793 THR A CA 1
ATOM 6314 C C . THR A 1 793 ? 22.755 -8.814 -29.743 1.00 67.44 793 THR A C 1
ATOM 6316 O O . THR A 1 793 ? 23.829 -8.531 -30.270 1.00 67.44 793 THR A O 1
ATOM 6319 N N . GLU A 1 794 ? 22.576 -9.979 -29.117 1.00 71.94 794 GLU A N 1
ATOM 6320 C CA . GLU A 1 794 ? 23.617 -11.010 -28.943 1.00 71.94 794 GLU A CA 1
ATOM 6321 C C . GLU A 1 794 ? 24.189 -11.557 -30.264 1.00 71.94 794 GLU A C 1
ATOM 6323 O O . GLU A 1 794 ? 25.338 -11.994 -30.326 1.00 71.94 794 GLU A O 1
ATOM 6328 N N . LYS A 1 795 ? 23.399 -11.551 -31.346 1.00 80.06 795 LYS A N 1
ATOM 6329 C CA . LYS A 1 795 ? 23.772 -12.134 -32.647 1.00 80.06 795 LYS A CA 1
ATOM 6330 C C . LYS A 1 795 ? 24.322 -11.104 -33.635 1.00 80.06 795 LYS A C 1
ATOM 6332 O O . LYS A 1 795 ? 24.684 -11.481 -34.750 1.00 80.06 795 LYS A O 1
ATOM 6337 N N . LEU A 1 796 ? 24.456 -9.834 -33.249 1.00 74.38 796 LEU A N 1
ATOM 6338 C CA . LEU A 1 796 ? 24.919 -8.766 -34.146 1.00 74.38 796 LEU A CA 1
ATOM 6339 C C . LEU A 1 796 ? 26.348 -8.979 -34.663 1.00 74.38 796 LEU A C 1
ATOM 6341 O O . LEU A 1 796 ? 26.597 -8.750 -35.842 1.00 74.38 796 LEU A O 1
ATOM 6345 N N . ALA A 1 797 ? 27.253 -9.531 -33.850 1.00 79.31 797 ALA A N 1
ATOM 6346 C CA . ALA A 1 797 ? 28.598 -9.906 -34.305 1.00 79.31 797 ALA A CA 1
ATOM 6347 C C . ALA A 1 797 ? 28.582 -11.025 -35.373 1.00 79.31 797 ALA A C 1
ATOM 6349 O O . ALA A 1 797 ? 29.474 -11.108 -36.217 1.00 79.31 797 ALA A O 1
ATOM 6350 N N . SER A 1 798 ? 27.550 -11.878 -35.373 1.00 83.50 798 SER A N 1
ATOM 6351 C CA . SER A 1 798 ? 27.334 -12.867 -36.439 1.00 83.50 798 SER A CA 1
ATOM 6352 C C . SER A 1 798 ? 26.697 -12.235 -37.681 1.00 83.50 798 SER A C 1
ATOM 6354 O O . SER A 1 798 ? 27.050 -12.619 -38.794 1.00 83.50 798 SER A O 1
ATOM 6356 N N . ALA A 1 799 ? 25.820 -11.239 -37.507 1.00 82.62 799 ALA A N 1
ATOM 6357 C CA . ALA A 1 799 ? 25.240 -10.461 -38.602 1.00 82.62 799 ALA A CA 1
ATOM 6358 C C . ALA A 1 799 ? 26.306 -9.644 -39.358 1.00 82.62 799 ALA A C 1
ATOM 6360 O O . ALA A 1 799 ? 26.381 -9.744 -40.580 1.00 82.62 799 ALA A O 1
ATOM 6361 N N . GLU A 1 800 ? 27.188 -8.921 -38.651 1.00 85.00 800 GLU A N 1
ATOM 6362 C CA . GLU A 1 800 ? 28.325 -8.214 -39.268 1.00 85.00 800 GLU A CA 1
ATOM 6363 C C . GLU A 1 800 ? 29.215 -9.189 -40.046 1.00 85.00 800 GLU A C 1
ATOM 6365 O O . GLU A 1 800 ? 29.528 -8.950 -41.211 1.00 85.00 800 GLU A O 1
ATOM 6370 N N . LYS A 1 801 ? 29.575 -10.327 -39.437 1.00 87.50 801 LYS A N 1
ATOM 6371 C CA . LYS A 1 801 ? 30.406 -11.348 -40.086 1.00 87.50 801 LYS A CA 1
ATOM 6372 C C . LYS A 1 801 ? 29.757 -11.920 -41.352 1.00 87.50 801 LYS A C 1
ATOM 6374 O O . LYS A 1 801 ? 30.468 -12.177 -42.322 1.00 87.50 801 LYS A O 1
ATOM 6379 N N . GLN A 1 802 ? 28.436 -12.106 -41.362 1.00 88.88 802 GLN A N 1
ATOM 6380 C CA . GLN A 1 802 ? 27.705 -12.544 -42.552 1.00 88.88 802 GLN A CA 1
ATOM 6381 C C . GLN A 1 802 ? 27.684 -11.453 -43.636 1.00 88.88 802 GLN A C 1
ATOM 6383 O O . GLN A 1 802 ? 27.942 -11.750 -44.802 1.00 88.88 802 GLN A O 1
ATOM 6388 N N . ALA A 1 803 ? 27.434 -10.196 -43.263 1.00 86.62 803 ALA A N 1
ATOM 6389 C CA . ALA A 1 803 ? 27.451 -9.074 -44.197 1.00 86.62 803 ALA A CA 1
ATOM 6390 C C . ALA A 1 803 ? 28.836 -8.888 -44.842 1.00 86.62 803 ALA A C 1
ATOM 6392 O O . ALA A 1 803 ? 28.937 -8.796 -46.062 1.00 86.62 803 ALA A O 1
ATOM 6393 N N . GLU A 1 804 ? 29.914 -8.932 -44.054 1.00 89.12 804 GLU A N 1
ATOM 6394 C CA . GLU A 1 804 ? 31.302 -8.909 -44.542 1.00 89.12 804 GLU A CA 1
ATOM 6395 C C . GLU A 1 804 ? 31.593 -10.050 -45.536 1.00 89.12 804 GLU A C 1
ATOM 6397 O O . GLU A 1 804 ? 32.223 -9.824 -46.570 1.00 89.12 804 GLU A O 1
ATOM 6402 N N . GLN A 1 805 ? 31.096 -11.266 -45.280 1.00 91.31 805 GLN A N 1
ATOM 6403 C CA . GLN A 1 805 ? 31.245 -12.402 -46.201 1.00 91.31 805 GLN A CA 1
ATOM 6404 C C . GLN A 1 805 ? 30.492 -12.203 -47.526 1.00 91.31 805 GLN A C 1
ATOM 6406 O O . GLN A 1 805 ? 31.041 -12.495 -48.590 1.00 91.31 805 GLN A O 1
ATOM 6411 N N . GLU A 1 806 ? 29.262 -11.691 -47.485 1.00 90.88 806 GLU A N 1
ATOM 6412 C CA . GLU A 1 806 ? 28.457 -11.424 -48.687 1.00 90.88 806 GLU A CA 1
ATOM 6413 C C . GLU A 1 806 ? 29.027 -10.247 -49.506 1.00 90.88 806 GLU A C 1
ATOM 6415 O O . GLU A 1 806 ? 29.063 -10.309 -50.737 1.00 90.88 806 GLU A O 1
ATOM 6420 N N . ILE A 1 807 ? 29.587 -9.230 -48.841 1.00 90.38 807 ILE A N 1
ATOM 6421 C CA . ILE A 1 807 ? 30.319 -8.120 -49.473 1.00 90.38 807 ILE A CA 1
ATOM 6422 C C . ILE A 1 807 ? 31.593 -8.621 -50.165 1.00 90.38 807 ILE A C 1
ATOM 6424 O O . ILE A 1 807 ? 31.797 -8.318 -51.339 1.00 90.38 807 ILE A O 1
ATOM 6428 N N . LEU A 1 808 ? 32.423 -9.427 -49.492 1.00 92.25 808 LEU A N 1
ATOM 6429 C CA . LEU A 1 808 ? 33.635 -10.021 -50.083 1.00 92.25 808 LEU A CA 1
ATOM 6430 C C . LEU A 1 808 ? 33.313 -10.905 -51.302 1.00 92.25 808 LEU A C 1
ATOM 6432 O O . LEU A 1 808 ? 34.065 -10.932 -52.283 1.00 92.25 808 LEU A O 1
ATOM 6436 N N . LEU A 1 809 ? 32.180 -11.614 -51.268 1.00 91.44 809 LEU A N 1
ATOM 6437 C CA . LEU A 1 809 ? 31.698 -12.412 -52.393 1.00 91.44 809 LEU A CA 1
ATOM 6438 C C . LEU A 1 809 ? 31.300 -11.526 -53.586 1.00 91.44 809 LEU A C 1
ATOM 6440 O O . LEU A 1 809 ? 31.677 -11.838 -54.720 1.00 91.44 809 LEU A O 1
ATOM 6444 N N . LEU A 1 810 ? 30.614 -10.402 -53.338 1.00 91.25 810 LEU A N 1
ATOM 6445 C CA . LEU A 1 810 ? 30.277 -9.417 -54.370 1.00 91.25 810 LEU A CA 1
ATOM 6446 C C . LEU A 1 810 ? 31.526 -8.711 -54.927 1.00 91.25 810 LEU A C 1
ATOM 6448 O O . LEU A 1 810 ? 31.638 -8.563 -56.142 1.00 91.25 810 LEU A O 1
ATOM 6452 N N . GLU A 1 811 ? 32.495 -8.330 -54.092 1.00 92.00 811 GLU A N 1
ATOM 6453 C CA . GLU A 1 811 ? 33.772 -7.745 -54.538 1.00 92.00 811 GLU A CA 1
ATOM 6454 C C . GLU A 1 811 ? 34.523 -8.698 -55.475 1.00 92.00 811 GLU A C 1
ATOM 6456 O O . GLU A 1 811 ? 34.922 -8.309 -56.575 1.00 92.00 811 GLU A O 1
ATOM 6461 N N . SER A 1 812 ? 34.642 -9.973 -55.087 1.00 92.44 812 SER A N 1
ATOM 6462 C CA . SER A 1 812 ? 35.280 -11.000 -55.915 1.00 92.44 812 SER A CA 1
ATOM 6463 C C . SER A 1 812 ? 34.519 -11.252 -57.223 1.00 92.44 812 SER A C 1
ATOM 6465 O O . SER A 1 812 ? 35.135 -11.499 -58.261 1.00 92.44 812 SER A O 1
ATOM 6467 N N . LEU A 1 813 ? 33.185 -11.183 -57.202 1.00 91.50 813 LEU A N 1
ATOM 6468 C CA . LEU A 1 813 ? 32.343 -11.282 -58.395 1.00 91.50 813 LEU A CA 1
ATOM 6469 C C . LEU A 1 813 ? 32.565 -10.095 -59.347 1.00 91.50 813 LEU A C 1
ATOM 6471 O O . LEU A 1 813 ? 32.808 -10.304 -60.536 1.00 91.50 813 LEU A O 1
ATOM 6475 N N . VAL A 1 814 ? 32.538 -8.866 -58.832 1.00 90.62 814 VAL A N 1
ATOM 6476 C CA . VAL A 1 814 ? 32.756 -7.631 -59.604 1.00 90.62 814 VAL A CA 1
ATOM 6477 C C . VAL A 1 814 ? 34.151 -7.607 -60.225 1.00 90.62 814 VAL A C 1
ATOM 6479 O O . VAL A 1 814 ? 34.289 -7.263 -61.398 1.00 90.62 814 VAL A O 1
ATOM 6482 N N . GLU A 1 815 ? 35.176 -8.058 -59.499 1.00 90.81 815 GLU A N 1
ATOM 6483 C CA . GLU A 1 815 ? 36.527 -8.206 -60.044 1.00 90.81 815 GLU A CA 1
ATOM 6484 C C . GLU A 1 815 ? 36.584 -9.257 -61.171 1.00 90.81 815 GLU A C 1
ATOM 6486 O O . GLU A 1 815 ? 37.154 -8.997 -62.231 1.00 90.81 815 GLU A O 1
ATOM 6491 N N . LYS A 1 816 ? 35.960 -10.430 -60.984 1.00 89.44 816 LYS A N 1
ATOM 6492 C CA . LYS A 1 816 ? 35.928 -11.519 -61.983 1.00 89.44 816 LYS A CA 1
ATOM 6493 C C . LYS A 1 816 ? 35.166 -11.150 -63.255 1.00 89.44 816 LYS A C 1
ATOM 6495 O O . LYS A 1 816 ? 35.583 -11.562 -64.335 1.00 89.44 816 LYS A O 1
ATOM 6500 N N . VAL A 1 817 ? 34.063 -10.408 -63.149 1.00 87.62 817 VAL A N 1
ATOM 6501 C CA . VAL A 1 817 ? 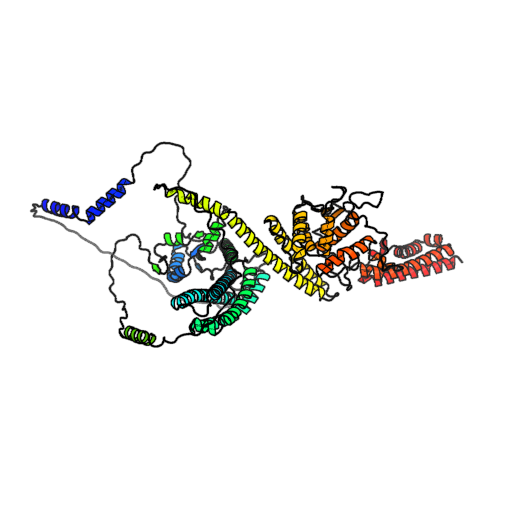33.291 -9.939 -64.314 1.00 87.62 817 VAL A CA 1
ATOM 6502 C C . VAL A 1 817 ? 34.012 -8.767 -64.987 1.00 87.62 817 VAL A C 1
ATOM 6504 O O . VAL A 1 817 ? 34.204 -8.794 -66.198 1.00 87.62 817 VAL A O 1
ATOM 6507 N N . GLY A 1 818 ? 34.543 -7.808 -64.220 1.00 84.44 818 GLY A N 1
ATOM 6508 C CA . GLY A 1 818 ? 35.364 -6.715 -64.754 1.00 84.44 818 GLY A CA 1
ATOM 6509 C C . GLY A 1 818 ? 36.617 -7.195 -65.503 1.00 84.44 818 GLY A C 1
ATOM 6510 O O . GLY A 1 818 ? 36.956 -6.634 -66.541 1.00 84.44 818 GLY A O 1
ATOM 6511 N N . LYS A 1 819 ? 37.260 -8.278 -65.042 1.00 84.88 819 LYS A N 1
ATOM 6512 C CA . LYS A 1 819 ? 38.381 -8.964 -65.724 1.00 84.88 819 LYS A CA 1
ATOM 6513 C C . LYS A 1 819 ? 37.984 -9.790 -66.961 1.00 84.88 819 LYS A C 1
ATOM 6515 O O . LYS A 1 819 ? 38.869 -10.332 -67.610 1.00 84.88 819 LYS A O 1
ATOM 6520 N N . LYS A 1 820 ? 36.688 -9.927 -67.262 1.00 77.25 820 LYS A N 1
ATOM 6521 C CA . LYS A 1 820 ? 36.167 -10.517 -68.512 1.00 77.25 820 LYS A CA 1
ATOM 6522 C C . LYS A 1 820 ? 35.617 -9.474 -69.491 1.00 77.25 820 LYS A C 1
ATOM 6524 O O . LYS A 1 820 ? 35.348 -9.819 -70.636 1.00 77.25 820 LYS A O 1
ATOM 6529 N N . GLN A 1 821 ? 35.396 -8.247 -69.018 1.00 74.88 821 GLN A N 1
ATOM 6530 C CA . GLN A 1 821 ? 34.877 -7.118 -69.794 1.00 74.88 821 GLN A CA 1
ATOM 6531 C C . GLN A 1 821 ? 35.991 -6.179 -70.297 1.00 74.88 821 GLN A C 1
ATOM 6533 O O . GLN A 1 821 ? 35.754 -5.373 -71.197 1.00 74.88 821 GLN A O 1
ATOM 6538 N N . LYS A 1 822 ? 37.189 -6.281 -69.709 1.00 62.94 822 LYS A N 1
ATOM 6539 C CA . LYS A 1 822 ? 38.451 -5.730 -70.219 1.00 62.94 822 LYS A CA 1
ATOM 6540 C C . LYS A 1 822 ? 39.201 -6.782 -71.028 1.00 62.94 822 LYS A C 1
ATOM 6542 O O . LYS A 1 822 ? 39.886 -6.360 -71.981 1.00 62.94 822 LYS A O 1
#

pLDDT: mean 73.14, std 22.61, range [23.3, 98.25]

Secondary structure (DSSP, 8-state):
---------------------------------------HHHHHHHHHHHTT-HHHHHHHHHHHHHHTT------------PPPP-PPP-PPTTSEEEEEE-HHHHHTTHHHHHHHHHHHT-SEEE-TTT--SS----SS------TT----S--THHHHHHHHHHHHHHHHHHHHHHHHHH--S---HHHHHHHHHHHHHHHHHHHHHHHHHHHHHHHT-TTSGGGGTS-HHHHHHHHHHHHHHHHHHHHHHHHHHHHHTS-HHHHHHTTHHHHHHHHHHHHHHHHHHHHHHS-SSHHHHHHHHHHHHHHHHHHSTT--EEEEEEHHHHHHHHHH--S----SSEEE-HHHHHHH-TTSEEE-SSSEEE---S-PPP-------------HHHHHHHHHHHHHTSTT------------TTSS-SS--SGGGSSS----------GGGHHHHHHHHHHHHHTSHHHHHHHHHHHHHHHHHHHHHHHHHHHHHHHHHHHS-TT-HHHHHHHHHHHHHHHHHHHHHHHHHHHTT-PPP--TTS-HHHHHHHHHHHHHHHTT-SSEEE-SS-HHHHHHHHHHHHHHTTSHHHHHHHHHHHSPPTTGGGG-EEEEE--SS--SEESS--TTSSS---EEEEE-SSSPPP-EEETTSSEE---HHHHHHHHHHHHHHHHHT---TT---TT-SS-HHHHTTSSSHHHHHHIIIIIHHHHHHTTPPPEEEEEETTTHHHHHHHHHHHHHHHHHHHHHHHHHHHTT-HHHHHTSHHHHHHHHHHHHTT-TTTTGGGS-GGGHHHHHHHHHHHHHHHHHHHHHHHHHH-